Protein AF-A0A7U5XYT9-F1 (afdb_monomer_lite)

Foldseek 3Di:
DDDDDDDDDDDDDDDDPPPLPDFDFAFDWDQAFPQFLFHPVLLVVLCQQAVFAADFAAQWWKKKWKKAAAPFDPPHDQKFFAWKDDPVPPQQQQIKTWIWHADPVAIWIWMWHAARNRPWIDIWDTDHDDHRDIKIKMKTDHQVQQWIWIAINNDITPIDGTDHRGGRRPIDGAGAGGQPMKIAFIFIAGPDPPRTPDTHRTYDNLSNLQLVLLLVLLVVLLVLLVCPPPDDDCLLVCLQAHAQVSQQSSLVSLLSNCVRHVDVSSVVSNVSSLVSLLPHPPLQGNFLRSLLNSLLSLLCCCRSCVVVDDPVRNVVSLVSSLVSLQDADPPPDRLRHLQCLQWNPAHPDPPFGGTPDQARQPPQDCPDVVHGGHPLLPQQHDCSLSSLLSNLSNLLSNARPDPDGDPCSCSNSNSSSVSCVQRGNQVLCCQQLVQQAHLLDDAVLLCLLVVLSSQLSQLSGHPDLSGDDHNSQLRNCVQVLLQQAPVQAGAQGFADDGDGVLSCLSSLLSNKDADPVDPPSPDDQQNGIDGDPLSQLCCLPPHVVVDDSNNNVVSSSCSSRVYDDPNDHNDDDPDQWDASDQSQKIWHWLDSPNQAIKIKIFGAHQFDQADRRALAHRFMFIDGNFGFFFQAAHNFDPPWLCNQAFRRWNLSTQFKFFDQPDCLQCVDADDPVRDFYFSFSGFDQDHPFQPHDNSDGCCQTRNPPHSRGAQRWQFWDDPPQKIKTKTDCLSRFDASGNVRHGQADSQQAWMKIKIWGQDDDPDPDGFHIKIKIKIKHWGLGWMWGKTFGLDAWFWPFDWDDPAQQKTWGDQQTAWTWGDDDFKIKIKGWPPPHSRFKIKMKGFAADDPRNWFWEWTFADDPNDTDTDIDDTHRGGHRWGATPVRGTYRYHRFACVRPVPDPSHDPDPPCPSRNTGMMMIITGNDDADADPSSIGIGMIIIIMRMDTDPPDPHHGDDDPFDKHWFDFDDPQWTWIDRHQAEIEIEGSDSDQQDKGKTQPPHHDHKYKYASHDAQFFWDWDPPDSIIIIGTDPDDGPWTAHNRGITIGD

pLDDT: mean 86.11, std 13.59, range [22.94, 98.75]

Sequence (1047 aa):
MRFFSPRRLGLAAAIGLLFSHSAMALPPVTKAHPRVYATQADFDRVALEAGIRAGAFPSAGTVSFDLIPVVKGPKDVAGAPIFGQDPDNGSSANGFLIFYTSDDKGLYVAANLYGANGASFVWLSEQPLIEGQRNRISFTYDANARTAKLVVNGRESSARNWTDPWQPSAQQFSFRSHRGDVIENFKLAGPTATDVLWQSARIDPELHSSWRAILGAAKTAAAQINACGTTASDICNDIREKGRKEIMEPARHLAMAYRYTGDLALLAAIREHIRLLKGVSPLTTGGEWSMGARVGTLGLYYDWLYSYLDPIERDAIAAHIKATIRADKLDGNPNLDLIYSACGNQGLSATVLDCAQKPVFQDWNRYATPALPSTSDTYISGHAATGVSLMAAALLAIVEDGAQPKHTDVVPMLDTIYTHFKLGYLRARDLYSVDGGNPSLFSYASAAGETSERLVMWQRALSGNSGLQLASQQYYLYPYLYALRADGSFPARGDSYTFPVELAGALALGSRMLNPDNTDPNAPEDQKYIIDPVAYAFYTNKVQPVRAARNTATLWERLIYPQKQPRTPLTMPTELARHFRTAGNVIVRNTWDNATNTLLEFKSASFISENHHHLDQNSFSLYYKAPLLVDSGQYDDYNTTHWRNYYQRTIAHNAIVLDDTNKDYYKQDYYYDNKYTSRDGGQWYANKLVKRATYPTIEEALLPGGSNLLHGVTGFEDGGDYVYVAGNASKAYPSLDSSDKYIVDQNAGMQRSIVYLRRPDSRLDVTPPLVLVFDSVRSKVKATSLLHTVGQPAADAGATRLGAGRYQYGSGAGLFTVRNGGGMLTVQTLLPKSATRSVGLVGGQGNPNDVCKQYKRTKVGNEYVDAFVADAADCRFLVRHSDNQWVNYPPRTNKDDPTDPGAVSMPANAPDIGAWRLEISDSAALPADAAGYKTQYFLNALHVADTDGASGGVATLAQPAALLPVQSADTTAVKVNSDLVVVFNGGATTGTTLQWQPGSYSGKTLVVGLQKNGCYALDKSAPMWQLKPVAASCTHTASANGVVQLP

Secondary structure (DSSP, 8-state):
---------------------PPPPPPPBP-SSS-SS--HHHHHHHHHHTT---SPPPSEEEEEEEEE--PPPTTS-SSEEEEES-GGG-S---EEEEEEEEETTEEEEEEEEE-TTS--EEEEEEEE--TTS-EEEEEEEETTTTEEEEEETTEEPPPEE-SS---GGG--------TT-EEEEEEEE-SSTT-EEEEEEEE-HHHHHHHHHHHHHHHHHHHHHHTBTTB--HHHHHHHH--HHHHHHHHHHHHHHHHHH--HHHHHHHHHHHHHHHT-SSTTTTHHHHHHHHHHHHHHHHHHTTTTS-HHHHHHHHHHHHHHHT----SS-GGGSHHHHHHSSS-B-SSSSSBSS----SS--TT-SSPPP--GGGSSSSSHHHHHHHHHHHHHHH-B-SSS-BSGGGHHHHHHHHHIIIIIIHHHHHHH-TTS--TT-HHHHTHHHHHHHHHHHHHHHBSTT-S---GGGGGTTHHHHHH--TTS-----SS-----GGGGHHHHHH-EEE-TT---TTS-HHHHEEE-HHHHHHIIIIITTTS-TT-THHHHHHHHS------------S-SEEEETTTTEEEE-S-S-TTT-EEEEEE--SB---TTS-S-TTEEEEEESEEEE---S----TT-HHIIIIITSGGGSBSEEE----TTTS-----BTTB---B-S---S-BTTB---SS--HHHHTSTT-TTB--EEEEEEE-SSEEEEEEE-GGGSPBSSTT--BSB-TTTSEEEEEEEE----SSSS-PPPEEEEEEEEEESS-EEEEEEESSPPEESS-EEEEETTEEEEPTT--EEEEEETTEEEEEEEEES-TTTEEEEEEE-BS-TT--EEEEEEEEETTEEEEEEEEEESB-TTEEE-TTS-EEE-PPP-TTT-TT-TTS--S-TT-TTS-SEEEEEEE-S-PPB-TTS-EEEEEEEEEEEEE----SSSPPP-SS--EEPPBSSTTEEEEE-SSSEEEEEE-SSSS-PPEEE---S-SSEEEEESPPTT-EEEEE-SSSSEEEEE-SSS-SEE--TTS-EEE-

Structure (mmCIF, N/CA/C/O backbone):
data_AF-A0A7U5XYT9-F1
#
_entry.id   AF-A0A7U5XYT9-F1
#
loop_
_atom_site.group_PDB
_atom_site.id
_atom_site.type_symbol
_atom_site.label_atom_id
_atom_site.label_alt_id
_atom_site.label_comp_id
_atom_site.label_asym_id
_atom_site.label_entity_id
_atom_site.label_seq_id
_atom_site.pdbx_PDB_ins_code
_atom_site.Cartn_x
_atom_site.Cartn_y
_atom_site.Cartn_z
_atom_site.occupancy
_atom_site.B_iso_or_equiv
_atom_site.auth_seq_id
_atom_site.auth_comp_id
_atom_site.auth_asym_id
_atom_site.auth_atom_id
_atom_site.pdbx_PDB_model_num
ATOM 1 N N . MET A 1 1 ? 11.268 -19.182 41.055 1.00 33.12 1 MET A N 1
ATOM 2 C CA . MET A 1 1 ? 12.349 -19.044 42.058 1.00 33.12 1 MET A CA 1
ATOM 3 C C . MET A 1 1 ? 13.707 -19.301 41.411 1.00 33.12 1 MET A C 1
ATOM 5 O O . MET A 1 1 ? 14.050 -20.446 41.167 1.00 33.12 1 MET A O 1
ATOM 9 N N . ARG A 1 2 ? 14.454 -18.231 41.134 1.00 24.14 2 ARG A N 1
ATOM 10 C CA . ARG A 1 2 ? 15.905 -18.066 41.338 1.00 24.14 2 ARG A CA 1
ATOM 11 C C . ARG A 1 2 ? 16.129 -16.560 41.214 1.00 24.14 2 ARG A C 1
ATOM 13 O O . ARG A 1 2 ? 15.998 -15.989 40.140 1.00 24.14 2 ARG A O 1
ATOM 20 N N . PHE A 1 3 ? 16.253 -15.932 42.376 1.00 24.58 3 PHE A N 1
ATOM 21 C CA . PHE A 1 3 ? 16.351 -14.492 42.575 1.00 24.58 3 PHE A CA 1
ATOM 22 C C . PHE A 1 3 ? 17.730 -13.985 42.142 1.00 24.58 3 PHE A C 1
ATOM 24 O O . PHE A 1 3 ? 18.733 -14.593 42.506 1.00 24.58 3 PHE A O 1
ATOM 31 N N . PHE A 1 4 ? 17.783 -12.830 41.478 1.00 22.94 4 PHE A N 1
ATOM 32 C CA . PHE A 1 4 ? 18.951 -11.953 41.522 1.00 22.94 4 PHE A CA 1
ATOM 33 C C . PHE A 1 4 ? 18.526 -10.596 42.091 1.00 22.94 4 PHE A C 1
ATOM 35 O O . PHE A 1 4 ? 17.614 -9.945 41.590 1.00 22.94 4 PHE A O 1
ATOM 42 N N . SER A 1 5 ? 19.163 -10.243 43.205 1.00 23.55 5 SER A N 1
ATOM 43 C CA . SER A 1 5 ? 19.018 -8.999 43.966 1.00 23.55 5 SER A CA 1
ATOM 44 C C . SER A 1 5 ? 19.896 -7.890 43.356 1.00 23.55 5 SER A C 1
ATOM 46 O O . SER A 1 5 ? 20.949 -8.208 42.792 1.00 23.55 5 SER A O 1
ATOM 48 N N . PRO A 1 6 ? 19.505 -6.603 43.456 1.00 28.12 6 PRO A N 1
ATOM 49 C CA . PRO A 1 6 ? 20.189 -5.499 42.796 1.00 28.12 6 PRO A CA 1
ATOM 50 C C . PRO A 1 6 ? 21.426 -5.065 43.593 1.00 28.12 6 PRO A C 1
ATOM 52 O O . PRO A 1 6 ? 21.353 -4.802 44.795 1.00 28.12 6 PRO A O 1
ATOM 55 N N . ARG A 1 7 ? 22.573 -4.922 42.921 1.00 24.58 7 ARG A N 1
ATOM 56 C CA . ARG A 1 7 ? 23.717 -4.184 43.469 1.00 24.58 7 ARG A CA 1
ATOM 57 C C . ARG A 1 7 ? 23.831 -2.822 42.799 1.00 24.58 7 ARG A C 1
ATOM 59 O O . ARG A 1 7 ? 23.947 -2.712 41.585 1.00 24.58 7 ARG A O 1
ATOM 66 N N . ARG A 1 8 ? 23.798 -1.811 43.668 1.00 30.48 8 ARG A N 1
ATOM 67 C CA . ARG A 1 8 ? 24.160 -0.411 43.451 1.00 30.48 8 ARG A CA 1
ATOM 68 C C . ARG A 1 8 ? 25.410 -0.301 42.572 1.00 30.48 8 ARG A C 1
ATOM 70 O O . ARG A 1 8 ? 26.439 -0.874 42.921 1.00 30.48 8 ARG A O 1
ATOM 77 N N . LEU A 1 9 ? 25.340 0.507 41.520 1.00 27.91 9 LEU A N 1
ATOM 78 C CA . LEU A 1 9 ? 26.518 1.115 40.915 1.00 27.91 9 LEU A CA 1
ATOM 79 C C . LEU A 1 9 ? 26.345 2.627 40.945 1.00 27.91 9 LEU A C 1
ATOM 81 O O . LEU A 1 9 ? 25.334 3.171 40.506 1.00 27.91 9 LEU A O 1
ATOM 85 N N . GLY A 1 10 ? 27.318 3.256 41.596 1.00 26.00 10 GLY A N 1
ATOM 86 C CA . GLY A 1 10 ? 27.397 4.683 41.801 1.00 26.00 10 GLY A CA 1
ATOM 87 C C . GLY A 1 10 ? 27.729 5.433 40.520 1.00 26.00 10 GLY A C 1
ATOM 88 O O . GLY A 1 10 ? 28.322 4.909 39.580 1.00 26.00 10 GLY A O 1
ATOM 89 N N . LEU A 1 11 ? 27.327 6.693 40.571 1.00 32.44 11 LEU A N 1
ATOM 90 C CA . LEU A 1 11 ? 27.707 7.804 39.722 1.00 32.44 11 LEU A CA 1
ATOM 91 C C . LEU A 1 11 ? 29.213 7.766 39.386 1.00 32.44 11 LEU A C 1
ATOM 93 O O . LEU A 1 11 ? 30.049 7.901 40.279 1.00 32.44 11 LEU A O 1
ATOM 97 N N . ALA A 1 12 ? 29.554 7.628 38.106 1.00 27.62 12 ALA A N 1
ATOM 98 C CA . ALA A 1 12 ? 30.868 7.980 37.580 1.00 27.62 12 ALA A CA 1
ATOM 99 C C . ALA A 1 12 ? 30.691 8.667 36.221 1.00 27.62 12 ALA A C 1
ATOM 101 O O . ALA A 1 12 ? 30.004 8.168 35.333 1.00 27.62 12 ALA A O 1
ATOM 102 N N . ALA A 1 13 ? 31.265 9.864 36.156 1.00 29.12 13 ALA A N 1
ATOM 103 C CA . ALA A 1 13 ? 31.201 10.882 35.123 1.00 29.12 13 ALA A CA 1
ATOM 104 C C . ALA A 1 13 ? 31.206 10.384 33.668 1.00 29.12 13 ALA A C 1
ATOM 106 O O . ALA A 1 13 ? 32.015 9.552 33.260 1.00 29.12 13 ALA A O 1
ATOM 107 N N . ALA A 1 14 ? 30.329 11.009 32.884 1.00 31.61 14 ALA A N 1
ATOM 108 C CA . ALA A 1 14 ? 30.272 10.938 31.438 1.00 31.61 14 ALA A CA 1
ATOM 109 C C . ALA A 1 14 ? 31.583 11.424 30.799 1.00 31.61 14 ALA A C 1
ATOM 111 O O . ALA A 1 14 ? 31.928 12.602 30.878 1.00 31.61 14 ALA A O 1
ATOM 112 N N . ILE A 1 15 ? 32.267 10.519 30.103 1.00 29.80 15 ILE A N 1
ATOM 113 C CA . ILE A 1 15 ? 33.118 10.858 28.965 1.00 29.80 15 ILE A CA 1
ATOM 114 C C . ILE A 1 15 ? 32.349 10.365 27.743 1.00 29.80 15 ILE A C 1
ATOM 116 O O . ILE A 1 15 ? 32.207 9.162 27.527 1.00 29.80 15 ILE A O 1
ATOM 120 N N . GLY A 1 16 ? 31.779 11.309 26.992 1.00 33.47 16 GLY A N 1
ATOM 121 C CA . GLY A 1 16 ? 31.097 11.043 25.733 1.00 33.47 16 GLY A CA 1
ATOM 122 C C . GLY A 1 16 ? 32.093 10.564 24.684 1.00 33.47 16 GLY A C 1
ATOM 123 O O . GLY A 1 16 ? 32.723 11.370 24.007 1.00 33.47 16 GLY A O 1
ATOM 124 N N . LEU A 1 17 ? 32.227 9.248 24.544 1.00 32.19 17 LEU A N 1
ATOM 125 C CA . LEU A 1 17 ? 32.747 8.641 23.327 1.00 32.19 17 LEU A CA 1
ATOM 126 C C . LEU A 1 17 ? 31.621 8.667 22.290 1.00 32.19 17 LEU A C 1
ATOM 128 O O . LEU A 1 17 ? 30.709 7.844 22.311 1.00 32.19 17 LEU A O 1
ATOM 132 N N . LEU A 1 18 ? 31.684 9.668 21.412 1.00 37.19 18 LEU A N 1
ATOM 133 C CA . LEU A 1 18 ? 30.979 9.703 20.136 1.00 37.19 18 LEU A CA 1
ATOM 134 C C . LEU A 1 18 ? 31.398 8.469 19.324 1.00 37.19 18 LEU A C 1
ATOM 136 O O . LEU A 1 18 ? 32.419 8.492 18.640 1.00 37.19 18 LEU A O 1
ATOM 140 N N . PHE A 1 19 ? 30.625 7.387 19.378 1.00 39.69 19 PHE A N 1
ATOM 141 C CA . PHE A 1 19 ? 30.705 6.354 18.349 1.00 39.69 19 PHE A CA 1
ATOM 142 C C . PHE A 1 19 ? 29.988 6.881 17.101 1.00 39.69 19 PHE A C 1
ATOM 144 O O . PHE A 1 19 ? 28.845 6.528 16.822 1.00 39.69 19 PHE A O 1
ATOM 151 N N . SER A 1 20 ? 30.647 7.762 16.343 1.00 41.97 20 SER A N 1
ATOM 152 C CA . SER A 1 20 ? 30.277 7.969 14.945 1.00 41.97 20 SER A CA 1
ATOM 153 C C . SER A 1 20 ? 30.600 6.667 14.218 1.00 41.97 20 SER A C 1
ATOM 155 O O . SER A 1 20 ? 31.765 6.378 13.944 1.00 41.97 20 SER A O 1
ATOM 157 N N . HIS A 1 21 ? 29.589 5.840 13.975 1.00 54.34 21 HIS A N 1
ATOM 158 C CA . HIS A 1 21 ? 29.736 4.669 13.125 1.00 54.34 21 HIS A CA 1
ATOM 159 C C . HIS A 1 21 ? 30.134 5.153 11.724 1.00 54.34 21 HIS A C 1
ATOM 161 O O . HIS A 1 21 ? 29.325 5.749 11.014 1.00 54.34 21 HIS A O 1
ATOM 167 N N . SER A 1 22 ? 31.405 4.960 11.362 1.00 57.94 22 SER A N 1
ATOM 168 C CA . SER A 1 22 ? 31.931 5.305 10.041 1.00 57.94 22 SER A CA 1
ATOM 169 C C . SER A 1 22 ? 31.157 4.568 8.948 1.00 57.94 22 SER A C 1
ATOM 171 O O . SER A 1 22 ? 30.734 3.427 9.148 1.00 57.94 22 SER A O 1
ATOM 173 N N . ALA A 1 23 ? 30.995 5.213 7.787 1.00 65.25 23 ALA A N 1
ATOM 174 C CA . ALA A 1 23 ? 30.411 4.578 6.609 1.00 65.25 23 ALA A CA 1
ATOM 175 C C . ALA A 1 23 ? 31.119 3.248 6.316 1.00 65.25 23 ALA A C 1
ATOM 177 O O . ALA A 1 23 ? 32.341 3.134 6.458 1.00 65.25 23 ALA A O 1
ATOM 178 N N . MET A 1 24 ? 30.346 2.239 5.929 1.00 76.62 24 MET A N 1
ATOM 179 C CA . MET A 1 24 ? 30.926 0.968 5.532 1.00 76.62 24 MET A CA 1
ATOM 180 C C . MET A 1 24 ? 31.530 1.074 4.134 1.00 76.62 24 MET A C 1
ATOM 182 O O . MET A 1 24 ? 30.943 1.705 3.259 1.00 76.62 24 MET A O 1
ATOM 186 N N . ALA A 1 25 ? 32.644 0.377 3.913 1.00 83.94 25 ALA A N 1
ATOM 187 C CA . ALA A 1 25 ? 33.208 0.230 2.578 1.00 83.94 25 ALA A CA 1
ATOM 188 C C . ALA A 1 25 ? 32.216 -0.491 1.651 1.00 83.94 25 ALA A C 1
ATOM 190 O O . ALA A 1 25 ? 31.702 -1.565 1.995 1.00 83.94 25 ALA A O 1
ATOM 191 N N . LEU A 1 26 ? 31.961 0.099 0.484 1.00 89.12 26 LEU A N 1
ATOM 192 C CA . LEU A 1 26 ? 31.213 -0.524 -0.592 1.00 89.12 26 LEU A CA 1
ATOM 193 C C . LEU A 1 26 ? 31.953 -1.792 -1.044 1.00 89.12 26 LEU A C 1
ATOM 195 O O . LEU A 1 26 ? 33.167 -1.767 -1.268 1.00 89.12 26 LEU A O 1
ATOM 199 N N . PRO A 1 27 ? 31.238 -2.913 -1.203 1.00 89.00 27 PRO A N 1
ATOM 200 C CA . PRO A 1 27 ? 31.791 -4.089 -1.858 1.00 89.00 27 PRO A CA 1
ATOM 201 C C . PRO A 1 27 ? 32.236 -3.790 -3.304 1.00 89.00 27 PRO A C 1
ATOM 203 O O . PRO A 1 27 ? 31.712 -2.863 -3.919 1.00 89.00 27 PRO A O 1
ATOM 206 N N . PRO A 1 28 ? 33.153 -4.576 -3.896 1.00 88.75 28 PRO A N 1
ATOM 207 C CA . PRO A 1 28 ? 33.635 -4.294 -5.246 1.00 88.75 28 PRO A CA 1
ATOM 208 C C . PRO A 1 28 ? 32.499 -4.354 -6.271 1.00 88.75 28 PRO A C 1
ATOM 210 O O . PRO A 1 28 ? 31.654 -5.258 -6.213 1.00 88.75 28 PRO A O 1
ATOM 213 N N . VAL A 1 29 ? 32.495 -3.415 -7.217 1.00 90.50 29 VAL A N 1
ATOM 214 C CA . VAL A 1 29 ? 31.435 -3.299 -8.223 1.00 90.50 29 VAL A CA 1
ATOM 215 C C . VAL A 1 29 ? 31.714 -4.280 -9.365 1.00 90.50 29 VAL A C 1
ATOM 217 O O . VAL A 1 29 ? 32.851 -4.493 -9.785 1.00 90.50 29 VAL A O 1
ATOM 220 N N . THR A 1 30 ? 30.670 -4.926 -9.876 1.00 88.12 30 THR A N 1
ATOM 221 C CA . THR A 1 30 ? 30.771 -5.811 -11.041 1.00 88.12 30 THR A CA 1
ATOM 222 C C . THR A 1 30 ? 31.220 -5.017 -12.265 1.00 88.12 30 THR A C 1
ATOM 224 O O . THR A 1 30 ? 30.674 -3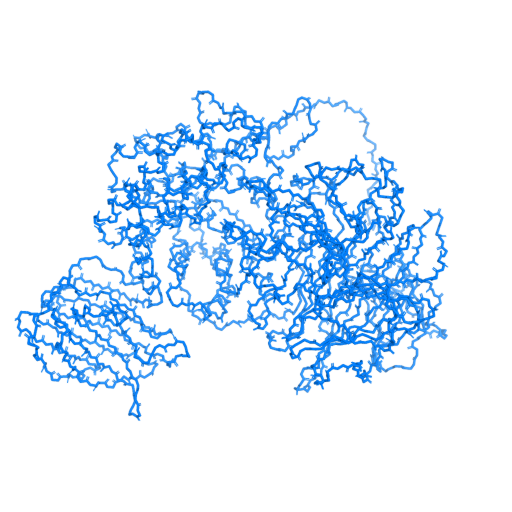.961 -12.533 1.00 88.12 30 THR A O 1
ATOM 227 N N . LYS A 1 31 ? 32.165 -5.539 -13.055 1.00 87.44 31 LYS A N 1
ATOM 228 C CA . LYS A 1 31 ? 32.743 -4.832 -14.220 1.00 87.44 31 LYS A CA 1
ATOM 229 C C . LYS A 1 31 ? 31.905 -4.913 -15.499 1.00 87.44 31 LYS A C 1
ATOM 231 O O . LYS A 1 31 ? 32.186 -4.220 -16.470 1.00 87.44 31 LYS A O 1
ATOM 236 N N . ALA A 1 32 ? 30.942 -5.829 -15.550 1.00 88.75 32 ALA A N 1
ATOM 237 C CA . ALA A 1 32 ? 30.124 -6.042 -16.736 1.00 88.75 32 ALA A CA 1
ATOM 238 C C . ALA A 1 32 ? 29.052 -4.951 -16.873 1.00 88.75 32 ALA A C 1
ATOM 240 O O . ALA A 1 32 ? 28.519 -4.470 -15.878 1.00 88.75 32 ALA A O 1
ATOM 241 N N . HIS A 1 33 ? 28.707 -4.620 -18.116 1.00 92.50 33 HIS A N 1
ATOM 242 C CA . HIS A 1 33 ? 27.535 -3.817 -18.450 1.00 92.50 33 HIS A CA 1
ATOM 243 C C . HIS A 1 33 ? 26.583 -4.617 -19.349 1.00 92.50 33 HIS A C 1
ATOM 245 O O . HIS A 1 33 ? 27.056 -5.327 -20.243 1.00 92.50 33 HIS A O 1
ATOM 251 N N . PRO A 1 34 ? 25.258 -4.482 -19.175 1.00 94.19 34 PRO A N 1
ATOM 252 C CA . PRO A 1 34 ? 24.592 -3.746 -18.099 1.00 94.19 34 PRO A CA 1
ATOM 253 C C . PRO A 1 34 ? 24.722 -4.463 -16.746 1.00 94.19 34 PRO A C 1
ATOM 255 O O . PRO A 1 34 ? 24.922 -5.679 -16.698 1.00 94.19 34 PRO A O 1
ATOM 258 N N . ARG A 1 35 ? 24.631 -3.695 -15.660 1.00 91.38 35 ARG A N 1
ATOM 259 C CA . ARG A 1 35 ? 24.669 -4.175 -14.263 1.00 91.38 35 ARG A CA 1
ATOM 260 C C . ARG A 1 35 ? 23.599 -3.538 -13.377 1.00 91.38 35 ARG A C 1
ATOM 262 O O . ARG A 1 35 ? 23.299 -4.061 -12.304 1.00 91.38 35 ARG A O 1
ATOM 269 N N . VAL A 1 36 ? 23.002 -2.428 -13.805 1.00 92.94 36 VAL A N 1
ATOM 270 C CA . VAL A 1 36 ? 21.968 -1.703 -13.065 1.00 92.94 36 VAL A CA 1
ATOM 271 C C . VAL A 1 36 ? 20.602 -2.244 -13.475 1.00 92.94 36 VAL A C 1
ATOM 273 O O . VAL A 1 36 ? 20.203 -2.187 -14.637 1.00 92.94 36 VAL A O 1
ATOM 276 N N . TYR A 1 37 ? 19.878 -2.791 -12.499 1.00 90.69 37 TYR A N 1
ATOM 277 C CA . TYR A 1 37 ? 18.614 -3.525 -12.643 1.00 90.69 37 TYR A CA 1
ATOM 278 C C . TYR A 1 37 ? 18.650 -4.795 -13.484 1.00 90.69 37 TYR A C 1
ATOM 280 O O . TYR A 1 37 ? 17.872 -5.670 -13.151 1.00 90.69 37 TYR A O 1
ATOM 288 N N . ALA A 1 38 ? 19.473 -4.929 -14.529 1.00 91.81 38 ALA A N 1
ATOM 289 C CA . ALA A 1 38 ? 19.526 -6.094 -15.418 1.00 91.81 38 ALA A CA 1
ATOM 290 C C . ALA A 1 38 ? 20.931 -6.351 -15.966 1.00 91.81 38 ALA A C 1
ATOM 292 O O . ALA A 1 38 ? 21.715 -5.419 -16.121 1.00 91.81 38 ALA A O 1
ATOM 293 N N . THR A 1 39 ? 21.228 -7.615 -16.269 1.00 91.81 39 THR A N 1
ATOM 294 C CA . THR A 1 39 ? 22.484 -8.058 -16.891 1.00 91.81 39 THR A CA 1
ATOM 295 C C . THR A 1 39 ? 22.298 -8.384 -18.373 1.00 91.81 39 THR A C 1
ATOM 297 O O . THR A 1 39 ? 21.172 -8.555 -18.841 1.00 91.81 39 THR A O 1
ATOM 300 N N . GLN A 1 40 ? 23.390 -8.518 -19.138 1.00 92.31 40 GLN A N 1
ATOM 301 C CA . GLN A 1 40 ? 23.301 -8.963 -20.539 1.00 92.31 40 GLN A CA 1
ATOM 302 C C . GLN A 1 40 ? 22.603 -10.329 -20.658 1.00 92.31 40 GLN A C 1
ATOM 304 O O . GLN A 1 40 ? 21.746 -10.502 -21.520 1.00 92.31 40 GLN A O 1
ATOM 309 N N . ALA A 1 41 ? 22.893 -11.256 -19.739 1.00 90.81 41 ALA A N 1
ATOM 310 C CA . ALA A 1 41 ? 22.258 -12.571 -19.701 1.00 90.81 41 ALA A CA 1
ATOM 311 C C . ALA A 1 41 ? 20.737 -12.489 -19.469 1.00 90.81 41 ALA A C 1
ATOM 313 O O . ALA A 1 41 ? 19.991 -13.306 -20.009 1.00 90.81 41 ALA A O 1
ATOM 314 N N . ASP A 1 42 ? 20.256 -11.493 -18.714 1.00 91.38 42 ASP A N 1
ATOM 315 C CA . ASP A 1 42 ? 18.818 -11.267 -18.535 1.00 91.38 42 ASP A CA 1
ATOM 316 C C . ASP A 1 42 ? 18.141 -10.829 -19.836 1.00 91.38 42 ASP A C 1
ATOM 318 O O . ASP A 1 42 ? 17.079 -11.353 -20.175 1.00 91.38 42 ASP A O 1
ATOM 322 N N . PHE A 1 43 ? 18.762 -9.909 -20.584 1.00 93.25 43 PHE A N 1
ATOM 323 C CA . PHE A 1 43 ? 18.262 -9.492 -21.898 1.00 93.25 43 PHE A CA 1
ATOM 324 C C . PHE A 1 43 ? 18.247 -10.659 -22.887 1.00 93.25 43 PHE A C 1
ATOM 326 O O . PHE A 1 43 ? 17.239 -10.878 -23.556 1.00 93.25 43 PHE A O 1
ATOM 333 N N . ASP A 1 44 ? 19.330 -11.433 -22.954 1.00 92.00 44 ASP A N 1
ATOM 334 C CA . ASP A 1 44 ? 19.439 -12.568 -23.875 1.00 92.00 44 ASP A CA 1
ATOM 335 C C . ASP A 1 44 ? 18.387 -13.642 -23.558 1.00 92.00 44 ASP A C 1
ATOM 337 O O . ASP A 1 44 ? 17.708 -14.146 -24.459 1.00 92.00 44 ASP A O 1
ATOM 341 N N . ARG A 1 45 ? 18.179 -13.944 -22.267 1.00 91.25 45 ARG A N 1
ATOM 342 C CA . ARG A 1 45 ? 17.118 -14.853 -21.812 1.00 91.25 45 ARG A CA 1
ATOM 343 C C . ARG A 1 45 ? 15.744 -14.343 -22.231 1.00 91.25 45 ARG A C 1
ATOM 345 O O . ARG A 1 45 ? 14.990 -15.082 -22.860 1.00 91.25 45 ARG A O 1
ATOM 352 N N . VAL A 1 46 ? 15.405 -13.101 -21.882 1.00 92.44 46 VAL A N 1
ATOM 353 C CA . VAL A 1 46 ? 14.080 -12.534 -22.169 1.00 92.44 46 VAL A CA 1
ATOM 354 C C . VAL A 1 46 ? 13.831 -12.456 -23.676 1.00 92.44 46 VAL A C 1
ATOM 356 O O . VAL A 1 46 ? 12.714 -12.739 -24.105 1.00 92.44 46 VAL A O 1
ATOM 359 N N . ALA A 1 47 ? 14.848 -12.167 -24.493 1.00 92.00 47 ALA A N 1
ATOM 360 C CA . ALA A 1 47 ? 14.724 -12.214 -25.948 1.00 92.00 47 ALA A CA 1
ATOM 361 C C . ALA A 1 47 ? 14.315 -13.606 -26.449 1.00 92.00 47 ALA A C 1
ATOM 363 O O . ALA A 1 47 ? 13.418 -13.721 -27.281 1.00 92.00 47 ALA A O 1
ATOM 364 N N . LEU A 1 48 ? 14.917 -14.674 -25.921 1.00 90.00 48 LEU A N 1
ATOM 365 C CA . LEU A 1 48 ? 14.562 -16.045 -26.297 1.00 90.00 48 LEU A CA 1
ATOM 366 C C . LEU A 1 48 ? 13.164 -16.442 -25.804 1.00 90.00 48 LEU A C 1
ATOM 368 O O . LEU A 1 48 ? 12.396 -17.030 -26.570 1.00 90.00 48 LEU A O 1
ATOM 372 N N . GLU A 1 49 ? 12.825 -16.103 -24.556 1.00 89.75 49 GLU A N 1
ATOM 373 C CA . GLU A 1 49 ? 11.531 -16.427 -23.940 1.00 89.75 49 GLU A CA 1
ATOM 374 C C . GLU A 1 49 ? 10.368 -15.681 -24.599 1.00 89.75 49 GLU A C 1
ATOM 376 O O . GLU A 1 49 ? 9.320 -16.271 -24.846 1.00 89.75 49 GLU A O 1
ATOM 381 N N . ALA A 1 50 ? 10.543 -14.398 -24.914 1.00 90.31 50 ALA A N 1
ATOM 382 C CA . ALA A 1 50 ? 9.531 -13.575 -25.568 1.00 90.31 50 ALA A CA 1
ATOM 383 C C . ALA A 1 50 ? 9.567 -13.692 -27.103 1.00 90.31 50 ALA A C 1
ATOM 385 O O . ALA A 1 50 ? 8.809 -13.008 -27.786 1.00 90.31 50 ALA A O 1
ATOM 386 N N . GLY A 1 51 ? 10.449 -14.521 -27.672 1.00 88.62 51 GLY A N 1
ATOM 387 C CA . GLY A 1 51 ? 10.587 -14.684 -29.119 1.00 88.62 51 GLY A CA 1
ATOM 388 C C . GLY A 1 51 ? 10.937 -13.380 -29.842 1.00 88.62 51 GLY A C 1
ATOM 389 O O . GLY A 1 51 ? 10.317 -13.037 -30.842 1.00 88.62 51 GLY A O 1
ATOM 390 N N . ILE A 1 52 ? 11.888 -12.617 -29.313 1.00 89.12 52 ILE A N 1
ATOM 391 C CA . ILE A 1 52 ? 12.367 -11.358 -29.882 1.00 89.12 52 ILE A CA 1
ATOM 392 C C . ILE A 1 52 ? 13.555 -11.654 -30.798 1.00 89.12 52 ILE A C 1
ATOM 394 O O . ILE A 1 52 ? 14.540 -12.266 -30.386 1.00 89.12 52 ILE A O 1
ATOM 398 N N . ARG A 1 53 ? 13.477 -11.198 -32.051 1.00 81.94 53 ARG A N 1
ATOM 399 C CA . ARG A 1 53 ? 14.538 -11.369 -33.048 1.00 81.94 53 ARG A CA 1
ATOM 400 C C . ARG A 1 53 ? 14.756 -10.080 -33.835 1.00 81.94 53 ARG A C 1
ATOM 402 O O . ARG A 1 53 ? 13.801 -9.512 -34.361 1.00 81.94 53 ARG A O 1
ATOM 409 N N . ALA A 1 54 ? 16.020 -9.687 -33.979 1.00 66.81 54 ALA A N 1
ATOM 410 C CA . ALA A 1 54 ? 16.454 -8.674 -34.936 1.00 66.81 54 ALA A CA 1
ATOM 411 C C . ALA A 1 54 ? 16.805 -9.313 -36.296 1.00 66.81 54 ALA A C 1
ATOM 413 O O . ALA A 1 54 ? 17.298 -10.441 -36.358 1.00 66.81 54 ALA A O 1
ATOM 414 N N . GLY A 1 55 ? 16.580 -8.579 -37.389 1.00 67.75 55 GLY A N 1
ATOM 415 C CA . GLY A 1 55 ? 17.003 -8.960 -38.742 1.00 67.75 55 GLY A CA 1
ATOM 416 C C . GLY A 1 55 ? 15.892 -9.493 -39.655 1.00 67.75 55 GLY A C 1
ATOM 417 O O . GLY A 1 55 ? 14.854 -9.977 -39.205 1.00 67.75 55 GLY A O 1
ATOM 418 N N . ALA A 1 56 ? 16.132 -9.401 -40.967 1.00 71.31 56 ALA A N 1
ATOM 419 C CA . ALA A 1 56 ? 15.168 -9.780 -41.998 1.00 71.31 56 ALA A CA 1
ATOM 420 C C . ALA A 1 56 ? 14.866 -11.290 -42.002 1.00 71.31 56 ALA A C 1
ATOM 422 O O . ALA A 1 56 ? 15.668 -12.123 -41.556 1.00 71.31 56 ALA A O 1
ATOM 423 N N . PHE A 1 57 ? 13.689 -11.638 -42.513 1.00 84.44 57 PHE A N 1
ATOM 424 C CA . PHE A 1 57 ? 13.333 -13.008 -42.868 1.00 84.44 57 PHE A CA 1
ATOM 425 C C . PHE A 1 57 ? 14.081 -13.412 -44.155 1.00 84.44 57 PHE A C 1
ATOM 427 O O . PHE A 1 57 ? 14.247 -12.562 -45.035 1.00 84.44 57 PHE A O 1
ATOM 434 N N . PRO A 1 58 ? 14.564 -14.664 -44.301 1.00 88.19 58 PRO A N 1
ATOM 435 C CA . PRO A 1 58 ? 15.202 -15.087 -45.546 1.00 88.19 58 PRO A CA 1
ATOM 436 C C . PRO A 1 58 ? 14.155 -15.156 -46.667 1.00 88.19 58 PRO A C 1
ATOM 438 O O . PRO A 1 58 ? 12.971 -15.360 -46.392 1.00 88.19 58 PRO A O 1
ATOM 441 N N . SER A 1 59 ? 14.582 -15.018 -47.925 1.00 88.62 59 SER A N 1
ATOM 442 C CA . SER A 1 59 ? 13.688 -15.074 -49.093 1.00 88.62 59 SER A CA 1
ATOM 443 C C . SER A 1 59 ? 13.049 -16.445 -49.308 1.00 88.62 59 SER A C 1
ATOM 445 O O . SER A 1 59 ? 11.962 -16.511 -49.865 1.00 88.62 59 SER A O 1
ATOM 447 N N . ALA A 1 60 ? 13.666 -17.524 -48.831 1.00 90.38 60 ALA A N 1
ATOM 448 C CA . ALA A 1 60 ? 13.066 -18.850 -48.762 1.00 90.38 60 ALA A CA 1
ATOM 449 C C . ALA A 1 60 ? 13.485 -19.537 -47.459 1.00 90.38 60 ALA A C 1
ATOM 451 O O . ALA A 1 60 ? 14.599 -19.323 -46.967 1.00 90.38 60 ALA A O 1
ATOM 452 N N . GLY A 1 61 ? 12.593 -20.340 -46.886 1.00 92.12 61 GLY A N 1
ATOM 453 C CA . GLY A 1 61 ? 12.851 -20.979 -45.604 1.00 92.12 61 GLY A CA 1
ATOM 454 C C . GLY A 1 61 ? 11.685 -21.786 -45.058 1.00 92.12 61 GLY A C 1
ATOM 455 O O . GLY A 1 61 ? 10.660 -21.980 -45.711 1.00 92.12 61 GLY A O 1
ATOM 456 N N . THR A 1 62 ? 11.859 -22.279 -43.834 1.00 92.44 62 THR A N 1
ATOM 457 C CA . THR A 1 62 ? 10.834 -23.027 -43.099 1.00 92.44 62 THR A CA 1
ATOM 458 C C . THR A 1 62 ? 10.728 -22.538 -41.661 1.00 92.44 62 THR A C 1
ATOM 460 O O . THR A 1 62 ? 11.724 -22.491 -40.942 1.00 92.44 62 THR A O 1
ATOM 463 N N . VAL A 1 63 ? 9.511 -22.224 -41.223 1.00 92.75 63 VAL A N 1
ATOM 464 C CA . VAL A 1 63 ? 9.160 -21.995 -39.817 1.00 92.75 63 VAL A CA 1
ATOM 465 C C . VAL A 1 63 ? 8.529 -23.262 -39.269 1.00 92.75 63 VAL A C 1
ATOM 467 O O . VAL A 1 63 ? 7.555 -23.742 -39.830 1.00 92.75 63 VAL A O 1
ATOM 470 N N . SER A 1 64 ? 9.043 -23.807 -38.174 1.00 93.81 64 SER A N 1
ATOM 471 C CA . SER A 1 64 ? 8.470 -24.997 -37.543 1.00 93.81 64 SER A CA 1
ATOM 472 C C . SER A 1 64 ? 8.446 -24.868 -36.030 1.00 93.81 64 SER A C 1
ATOM 474 O O . SER A 1 64 ? 9.364 -24.292 -35.461 1.00 93.81 64 SER A O 1
ATOM 476 N N . PHE A 1 65 ? 7.407 -25.377 -35.383 1.00 94.38 65 PHE A N 1
ATOM 477 C CA . PHE A 1 65 ? 7.229 -25.312 -33.934 1.00 94.38 65 PHE A CA 1
ATOM 478 C C . PHE A 1 65 ? 6.220 -26.361 -33.475 1.00 94.38 65 PHE A C 1
ATOM 480 O O . PHE A 1 65 ? 5.488 -26.941 -34.280 1.00 94.38 65 PHE A O 1
ATOM 487 N N . ASP A 1 66 ? 6.186 -26.588 -32.172 1.00 94.50 66 ASP A N 1
ATOM 488 C CA . ASP A 1 66 ? 5.179 -27.397 -31.510 1.00 94.50 66 ASP A CA 1
ATOM 489 C C . ASP A 1 66 ? 4.191 -26.470 -30.801 1.00 94.50 66 ASP A C 1
ATOM 491 O O . ASP A 1 66 ? 4.603 -25.573 -30.067 1.00 94.50 66 ASP A O 1
ATOM 495 N N . LEU A 1 67 ? 2.894 -26.681 -31.018 1.00 91.50 67 LEU A N 1
ATOM 496 C CA . LEU A 1 67 ? 1.825 -25.942 -30.351 1.00 91.50 67 LEU A CA 1
ATOM 497 C C . LEU A 1 67 ? 1.022 -26.887 -29.459 1.00 91.50 67 LEU A C 1
ATOM 499 O O . LEU A 1 67 ? 0.529 -27.916 -29.926 1.00 91.50 67 LEU A O 1
ATOM 503 N N . ILE A 1 68 ? 0.854 -26.505 -28.197 1.00 90.50 68 ILE A N 1
ATOM 504 C CA . ILE A 1 68 ? -0.112 -27.108 -27.277 1.00 90.50 68 ILE A CA 1
ATOM 505 C C . ILE A 1 68 ? -1.209 -26.064 -27.049 1.00 90.50 68 ILE A C 1
ATOM 507 O O . ILE A 1 68 ? -0.994 -25.144 -26.254 1.00 90.50 68 ILE A O 1
ATOM 511 N N . PRO A 1 69 ? -2.330 -26.145 -27.788 1.00 87.25 69 PRO A N 1
ATOM 512 C CA . PRO A 1 69 ? -3.406 -25.174 -27.678 1.00 87.25 69 PRO A CA 1
ATOM 513 C C . PRO A 1 69 ? -4.265 -25.448 -26.438 1.00 87.25 69 PRO A C 1
ATOM 515 O O . PRO A 1 69 ? -4.502 -26.612 -26.088 1.00 87.25 69 PRO A O 1
ATOM 518 N N . VAL A 1 70 ? -4.740 -24.383 -25.796 1.00 81.75 70 VAL A N 1
ATOM 519 C CA . VAL A 1 70 ? -5.702 -24.443 -24.684 1.00 81.75 70 VAL A CA 1
ATOM 520 C C . VAL A 1 70 ? -7.105 -24.007 -25.121 1.00 81.75 70 VAL A C 1
ATOM 522 O O . VAL A 1 70 ? -7.283 -23.423 -26.189 1.00 81.75 70 VAL A O 1
ATOM 525 N N . VAL A 1 71 ? -8.114 -24.271 -24.282 1.00 76.12 71 VAL A N 1
ATOM 526 C CA . VAL A 1 71 ? -9.474 -23.748 -24.484 1.00 76.12 71 VAL A CA 1
ATOM 527 C C . VAL A 1 71 ? -9.418 -22.221 -24.558 1.00 76.12 71 VAL A C 1
ATOM 529 O O . VAL A 1 71 ? -8.882 -21.576 -23.653 1.00 76.12 71 VAL A O 1
ATOM 532 N N . LYS A 1 72 ? -10.060 -21.643 -25.578 1.00 74.69 72 LYS A N 1
ATOM 533 C CA . LYS A 1 72 ? -10.260 -20.195 -25.692 1.00 74.69 72 LYS A CA 1
ATOM 534 C C . LYS A 1 72 ? -10.875 -19.627 -24.405 1.00 74.69 72 LYS A C 1
ATOM 536 O O . LYS A 1 72 ? -12.005 -19.959 -24.042 1.00 74.69 72 LYS A O 1
ATOM 541 N N . GLY A 1 73 ? -10.165 -18.715 -23.750 1.00 67.06 73 GLY A N 1
ATOM 542 C CA . GLY A 1 73 ? -10.644 -17.995 -22.579 1.00 67.06 73 GLY A CA 1
ATOM 543 C C . GLY A 1 73 ? -11.589 -16.827 -22.917 1.00 67.06 73 GLY A C 1
ATOM 544 O O . GLY A 1 73 ? -11.640 -16.354 -24.053 1.00 67.06 73 GLY A O 1
ATOM 545 N N . PRO A 1 74 ? -12.311 -16.269 -21.923 1.00 63.16 74 PRO A N 1
ATOM 546 C CA . PRO A 1 74 ? -13.283 -15.185 -22.139 1.00 63.16 74 PRO A CA 1
ATOM 547 C C . PRO A 1 74 ? -12.685 -13.875 -22.674 1.00 63.16 74 PRO A C 1
ATOM 549 O O . PRO A 1 74 ? -13.402 -13.058 -23.244 1.00 63.16 74 PRO A O 1
ATOM 552 N N . LYS A 1 75 ? -11.382 -13.655 -22.456 1.00 69.06 75 LYS A N 1
ATOM 553 C CA . LYS A 1 75 ? -10.638 -12.470 -22.916 1.00 69.06 75 LYS A CA 1
ATOM 554 C C . LYS A 1 75 ? -9.787 -12.743 -24.165 1.00 69.06 75 LYS A C 1
ATOM 556 O O . LYS A 1 75 ? -9.104 -11.833 -24.628 1.00 69.06 75 LYS A O 1
ATOM 561 N N . ASP A 1 76 ? -9.815 -13.967 -24.693 1.00 69.44 76 ASP A N 1
ATOM 562 C CA . ASP A 1 76 ? -9.074 -14.331 -25.896 1.00 69.44 76 ASP A CA 1
ATOM 563 C C . ASP A 1 76 ? -9.847 -13.938 -27.167 1.00 69.44 76 ASP A C 1
ATOM 565 O O . ASP A 1 76 ? -11.077 -14.021 -27.247 1.00 69.44 76 ASP A O 1
ATOM 569 N N . VAL A 1 77 ? -9.113 -13.519 -28.197 1.00 65.69 77 VAL A N 1
ATOM 570 C CA . VAL A 1 77 ? -9.666 -13.191 -29.521 1.00 65.69 77 VAL A CA 1
ATOM 571 C C . VAL A 1 77 ? -10.148 -14.451 -30.266 1.00 65.69 77 VAL A C 1
ATOM 573 O O . VAL A 1 77 ? -9.709 -15.566 -29.988 1.00 65.69 77 VAL A O 1
ATOM 576 N N . ALA A 1 78 ? -11.106 -14.300 -31.194 1.00 65.19 78 ALA A N 1
ATOM 577 C CA . ALA A 1 78 ? -11.765 -15.431 -31.870 1.00 65.19 78 ALA A CA 1
ATOM 578 C C . ALA A 1 78 ? -10.842 -16.261 -32.785 1.00 65.19 78 ALA A C 1
ATOM 580 O O . ALA A 1 78 ? -10.999 -17.476 -32.859 1.00 65.19 78 ALA A O 1
ATOM 581 N N . GLY A 1 79 ? -9.868 -15.627 -33.442 1.00 68.12 79 GLY A N 1
ATOM 582 C CA . GLY A 1 79 ? -8.718 -16.314 -34.035 1.00 68.12 79 GLY A CA 1
ATOM 583 C C . GLY A 1 79 ? -7.516 -16.177 -33.108 1.00 68.12 79 GLY A C 1
ATOM 584 O O . GLY A 1 79 ? -7.383 -15.139 -32.467 1.00 68.12 79 GLY A O 1
ATOM 585 N N . ALA A 1 80 ? -6.658 -17.192 -33.036 1.00 77.69 80 ALA A N 1
ATOM 586 C CA . ALA A 1 80 ? -5.441 -17.192 -32.230 1.00 77.69 80 ALA A CA 1
ATOM 587 C C . ALA A 1 80 ? -4.206 -17.037 -33.136 1.00 77.69 80 ALA A C 1
ATOM 589 O O . ALA A 1 80 ? -3.727 -18.041 -33.671 1.00 77.69 80 ALA A O 1
ATOM 590 N N . PRO A 1 81 ? -3.685 -15.813 -33.366 1.00 82.50 81 PRO A N 1
ATOM 591 C CA . PRO A 1 81 ? -2.439 -15.618 -34.099 1.00 82.50 81 PRO A CA 1
ATOM 592 C C . PRO A 1 81 ? -1.298 -16.335 -33.381 1.00 82.50 81 PRO A C 1
ATOM 594 O O . PRO A 1 81 ? -0.884 -15.922 -32.299 1.00 82.50 81 PRO A O 1
ATOM 597 N N . ILE A 1 82 ? -0.783 -17.402 -33.986 1.00 85.94 82 ILE A N 1
ATOM 598 C CA . ILE A 1 82 ? 0.323 -18.166 -33.415 1.00 85.94 82 ILE A CA 1
ATOM 599 C C . ILE A 1 82 ? 1.634 -17.481 -33.763 1.00 85.94 82 ILE A C 1
ATOM 601 O O . ILE A 1 82 ? 2.440 -17.193 -32.883 1.00 85.94 82 ILE A O 1
ATOM 605 N N . PHE A 1 83 ? 1.845 -17.237 -35.057 1.00 87.44 83 PHE A N 1
ATOM 606 C CA . PHE A 1 83 ? 3.089 -16.686 -35.564 1.00 87.44 83 PHE A CA 1
ATOM 607 C C . PHE A 1 83 ? 2.881 -15.866 -36.837 1.00 87.44 83 PHE A C 1
ATOM 609 O O . PHE A 1 83 ? 2.238 -16.334 -37.773 1.00 87.44 83 PHE A O 1
ATOM 616 N N . GLY A 1 84 ? 3.494 -14.687 -36.916 1.00 84.75 84 GLY A N 1
ATOM 617 C CA . GLY A 1 84 ? 3.599 -13.913 -38.154 1.00 84.75 84 GLY A CA 1
ATOM 618 C C . GLY A 1 84 ? 3.028 -12.502 -38.037 1.00 84.75 84 GLY A C 1
ATOM 619 O O . GLY A 1 84 ? 3.323 -11.797 -37.078 1.00 84.75 84 GLY A O 1
ATOM 620 N N . GLN A 1 85 ? 2.259 -12.054 -39.028 1.00 79.12 85 GLN A N 1
ATOM 621 C CA . GLN A 1 85 ? 1.704 -10.697 -39.075 1.00 79.12 85 GLN A CA 1
ATOM 622 C C . GLN A 1 85 ? 0.668 -10.452 -37.959 1.00 79.12 85 GLN A C 1
ATOM 624 O O . GLN A 1 85 ? -0.272 -11.228 -37.830 1.00 79.12 85 GLN A O 1
ATOM 629 N N . ASP A 1 86 ? 0.788 -9.364 -37.181 1.00 71.56 86 ASP A N 1
ATOM 630 C CA . ASP A 1 86 ? -0.233 -9.004 -36.175 1.00 71.56 86 ASP A CA 1
ATOM 631 C C . ASP A 1 86 ? -1.497 -8.439 -36.862 1.00 71.56 86 ASP A C 1
ATOM 633 O O . ASP A 1 86 ? -1.404 -7.397 -37.524 1.00 71.56 86 ASP A O 1
ATOM 637 N N . PRO A 1 87 ? -2.674 -9.082 -36.720 1.00 61.78 87 PRO A N 1
ATOM 638 C CA . PRO A 1 87 ? -3.909 -8.632 -37.363 1.00 61.78 87 PRO A CA 1
ATOM 639 C C . PRO A 1 87 ? -4.437 -7.287 -36.838 1.00 61.78 87 PRO A C 1
ATOM 641 O O . PRO A 1 87 ? -5.221 -6.644 -37.532 1.00 61.78 87 PRO A O 1
ATOM 644 N N . ASP A 1 88 ? -4.002 -6.819 -35.662 1.00 61.16 88 ASP A N 1
ATOM 645 C CA . ASP A 1 88 ? -4.467 -5.542 -35.093 1.00 61.16 88 ASP A CA 1
ATOM 646 C C . ASP A 1 88 ? -3.849 -4.301 -35.755 1.00 61.16 88 ASP A C 1
ATOM 648 O O . ASP A 1 88 ? -4.281 -3.182 -35.487 1.00 61.16 88 ASP A O 1
ATOM 652 N N . ASN A 1 89 ? -2.807 -4.458 -36.577 1.00 56.06 89 ASN A N 1
ATOM 653 C CA . ASN A 1 89 ? -1.933 -3.340 -36.938 1.00 56.06 89 ASN A CA 1
ATOM 654 C C . ASN A 1 89 ? -2.328 -2.570 -38.214 1.00 56.06 89 ASN A C 1
ATOM 656 O O . ASN A 1 89 ? -1.480 -1.862 -38.744 1.00 56.06 89 ASN A O 1
ATOM 660 N N . GLY A 1 90 ? -3.575 -2.696 -38.695 1.00 50.97 90 GLY A N 1
ATOM 661 C CA . GLY A 1 90 ? -4.166 -1.869 -39.765 1.00 50.97 90 GLY A CA 1
ATOM 662 C C . GLY A 1 90 ? -3.472 -1.917 -41.145 1.00 50.97 90 GLY A C 1
ATOM 663 O O . GLY A 1 90 ? -2.320 -1.525 -41.298 1.00 50.97 90 GLY A O 1
ATOM 664 N N . SER A 1 91 ? -4.204 -2.386 -42.165 1.00 46.34 91 SER A N 1
ATOM 665 C CA . SER A 1 91 ? -4.021 -2.201 -43.632 1.00 46.34 91 SER A CA 1
ATOM 666 C C . SER A 1 91 ? -2.648 -2.399 -44.317 1.00 46.34 91 SER A C 1
ATOM 668 O O . SER A 1 91 ? -2.584 -2.328 -45.540 1.00 46.34 91 SER A O 1
ATOM 670 N N . SER A 1 92 ? -1.568 -2.732 -43.613 1.00 53.75 92 SER A N 1
ATOM 671 C CA . SER A 1 92 ? -0.223 -2.958 -44.178 1.00 53.75 92 SER A CA 1
ATOM 672 C C . SER A 1 92 ? 0.206 -4.421 -44.044 1.00 53.75 92 SER A C 1
ATOM 674 O O . SER A 1 92 ? 1.287 -4.753 -43.556 1.00 53.75 92 SER A O 1
ATOM 676 N N . ALA A 1 93 ? -0.685 -5.333 -44.432 1.00 62.44 93 ALA A N 1
ATOM 677 C CA . ALA A 1 93 ? -0.408 -6.757 -44.378 1.00 62.44 93 ALA A CA 1
ATOM 678 C C . ALA A 1 93 ? 0.590 -7.119 -45.498 1.00 62.44 93 ALA A C 1
ATOM 680 O O . ALA A 1 93 ? 0.223 -7.240 -46.657 1.00 62.44 93 ALA A O 1
ATOM 681 N N . ASN A 1 94 ? 1.872 -7.220 -45.146 1.00 77.50 94 ASN A N 1
ATOM 682 C CA . ASN A 1 94 ? 2.978 -7.599 -46.028 1.00 77.50 94 ASN A CA 1
ATOM 683 C C . ASN A 1 94 ? 3.749 -8.713 -45.309 1.00 77.50 94 ASN A C 1
ATOM 685 O O . ASN A 1 94 ? 4.791 -8.477 -44.696 1.00 77.50 94 ASN A O 1
ATOM 689 N N . GLY A 1 95 ? 3.190 -9.924 -45.315 1.00 84.06 95 GLY A N 1
ATOM 690 C CA . GLY A 1 95 ? 3.648 -11.036 -44.480 1.00 84.06 95 GLY A CA 1
ATOM 691 C C . GLY A 1 95 ? 2.794 -12.280 -44.617 1.00 84.06 95 GLY A C 1
ATOM 692 O O . GLY A 1 95 ? 1.776 -12.270 -45.295 1.00 84.06 95 GLY A O 1
ATOM 693 N N . PHE A 1 96 ? 3.162 -13.338 -43.910 1.00 84.56 96 PHE A N 1
ATOM 694 C CA . PHE A 1 96 ? 2.248 -14.420 -43.576 1.00 84.56 96 PHE A CA 1
ATOM 695 C C . PHE A 1 96 ? 1.841 -14.368 -42.102 1.00 84.56 96 PHE A C 1
ATOM 697 O O . PHE A 1 96 ? 2.559 -13.826 -41.258 1.00 84.56 96 PHE A O 1
ATOM 704 N N . LEU A 1 97 ? 0.682 -14.945 -41.801 1.00 86.44 97 LEU A N 1
ATOM 705 C CA . LEU A 1 97 ? 0.140 -15.150 -40.464 1.00 86.44 97 LEU A CA 1
ATOM 706 C C . LEU A 1 97 ? -0.321 -16.601 -40.343 1.00 86.44 97 LEU A C 1
ATOM 708 O O . LEU A 1 97 ? -1.235 -17.015 -41.047 1.00 86.44 97 LEU A O 1
ATOM 712 N N . ILE A 1 98 ? 0.282 -17.345 -39.425 1.00 88.25 98 ILE A N 1
ATOM 713 C CA . ILE A 1 98 ? -0.166 -18.657 -38.970 1.00 88.25 98 ILE A CA 1
ATOM 714 C C . ILE A 1 98 ? -1.038 -18.441 -37.738 1.00 88.25 98 ILE A C 1
ATOM 716 O O . ILE A 1 98 ? -0.622 -17.793 -36.776 1.00 88.25 98 ILE A O 1
ATOM 720 N N . PHE A 1 99 ? -2.238 -18.995 -37.753 1.00 86.62 99 PHE A N 1
ATOM 721 C CA . PHE A 1 99 ? -3.194 -18.889 -36.660 1.00 86.62 99 PHE A CA 1
ATOM 722 C C . PHE A 1 99 ? -3.972 -20.190 -36.533 1.00 86.62 99 PHE A C 1
ATOM 724 O O . PHE A 1 99 ? -4.009 -21.000 -37.462 1.00 86.62 99 PHE A O 1
ATOM 731 N N . TYR A 1 100 ? -4.596 -20.388 -35.380 1.00 86.25 100 TYR A N 1
ATOM 732 C CA . TYR A 1 100 ? -5.608 -21.421 -35.236 1.00 86.25 100 TYR A CA 1
ATOM 733 C C . TYR A 1 100 ? -6.955 -20.817 -34.867 1.00 86.25 100 TYR A C 1
ATOM 735 O O . TYR A 1 100 ? -7.055 -19.698 -34.357 1.00 86.25 100 TYR A O 1
ATOM 743 N N . THR A 1 101 ? -8.007 -21.551 -35.185 1.00 79.81 101 THR A N 1
ATOM 744 C CA . THR A 1 101 ? -9.386 -21.181 -34.887 1.00 79.81 101 THR A CA 1
ATOM 745 C C . THR A 1 101 ? -10.198 -22.443 -34.628 1.00 79.81 101 THR A C 1
ATOM 747 O O . THR A 1 101 ? -9.739 -23.552 -34.918 1.00 79.81 101 THR A O 1
ATOM 750 N N . SER A 1 102 ? -11.378 -22.271 -34.047 1.00 76.44 102 SER A N 1
ATOM 751 C CA . SER A 1 102 ? -12.335 -23.342 -33.822 1.00 76.44 102 SER A CA 1
ATOM 752 C C . SER A 1 102 ? -13.651 -23.032 -34.526 1.00 76.44 102 SER A C 1
ATOM 754 O O . SER A 1 102 ? -14.116 -21.891 -34.523 1.00 76.44 102 SER A O 1
ATOM 756 N N . ASP A 1 103 ? -14.247 -24.059 -35.118 1.00 72.81 103 ASP A N 1
ATOM 757 C CA . ASP A 1 103 ? -15.600 -24.039 -35.668 1.00 72.81 103 ASP A CA 1
ATOM 758 C C . ASP A 1 103 ? -16.379 -25.281 -35.190 1.00 72.81 103 ASP A C 1
ATOM 760 O O . ASP A 1 103 ? -15.903 -26.040 -34.340 1.00 72.81 103 ASP A O 1
ATOM 764 N N . ASP A 1 104 ? -17.573 -25.508 -35.742 1.00 70.38 104 ASP A N 1
ATOM 765 C CA . ASP A 1 104 ? -18.425 -26.658 -35.403 1.00 70.38 104 ASP A CA 1
ATOM 766 C C . ASP A 1 104 ? -17.772 -28.027 -35.698 1.00 70.38 104 ASP A C 1
ATOM 768 O O . ASP A 1 104 ? -18.289 -29.064 -35.278 1.00 70.38 104 ASP A O 1
ATOM 772 N N . LYS A 1 105 ? -16.655 -28.063 -36.436 1.00 64.38 105 LYS A N 1
ATOM 773 C CA . LYS A 1 105 ? -15.960 -29.288 -36.847 1.00 64.38 105 LYS A CA 1
ATOM 774 C C . LYS A 1 105 ? -14.729 -29.589 -35.984 1.00 64.38 105 LYS A C 1
ATOM 776 O O . LYS A 1 105 ? -14.260 -30.729 -35.993 1.00 64.38 105 LYS A O 1
ATOM 781 N N . GLY A 1 106 ? -14.232 -28.620 -35.214 1.00 74.38 106 GLY A N 1
ATOM 782 C CA . GLY A 1 106 ? -13.101 -28.793 -34.300 1.00 74.38 106 GLY A CA 1
ATOM 783 C C . GLY A 1 106 ? -12.077 -27.660 -34.357 1.00 74.38 106 GLY A C 1
ATOM 784 O O . GLY A 1 106 ? -12.374 -26.542 -34.770 1.00 74.38 106 GLY A O 1
ATOM 785 N N . LEU A 1 107 ? -10.857 -27.950 -33.895 1.00 83.50 107 LEU A N 1
ATOM 786 C CA . LEU A 1 107 ? -9.739 -27.007 -33.847 1.00 83.50 107 LEU A CA 1
ATOM 787 C C . LEU A 1 107 ? -8.845 -27.185 -35.079 1.00 83.50 107 LEU A C 1
ATOM 789 O O . LEU A 1 107 ? -8.398 -28.301 -35.349 1.00 83.50 107 LEU A O 1
ATOM 793 N N . TYR A 1 108 ? -8.529 -26.102 -35.792 1.00 84.81 108 TYR A N 1
ATOM 794 C CA . TYR A 1 108 ? -7.721 -26.164 -37.015 1.00 84.81 108 TYR A CA 1
ATOM 795 C C . TYR A 1 108 ? -6.680 -25.052 -37.091 1.00 84.81 108 TYR A C 1
ATOM 797 O O . TYR A 1 108 ? -6.922 -23.930 -36.648 1.00 84.81 108 TYR A O 1
ATOM 805 N N . VAL A 1 109 ? -5.537 -25.352 -37.713 1.00 87.19 109 VAL A N 1
ATOM 806 C CA . VAL A 1 109 ? -4.534 -24.356 -38.120 1.00 87.19 109 VAL A CA 1
ATOM 807 C C . VAL A 1 109 ? -4.738 -23.953 -39.569 1.00 87.19 109 VAL A C 1
ATOM 809 O O . VAL A 1 109 ? -5.007 -24.798 -40.424 1.00 87.19 109 VAL A O 1
ATOM 812 N N . ALA A 1 110 ? -4.530 -22.665 -39.827 1.00 83.31 110 ALA A N 1
ATOM 813 C CA . ALA A 1 110 ? -4.470 -22.079 -41.152 1.00 83.31 110 ALA A CA 1
ATOM 814 C C . ALA A 1 110 ? -3.314 -21.073 -41.240 1.00 83.31 110 ALA A C 1
ATOM 816 O O . ALA A 1 110 ? -2.773 -20.604 -40.232 1.00 83.31 110 ALA A O 1
ATOM 817 N N . ALA A 1 111 ? -2.933 -20.740 -42.472 1.00 85.06 111 ALA A N 1
ATOM 818 C CA . ALA A 1 111 ? -1.993 -19.663 -42.740 1.00 85.06 111 ALA A CA 1
ATOM 819 C C . ALA A 1 111 ? -2.542 -18.721 -43.816 1.00 85.06 111 ALA A C 1
ATOM 821 O O . ALA A 1 111 ? -2.956 -19.171 -44.887 1.00 85.06 111 ALA A O 1
ATOM 822 N N . ASN A 1 112 ? -2.504 -17.422 -43.523 1.00 82.25 112 ASN A N 1
ATOM 823 C CA . ASN A 1 112 ? -2.799 -16.343 -44.458 1.00 82.25 112 ASN A CA 1
ATOM 824 C C . ASN A 1 112 ? -1.495 -15.774 -45.006 1.00 82.25 112 ASN A C 1
ATOM 826 O O . ASN A 1 112 ? -0.562 -15.539 -44.244 1.00 82.25 112 ASN A O 1
ATOM 830 N N . LEU A 1 113 ? -1.449 -15.506 -46.306 1.00 80.12 113 LEU A N 1
ATOM 831 C CA . LEU A 1 113 ? -0.373 -14.772 -46.976 1.00 80.12 113 LEU A CA 1
ATOM 832 C C . LEU A 1 113 ? -0.897 -13.417 -47.430 1.00 80.12 113 LEU A C 1
ATOM 834 O O . LEU A 1 113 ? -1.971 -13.374 -48.013 1.00 80.12 113 LEU A O 1
ATOM 838 N N . TYR A 1 114 ? -0.140 -12.350 -47.216 1.00 76.75 114 TYR A N 1
ATOM 839 C CA . TYR A 1 114 ? -0.500 -10.982 -47.559 1.00 76.75 114 TYR A CA 1
ATOM 840 C C . TYR A 1 114 ? 0.606 -10.332 -48.398 1.00 76.75 114 TYR A C 1
ATOM 842 O O . TYR A 1 114 ? 1.766 -10.271 -47.977 1.00 76.75 114 TYR A O 1
ATOM 850 N N . GLY A 1 115 ? 0.249 -9.854 -49.591 1.00 71.31 115 GLY A N 1
ATOM 851 C CA . GLY A 1 115 ? 1.172 -9.164 -50.498 1.00 71.31 115 GLY A CA 1
ATOM 852 C C . GLY A 1 115 ? 1.340 -7.670 -50.199 1.00 71.31 115 GLY A C 1
ATOM 853 O O . GLY A 1 115 ? 0.479 -7.044 -49.587 1.00 71.31 115 GLY A O 1
ATOM 854 N N . ALA A 1 116 ? 2.424 -7.066 -50.698 1.00 68.88 116 ALA A N 1
ATOM 855 C CA . ALA A 1 116 ? 2.832 -5.693 -50.376 1.00 68.88 116 ALA A CA 1
ATOM 856 C C . ALA A 1 116 ? 1.801 -4.591 -50.710 1.00 68.88 116 ALA A C 1
ATOM 858 O O . ALA A 1 116 ? 1.865 -3.514 -50.122 1.00 68.88 116 ALA A O 1
ATOM 859 N N . ASN A 1 117 ? 0.851 -4.856 -51.616 1.00 68.62 117 ASN A N 1
ATOM 860 C CA . ASN A 1 117 ? -0.163 -3.895 -52.071 1.00 68.62 117 ASN A CA 1
ATOM 861 C C . ASN A 1 117 ? -1.513 -4.010 -51.329 1.00 68.62 117 ASN A C 1
ATOM 863 O O . ASN A 1 117 ? -2.469 -3.328 -51.691 1.00 68.62 117 ASN A O 1
ATOM 867 N N . GLY A 1 118 ? -1.611 -4.858 -50.298 1.00 58.41 118 GLY A N 1
ATOM 868 C CA . GLY A 1 118 ? -2.721 -4.839 -49.339 1.00 58.41 118 GLY A CA 1
ATOM 869 C C . GLY A 1 118 ? -4.028 -5.534 -49.747 1.00 58.41 118 GLY A C 1
ATOM 870 O O . GLY A 1 118 ? -4.996 -5.411 -49.000 1.00 58.41 118 GLY A O 1
ATOM 871 N N . ALA A 1 119 ? -4.093 -6.274 -50.867 1.00 53.44 119 ALA A N 1
ATOM 872 C CA . ALA A 1 119 ? -5.356 -6.886 -51.327 1.00 53.44 119 ALA A CA 1
ATOM 873 C C . ALA A 1 119 ? -5.300 -8.341 -51.849 1.00 53.44 119 ALA A C 1
ATOM 875 O O . ALA A 1 119 ? -6.351 -8.895 -52.165 1.00 53.44 119 ALA A O 1
ATOM 876 N N . SER A 1 120 ? -4.142 -9.006 -51.895 1.00 60.28 120 SER A N 1
ATOM 877 C CA . SER A 1 120 ? -4.082 -10.450 -52.190 1.00 60.28 120 SER A CA 1
ATOM 878 C C . SER A 1 120 ? -3.945 -11.255 -50.904 1.00 60.28 120 SER A C 1
ATOM 880 O O . SER A 1 120 ? -2.899 -11.165 -50.258 1.00 60.28 120 SER A O 1
ATOM 882 N N . PHE A 1 121 ? -4.961 -12.056 -50.554 1.00 66.50 121 PHE A N 1
ATOM 883 C CA . PHE A 1 121 ? -4.831 -13.081 -49.517 1.00 66.50 121 PHE A CA 1
ATOM 884 C C . PHE A 1 121 ? -4.950 -14.490 -50.096 1.00 66.50 121 PHE A C 1
ATOM 886 O O . PHE A 1 121 ? -5.798 -14.764 -50.943 1.00 66.50 121 PHE A O 1
ATOM 893 N N . VAL A 1 122 ? -4.088 -15.391 -49.629 1.00 67.62 122 VAL A N 1
ATOM 894 C CA . VAL A 1 122 ? -4.139 -16.816 -49.973 1.00 67.62 122 VAL A CA 1
ATOM 895 C C . VAL A 1 122 ? -4.278 -17.618 -48.689 1.00 67.62 122 VAL A C 1
ATOM 897 O O . VAL A 1 122 ? -3.440 -17.501 -47.796 1.00 67.62 122 VAL A O 1
ATOM 900 N N . TRP A 1 123 ? -5.341 -18.420 -48.613 1.00 73.69 123 TRP A N 1
ATOM 901 C CA . TRP A 1 123 ? -5.641 -19.295 -47.482 1.00 73.69 123 TRP A CA 1
ATOM 902 C C . TRP A 1 123 ? -5.055 -20.693 -47.708 1.00 73.69 123 TRP A C 1
ATOM 904 O O . TRP A 1 123 ? -5.379 -21.375 -48.690 1.00 73.69 123 TRP A O 1
ATOM 914 N N . LEU A 1 124 ? -4.190 -21.134 -46.796 1.00 74.56 124 LEU A N 1
ATOM 915 C CA . LEU A 1 124 ? -3.656 -22.496 -46.756 1.00 74.56 124 LEU A CA 1
ATOM 916 C C . LEU A 1 124 ? -4.494 -23.364 -45.800 1.00 74.56 124 LEU A C 1
ATOM 918 O O . LEU A 1 124 ? -4.736 -22.968 -44.666 1.00 74.56 124 LEU A O 1
ATOM 922 N N . SER A 1 125 ? -4.933 -24.523 -46.318 1.00 68.12 125 SER A N 1
ATOM 923 C CA . SER A 1 125 ? -5.880 -25.520 -45.767 1.00 68.12 125 SER A CA 1
ATOM 924 C C . SER A 1 125 ? -6.006 -25.616 -44.241 1.00 68.12 125 SER A C 1
ATOM 926 O O . SER A 1 125 ? -5.001 -25.709 -43.547 1.00 68.12 125 SER A O 1
ATOM 928 N N . GLU A 1 126 ? -7.246 -25.811 -43.779 1.00 70.38 126 GLU A N 1
ATOM 929 C CA . GLU A 1 126 ? -7.626 -26.249 -42.427 1.00 70.38 126 GLU A CA 1
ATOM 930 C C . GLU A 1 126 ? -7.011 -27.627 -42.125 1.00 70.38 126 GLU A C 1
ATOM 932 O O . GLU A 1 126 ? -7.343 -28.616 -42.781 1.00 70.38 126 GLU A O 1
ATOM 937 N N . GLN A 1 127 ? -6.078 -27.706 -41.175 1.00 76.31 127 GLN A N 1
ATOM 938 C CA . GLN A 1 127 ? -5.529 -28.982 -40.697 1.00 76.31 127 GLN A CA 1
ATOM 939 C C . GLN A 1 127 ? -5.858 -29.171 -39.213 1.00 76.31 127 GLN A C 1
ATOM 941 O O . GLN A 1 127 ? -5.662 -28.225 -38.447 1.00 76.31 127 GLN A O 1
ATOM 946 N N . PRO A 1 128 ? -6.359 -30.349 -38.790 1.00 82.00 128 PRO A N 1
ATOM 947 C CA . PRO A 1 128 ? -6.857 -30.536 -37.433 1.00 82.00 128 PRO A CA 1
ATOM 948 C C . PRO A 1 128 ? -5.727 -30.477 -36.404 1.00 82.00 128 PRO A C 1
ATOM 950 O O . PRO A 1 128 ? -4.673 -31.097 -36.577 1.00 82.00 128 PRO A O 1
ATOM 953 N N . LEU A 1 129 ? -5.992 -29.766 -35.314 1.00 85.81 129 LEU A N 1
ATOM 954 C CA . LEU A 1 129 ? -5.215 -29.789 -34.085 1.00 85.81 129 LEU A CA 1
ATOM 955 C C . LEU A 1 129 ? -5.886 -30.703 -33.059 1.00 85.81 129 LEU A C 1
ATOM 957 O O . LEU A 1 129 ? -7.103 -30.881 -33.057 1.00 85.81 129 LEU A O 1
ATOM 961 N N . ILE A 1 130 ? -5.080 -31.240 -32.150 1.00 85.19 130 ILE A N 1
ATOM 962 C CA . ILE A 1 130 ? -5.564 -31.949 -30.970 1.00 85.19 130 ILE A CA 1
ATOM 963 C C . ILE A 1 130 ? -5.388 -31.028 -29.766 1.00 85.19 130 ILE A C 1
ATOM 965 O O . ILE A 1 130 ? -4.265 -30.653 -29.421 1.00 85.19 130 ILE A O 1
ATOM 969 N N . GLU A 1 131 ? -6.503 -30.647 -29.150 1.00 83.38 131 GLU A N 1
ATOM 970 C CA . GLU A 1 131 ? -6.523 -29.780 -27.974 1.00 83.38 131 GLU A CA 1
ATOM 971 C C . GLU A 1 131 ? -5.765 -30.400 -26.793 1.00 83.38 131 GLU A C 1
ATOM 973 O O . GLU A 1 131 ? -5.834 -31.610 -26.563 1.00 83.38 131 GLU A O 1
ATOM 978 N N . GLY A 1 132 ? -4.993 -29.585 -26.065 1.00 83.06 132 GLY A N 1
ATOM 979 C CA . GLY A 1 132 ? -4.208 -30.033 -24.911 1.00 83.06 132 GLY A CA 1
ATOM 980 C C . GLY A 1 132 ? -3.056 -30.993 -25.238 1.00 83.06 132 GLY A C 1
ATOM 981 O O . GLY A 1 132 ? -2.327 -31.399 -24.334 1.00 83.06 132 GLY A O 1
ATOM 982 N N . GLN A 1 133 ? -2.854 -31.348 -26.510 1.00 89.19 133 GLN A N 1
ATOM 983 C CA . GLN A 1 133 ? -1.752 -32.190 -26.965 1.00 89.19 133 GLN A CA 1
ATOM 984 C C . GLN A 1 133 ? -0.748 -31.398 -27.798 1.00 89.19 133 GLN A C 1
ATOM 986 O O . GLN A 1 133 ? -1.022 -30.313 -28.307 1.00 89.19 133 GLN A O 1
ATOM 991 N N . ARG A 1 134 ? 0.448 -31.967 -27.947 1.00 93.62 134 ARG A N 1
ATOM 992 C CA . ARG A 1 134 ? 1.509 -31.392 -28.769 1.00 93.62 134 ARG A CA 1
ATOM 993 C C . ARG A 1 134 ? 1.203 -31.593 -30.254 1.00 93.62 134 ARG A C 1
ATOM 995 O O . ARG A 1 134 ? 1.129 -32.727 -30.716 1.00 93.62 134 ARG A O 1
ATOM 1002 N N . ASN A 1 135 ? 1.099 -30.493 -30.998 1.00 93.19 135 ASN A N 1
ATOM 1003 C CA . ASN A 1 135 ? 0.884 -30.484 -32.444 1.00 93.19 135 ASN A CA 1
ATOM 1004 C C . ASN A 1 135 ? 2.120 -29.939 -33.165 1.00 93.19 135 ASN A C 1
ATOM 1006 O O . ASN A 1 135 ? 2.503 -28.792 -32.942 1.00 93.19 135 ASN A O 1
ATOM 1010 N N . ARG A 1 136 ? 2.734 -30.736 -34.048 1.00 94.75 136 ARG A N 1
ATOM 1011 C CA . ARG A 1 136 ? 3.905 -30.316 -34.835 1.00 94.75 136 ARG A CA 1
ATOM 1012 C C . ARG A 1 136 ? 3.451 -29.544 -36.067 1.00 94.75 136 ARG A C 1
ATOM 1014 O O . ARG A 1 136 ? 2.781 -30.117 -36.924 1.00 94.75 136 ARG A O 1
ATOM 1021 N N . ILE A 1 137 ? 3.858 -28.284 -36.187 1.00 93.00 137 ILE A N 1
ATOM 1022 C CA . ILE A 1 137 ? 3.511 -27.396 -37.302 1.00 93.00 137 ILE A CA 1
ATOM 1023 C C . ILE A 1 137 ? 4.786 -27.003 -38.054 1.00 93.00 137 ILE A C 1
ATOM 1025 O O . ILE A 1 137 ? 5.811 -26.702 -37.444 1.00 93.00 137 ILE A O 1
ATOM 1029 N N . SER A 1 138 ? 4.731 -27.008 -39.385 1.00 92.94 138 SER A N 1
ATOM 1030 C CA . SER A 1 138 ? 5.807 -26.549 -40.265 1.00 92.94 138 SER A CA 1
ATOM 1031 C C . SER A 1 138 ? 5.236 -25.777 -41.450 1.00 92.94 138 SER A C 1
ATOM 1033 O O . SER A 1 138 ? 4.334 -26.251 -42.130 1.00 92.94 138 SER A O 1
ATOM 1035 N N . PHE A 1 139 ? 5.774 -24.596 -41.717 1.00 91.88 139 PHE A N 1
ATOM 1036 C CA . PHE A 1 139 ? 5.385 -23.702 -42.796 1.00 91.88 139 PHE A CA 1
ATOM 1037 C C . PHE A 1 139 ? 6.613 -23.385 -43.650 1.00 91.88 139 PHE A C 1
ATOM 1039 O O . PHE A 1 139 ? 7.532 -22.703 -43.193 1.00 91.88 139 PHE A O 1
ATOM 1046 N N . THR A 1 140 ? 6.639 -23.900 -44.875 1.00 91.44 140 THR A N 1
ATOM 1047 C CA . THR A 1 140 ? 7.723 -23.694 -45.843 1.00 91.44 140 THR A CA 1
ATOM 1048 C C . THR A 1 140 ? 7.282 -22.677 -46.882 1.00 91.44 140 THR A C 1
ATOM 1050 O O . THR A 1 140 ? 6.154 -22.745 -47.369 1.00 91.44 140 THR A O 1
ATOM 1053 N N . TYR A 1 141 ? 8.163 -21.743 -47.231 1.00 89.06 141 TYR A N 1
ATOM 1054 C CA . TYR A 1 141 ? 7.863 -20.666 -48.167 1.00 89.06 141 TYR A CA 1
ATOM 1055 C C . TYR A 1 141 ? 9.068 -20.328 -49.055 1.00 89.06 141 TYR A C 1
ATOM 1057 O O . TYR A 1 141 ? 10.221 -20.487 -48.652 1.00 89.06 141 TYR A O 1
ATOM 1065 N N . ASP A 1 142 ? 8.780 -19.809 -50.246 1.00 89.75 142 ASP A N 1
ATOM 1066 C CA . ASP A 1 142 ? 9.742 -19.212 -51.170 1.00 89.75 142 ASP A CA 1
ATOM 1067 C C . ASP A 1 142 ? 9.134 -17.941 -51.771 1.00 89.75 142 ASP A C 1
ATOM 1069 O O . ASP A 1 142 ? 8.180 -17.994 -52.553 1.00 89.75 142 ASP A O 1
ATOM 1073 N N . ALA A 1 143 ? 9.682 -16.789 -51.383 1.00 86.25 143 ALA A N 1
ATOM 1074 C CA . ALA A 1 143 ? 9.206 -15.478 -51.789 1.00 86.25 143 ALA A CA 1
ATOM 1075 C C . ALA A 1 143 ? 9.463 -15.167 -53.269 1.00 86.25 143 ALA A C 1
ATOM 1077 O O . ALA A 1 143 ? 8.681 -14.442 -53.886 1.00 86.25 143 ALA A O 1
ATOM 1078 N N . ASN A 1 144 ? 10.523 -15.737 -53.846 1.00 86.75 144 ASN A N 1
ATOM 1079 C CA . ASN A 1 144 ? 10.884 -15.536 -55.246 1.00 86.75 144 ASN A CA 1
ATOM 1080 C C . ASN A 1 144 ? 10.025 -16.417 -56.156 1.00 86.75 144 ASN A C 1
ATOM 1082 O O . ASN A 1 144 ? 9.473 -15.931 -57.143 1.00 86.75 144 ASN A O 1
ATOM 1086 N N . ALA A 1 145 ? 9.871 -17.694 -55.796 1.00 88.38 145 ALA A N 1
ATOM 1087 C CA . ALA A 1 145 ? 9.000 -18.634 -56.500 1.00 88.38 145 ALA A CA 1
ATOM 1088 C C . ALA A 1 145 ? 7.507 -18.375 -56.232 1.00 88.38 145 ALA A C 1
ATOM 1090 O O . ALA A 1 145 ? 6.653 -18.889 -56.951 1.00 88.38 145 ALA A O 1
ATOM 1091 N N . ARG A 1 146 ? 7.195 -17.569 -55.209 1.00 87.25 146 ARG A N 1
ATOM 1092 C CA . ARG A 1 146 ? 5.843 -17.249 -54.736 1.00 87.25 146 ARG A CA 1
ATOM 1093 C C . ARG A 1 146 ? 5.046 -18.489 -54.356 1.00 87.25 146 ARG A C 1
ATOM 1095 O O . ARG A 1 146 ? 3.880 -18.605 -54.724 1.00 87.25 146 ARG A O 1
ATOM 1102 N N . THR A 1 147 ? 5.685 -19.411 -53.637 1.00 87.88 147 THR A N 1
ATOM 1103 C CA . THR A 1 147 ? 5.079 -20.682 -53.210 1.00 87.88 147 THR A CA 1
ATOM 1104 C C . THR A 1 147 ? 5.149 -20.860 -51.699 1.00 87.88 147 THR A C 1
ATOM 1106 O O . THR A 1 147 ? 6.134 -20.479 -51.065 1.00 87.88 147 THR A O 1
ATOM 1109 N N . ALA A 1 148 ? 4.097 -21.420 -51.100 1.00 88.81 148 ALA A N 1
ATOM 1110 C CA . ALA A 1 148 ? 4.079 -21.772 -49.683 1.00 88.81 148 ALA A CA 1
ATOM 1111 C C . ALA A 1 148 ? 3.304 -23.065 -49.421 1.00 88.81 148 ALA A C 1
ATOM 1113 O O . ALA A 1 148 ? 2.392 -23.436 -50.169 1.00 88.81 148 ALA A O 1
ATOM 1114 N N . LYS A 1 149 ? 3.671 -23.741 -48.331 1.00 89.88 149 LYS A N 1
ATOM 1115 C CA . LYS A 1 149 ? 3.115 -25.025 -47.905 1.00 89.88 149 LYS A CA 1
ATOM 1116 C C . LYS A 1 149 ? 3.068 -25.113 -46.384 1.00 89.88 149 LYS A C 1
ATOM 1118 O O . LYS A 1 149 ? 4.021 -24.735 -45.708 1.00 89.88 149 LYS A O 1
ATOM 1123 N N . LEU A 1 150 ? 1.977 -25.663 -45.862 1.00 90.44 150 LEU A N 1
ATOM 1124 C CA . LEU A 1 150 ? 1.763 -25.912 -44.442 1.00 90.44 150 LEU A CA 1
ATOM 1125 C C . LEU A 1 150 ? 1.723 -27.426 -44.184 1.00 90.44 150 LEU A C 1
ATOM 1127 O O . LEU A 1 150 ? 1.102 -28.170 -44.937 1.00 90.44 150 LEU A O 1
ATOM 1131 N N . VAL A 1 151 ? 2.365 -27.883 -43.115 1.00 91.25 151 VAL A N 1
ATOM 1132 C CA . VAL A 1 151 ? 2.355 -29.273 -42.649 1.00 91.25 151 VAL A CA 1
ATOM 1133 C C . VAL A 1 151 ? 1.982 -29.290 -41.171 1.00 91.25 151 VAL A C 1
ATOM 1135 O O . VAL A 1 151 ? 2.617 -28.600 -40.374 1.00 91.25 151 VAL A O 1
ATOM 1138 N N . VAL A 1 152 ? 0.978 -30.083 -40.799 1.00 90.88 152 VAL A N 1
ATOM 1139 C CA . VAL A 1 152 ? 0.517 -30.233 -39.409 1.00 90.88 152 VAL A CA 1
ATOM 1140 C C . VAL A 1 152 ? 0.425 -31.713 -39.070 1.00 90.88 152 VAL A C 1
ATOM 1142 O O . VAL A 1 152 ? -0.267 -32.464 -39.754 1.00 90.88 152 VAL A O 1
ATOM 1145 N N . ASN A 1 153 ? 1.140 -32.159 -38.036 1.00 90.75 153 ASN A N 1
ATOM 1146 C CA . ASN A 1 153 ? 1.176 -33.563 -37.601 1.00 90.75 153 ASN A CA 1
ATOM 1147 C C . ASN A 1 153 ? 1.465 -34.547 -38.759 1.00 90.75 153 ASN A C 1
ATOM 1149 O O . ASN A 1 153 ? 0.858 -35.611 -38.863 1.00 90.75 153 ASN A O 1
ATOM 1153 N N . GLY A 1 154 ? 2.366 -34.157 -39.672 1.00 87.62 154 GLY A N 1
ATOM 1154 C CA . GLY A 1 154 ? 2.738 -34.932 -40.864 1.00 87.62 154 GLY A CA 1
ATOM 1155 C C . GLY A 1 154 ? 1.749 -34.854 -42.034 1.00 87.62 154 GLY A C 1
ATOM 1156 O O . GLY A 1 154 ? 2.032 -35.403 -43.095 1.00 87.62 154 GLY A O 1
ATOM 1157 N N . ARG A 1 155 ? 0.612 -34.164 -41.881 1.00 87.44 155 ARG A N 1
ATOM 1158 C CA . ARG A 1 155 ? -0.363 -33.936 -42.955 1.00 87.44 155 ARG A CA 1
ATOM 1159 C C . ARG A 1 155 ? -0.017 -32.669 -43.715 1.00 87.44 155 ARG A C 1
ATOM 1161 O O . ARG A 1 155 ? 0.072 -31.593 -43.128 1.00 87.44 155 ARG A O 1
ATOM 1168 N N . GLU A 1 156 ? 0.185 -32.804 -45.016 1.00 88.25 156 GLU A N 1
ATOM 1169 C CA . GLU A 1 156 ? 0.614 -31.712 -45.881 1.00 88.25 156 GLU A CA 1
ATOM 1170 C C . GLU A 1 156 ? -0.571 -31.013 -46.558 1.00 88.25 156 GLU A C 1
ATOM 1172 O O . GLU A 1 156 ? -1.463 -31.662 -47.105 1.00 88.25 156 GLU A O 1
ATOM 1177 N N . SER A 1 157 ? -0.557 -29.679 -46.583 1.00 84.62 157 SER A N 1
ATOM 1178 C CA . SER A 1 157 ? -1.449 -28.893 -47.429 1.00 84.62 157 SER A CA 1
ATOM 1179 C C . SER A 1 157 ? -1.005 -28.970 -48.891 1.00 84.62 157 SER A C 1
ATOM 1181 O O . SER A 1 157 ? 0.182 -29.127 -49.196 1.00 84.62 157 SER A O 1
ATOM 1183 N N . SER A 1 158 ? -1.934 -28.744 -49.823 1.00 84.00 158 SER A N 1
ATOM 1184 C CA . SER A 1 158 ? -1.547 -28.398 -51.194 1.00 84.00 158 SER A CA 1
ATOM 1185 C C . SER A 1 158 ? -0.682 -27.136 -51.176 1.00 84.00 158 SER A C 1
ATOM 1187 O O . SER A 1 158 ? -0.997 -26.186 -50.453 1.00 84.00 158 SER A O 1
ATOM 1189 N N . ALA A 1 159 ? 0.386 -27.117 -51.975 1.00 81.56 159 ALA A N 1
ATOM 1190 C CA . ALA A 1 159 ? 1.154 -25.898 -52.196 1.00 81.56 159 ALA A CA 1
ATOM 1191 C C . ALA A 1 159 ? 0.247 -24.831 -52.829 1.00 81.56 159 ALA A C 1
ATOM 1193 O O . ALA A 1 159 ? -0.604 -25.140 -53.673 1.00 81.56 159 ALA A O 1
ATOM 1194 N N . ARG A 1 160 ? 0.400 -23.580 -52.399 1.00 81.94 160 ARG A N 1
ATOM 1195 C CA . ARG A 1 160 ? -0.338 -22.446 -52.959 1.00 81.94 160 ARG A CA 1
ATOM 1196 C C . ARG A 1 160 ? 0.628 -21.410 -53.499 1.00 81.94 160 ARG A C 1
ATOM 1198 O O . ARG A 1 160 ? 1.658 -21.141 -52.881 1.00 81.94 160 ARG A O 1
ATOM 1205 N N . ASN A 1 161 ? 0.234 -20.821 -54.623 1.00 81.31 161 ASN A N 1
ATOM 1206 C CA . ASN A 1 161 ? 0.942 -19.711 -55.232 1.00 81.31 161 ASN A CA 1
ATOM 1207 C C . ASN A 1 161 ? 0.238 -18.404 -54.882 1.00 81.31 161 ASN A C 1
ATOM 1209 O O . ASN A 1 161 ? -0.989 -18.383 -54.771 1.00 81.31 161 ASN A O 1
ATOM 1213 N N . TRP A 1 162 ? 0.995 -17.319 -54.756 1.00 80.00 162 TRP A N 1
ATOM 1214 C CA . TRP A 1 162 ? 0.428 -15.986 -54.570 1.00 80.00 162 TRP A CA 1
ATOM 1215 C C . TRP A 1 162 ? 0.906 -15.015 -55.654 1.00 80.00 162 TRP A C 1
ATOM 1217 O O . TRP A 1 162 ? 1.968 -15.179 -56.257 1.00 80.00 162 TRP A O 1
ATOM 1227 N N . THR A 1 163 ? 0.088 -14.006 -55.942 1.00 76.00 163 THR A N 1
ATOM 1228 C CA . THR A 1 163 ? 0.277 -13.102 -57.085 1.00 76.00 163 THR A CA 1
ATOM 1229 C C . THR A 1 163 ? 1.043 -11.837 -56.719 1.00 76.00 163 THR A C 1
ATOM 1231 O O . THR A 1 163 ? 1.945 -11.449 -57.462 1.00 76.00 163 THR A O 1
ATOM 1234 N N . ASP A 1 164 ? 0.742 -11.232 -55.569 1.00 77.19 164 ASP A N 1
ATOM 1235 C CA . ASP A 1 164 ? 1.377 -9.987 -55.127 1.00 77.19 164 ASP A CA 1
ATOM 1236 C C . ASP A 1 164 ? 2.714 -10.247 -54.427 1.00 77.19 164 ASP A C 1
ATOM 1238 O O . ASP A 1 164 ? 2.760 -11.017 -53.468 1.00 77.19 164 ASP A O 1
ATOM 1242 N N . PRO A 1 165 ? 3.816 -9.593 -54.831 1.00 77.00 165 PRO A N 1
ATOM 1243 C CA . PRO A 1 165 ? 5.095 -9.793 -54.171 1.00 77.00 165 PRO A CA 1
ATOM 1244 C C . PRO A 1 165 ? 4.996 -9.416 -52.691 1.00 77.00 165 PRO A C 1
ATOM 1246 O O . PRO A 1 165 ? 4.423 -8.392 -52.320 1.00 77.00 165 PRO A O 1
ATOM 1249 N N . TRP A 1 166 ? 5.583 -10.258 -51.855 1.00 80.31 166 TRP A N 1
ATOM 1250 C CA . TRP A 1 166 ? 5.761 -10.013 -50.437 1.00 80.31 166 TRP A CA 1
ATOM 1251 C C . TRP A 1 166 ? 7.238 -9.704 -50.179 1.00 80.31 166 TRP A C 1
ATOM 1253 O O . TRP A 1 166 ? 8.105 -10.320 -50.798 1.00 80.31 166 TRP A O 1
ATOM 1263 N N . GLN A 1 167 ? 7.531 -8.754 -49.289 1.00 81.00 167 GLN A N 1
ATOM 1264 C CA . GLN A 1 167 ? 8.903 -8.406 -48.915 1.00 81.00 167 GLN A CA 1
ATOM 1265 C C . GLN A 1 167 ? 9.309 -9.162 -47.644 1.00 81.00 167 GLN A C 1
ATOM 1267 O O . GLN A 1 167 ? 8.797 -8.833 -46.574 1.00 81.00 167 GLN A O 1
ATOM 1272 N N . PRO A 1 168 ? 10.266 -10.110 -47.695 1.00 83.94 168 PRO A N 1
ATOM 1273 C CA . PRO A 1 168 ? 10.723 -10.829 -46.503 1.00 83.94 168 PRO A CA 1
ATOM 1274 C C . PRO A 1 168 ? 11.222 -9.902 -45.385 1.00 83.94 168 PRO A C 1
ATOM 1276 O O . PRO A 1 168 ? 11.041 -10.186 -44.205 1.00 83.94 168 PRO A O 1
ATOM 1279 N N . SER A 1 169 ? 11.793 -8.746 -45.728 1.00 79.56 169 SER A N 1
ATOM 1280 C CA . SER A 1 169 ? 12.193 -7.719 -44.756 1.00 79.56 169 SER A CA 1
ATOM 1281 C C . SER A 1 169 ? 11.020 -7.086 -43.993 1.00 79.56 169 SER A C 1
ATOM 1283 O O . SER A 1 169 ? 11.241 -6.519 -42.927 1.00 79.56 169 SER A O 1
ATOM 1285 N N . ALA A 1 170 ? 9.791 -7.196 -44.503 1.00 79.06 170 ALA A N 1
ATOM 1286 C CA . ALA A 1 170 ? 8.573 -6.719 -43.856 1.00 79.06 170 ALA A CA 1
ATOM 1287 C C . ALA A 1 170 ? 7.887 -7.783 -42.975 1.00 79.06 170 ALA A C 1
ATOM 1289 O O . ALA A 1 170 ? 6.940 -7.438 -42.265 1.00 79.06 170 ALA A O 1
ATOM 1290 N N . GLN A 1 171 ? 8.356 -9.046 -42.973 1.00 84.50 171 GLN A N 1
ATOM 1291 C CA . GLN A 1 171 ? 7.789 -10.092 -42.112 1.00 84.50 171 GLN A CA 1
ATOM 1292 C C . GLN A 1 171 ? 7.863 -9.684 -40.648 1.00 84.50 171 GLN A C 1
ATOM 1294 O O . GLN A 1 171 ? 8.949 -9.466 -40.106 1.00 84.50 171 GLN A O 1
ATOM 1299 N N . GLN A 1 172 ? 6.727 -9.696 -39.965 1.00 80.38 172 GLN A N 1
ATOM 1300 C CA . GLN A 1 172 ? 6.739 -9.567 -38.518 1.00 80.38 172 GLN A CA 1
ATOM 1301 C C . GLN A 1 172 ? 7.064 -10.904 -37.852 1.00 80.38 172 GLN A C 1
ATOM 1303 O O . GLN A 1 172 ? 6.547 -11.958 -38.226 1.00 80.38 172 GLN A O 1
ATOM 1308 N N . PHE A 1 173 ? 7.898 -10.832 -36.820 1.00 81.75 173 PHE A N 1
ATOM 1309 C CA . PHE A 1 173 ? 8.164 -11.926 -35.897 1.00 81.75 173 PHE A CA 1
ATOM 1310 C C . PHE A 1 173 ? 7.234 -11.761 -34.684 1.00 81.75 173 PHE A C 1
ATOM 1312 O O . PHE A 1 173 ? 7.663 -11.241 -33.659 1.00 81.75 173 PHE A O 1
ATOM 1319 N N . SER A 1 174 ? 5.939 -12.070 -34.843 1.00 84.25 174 SER A N 1
ATOM 1320 C CA . SER A 1 174 ? 4.913 -11.825 -33.812 1.00 84.25 174 SER A CA 1
ATOM 1321 C C . SER A 1 174 ? 4.290 -13.100 -33.265 1.00 84.25 174 SER A C 1
ATOM 1323 O O . SER A 1 174 ? 3.950 -13.972 -34.058 1.00 84.25 174 SER A O 1
ATOM 1325 N N . PHE A 1 175 ? 4.055 -13.153 -31.951 1.00 86.12 175 PHE A N 1
ATOM 1326 C CA . PHE A 1 175 ? 3.323 -14.222 -31.253 1.00 86.12 175 PHE A CA 1
ATOM 1327 C C . PHE A 1 175 ? 2.226 -13.620 -30.373 1.00 86.12 175 PHE A C 1
ATOM 1329 O O . PHE A 1 175 ? 2.493 -12.683 -29.620 1.00 86.12 175 PHE A O 1
ATOM 1336 N N . ARG A 1 176 ? 0.993 -14.130 -30.461 1.00 77.62 176 ARG A N 1
ATOM 1337 C CA . ARG A 1 176 ? -0.160 -13.563 -29.738 1.00 77.62 176 ARG A CA 1
ATOM 1338 C C . ARG A 1 176 ? -1.217 -14.615 -29.370 1.00 77.62 176 ARG A C 1
ATOM 1340 O O . ARG A 1 176 ? -2.374 -14.258 -29.196 1.00 77.62 176 ARG A O 1
ATOM 1347 N N . SER A 1 177 ? -0.848 -15.893 -29.317 1.00 78.56 177 SER A N 1
ATOM 1348 C CA . SER A 1 177 ? -1.762 -17.026 -29.114 1.00 78.56 177 SER A CA 1
ATOM 1349 C C . SER A 1 177 ? -2.650 -16.886 -27.860 1.00 78.56 177 SER A C 1
ATOM 1351 O O . SER A 1 177 ? -2.487 -15.948 -27.077 1.00 78.56 177 SER A O 1
ATOM 1353 N N . HIS A 1 178 ? -3.599 -17.803 -27.644 1.00 78.81 178 HIS A N 1
ATOM 1354 C CA . HIS A 1 178 ? -4.476 -17.752 -26.464 1.00 78.81 178 HIS A CA 1
ATOM 1355 C C . HIS A 1 178 ? -3.674 -17.832 -25.162 1.00 78.81 178 HIS A C 1
ATOM 1357 O O . HIS A 1 178 ? -2.601 -18.445 -25.093 1.00 78.81 178 HIS A O 1
ATOM 1363 N N . ARG A 1 179 ? -4.182 -17.193 -24.102 1.00 75.38 179 ARG A N 1
ATOM 1364 C CA . ARG A 1 179 ? -3.502 -17.205 -22.803 1.00 75.38 179 ARG A CA 1
ATOM 1365 C C . ARG A 1 179 ? -3.432 -18.635 -22.260 1.00 75.38 179 ARG A C 1
ATOM 1367 O O . ARG A 1 179 ? -4.445 -19.216 -21.892 1.00 75.38 179 ARG A O 1
ATOM 1374 N N . GLY A 1 180 ? -2.214 -19.149 -22.103 1.00 73.25 180 GLY A N 1
ATOM 1375 C CA . GLY A 1 180 ? -1.955 -20.515 -21.636 1.00 73.25 180 GLY A CA 1
ATOM 1376 C C . GLY A 1 180 ? -1.449 -21.452 -22.730 1.00 73.25 180 GLY A C 1
ATOM 1377 O O . GLY A 1 180 ? -0.938 -22.520 -22.394 1.00 73.25 180 GLY A O 1
ATOM 1378 N N . ASP A 1 181 ? -1.504 -21.032 -23.998 1.00 81.06 181 ASP A N 1
ATOM 1379 C CA . ASP A 1 181 ? -0.869 -21.758 -25.092 1.00 81.06 181 ASP A CA 1
ATOM 1380 C C . ASP A 1 181 ? 0.625 -21.934 -24.843 1.00 81.06 181 ASP A C 1
ATOM 1382 O O . ASP A 1 181 ? 1.328 -21.037 -24.361 1.00 81.06 181 ASP A O 1
ATOM 1386 N N . VAL A 1 182 ? 1.128 -23.102 -25.230 1.00 84.62 182 VAL A N 1
ATOM 1387 C CA . VAL A 1 182 ? 2.553 -23.406 -25.154 1.00 84.62 182 VAL A CA 1
ATOM 1388 C C . VAL A 1 182 ? 3.099 -23.559 -26.566 1.00 84.62 182 VAL A C 1
ATOM 1390 O O . VAL A 1 182 ? 2.694 -24.461 -27.298 1.00 84.62 182 VAL A O 1
ATOM 1393 N N . ILE A 1 183 ? 4.035 -22.682 -26.936 1.00 89.56 183 ILE A N 1
ATOM 1394 C CA . ILE A 1 183 ? 4.823 -22.796 -28.166 1.00 89.56 183 ILE A CA 1
ATOM 1395 C C . ILE A 1 183 ? 6.211 -23.313 -27.791 1.00 89.56 183 ILE A C 1
ATOM 1397 O O . ILE A 1 183 ? 6.944 -22.640 -27.066 1.00 89.56 183 ILE A O 1
ATOM 1401 N N . GLU A 1 184 ? 6.585 -24.487 -28.289 1.00 92.44 184 GLU A N 1
ATOM 1402 C CA . GLU A 1 184 ? 7.878 -25.131 -28.023 1.00 92.44 184 GLU A CA 1
ATOM 1403 C C . GLU A 1 184 ? 8.631 -25.427 -29.319 1.00 92.44 184 GLU A C 1
ATOM 1405 O O . GLU A 1 184 ? 8.047 -25.471 -30.402 1.00 92.44 184 GLU A O 1
ATOM 1410 N N . ASN A 1 185 ? 9.942 -25.646 -29.210 1.00 93.19 185 ASN A N 1
ATOM 1411 C CA . ASN A 1 185 ? 10.790 -26.112 -30.312 1.00 93.19 185 ASN A CA 1
ATOM 1412 C C . ASN A 1 185 ? 10.631 -25.276 -31.594 1.00 93.19 185 ASN A C 1
ATOM 1414 O O . ASN A 1 185 ? 10.580 -25.823 -32.704 1.00 93.19 185 ASN A O 1
ATOM 1418 N N . PHE A 1 186 ? 10.517 -23.953 -31.434 1.00 92.81 186 PHE A N 1
ATOM 1419 C CA . PHE A 1 186 ? 10.394 -23.036 -32.555 1.00 92.81 186 PHE A CA 1
ATOM 1420 C C . PHE A 1 186 ? 11.726 -22.963 -33.294 1.00 92.81 186 PHE A C 1
ATOM 1422 O O . PHE A 1 186 ? 12.774 -22.748 -32.688 1.00 92.81 186 PHE A O 1
ATOM 1429 N N . LYS A 1 187 ? 11.679 -23.090 -34.617 1.00 92.38 187 LYS A N 1
ATOM 1430 C CA . LYS A 1 187 ? 12.833 -23.072 -35.508 1.00 92.38 187 LYS A CA 1
ATOM 1431 C C . LYS A 1 187 ? 12.491 -22.335 -36.799 1.00 92.38 187 LYS A C 1
ATOM 1433 O O . LYS A 1 187 ? 11.540 -22.702 -37.485 1.00 92.38 187 LYS A O 1
ATOM 1438 N N . LEU A 1 188 ? 13.317 -21.355 -37.152 1.00 91.50 188 LEU A N 1
ATOM 1439 C CA . LEU A 1 188 ? 13.401 -20.747 -38.477 1.00 91.50 188 LEU A CA 1
ATOM 1440 C C . LEU A 1 188 ? 14.642 -21.307 -39.184 1.00 91.50 188 LEU A C 1
ATOM 1442 O O . LEU A 1 188 ? 15.768 -21.091 -38.734 1.00 91.50 188 LEU A O 1
ATOM 1446 N N . ALA A 1 189 ? 14.433 -22.021 -40.283 1.00 92.19 189 ALA A N 1
ATOM 1447 C CA . ALA A 1 189 ? 15.484 -22.547 -41.146 1.00 92.19 189 ALA A CA 1
ATOM 1448 C C . ALA A 1 189 ? 15.519 -21.805 -42.489 1.00 92.19 189 ALA A C 1
ATOM 1450 O O . ALA A 1 189 ? 14.480 -21.341 -42.965 1.00 92.19 189 ALA A O 1
ATOM 1451 N N . GLY A 1 190 ? 16.702 -21.716 -43.093 1.00 89.25 190 GLY A N 1
ATOM 1452 C CA . GLY A 1 190 ? 16.896 -21.260 -44.466 1.00 89.25 190 GLY A CA 1
ATOM 1453 C C . GLY A 1 190 ? 16.401 -22.280 -45.503 1.00 89.25 190 GLY A C 1
ATOM 1454 O O . GLY A 1 190 ? 15.641 -23.194 -45.169 1.00 89.25 190 GLY A O 1
ATOM 1455 N N . PRO A 1 191 ? 16.820 -22.144 -46.774 1.00 83.50 191 PRO A N 1
ATOM 1456 C CA . PRO A 1 191 ? 16.381 -23.024 -47.859 1.00 83.50 191 PRO A CA 1
ATOM 1457 C C . PRO A 1 191 ? 16.740 -24.498 -47.635 1.00 83.50 191 PRO A C 1
ATOM 1459 O O . PRO A 1 191 ? 16.029 -25.381 -48.112 1.00 83.50 191 PRO A O 1
ATOM 1462 N N . THR A 1 192 ? 17.821 -24.779 -46.896 1.00 76.12 192 THR A N 1
ATOM 1463 C CA . THR A 1 192 ? 18.178 -26.138 -46.478 1.00 76.12 192 THR A CA 1
ATOM 1464 C C . THR A 1 192 ? 17.846 -26.358 -44.999 1.00 76.12 192 THR A C 1
ATOM 1466 O O . THR A 1 192 ? 17.991 -25.467 -44.162 1.00 76.12 192 THR A O 1
ATOM 1469 N N . ALA A 1 193 ? 17.402 -27.568 -44.640 1.00 61.34 193 ALA A N 1
ATOM 1470 C CA . ALA A 1 193 ? 16.984 -27.892 -43.269 1.00 61.34 193 ALA A CA 1
ATOM 1471 C C . ALA A 1 193 ? 18.125 -27.808 -42.224 1.00 61.34 193 ALA A C 1
ATOM 1473 O O . ALA A 1 193 ? 17.854 -27.713 -41.015 1.00 61.34 193 ALA A O 1
ATOM 1474 N N . THR A 1 194 ? 19.379 -27.840 -42.690 1.00 74.50 194 THR A N 1
ATOM 1475 C CA . THR A 1 194 ? 20.613 -27.675 -41.906 1.00 74.50 194 THR A CA 1
ATOM 1476 C C . THR A 1 194 ? 20.930 -26.216 -41.578 1.00 74.50 194 THR A C 1
ATOM 1478 O O . THR A 1 194 ? 21.614 -25.964 -40.589 1.00 74.50 194 THR A O 1
ATOM 1481 N N . ASP A 1 195 ? 20.375 -25.257 -42.324 1.00 84.81 195 ASP A N 1
ATOM 1482 C CA . ASP A 1 195 ? 20.624 -23.825 -42.130 1.00 84.81 195 ASP A CA 1
ATOM 1483 C C . ASP A 1 195 ? 19.700 -23.255 -41.050 1.00 84.81 195 ASP A C 1
ATOM 1485 O O . ASP A 1 195 ? 18.724 -22.562 -41.335 1.00 84.81 195 ASP A O 1
ATOM 1489 N N . VAL A 1 196 ? 19.955 -23.576 -39.782 1.00 88.62 196 VAL A N 1
ATOM 1490 C CA . VAL A 1 196 ? 19.159 -23.035 -38.670 1.00 88.62 196 VAL A CA 1
ATOM 1491 C C . VAL A 1 196 ? 19.504 -21.563 -38.458 1.00 88.62 196 VAL A C 1
ATOM 1493 O O . VAL A 1 196 ? 20.565 -21.238 -37.937 1.00 88.62 196 VAL A O 1
ATOM 1496 N N . LEU A 1 197 ? 18.596 -20.668 -38.845 1.00 88.88 197 LEU A N 1
ATOM 1497 C CA . LEU A 1 197 ? 18.801 -19.221 -38.749 1.00 88.88 197 LEU A CA 1
ATOM 1498 C C . LEU A 1 197 ? 18.402 -18.663 -37.384 1.00 88.88 197 LEU A C 1
ATOM 1500 O O . LEU A 1 197 ? 18.935 -17.643 -36.953 1.00 88.88 197 LEU A O 1
ATOM 1504 N N . TRP A 1 198 ? 17.419 -19.284 -36.731 1.00 89.62 198 TRP A N 1
ATOM 1505 C CA . TRP A 1 198 ? 17.000 -18.935 -35.377 1.00 89.62 198 TRP A CA 1
ATOM 1506 C C . TRP A 1 198 ? 16.202 -20.074 -34.751 1.00 89.62 198 TRP A C 1
ATOM 1508 O O . TRP A 1 198 ? 15.472 -20.781 -35.448 1.00 89.62 198 TRP A O 1
ATOM 1518 N N . GLN A 1 199 ? 16.302 -20.237 -33.436 1.00 91.12 199 GLN A N 1
ATOM 1519 C CA . GLN A 1 199 ? 15.491 -21.195 -32.697 1.00 91.12 199 GLN A CA 1
ATOM 1520 C C . GLN A 1 199 ? 15.266 -20.735 -31.258 1.00 91.12 199 GLN A C 1
ATOM 1522 O O . GLN A 1 199 ? 16.119 -20.066 -30.676 1.00 91.12 199 GLN A O 1
ATOM 1527 N N . SER A 1 200 ? 14.139 -21.138 -30.679 1.00 89.31 200 SER A N 1
ATOM 1528 C CA . SER A 1 200 ? 13.863 -21.001 -29.252 1.00 89.31 200 SER A CA 1
ATOM 1529 C C . SER A 1 200 ? 13.206 -22.277 -28.743 1.00 89.31 200 SER A C 1
ATOM 1531 O O . SER A 1 200 ? 12.297 -22.822 -29.373 1.00 89.31 200 SER A O 1
ATOM 1533 N N . ALA A 1 201 ? 13.669 -22.759 -27.589 1.00 90.06 201 ALA A N 1
ATOM 1534 C CA . ALA A 1 201 ? 13.105 -23.946 -26.955 1.00 90.06 201 ALA A CA 1
ATOM 1535 C C . ALA A 1 201 ? 11.641 -23.724 -26.558 1.00 90.06 201 ALA A C 1
ATOM 1537 O O . ALA A 1 201 ? 10.835 -24.649 -26.638 1.00 90.06 201 ALA A O 1
ATOM 1538 N N . ARG A 1 202 ? 11.289 -22.498 -26.147 1.00 88.38 202 ARG A N 1
ATOM 1539 C CA . ARG A 1 202 ? 9.926 -22.134 -25.767 1.00 88.38 202 ARG A CA 1
ATOM 1540 C C . ARG A 1 202 ? 9.696 -20.636 -25.881 1.00 88.38 202 ARG A C 1
ATOM 1542 O O . ARG A 1 202 ? 10.514 -19.854 -25.409 1.00 88.38 202 ARG A O 1
ATOM 1549 N N . ILE A 1 203 ? 8.541 -20.274 -26.426 1.00 88.31 203 ILE A N 1
ATOM 1550 C CA . ILE A 1 203 ? 8.090 -18.893 -26.578 1.00 88.31 203 ILE A CA 1
ATOM 1551 C C . ILE A 1 203 ? 6.857 -18.678 -25.702 1.00 88.31 203 ILE A C 1
ATOM 1553 O O . ILE A 1 203 ? 5.966 -19.526 -25.648 1.00 88.31 203 ILE A O 1
ATOM 1557 N N . ASP A 1 204 ? 6.837 -17.556 -24.994 1.00 87.75 204 ASP A N 1
ATOM 1558 C CA . ASP A 1 204 ? 5.741 -17.081 -24.158 1.00 87.75 204 ASP A CA 1
ATOM 1559 C C . ASP A 1 204 ? 5.002 -15.945 -24.899 1.00 87.75 204 ASP A C 1
ATOM 1561 O O . ASP A 1 204 ? 5.525 -14.827 -25.006 1.00 87.75 204 ASP A O 1
ATOM 1565 N N . PRO A 1 205 ? 3.804 -16.209 -25.457 1.00 84.44 205 PRO A N 1
ATOM 1566 C CA . PRO A 1 205 ? 3.055 -15.216 -26.229 1.00 84.44 205 PRO A CA 1
ATOM 1567 C C . PRO A 1 205 ? 2.612 -13.993 -25.413 1.00 84.44 205 PRO A C 1
ATOM 1569 O O . PRO A 1 205 ? 2.423 -12.911 -25.977 1.00 84.44 205 PRO A O 1
ATOM 1572 N N . GLU A 1 206 ? 2.457 -14.132 -24.093 1.00 84.00 206 GLU A N 1
ATOM 1573 C CA . GLU A 1 206 ? 2.103 -13.015 -23.215 1.00 84.00 206 GLU A CA 1
ATOM 1574 C C . GLU A 1 206 ? 3.310 -12.090 -23.017 1.00 84.00 206 GLU A C 1
ATOM 1576 O O . GLU A 1 206 ? 3.184 -10.871 -23.166 1.00 84.00 206 GLU A O 1
ATOM 1581 N N . LEU A 1 207 ? 4.509 -12.655 -22.818 1.00 88.94 207 LEU A N 1
ATOM 1582 C CA . LEU A 1 207 ? 5.746 -11.866 -22.836 1.00 88.94 207 LEU A CA 1
ATOM 1583 C C . LEU A 1 207 ? 5.965 -11.185 -24.191 1.00 88.94 207 LEU A C 1
ATOM 1585 O O . LEU A 1 207 ? 6.328 -10.007 -24.226 1.00 88.94 207 LEU A O 1
ATOM 1589 N N . HIS A 1 208 ? 5.693 -11.873 -25.304 1.00 89.69 208 HIS A N 1
ATOM 1590 C CA . HIS A 1 208 ? 5.792 -11.260 -26.629 1.00 89.69 208 HIS A CA 1
ATOM 1591 C C . HIS A 1 208 ? 4.809 -10.090 -26.802 1.00 89.69 208 HIS A C 1
ATOM 1593 O O . HIS A 1 208 ? 5.173 -9.024 -27.304 1.00 89.69 208 HIS A O 1
ATOM 1599 N N . SER A 1 209 ? 3.565 -10.253 -26.349 1.00 87.19 209 SER A N 1
ATOM 1600 C CA . SER A 1 209 ? 2.545 -9.199 -26.398 1.00 87.19 209 SER A CA 1
ATOM 1601 C C . SER A 1 209 ? 2.949 -7.976 -25.568 1.00 87.19 209 SER A C 1
ATOM 1603 O O . SER A 1 209 ? 2.809 -6.840 -26.030 1.00 87.19 209 SER A O 1
ATOM 1605 N N . SER A 1 210 ? 3.520 -8.197 -24.380 1.00 90.56 210 SER A N 1
ATOM 1606 C CA . SER A 1 210 ? 4.109 -7.139 -23.552 1.00 90.56 210 SER A CA 1
ATOM 1607 C C . SER A 1 210 ? 5.295 -6.457 -24.244 1.00 90.56 210 SER A C 1
ATOM 1609 O O . SER A 1 210 ? 5.415 -5.234 -24.179 1.00 90.56 210 SER A O 1
ATOM 1611 N N . TRP A 1 211 ? 6.157 -7.208 -24.935 1.00 92.81 211 TRP A N 1
ATOM 1612 C CA . TRP A 1 211 ? 7.253 -6.651 -25.734 1.00 92.81 211 TRP A CA 1
ATOM 1613 C C . TRP A 1 211 ? 6.747 -5.747 -26.861 1.00 92.81 211 TRP A C 1
ATOM 1615 O O . TRP A 1 211 ? 7.238 -4.630 -27.026 1.00 92.81 211 TRP A O 1
ATOM 1625 N N . ARG A 1 212 ? 5.725 -6.174 -27.610 1.00 89.94 212 ARG A N 1
ATOM 1626 C CA . ARG A 1 212 ? 5.127 -5.354 -28.675 1.00 89.94 212 ARG A CA 1
ATOM 1627 C C . ARG A 1 212 ? 4.558 -4.042 -28.137 1.00 89.94 212 ARG A C 1
ATOM 1629 O O . ARG A 1 212 ? 4.702 -3.013 -28.798 1.00 89.94 212 ARG A O 1
ATOM 1636 N N . ALA A 1 213 ? 3.967 -4.063 -26.942 1.00 91.69 213 ALA A N 1
ATOM 1637 C CA . ALA A 1 213 ? 3.499 -2.856 -26.267 1.00 91.69 213 ALA A CA 1
ATOM 1638 C C . ALA A 1 213 ? 4.658 -1.914 -25.903 1.00 91.69 213 ALA A C 1
ATOM 1640 O O . ALA A 1 213 ? 4.584 -0.723 -26.202 1.00 91.69 213 ALA A O 1
ATOM 1641 N N . ILE A 1 214 ? 5.756 -2.447 -25.353 1.00 94.88 214 ILE A N 1
ATOM 1642 C CA . ILE A 1 214 ? 6.975 -1.675 -25.057 1.00 94.88 214 ILE A CA 1
ATOM 1643 C C . ILE A 1 214 ? 7.561 -1.059 -26.329 1.00 94.88 214 ILE A C 1
ATOM 1645 O O . ILE A 1 214 ? 7.886 0.125 -26.339 1.00 94.88 214 ILE A O 1
ATOM 1649 N N . LEU A 1 215 ? 7.654 -1.820 -27.422 1.00 93.56 215 LEU A N 1
ATOM 1650 C CA . LEU A 1 215 ? 8.153 -1.313 -28.701 1.00 93.56 215 LEU A CA 1
ATOM 1651 C C . LEU A 1 215 ? 7.265 -0.184 -29.255 1.00 93.56 215 LEU A C 1
ATOM 1653 O O . LEU A 1 215 ? 7.780 0.815 -29.755 1.00 93.56 215 LEU A O 1
ATOM 1657 N N . GLY A 1 216 ? 5.939 -0.319 -29.156 1.00 92.94 216 GLY A N 1
ATOM 1658 C CA . GLY A 1 216 ? 4.992 0.729 -29.551 1.00 92.94 216 GLY A CA 1
ATOM 1659 C C . GLY A 1 216 ? 5.121 1.995 -28.698 1.00 92.94 216 GLY A C 1
ATOM 1660 O O . GLY A 1 216 ? 5.184 3.103 -29.238 1.00 92.94 216 GLY A O 1
ATOM 1661 N N . ALA A 1 217 ? 5.233 1.836 -27.378 1.00 94.44 217 ALA A N 1
ATOM 1662 C CA . ALA A 1 217 ? 5.459 2.938 -26.447 1.00 94.44 217 ALA A CA 1
ATOM 1663 C C . ALA A 1 217 ? 6.800 3.643 -26.714 1.00 94.44 217 ALA A C 1
ATOM 1665 O O . ALA A 1 217 ? 6.844 4.868 -26.776 1.00 94.44 217 ALA A O 1
ATOM 1666 N N . ALA A 1 218 ? 7.872 2.885 -26.968 1.00 96.88 218 ALA A N 1
ATOM 1667 C CA . ALA A 1 218 ? 9.184 3.423 -27.319 1.00 96.88 218 ALA A CA 1
ATOM 1668 C C . ALA A 1 218 ? 9.146 4.241 -28.618 1.00 96.88 218 ALA A C 1
ATOM 1670 O O . ALA A 1 218 ? 9.687 5.341 -28.665 1.00 96.88 218 ALA A O 1
ATOM 1671 N N . LYS A 1 219 ? 8.468 3.747 -29.663 1.00 95.44 219 LYS A N 1
ATOM 1672 C CA . LYS A 1 219 ? 8.295 4.489 -30.924 1.00 95.44 219 LYS A CA 1
ATOM 1673 C C . LYS A 1 219 ? 7.475 5.767 -30.740 1.00 95.44 219 LYS A C 1
ATOM 1675 O O . LYS A 1 219 ? 7.807 6.788 -31.334 1.00 95.44 219 LYS A O 1
ATOM 1680 N N . THR A 1 220 ? 6.443 5.722 -29.898 1.00 94.50 220 THR A N 1
ATOM 1681 C CA . THR A 1 220 ? 5.632 6.901 -29.557 1.00 94.50 220 THR A CA 1
ATOM 1682 C C . THR A 1 220 ? 6.472 7.945 -28.824 1.00 94.50 220 THR A C 1
ATOM 1684 O O . THR A 1 220 ? 6.508 9.100 -29.240 1.00 94.50 220 THR A O 1
ATOM 1687 N N . ALA A 1 221 ? 7.219 7.527 -27.799 1.00 94.31 221 ALA A N 1
ATOM 1688 C CA . ALA A 1 221 ? 8.134 8.400 -27.072 1.00 94.31 221 ALA A CA 1
ATOM 1689 C C . ALA A 1 221 ? 9.207 8.990 -28.000 1.00 94.31 221 ALA A C 1
ATOM 1691 O O . ALA A 1 221 ? 9.468 10.187 -27.950 1.00 94.31 221 ALA A O 1
ATOM 1692 N N . ALA A 1 222 ? 9.784 8.185 -28.899 1.00 96.00 222 ALA A N 1
ATOM 1693 C CA . ALA A 1 222 ? 10.765 8.655 -29.875 1.00 96.00 222 ALA A CA 1
ATOM 1694 C C . ALA A 1 222 ? 10.192 9.743 -30.797 1.00 96.00 222 ALA A C 1
ATOM 1696 O O . ALA A 1 222 ? 10.845 10.759 -31.027 1.00 96.00 222 ALA A O 1
ATOM 1697 N N . ALA A 1 223 ? 8.962 9.564 -31.289 1.00 93.12 223 ALA A N 1
ATOM 1698 C CA . ALA A 1 223 ? 8.284 10.571 -32.103 1.00 93.12 223 ALA A CA 1
ATOM 1699 C C . ALA A 1 223 ? 8.042 11.875 -31.324 1.00 93.12 223 ALA A C 1
ATOM 1701 O O . ALA A 1 223 ? 8.290 12.956 -31.852 1.00 93.12 223 ALA A O 1
ATOM 1702 N N . GLN A 1 224 ? 7.613 11.775 -30.063 1.00 92.94 224 GLN A N 1
ATOM 1703 C CA . GLN A 1 224 ? 7.399 12.930 -29.186 1.00 92.94 224 GLN A CA 1
ATOM 1704 C C . GLN A 1 224 ? 8.704 13.683 -28.882 1.00 92.94 224 GLN A C 1
ATOM 1706 O O . GLN A 1 224 ? 8.742 14.905 -28.991 1.00 92.94 224 GLN A O 1
ATOM 1711 N N . ILE A 1 225 ? 9.786 12.959 -28.579 1.00 93.31 225 ILE A N 1
ATOM 1712 C CA . ILE A 1 225 ? 11.118 13.533 -28.332 1.00 93.31 225 ILE A CA 1
ATOM 1713 C C . ILE A 1 225 ? 11.636 14.265 -29.572 1.00 93.31 225 ILE A C 1
ATOM 1715 O O . ILE A 1 225 ? 12.098 15.398 -29.475 1.00 93.31 225 ILE A O 1
ATOM 1719 N N . ASN A 1 226 ? 11.512 13.656 -30.751 1.00 89.88 226 ASN A N 1
ATOM 1720 C CA . ASN A 1 226 ? 11.955 14.279 -32.000 1.00 89.88 226 ASN A CA 1
ATOM 1721 C C . ASN A 1 226 ? 11.127 15.520 -32.375 1.00 89.88 226 ASN A C 1
ATOM 1723 O O . ASN A 1 226 ? 11.604 16.371 -33.121 1.00 89.88 226 ASN A O 1
ATOM 1727 N N . ALA A 1 227 ? 9.897 15.637 -31.866 1.00 88.31 227 ALA A N 1
ATOM 1728 C CA . ALA A 1 227 ? 9.050 16.809 -32.060 1.00 88.31 227 ALA A CA 1
ATOM 1729 C C . ALA A 1 227 ? 9.360 17.955 -31.074 1.00 88.31 227 ALA A C 1
ATOM 1731 O O . ALA A 1 227 ? 8.846 19.070 -31.255 1.00 88.31 227 ALA A O 1
ATOM 1732 N N . CYS A 1 228 ? 10.203 17.725 -30.055 1.00 85.50 228 CYS A N 1
ATOM 1733 C CA . CYS A 1 228 ? 10.582 18.754 -29.090 1.00 85.50 228 CYS A CA 1
ATOM 1734 C C . CYS A 1 228 ? 11.176 19.980 -29.804 1.00 85.50 228 CYS A C 1
ATOM 1736 O O . CYS A 1 228 ? 12.139 19.883 -30.559 1.00 85.50 228 CYS A O 1
ATOM 1738 N N . GLY A 1 229 ? 10.588 21.155 -29.559 1.00 69.75 229 GLY A N 1
ATOM 1739 C CA . GLY A 1 229 ? 10.993 22.422 -30.183 1.00 69.75 229 GLY A CA 1
ATOM 1740 C C . GLY A 1 229 ? 10.185 22.830 -31.420 1.00 69.75 229 GLY A C 1
ATOM 1741 O O . GLY A 1 229 ? 10.339 23.957 -31.881 1.00 69.75 229 GLY A O 1
ATOM 1742 N N . THR A 1 230 ? 9.293 21.969 -31.923 1.00 70.06 230 THR A N 1
ATOM 1743 C CA . THR A 1 230 ? 8.369 22.298 -33.032 1.00 70.06 230 THR A CA 1
ATOM 1744 C C . THR A 1 230 ? 6.900 22.275 -32.609 1.00 70.06 230 THR A C 1
ATOM 1746 O O . THR A 1 230 ? 6.113 23.102 -33.063 1.00 70.06 230 THR A O 1
ATOM 1749 N N . THR A 1 231 ? 6.538 21.392 -31.678 1.00 62.66 231 THR A N 1
ATOM 1750 C CA . THR A 1 231 ? 5.213 21.323 -31.046 1.00 62.66 231 THR A CA 1
ATOM 1751 C C . THR A 1 231 ? 5.361 21.135 -29.540 1.00 62.66 231 THR A C 1
ATOM 1753 O O . THR A 1 231 ? 6.337 20.536 -29.086 1.00 62.66 231 THR A O 1
ATOM 1756 N N . ALA A 1 232 ? 4.390 21.608 -28.755 1.00 62.12 232 ALA A N 1
ATOM 1757 C CA . ALA A 1 232 ? 4.332 21.285 -27.333 1.00 62.12 232 ALA A CA 1
ATOM 1758 C C . ALA A 1 232 ? 4.023 19.786 -27.168 1.00 62.12 232 ALA A C 1
ATOM 1760 O O . ALA A 1 232 ? 2.961 19.326 -27.579 1.00 62.12 232 ALA A O 1
ATOM 1761 N N . SER A 1 233 ? 4.962 19.029 -26.602 1.00 69.06 233 SER A N 1
ATOM 1762 C CA . SER A 1 233 ? 4.763 17.637 -26.193 1.00 69.06 233 SER A CA 1
ATOM 1763 C C . SER A 1 233 ? 5.118 17.495 -24.717 1.00 69.06 233 SER A C 1
ATOM 1765 O O . SER A 1 233 ? 6.114 18.068 -24.268 1.00 69.06 233 SER A O 1
ATOM 1767 N N . ASP A 1 234 ? 4.309 16.733 -23.980 1.00 79.44 234 ASP A N 1
ATOM 1768 C CA . ASP A 1 234 ? 4.437 16.575 -22.527 1.00 79.44 234 ASP A CA 1
ATOM 1769 C C . ASP A 1 234 ? 5.825 16.055 -22.132 1.00 79.44 234 ASP A C 1
ATOM 1771 O O . ASP A 1 234 ? 6.479 16.665 -21.290 1.00 79.44 234 ASP A O 1
ATOM 1775 N N . ILE A 1 235 ? 6.373 15.070 -22.860 1.00 84.81 235 ILE A N 1
ATOM 1776 C CA . ILE A 1 235 ? 7.704 14.500 -22.577 1.00 84.81 235 ILE A CA 1
ATOM 1777 C C . ILE A 1 235 ? 8.835 15.544 -22.613 1.00 84.81 235 ILE A C 1
ATOM 1779 O O . ILE A 1 235 ? 9.836 15.393 -21.920 1.00 84.81 235 ILE A O 1
ATOM 1783 N N . CYS A 1 236 ? 8.691 16.624 -23.390 1.00 84.12 236 CYS A N 1
ATOM 1784 C CA . CYS A 1 236 ? 9.697 17.686 -23.483 1.00 84.12 236 CYS A CA 1
ATOM 1785 C C . CYS A 1 236 ? 9.686 18.605 -22.253 1.00 84.12 236 CYS A C 1
ATOM 1787 O O . CYS A 1 236 ? 10.720 19.164 -21.883 1.00 84.12 236 CYS A O 1
ATOM 1789 N N . ASN A 1 237 ? 8.512 18.793 -21.646 1.00 82.75 237 ASN A N 1
ATOM 1790 C CA . ASN A 1 237 ? 8.325 19.639 -20.470 1.00 82.75 237 ASN A CA 1
ATOM 1791 C C . ASN A 1 237 ? 8.502 18.833 -19.178 1.00 82.75 237 ASN A C 1
ATOM 1793 O O . ASN A 1 237 ? 9.063 19.338 -18.204 1.00 82.75 237 ASN A O 1
ATOM 1797 N N . ASP A 1 238 ? 8.093 17.566 -19.190 1.00 87.38 238 ASP A N 1
ATOM 1798 C CA . ASP A 1 238 ? 8.074 16.689 -18.026 1.00 87.38 238 ASP A CA 1
ATOM 1799 C C . ASP A 1 238 ? 9.470 16.446 -17.444 1.00 87.38 238 ASP A C 1
ATOM 1801 O O . ASP A 1 238 ? 9.625 16.389 -16.226 1.00 87.38 238 ASP A O 1
ATOM 1805 N N . ILE A 1 239 ? 10.519 16.423 -18.277 1.00 89.88 239 ILE A N 1
ATOM 1806 C CA . ILE A 1 239 ? 11.916 16.278 -17.821 1.00 89.88 239 ILE A CA 1
ATOM 1807 C C . ILE A 1 239 ? 12.365 17.348 -16.814 1.00 89.88 239 ILE A C 1
ATOM 1809 O O . ILE A 1 239 ? 13.365 17.158 -16.113 1.00 89.88 239 ILE A O 1
ATOM 1813 N N . ARG A 1 240 ? 11.676 18.494 -16.756 1.00 89.31 240 ARG A N 1
ATOM 1814 C CA . ARG A 1 240 ? 12.021 19.596 -15.853 1.00 89.31 240 ARG A CA 1
ATOM 1815 C C . ARG A 1 240 ? 11.450 19.391 -14.453 1.00 89.31 240 ARG A C 1
ATOM 1817 O O . ARG A 1 240 ? 12.195 19.577 -13.495 1.00 89.31 240 ARG A O 1
ATOM 1824 N N . GLU A 1 241 ? 10.184 18.994 -14.353 1.00 86.62 241 GLU A N 1
ATOM 1825 C CA . GLU A 1 241 ? 9.384 19.106 -13.119 1.00 86.62 241 GLU A CA 1
ATOM 1826 C C . GLU A 1 241 ? 8.710 17.791 -12.674 1.00 86.62 241 GLU A C 1
ATOM 1828 O O . GLU A 1 241 ? 8.030 17.773 -11.647 1.00 86.62 241 GLU A O 1
ATOM 1833 N N . LYS A 1 242 ? 8.829 16.695 -13.439 1.00 89.06 242 LYS A N 1
ATOM 1834 C CA . LYS A 1 242 ? 8.157 15.417 -13.141 1.00 89.06 242 LYS A CA 1
ATOM 1835 C C . LYS A 1 242 ? 9.096 14.351 -12.578 1.00 89.06 242 LYS A C 1
ATOM 1837 O O . LYS A 1 242 ? 10.312 14.502 -12.524 1.00 89.06 242 LYS A O 1
ATOM 1842 N N . GLY A 1 243 ? 8.501 13.251 -12.117 1.00 86.56 243 GLY A N 1
ATOM 1843 C CA . GLY A 1 243 ? 9.198 12.178 -11.416 1.00 86.56 243 GLY A CA 1
ATOM 1844 C C . GLY A 1 243 ? 9.623 11.011 -12.311 1.00 86.56 243 GLY A C 1
ATOM 1845 O O . GLY A 1 243 ? 9.718 11.095 -13.534 1.00 86.56 243 GLY A O 1
ATOM 1846 N N . ARG A 1 244 ? 9.883 9.865 -11.669 1.00 87.12 244 ARG A N 1
ATOM 1847 C CA . ARG A 1 244 ? 10.349 8.636 -12.338 1.00 87.12 244 ARG A CA 1
ATOM 1848 C C . ARG A 1 244 ? 9.409 8.145 -13.436 1.00 87.12 244 ARG A C 1
ATOM 1850 O O . ARG A 1 244 ? 9.896 7.647 -14.444 1.00 87.12 244 ARG A O 1
ATOM 1857 N N . LYS A 1 245 ? 8.096 8.233 -13.218 1.00 85.69 245 LYS A N 1
ATOM 1858 C CA . LYS A 1 245 ? 7.096 7.709 -14.151 1.00 85.69 245 LYS A CA 1
ATOM 1859 C C . LYS A 1 245 ? 7.191 8.429 -15.496 1.00 85.69 245 LYS A C 1
ATOM 1861 O O . LYS A 1 245 ? 7.307 7.784 -16.526 1.00 85.69 245 LYS A O 1
ATOM 1866 N N . GLU A 1 246 ? 7.245 9.753 -15.486 1.00 90.12 246 GLU A N 1
ATOM 1867 C CA . GLU A 1 246 ? 7.258 10.554 -16.710 1.00 90.12 246 GLU A CA 1
ATOM 1868 C C . GLU A 1 246 ? 8.653 10.634 -17.353 1.00 90.12 246 GLU A C 1
ATOM 1870 O O . GLU A 1 246 ? 8.758 10.716 -18.573 1.00 90.12 246 GLU A O 1
ATOM 1875 N N . ILE A 1 247 ? 9.737 10.569 -16.567 1.00 92.25 247 ILE A N 1
ATOM 1876 C CA . ILE A 1 247 ? 11.109 10.730 -17.087 1.00 92.25 247 ILE A CA 1
ATOM 1877 C C . ILE A 1 247 ? 11.790 9.382 -17.374 1.00 92.25 247 ILE A C 1
ATOM 1879 O O . ILE A 1 247 ? 12.352 9.169 -18.451 1.00 92.25 247 ILE A O 1
ATOM 1883 N N . MET A 1 248 ? 11.762 8.455 -16.414 1.00 91.88 248 MET A N 1
ATOM 1884 C CA . MET A 1 248 ? 12.547 7.216 -16.469 1.00 91.88 248 MET A CA 1
ATOM 1885 C C . MET A 1 248 ? 11.827 6.095 -17.225 1.00 91.88 248 MET A C 1
ATOM 1887 O O . MET A 1 248 ? 12.485 5.294 -17.887 1.00 91.88 248 MET A O 1
ATOM 1891 N N . GLU A 1 249 ? 10.495 6.008 -17.152 1.00 90.50 249 GLU A N 1
ATOM 1892 C CA . GLU A 1 249 ? 9.738 4.954 -17.845 1.00 90.50 249 GLU A CA 1
ATOM 1893 C C . GLU A 1 249 ? 9.889 5.022 -19.377 1.00 90.50 249 GLU A C 1
ATOM 1895 O O . GLU A 1 249 ? 10.243 3.997 -19.973 1.00 90.50 249 GLU A O 1
ATOM 1900 N N . PRO A 1 250 ? 9.762 6.195 -20.041 1.00 93.00 250 PRO A N 1
ATOM 1901 C CA . PRO A 1 250 ? 10.035 6.292 -21.475 1.00 93.00 250 PRO A CA 1
ATOM 1902 C C . PRO A 1 250 ? 11.464 5.871 -21.824 1.00 93.00 250 PRO A C 1
ATOM 1904 O O . PRO A 1 250 ? 11.683 5.197 -22.830 1.00 93.00 250 PRO A O 1
ATOM 1907 N N . ALA A 1 251 ? 12.438 6.204 -20.973 1.00 94.50 251 ALA A N 1
ATOM 1908 C CA . ALA A 1 251 ? 13.829 5.819 -21.174 1.00 94.50 251 ALA A CA 1
ATOM 1909 C C . ALA A 1 251 ? 14.058 4.305 -21.062 1.00 94.50 251 ALA A C 1
ATOM 1911 O O . ALA A 1 251 ? 14.787 3.741 -21.881 1.00 94.50 251 ALA A O 1
ATOM 1912 N N . ARG A 1 252 ? 13.395 3.627 -20.112 1.00 94.00 252 ARG A N 1
ATOM 1913 C CA . ARG A 1 252 ? 13.401 2.155 -20.010 1.00 94.00 252 ARG A CA 1
ATOM 1914 C C . ARG A 1 252 ? 12.872 1.522 -21.294 1.00 94.00 252 ARG A C 1
ATOM 1916 O O . ARG A 1 252 ? 13.515 0.621 -21.832 1.00 94.00 252 ARG A O 1
ATOM 1923 N N . HIS A 1 253 ? 11.746 2.019 -21.809 1.00 96.12 253 HIS A N 1
ATOM 1924 C CA . HIS A 1 253 ? 11.166 1.525 -23.058 1.00 96.12 253 HIS A CA 1
ATOM 1925 C C . HIS A 1 253 ? 12.089 1.769 -24.257 1.00 96.12 253 HIS A C 1
ATOM 1927 O O . HIS A 1 253 ? 12.354 0.834 -25.008 1.00 96.12 253 HIS A O 1
ATOM 1933 N N . LEU A 1 254 ? 12.624 2.983 -24.415 1.00 97.62 254 LEU A N 1
ATOM 1934 C CA . LEU A 1 254 ? 13.541 3.339 -25.502 1.00 97.62 254 LEU A CA 1
ATOM 1935 C C . LEU A 1 254 ? 14.811 2.481 -25.489 1.00 97.62 254 LEU A C 1
ATOM 1937 O O . LEU A 1 254 ? 15.153 1.877 -26.506 1.00 97.62 254 LEU A O 1
ATOM 1941 N N . ALA A 1 255 ? 15.490 2.390 -24.341 1.00 96.75 255 ALA A N 1
ATOM 1942 C CA . ALA A 1 255 ? 16.736 1.641 -24.210 1.00 96.75 255 ALA A CA 1
ATOM 1943 C C . ALA A 1 255 ? 16.529 0.140 -24.457 1.00 96.75 255 ALA A C 1
ATOM 1945 O O . ALA A 1 255 ? 17.299 -0.476 -25.195 1.00 96.75 255 ALA A O 1
ATOM 1946 N N . MET A 1 256 ? 15.466 -0.442 -23.889 1.00 95.50 256 MET A N 1
ATOM 1947 C CA . MET A 1 256 ? 15.104 -1.840 -24.128 1.00 95.50 256 MET A CA 1
ATOM 1948 C C . MET A 1 256 ? 14.768 -2.086 -25.600 1.00 95.50 256 MET A C 1
ATOM 1950 O O . MET A 1 256 ? 15.251 -3.048 -26.196 1.00 95.50 256 MET A O 1
ATOM 1954 N N . ALA A 1 257 ? 13.967 -1.201 -26.198 1.00 95.69 257 ALA A N 1
ATOM 1955 C CA . ALA A 1 257 ? 13.549 -1.339 -27.580 1.00 95.69 257 ALA A CA 1
ATOM 1956 C C . ALA A 1 257 ? 14.734 -1.265 -28.544 1.00 95.69 257 ALA A C 1
ATOM 1958 O O . ALA A 1 257 ? 14.857 -2.118 -29.424 1.00 95.69 257 ALA A O 1
ATOM 1959 N N . TYR A 1 258 ? 15.640 -0.306 -28.350 1.00 96.31 258 TYR A N 1
ATOM 1960 C CA . TYR A 1 258 ? 16.854 -0.207 -29.150 1.00 96.31 258 TYR A CA 1
ATOM 1961 C C . TYR A 1 258 ? 17.752 -1.439 -28.978 1.00 96.31 258 TYR A C 1
ATOM 1963 O O . TYR A 1 258 ? 18.164 -2.017 -29.980 1.00 96.31 258 TYR A O 1
ATOM 1971 N N . ARG A 1 259 ? 17.988 -1.910 -27.744 1.00 93.50 259 ARG A N 1
ATOM 1972 C CA . ARG A 1 259 ? 18.804 -3.114 -27.490 1.00 93.50 259 ARG A CA 1
ATOM 1973 C C . ARG A 1 259 ? 18.330 -4.341 -28.259 1.00 93.50 259 ARG A C 1
ATOM 1975 O O . ARG A 1 259 ? 19.149 -5.099 -28.763 1.00 93.50 259 ARG A O 1
ATOM 1982 N N . TYR A 1 260 ? 17.020 -4.536 -28.337 1.00 92.12 260 TYR A N 1
ATOM 1983 C CA . TYR A 1 260 ? 16.447 -5.699 -29.005 1.00 92.12 260 TYR A CA 1
ATOM 1984 C C . TYR A 1 260 ? 16.305 -5.552 -30.522 1.00 92.12 260 TYR A C 1
ATOM 1986 O O . TYR A 1 260 ? 16.210 -6.561 -31.217 1.00 92.12 260 TYR A O 1
ATOM 1994 N N . THR A 1 261 ? 16.254 -4.326 -31.048 1.00 91.00 261 THR A N 1
ATOM 1995 C CA . THR A 1 261 ? 15.957 -4.083 -32.472 1.00 91.00 261 THR A CA 1
ATOM 1996 C C . THR A 1 261 ? 17.145 -3.571 -33.275 1.00 91.00 261 THR A C 1
ATOM 1998 O O . THR A 1 261 ? 17.198 -3.809 -34.479 1.00 91.00 261 THR A O 1
ATOM 2001 N N . GLY A 1 262 ? 18.073 -2.851 -32.643 1.00 91.75 262 GLY A N 1
ATOM 2002 C CA . GLY A 1 262 ? 19.113 -2.082 -33.324 1.00 91.75 262 GLY A CA 1
ATOM 2003 C C . GLY A 1 262 ? 18.578 -0.899 -34.143 1.00 91.75 262 GLY A C 1
ATOM 2004 O O . GLY A 1 262 ? 19.301 -0.380 -34.990 1.00 91.75 262 GLY A O 1
ATOM 2005 N N . ASP A 1 263 ? 17.324 -0.477 -33.936 1.00 91.81 263 ASP A N 1
ATOM 2006 C CA . ASP A 1 263 ? 16.691 0.589 -34.722 1.00 91.81 263 ASP A CA 1
ATOM 2007 C C . ASP A 1 263 ? 17.386 1.942 -34.487 1.00 91.81 263 ASP A C 1
ATOM 2009 O O . ASP A 1 263 ? 17.290 2.547 -33.415 1.00 91.81 263 ASP A O 1
ATOM 2013 N N . LEU A 1 264 ? 18.080 2.443 -35.512 1.00 93.81 264 LEU A N 1
ATOM 2014 C CA . LEU A 1 264 ? 18.843 3.688 -35.432 1.00 93.81 264 LEU A CA 1
ATOM 2015 C C . LEU A 1 264 ? 17.960 4.922 -35.188 1.00 93.81 264 LEU A C 1
ATOM 2017 O O . LEU A 1 264 ? 18.457 5.907 -34.642 1.00 93.81 264 LEU A O 1
ATOM 2021 N N . ALA A 1 265 ? 16.666 4.881 -35.528 1.00 95.19 265 ALA A N 1
ATOM 2022 C CA . ALA A 1 265 ? 15.745 5.968 -35.200 1.00 95.19 265 ALA A CA 1
ATOM 2023 C C . ALA A 1 265 ? 15.493 6.052 -33.686 1.00 95.19 265 ALA A C 1
ATOM 2025 O O . ALA A 1 265 ? 15.420 7.150 -33.131 1.00 95.19 265 ALA A O 1
ATOM 2026 N N . LEU A 1 266 ? 15.428 4.903 -33.001 1.00 96.88 266 LEU A N 1
ATOM 2027 C CA . LEU A 1 266 ? 15.350 4.860 -31.539 1.00 96.88 266 LEU A CA 1
ATOM 2028 C C . LEU A 1 266 ? 16.651 5.363 -30.909 1.00 96.88 266 LEU A C 1
ATOM 2030 O O . LEU A 1 266 ? 16.596 6.142 -29.961 1.00 96.88 266 LEU A O 1
ATOM 2034 N N . LEU A 1 267 ? 17.814 4.985 -31.455 1.00 96.38 267 LEU A N 1
ATOM 2035 C CA . LEU A 1 267 ? 19.103 5.499 -30.977 1.00 96.38 267 LEU A CA 1
ATOM 2036 C C . LEU A 1 267 ? 19.212 7.022 -31.124 1.00 96.38 267 LEU A C 1
ATOM 2038 O O . LEU A 1 267 ? 19.691 7.695 -30.212 1.00 96.38 267 LEU A O 1
ATOM 2042 N N . ALA A 1 268 ? 18.757 7.571 -32.253 1.00 96.06 268 ALA A N 1
ATOM 2043 C CA . ALA A 1 268 ? 18.726 9.013 -32.477 1.00 96.06 268 ALA A CA 1
ATOM 2044 C C . ALA A 1 268 ? 17.833 9.725 -31.447 1.00 96.06 268 ALA A C 1
ATOM 2046 O O . ALA A 1 268 ? 18.269 10.695 -30.829 1.00 96.06 268 ALA A O 1
ATOM 2047 N N . ALA A 1 269 ? 16.635 9.194 -31.186 1.00 96.88 269 ALA A N 1
ATOM 2048 C CA . ALA A 1 269 ? 15.741 9.737 -30.167 1.00 96.88 269 ALA A CA 1
ATOM 2049 C C . ALA A 1 269 ? 16.323 9.628 -28.747 1.00 96.88 269 ALA A C 1
ATOM 2051 O O . ALA A 1 269 ? 16.174 10.548 -27.949 1.00 96.88 269 ALA A O 1
ATOM 2052 N N . ILE A 1 270 ? 17.030 8.541 -28.419 1.00 97.75 270 ILE A N 1
ATOM 2053 C CA . ILE A 1 270 ? 17.731 8.396 -27.133 1.00 97.75 270 ILE A CA 1
ATOM 2054 C C . ILE A 1 270 ? 18.798 9.482 -26.971 1.00 97.75 270 ILE A C 1
ATOM 2056 O O . ILE A 1 270 ? 18.863 10.125 -25.923 1.00 97.75 270 ILE A O 1
ATOM 2060 N N . ARG A 1 271 ? 19.617 9.719 -28.002 1.00 97.00 271 ARG A N 1
ATOM 2061 C CA . ARG A 1 271 ? 20.635 10.781 -27.992 1.00 97.00 271 ARG A CA 1
ATOM 2062 C C . ARG A 1 271 ? 20.012 12.163 -27.821 1.00 97.00 271 ARG A C 1
ATOM 2064 O O . ARG A 1 271 ? 20.526 12.968 -27.046 1.00 97.00 271 ARG A O 1
ATOM 2071 N N . GLU A 1 272 ? 18.882 12.413 -28.476 1.00 95.69 272 GLU A N 1
ATOM 2072 C CA . GLU A 1 272 ? 18.138 13.660 -28.308 1.00 95.69 272 GLU A CA 1
ATOM 2073 C C . GLU A 1 272 ? 17.548 13.791 -26.899 1.00 95.69 272 GLU A C 1
ATOM 2075 O O . GLU A 1 272 ? 17.669 14.840 -26.269 1.00 95.69 272 GLU A O 1
ATOM 2080 N N . HIS A 1 273 ? 17.013 12.712 -26.328 1.00 96.06 273 HIS A N 1
ATOM 2081 C CA . HIS A 1 273 ? 16.542 12.713 -24.946 1.00 96.06 273 HIS A CA 1
ATOM 2082 C C . HIS A 1 273 ? 17.690 12.994 -23.962 1.00 96.06 273 HIS A C 1
ATOM 2084 O O . HIS A 1 273 ? 17.544 13.823 -23.066 1.00 96.06 273 HIS A O 1
ATOM 2090 N N . ILE A 1 274 ? 18.867 12.387 -24.158 1.00 97.31 274 ILE A N 1
ATOM 2091 C CA . ILE A 1 274 ? 20.081 12.690 -23.381 1.00 97.31 274 ILE A CA 1
ATOM 2092 C C . ILE A 1 274 ? 20.441 14.177 -23.505 1.00 97.31 274 ILE A C 1
ATOM 2094 O O . ILE A 1 274 ? 20.766 14.813 -22.500 1.00 97.31 274 ILE A O 1
ATOM 2098 N N . ARG A 1 275 ? 20.364 14.756 -24.710 1.00 95.62 275 ARG A N 1
ATOM 2099 C CA . ARG A 1 275 ? 20.605 16.189 -24.937 1.00 95.62 275 ARG A CA 1
ATOM 2100 C C . ARG A 1 275 ? 19.610 17.058 -24.166 1.00 95.62 275 ARG A C 1
ATOM 2102 O O . ARG A 1 275 ? 20.033 18.012 -23.518 1.00 95.62 275 ARG A O 1
ATOM 2109 N N . LEU A 1 276 ? 18.321 16.724 -24.210 1.00 94.56 276 LEU A N 1
ATOM 2110 C CA . LEU A 1 276 ? 17.254 17.444 -23.510 1.00 94.56 276 LEU A CA 1
ATOM 2111 C C . LEU A 1 276 ? 17.429 17.386 -21.988 1.00 94.56 276 LEU A C 1
ATOM 2113 O O . LEU A 1 276 ? 17.405 18.428 -21.337 1.00 94.56 276 LEU A O 1
ATOM 2117 N N . LEU A 1 277 ? 17.691 16.197 -21.433 1.00 95.75 277 LEU A N 1
ATOM 2118 C CA . LEU A 1 277 ? 17.965 15.997 -20.005 1.00 95.75 277 LEU A CA 1
ATOM 2119 C C . LEU A 1 277 ? 19.155 16.844 -19.548 1.00 95.75 277 LEU A C 1
ATOM 2121 O O . LEU A 1 277 ? 19.065 17.549 -18.546 1.00 95.75 277 LEU A O 1
ATOM 2125 N N . LYS A 1 278 ? 20.243 16.829 -20.328 1.00 95.38 278 LYS A N 1
ATOM 2126 C CA . LYS A 1 278 ? 21.444 17.628 -20.056 1.00 95.38 278 LYS A CA 1
ATOM 2127 C C . LYS A 1 278 ? 21.237 19.134 -20.239 1.00 95.38 278 LYS A C 1
ATOM 2129 O O . LYS A 1 278 ? 22.041 19.922 -19.748 1.00 95.38 278 LYS A O 1
ATOM 2134 N N . GLY A 1 279 ? 20.201 19.527 -20.977 1.00 93.75 279 GLY A N 1
ATOM 2135 C CA . GLY A 1 279 ? 19.841 20.915 -21.256 1.00 93.75 279 GLY A CA 1
ATOM 2136 C C . GLY A 1 279 ? 18.954 21.560 -20.190 1.00 93.75 279 GLY A C 1
ATOM 2137 O O . GLY A 1 279 ? 18.642 22.747 -20.308 1.00 93.75 279 GLY A O 1
ATOM 2138 N N . VAL A 1 280 ? 18.529 20.817 -19.162 1.00 93.69 280 VAL A N 1
ATOM 2139 C CA . VAL A 1 280 ? 17.750 21.390 -18.061 1.00 93.69 280 VAL A CA 1
ATOM 2140 C C . VAL A 1 280 ? 18.629 22.342 -17.252 1.00 93.69 280 VAL A C 1
ATOM 2142 O O . VAL A 1 280 ? 19.697 21.983 -16.766 1.00 93.69 280 VAL A O 1
ATOM 2145 N N . SER A 1 281 ? 18.159 23.580 -17.123 1.00 91.38 281 SER A N 1
ATOM 2146 C CA . SER A 1 281 ? 18.799 24.635 -16.347 1.00 91.38 281 SER A CA 1
ATOM 2147 C C . SER A 1 281 ? 17.722 25.454 -15.621 1.00 91.38 281 SER A C 1
ATOM 2149 O O . SER A 1 281 ? 16.715 25.783 -16.271 1.00 91.38 281 SER A O 1
ATOM 2151 N N . PRO A 1 282 ? 17.920 25.791 -14.328 1.00 93.19 282 PRO A N 1
ATOM 2152 C CA . PRO A 1 282 ? 19.010 25.317 -13.458 1.00 93.19 282 PRO A CA 1
ATOM 2153 C C . PRO A 1 282 ? 18.983 23.791 -13.232 1.00 93.19 282 PRO A C 1
ATOM 2155 O O . PRO A 1 282 ? 17.959 23.140 -13.411 1.00 93.19 282 PRO A O 1
ATOM 2158 N N . LEU A 1 283 ? 20.111 23.187 -12.836 1.00 94.06 283 LEU A N 1
ATOM 2159 C CA . LEU A 1 283 ? 20.183 21.728 -12.615 1.00 94.06 283 LEU A CA 1
ATOM 2160 C C . LEU A 1 283 ? 19.232 21.242 -11.503 1.00 94.06 283 LEU A C 1
ATOM 2162 O O . LEU A 1 283 ? 18.823 20.081 -11.508 1.00 94.06 283 LEU A O 1
ATOM 2166 N N . THR A 1 284 ? 18.852 22.145 -10.597 1.00 92.19 284 THR A N 1
ATOM 2167 C CA . THR A 1 284 ? 17.963 21.923 -9.447 1.00 92.19 284 THR A CA 1
ATOM 2168 C C . THR A 1 284 ? 16.468 22.059 -9.766 1.00 92.19 284 THR A C 1
ATOM 2170 O O . THR A 1 284 ? 15.631 21.893 -8.877 1.00 92.19 284 THR A O 1
ATOM 2173 N N . THR A 1 285 ? 16.099 22.351 -11.022 1.00 90.81 285 THR A N 1
ATOM 2174 C CA . THR A 1 285 ? 14.694 22.460 -11.457 1.00 90.81 285 THR A CA 1
ATOM 2175 C C . THR A 1 285 ? 13.898 21.200 -11.093 1.00 90.81 285 THR A C 1
ATOM 2177 O O . THR A 1 285 ? 14.385 20.086 -11.295 1.00 90.81 285 THR A O 1
ATOM 2180 N N . GLY A 1 286 ? 12.695 21.368 -10.537 1.00 86.19 286 GLY A N 1
ATOM 2181 C CA . GLY A 1 286 ? 11.833 20.263 -10.106 1.00 86.19 286 GLY A CA 1
ATOM 2182 C C . GLY A 1 286 ? 12.246 19.517 -8.835 1.00 86.19 286 GLY A C 1
ATOM 2183 O O . GLY A 1 286 ? 11.630 18.496 -8.522 1.00 86.19 286 GLY A O 1
ATOM 2184 N N . GLY A 1 287 ? 13.259 19.999 -8.102 1.00 89.38 287 GLY A N 1
ATOM 2185 C CA . GLY A 1 287 ? 13.680 19.431 -6.814 1.00 89.38 287 GLY A CA 1
ATOM 2186 C C . GLY A 1 287 ? 14.241 18.007 -6.893 1.00 89.38 287 GLY A C 1
ATOM 2187 O O . GLY A 1 287 ? 14.524 17.487 -7.972 1.00 89.38 287 GLY A O 1
ATOM 2188 N N . GLU A 1 288 ? 14.380 17.360 -5.738 1.00 89.12 288 GLU A N 1
ATOM 2189 C CA . GLU A 1 288 ? 14.986 16.041 -5.544 1.00 89.12 288 GLU A CA 1
ATOM 2190 C C . GLU A 1 288 ? 14.333 14.958 -6.400 1.00 89.12 288 GLU A C 1
ATOM 2192 O O . GLU A 1 288 ? 15.023 14.082 -6.928 1.00 89.12 288 GLU A O 1
ATOM 2197 N N . TRP A 1 289 ? 13.011 15.036 -6.581 1.00 85.94 289 TRP A N 1
ATOM 2198 C CA . TRP A 1 289 ? 12.254 14.098 -7.409 1.00 85.94 289 TRP A CA 1
ATOM 2199 C C . TRP A 1 289 ? 12.693 14.140 -8.868 1.00 85.94 289 TRP A C 1
ATOM 2201 O O . TRP A 1 289 ? 13.023 13.098 -9.445 1.00 85.94 289 TRP A O 1
ATOM 2211 N N . SER A 1 290 ? 12.727 15.340 -9.447 1.00 91.62 290 SER A N 1
ATOM 2212 C CA . SER A 1 290 ? 13.068 15.533 -10.857 1.00 91.62 290 SER A CA 1
ATOM 2213 C C . SER A 1 290 ? 14.569 15.380 -11.082 1.00 91.62 290 SER A C 1
ATOM 2215 O O . SER A 1 290 ? 14.991 14.700 -12.017 1.00 91.62 290 SER A O 1
ATOM 2217 N N . MET A 1 291 ? 15.395 15.933 -10.186 1.00 94.38 291 MET A N 1
ATOM 2218 C CA . MET A 1 291 ? 16.851 15.762 -10.198 1.00 94.38 291 MET A CA 1
ATOM 2219 C C . MET A 1 291 ? 17.226 14.280 -10.159 1.00 94.38 291 MET A C 1
ATOM 2221 O O . MET A 1 291 ? 17.967 13.806 -11.022 1.00 94.38 291 MET A O 1
ATOM 2225 N N . GLY A 1 292 ? 16.675 13.529 -9.200 1.00 94.50 292 GLY A N 1
ATOM 2226 C CA . GLY A 1 292 ? 16.903 12.096 -9.070 1.00 94.50 292 GLY A CA 1
ATOM 2227 C C . GLY A 1 292 ? 16.450 11.335 -10.310 1.00 94.50 292 GLY A C 1
ATOM 2228 O O . GLY A 1 292 ? 17.193 10.500 -10.819 1.00 94.50 292 GLY A O 1
ATOM 2229 N N . ALA A 1 293 ? 15.265 11.637 -10.847 1.00 95.25 293 ALA A N 1
ATOM 2230 C CA . ALA A 1 293 ? 14.749 10.971 -12.041 1.00 95.25 293 ALA A CA 1
ATOM 2231 C C . ALA A 1 293 ? 15.627 11.222 -13.280 1.00 95.25 293 ALA A C 1
ATOM 2233 O O . ALA A 1 293 ? 15.928 10.271 -14.006 1.00 95.25 293 ALA A O 1
ATOM 2234 N N . ARG A 1 294 ? 16.116 12.453 -13.489 1.00 96.75 294 ARG A N 1
ATOM 2235 C CA . ARG A 1 294 ? 17.077 12.775 -14.559 1.00 96.75 294 ARG A CA 1
ATOM 2236 C C . ARG A 1 294 ? 18.400 12.029 -14.379 1.00 96.75 294 ARG A C 1
ATOM 2238 O O . ARG A 1 294 ? 18.879 11.400 -15.321 1.00 96.75 294 ARG A O 1
ATOM 2245 N N . VAL A 1 295 ? 18.959 12.051 -13.168 1.00 97.38 295 VAL A N 1
ATOM 2246 C CA . VAL A 1 295 ? 20.212 11.357 -12.822 1.00 97.38 295 VAL A CA 1
ATOM 2247 C C . VAL A 1 295 ? 20.088 9.852 -13.058 1.00 97.38 295 VAL A C 1
ATOM 2249 O O . VAL A 1 295 ? 20.896 9.279 -13.787 1.00 97.38 295 VAL A O 1
ATOM 2252 N N . GLY A 1 296 ? 19.047 9.218 -12.515 1.00 96.88 296 GLY A N 1
ATOM 2253 C CA . GLY A 1 296 ? 18.796 7.787 -12.687 1.00 96.88 296 GLY A CA 1
ATOM 2254 C C . GLY A 1 296 ? 18.546 7.395 -14.146 1.00 96.88 296 GLY A C 1
ATOM 2255 O O . GLY A 1 296 ? 18.995 6.337 -14.577 1.00 96.88 296 GLY A O 1
ATOM 2256 N N . THR A 1 297 ? 17.894 8.259 -14.930 1.00 97.62 297 THR A N 1
ATOM 2257 C CA . THR A 1 297 ? 17.658 8.042 -16.369 1.00 97.62 297 THR A CA 1
ATOM 2258 C C . THR A 1 297 ? 18.952 8.087 -17.177 1.00 97.62 297 THR A C 1
ATOM 2260 O O . THR A 1 297 ? 19.203 7.207 -17.999 1.00 97.62 297 THR A O 1
ATOM 2263 N N . LEU A 1 298 ? 19.808 9.077 -16.919 1.00 98.44 298 LEU A N 1
ATOM 2264 C CA . LEU A 1 298 ? 21.128 9.165 -17.541 1.00 98.44 298 LEU A CA 1
ATOM 2265 C C . LEU A 1 298 ? 22.011 7.969 -17.159 1.00 98.44 298 LEU A C 1
ATOM 2267 O O . LEU A 1 298 ? 22.686 7.412 -18.022 1.00 98.44 298 LEU A O 1
ATOM 2271 N N . GLY A 1 299 ? 21.953 7.539 -15.896 1.00 97.75 299 GLY A N 1
ATOM 2272 C CA . GLY A 1 299 ? 22.602 6.321 -15.416 1.00 97.75 299 GLY A CA 1
ATOM 2273 C C . GLY A 1 299 ? 22.128 5.062 -16.140 1.00 97.75 299 GLY A C 1
ATOM 2274 O O . GLY A 1 299 ? 22.943 4.264 -16.593 1.00 97.75 299 GLY A O 1
ATOM 2275 N N . LEU A 1 300 ? 20.811 4.917 -16.312 1.00 97.12 300 LEU A N 1
ATOM 2276 C CA . LEU A 1 300 ? 20.213 3.808 -17.053 1.00 97.12 300 LEU A CA 1
ATOM 2277 C C . LEU A 1 300 ? 20.705 3.775 -18.504 1.00 97.12 300 LEU A C 1
ATOM 2279 O O . LEU A 1 300 ? 21.115 2.718 -18.972 1.00 97.12 300 LEU A O 1
ATOM 2283 N N . TYR A 1 301 ? 20.698 4.908 -19.216 1.00 98.12 301 TYR A N 1
ATOM 2284 C CA . TYR A 1 301 ? 21.226 4.956 -20.581 1.00 98.12 301 TYR A CA 1
ATOM 2285 C C . TYR A 1 301 ? 22.719 4.649 -20.634 1.00 98.12 301 TYR A C 1
ATOM 2287 O O . TYR A 1 301 ? 23.135 3.904 -21.516 1.00 98.12 301 TYR A O 1
ATOM 2295 N N . TYR A 1 302 ? 23.512 5.178 -19.701 1.00 97.81 302 TYR A N 1
ATOM 2296 C CA . TYR A 1 302 ? 24.940 4.881 -19.627 1.00 97.81 302 TYR A CA 1
ATOM 2297 C C . TYR A 1 302 ? 25.182 3.375 -19.489 1.00 97.81 302 TYR A C 1
ATOM 2299 O O . TYR A 1 302 ? 25.943 2.804 -20.264 1.00 97.81 302 TYR A O 1
ATOM 2307 N N . ASP A 1 303 ? 24.512 2.730 -18.532 1.00 97.38 303 ASP A N 1
ATOM 2308 C CA . ASP A 1 303 ? 24.705 1.313 -18.219 1.00 97.38 303 ASP A CA 1
ATOM 2309 C C . ASP A 1 303 ? 24.146 0.401 -19.314 1.00 97.38 303 ASP A C 1
ATOM 2311 O O . ASP A 1 303 ? 24.840 -0.456 -19.863 1.00 97.38 303 ASP A O 1
ATOM 2315 N N . TRP A 1 304 ? 22.879 0.603 -19.678 1.00 97.00 304 TRP A N 1
ATOM 2316 C CA . TRP A 1 304 ? 22.213 -0.242 -20.657 1.00 97.00 304 TRP A CA 1
ATOM 2317 C C . TRP A 1 304 ? 22.788 -0.024 -22.045 1.00 97.00 304 TRP A C 1
ATOM 2319 O O . TRP A 1 304 ? 22.918 -0.982 -22.797 1.00 97.00 304 TRP A O 1
ATOM 2329 N N . LEU A 1 305 ? 23.188 1.187 -22.411 1.00 97.00 305 LEU A N 1
ATOM 2330 C CA . LEU A 1 305 ? 23.694 1.465 -23.753 1.00 97.00 305 LEU A CA 1
ATOM 2331 C C . LEU A 1 305 ? 25.213 1.598 -23.805 1.00 97.00 305 LEU A C 1
ATOM 2333 O O . LEU A 1 305 ? 25.735 2.096 -24.799 1.00 97.00 305 LEU A O 1
ATOM 2337 N N . TYR A 1 306 ? 25.923 1.106 -22.787 1.00 95.50 306 TYR A N 1
ATOM 2338 C CA . TYR A 1 306 ? 27.365 1.282 -22.635 1.00 95.50 306 TYR A CA 1
ATOM 2339 C C . TYR A 1 306 ? 28.157 0.993 -23.914 1.00 95.50 306 TYR A C 1
ATOM 2341 O O . TYR A 1 306 ? 28.947 1.825 -24.349 1.00 95.50 306 TYR A O 1
ATOM 2349 N N . SER A 1 307 ? 27.909 -0.156 -24.552 1.00 93.75 307 SER A N 1
ATOM 2350 C CA . SER A 1 307 ? 28.592 -0.593 -25.779 1.00 93.75 307 SER A CA 1
ATOM 2351 C C . SER A 1 307 ? 28.160 0.144 -27.053 1.00 93.75 307 SER A C 1
ATOM 2353 O O . SER A 1 307 ? 28.782 -0.040 -28.094 1.00 93.75 307 SER A O 1
ATOM 2355 N N . TYR A 1 308 ? 27.085 0.933 -26.995 1.00 94.00 308 TYR A N 1
ATOM 2356 C CA . TYR A 1 308 ? 26.488 1.632 -28.140 1.00 94.00 308 TYR A CA 1
ATOM 2357 C C . TYR A 1 308 ? 26.725 3.146 -28.119 1.00 94.00 308 TYR A C 1
ATOM 2359 O O . TYR A 1 308 ? 26.558 3.804 -29.144 1.00 94.00 308 TYR A O 1
ATOM 2367 N N . LEU A 1 309 ? 27.095 3.690 -26.961 1.00 94.38 309 LEU A N 1
ATOM 2368 C CA . LEU A 1 309 ? 27.564 5.061 -26.804 1.00 94.38 309 LEU A CA 1
ATOM 2369 C C . LEU A 1 309 ? 29.073 5.101 -27.046 1.00 94.38 309 LEU A C 1
ATOM 2371 O O . LEU A 1 309 ? 29.787 4.154 -26.712 1.00 94.38 309 LEU A O 1
ATOM 2375 N N . ASP A 1 310 ? 29.591 6.181 -27.616 1.00 93.75 310 ASP A N 1
ATOM 2376 C CA . ASP A 1 310 ? 31.039 6.358 -27.701 1.00 93.75 310 ASP A CA 1
ATOM 2377 C C . ASP A 1 310 ? 31.633 6.826 -26.345 1.00 93.75 310 ASP A C 1
ATOM 2379 O O . ASP A 1 310 ? 30.899 7.230 -25.434 1.00 93.75 310 ASP A O 1
ATOM 2383 N N . PRO A 1 311 ? 32.964 6.738 -26.142 1.00 93.38 311 PRO A N 1
ATOM 2384 C CA . PRO A 1 311 ? 33.584 7.167 -24.889 1.00 93.38 311 PRO A CA 1
ATOM 2385 C C . PRO A 1 311 ? 33.335 8.639 -24.518 1.00 93.38 311 PRO A C 1
ATOM 2387 O O . PRO A 1 311 ? 33.253 8.942 -23.331 1.00 93.38 311 PRO A O 1
ATOM 2390 N N . ILE A 1 312 ? 33.198 9.540 -25.496 1.00 94.94 312 ILE A N 1
ATOM 2391 C CA . ILE A 1 312 ? 32.973 10.975 -25.269 1.00 94.94 312 ILE A CA 1
ATOM 2392 C C . ILE A 1 312 ? 31.538 11.198 -24.786 1.00 94.94 312 ILE A C 1
ATOM 2394 O O . ILE A 1 312 ? 31.314 11.941 -23.829 1.00 94.94 312 ILE A O 1
ATOM 2398 N N . GLU A 1 313 ? 30.568 10.523 -25.408 1.00 95.56 313 GLU A N 1
ATOM 2399 C CA . GLU A 1 313 ? 29.173 10.511 -24.969 1.00 95.56 313 GLU A CA 1
ATOM 2400 C C . GLU A 1 313 ? 29.072 10.027 -23.518 1.00 95.56 313 GLU A C 1
ATOM 2402 O O . GLU A 1 313 ? 28.448 10.694 -22.686 1.00 95.56 313 GLU A O 1
ATOM 2407 N N . ARG A 1 314 ? 29.743 8.912 -23.196 1.00 96.06 314 ARG A N 1
ATOM 2408 C CA . ARG A 1 314 ? 29.800 8.359 -21.835 1.00 96.06 314 ARG A CA 1
ATOM 2409 C C . ARG A 1 314 ? 30.408 9.347 -20.840 1.00 96.06 314 ARG A C 1
ATOM 2411 O O . ARG A 1 314 ? 29.770 9.653 -19.831 1.00 96.06 314 ARG A O 1
ATOM 2418 N N . ASP A 1 315 ? 31.586 9.896 -21.126 1.00 95.94 315 ASP A N 1
ATOM 2419 C CA . ASP A 1 315 ? 32.262 10.836 -20.224 1.00 95.94 315 ASP A CA 1
ATOM 2420 C C . ASP A 1 315 ? 31.410 12.112 -20.008 1.00 95.94 315 ASP A C 1
ATOM 2422 O O . ASP A 1 315 ? 31.319 12.626 -18.889 1.00 95.94 315 ASP A O 1
ATOM 2426 N N . ALA A 1 316 ? 30.700 12.588 -21.040 1.00 97.38 316 ALA A N 1
ATOM 2427 C CA . ALA A 1 316 ? 29.796 13.735 -20.939 1.00 97.38 316 ALA A CA 1
ATOM 2428 C C . ALA A 1 316 ? 28.529 13.446 -20.111 1.00 97.38 316 ALA A C 1
ATOM 2430 O O . ALA A 1 316 ? 28.036 14.335 -19.411 1.00 97.38 316 ALA A O 1
ATOM 2431 N N . ILE A 1 317 ? 27.985 12.228 -20.189 1.00 98.31 317 ILE A N 1
ATOM 2432 C CA . ILE A 1 317 ? 26.869 11.784 -19.342 1.00 98.31 317 ILE A CA 1
ATOM 2433 C C . ILE A 1 317 ? 27.324 11.702 -17.881 1.00 98.31 317 ILE A C 1
ATOM 2435 O O . ILE A 1 317 ? 26.680 12.289 -17.010 1.00 98.31 317 ILE A O 1
ATOM 2439 N N . ALA A 1 318 ? 28.460 11.051 -17.616 1.00 98.06 318 ALA A N 1
ATOM 2440 C CA . ALA A 1 318 ? 29.019 10.924 -16.272 1.00 98.06 318 ALA A CA 1
ATOM 2441 C C . ALA A 1 318 ? 29.316 12.297 -15.645 1.00 98.06 318 ALA A C 1
ATOM 2443 O O . ALA A 1 318 ? 28.976 12.540 -14.486 1.00 98.06 318 ALA A O 1
ATOM 2444 N N . ALA A 1 319 ? 29.886 13.232 -16.412 1.00 97.50 319 ALA A N 1
ATOM 2445 C CA . ALA A 1 319 ? 30.115 14.600 -15.953 1.00 97.50 319 ALA A CA 1
ATOM 2446 C C . ALA A 1 319 ? 28.809 15.309 -15.557 1.00 97.50 319 ALA A C 1
ATOM 2448 O O . ALA A 1 319 ? 28.756 15.951 -14.508 1.00 97.50 319 ALA A O 1
ATOM 2449 N N . HIS A 1 320 ? 27.743 15.161 -16.350 1.00 98.25 320 HIS A N 1
ATOM 2450 C CA . HIS A 1 320 ? 26.457 15.798 -16.065 1.00 98.25 320 HIS A CA 1
ATOM 2451 C C . HIS A 1 320 ? 25.727 15.173 -14.865 1.00 98.25 320 HIS A C 1
ATOM 2453 O O . HIS A 1 320 ? 25.144 15.900 -14.059 1.00 98.25 320 HIS A O 1
ATOM 2459 N N . ILE A 1 321 ? 25.808 13.847 -14.697 1.00 98.44 321 ILE A N 1
ATOM 2460 C CA . ILE A 1 321 ? 25.324 13.150 -13.494 1.00 98.44 321 ILE A CA 1
ATOM 2461 C C . ILE A 1 321 ? 25.984 13.752 -12.249 1.00 98.44 321 ILE A C 1
ATOM 2463 O O . ILE A 1 321 ? 25.292 14.194 -11.332 1.00 98.44 321 ILE A O 1
ATOM 2467 N N . LYS A 1 322 ? 27.320 13.846 -12.243 1.00 97.44 322 LYS A N 1
ATOM 2468 C CA . LYS A 1 322 ? 28.073 14.412 -11.114 1.00 97.44 322 LYS A CA 1
ATOM 2469 C C . LYS A 1 322 ? 27.744 15.886 -10.878 1.00 97.44 322 LYS A C 1
ATOM 2471 O O . LYS A 1 322 ? 27.605 16.290 -9.729 1.00 97.44 322 LYS A O 1
ATOM 2476 N N . ALA A 1 323 ? 27.584 16.677 -11.940 1.00 96.81 323 ALA A N 1
ATOM 2477 C CA . ALA A 1 323 ? 27.197 18.082 -11.832 1.00 96.81 323 ALA A CA 1
ATOM 2478 C C . ALA A 1 323 ? 25.799 18.255 -11.219 1.00 96.81 323 ALA A C 1
ATOM 2480 O O . ALA A 1 323 ? 25.618 19.122 -10.373 1.00 96.81 323 ALA A O 1
ATOM 2481 N N . THR A 1 324 ? 24.837 17.407 -11.596 1.00 96.62 324 THR A N 1
ATOM 2482 C CA . THR A 1 324 ? 23.469 17.459 -11.057 1.00 96.62 324 THR A CA 1
ATOM 2483 C C . THR A 1 324 ? 23.431 17.061 -9.583 1.00 96.62 324 THR A C 1
ATOM 2485 O O . THR A 1 324 ? 22.768 17.728 -8.803 1.00 96.62 324 THR A O 1
ATOM 2488 N N . ILE A 1 325 ? 24.184 16.030 -9.177 1.00 96.06 325 ILE A N 1
ATOM 2489 C CA . ILE A 1 325 ? 24.301 15.630 -7.760 1.00 96.06 325 ILE A CA 1
ATOM 2490 C C . ILE A 1 325 ? 24.989 16.721 -6.923 1.00 96.06 325 ILE A C 1
ATOM 2492 O O . ILE A 1 325 ? 24.671 16.886 -5.751 1.00 96.06 325 ILE A O 1
ATOM 2496 N N . ARG A 1 326 ? 25.932 17.472 -7.509 1.00 94.62 326 ARG A N 1
ATOM 2497 C CA . ARG A 1 326 ? 26.603 18.604 -6.846 1.00 94.62 326 ARG A CA 1
ATOM 2498 C C . ARG A 1 326 ? 25.777 19.889 -6.808 1.00 94.62 326 ARG A C 1
ATOM 2500 O O . ARG A 1 326 ? 26.203 20.831 -6.145 1.00 94.62 326 ARG A O 1
ATOM 2507 N N . ALA A 1 327 ? 24.682 19.971 -7.558 1.00 92.81 327 ALA A N 1
ATOM 2508 C CA . ALA A 1 327 ? 23.902 21.191 -7.658 1.00 92.81 327 ALA A CA 1
ATOM 2509 C C . ALA A 1 327 ? 23.052 21.369 -6.398 1.00 92.81 327 ALA A C 1
ATOM 2511 O O . ALA A 1 327 ? 22.191 20.543 -6.127 1.00 92.81 327 ALA A O 1
ATOM 2512 N N . ASP A 1 328 ? 23.307 22.454 -5.670 1.00 87.25 328 ASP A N 1
ATOM 2513 C CA . ASP A 1 328 ? 22.638 22.779 -4.410 1.00 87.25 328 ASP A CA 1
ATOM 2514 C C . ASP A 1 328 ? 21.429 23.694 -4.651 1.00 87.25 328 ASP A C 1
ATOM 2516 O O . ASP A 1 328 ? 21.517 24.726 -5.335 1.00 87.25 328 ASP A O 1
ATOM 2520 N N . LYS A 1 329 ? 20.277 23.303 -4.116 1.00 81.88 329 LYS A N 1
ATOM 2521 C CA . LYS A 1 329 ? 19.014 24.024 -4.200 1.00 81.88 329 LYS A CA 1
ATOM 2522 C C . LYS A 1 329 ? 18.885 24.980 -3.011 1.00 81.88 329 LYS A C 1
ATOM 2524 O O . LYS A 1 329 ? 18.399 24.640 -1.939 1.00 81.88 329 LYS A O 1
ATOM 2529 N N . LEU A 1 330 ? 19.256 26.238 -3.247 1.00 75.69 330 LEU A N 1
ATOM 2530 C CA . LEU A 1 330 ? 19.317 27.292 -2.223 1.00 75.69 330 LEU A CA 1
ATOM 2531 C C . LEU A 1 330 ? 17.981 28.020 -1.951 1.00 75.69 330 LEU A C 1
ATOM 2533 O O . LEU A 1 330 ? 17.985 29.105 -1.373 1.00 75.69 330 LEU A O 1
ATOM 2537 N N . ASP A 1 331 ? 16.833 27.477 -2.368 1.00 68.06 331 ASP A N 1
ATOM 2538 C CA . ASP A 1 331 ? 15.528 28.164 -2.291 1.00 68.06 331 ASP A CA 1
ATOM 2539 C C . ASP A 1 331 ? 14.825 28.064 -0.920 1.00 68.06 331 ASP A C 1
ATOM 2541 O O . ASP A 1 331 ? 13.670 28.460 -0.772 1.00 68.06 331 ASP A O 1
ATOM 2545 N N . GLY A 1 332 ? 15.537 27.583 0.104 1.00 61.47 332 GLY A N 1
ATOM 2546 C CA . GLY A 1 332 ? 15.090 27.587 1.498 1.00 61.47 332 GLY A CA 1
ATOM 2547 C C . GLY A 1 332 ? 14.389 26.310 1.969 1.00 61.47 332 GLY A C 1
ATOM 2548 O O . GLY A 1 332 ? 14.112 26.206 3.164 1.00 61.47 332 GLY A O 1
ATOM 2549 N N . ASN A 1 333 ? 14.149 25.321 1.096 1.00 70.38 333 ASN A N 1
ATOM 2550 C CA . ASN A 1 333 ? 13.688 23.988 1.504 1.00 70.38 333 ASN A CA 1
ATOM 2551 C C . ASN A 1 333 ? 14.717 22.903 1.129 1.00 70.38 333 ASN A C 1
ATOM 2553 O O . ASN A 1 333 ? 14.585 22.275 0.074 1.00 70.38 333 ASN A O 1
ATOM 2557 N N . PRO A 1 334 ? 15.716 22.635 1.994 1.00 67.25 334 PRO A N 1
ATOM 2558 C CA . PRO A 1 334 ? 16.788 21.688 1.688 1.00 67.25 334 PRO A CA 1
ATOM 2559 C C . PRO A 1 334 ? 16.276 20.258 1.463 1.00 67.25 334 PRO A C 1
ATOM 2561 O O . PRO A 1 334 ? 16.931 19.483 0.778 1.00 67.25 334 PRO A O 1
ATOM 2564 N N . ASN A 1 335 ? 15.081 19.904 1.958 1.00 72.12 335 ASN A N 1
ATOM 2565 C CA . ASN A 1 335 ? 14.499 18.570 1.771 1.00 72.12 335 ASN A CA 1
ATOM 2566 C C . ASN A 1 335 ? 14.200 18.241 0.301 1.00 72.12 335 ASN A C 1
ATOM 2568 O O . ASN A 1 335 ? 14.007 17.074 -0.033 1.00 72.12 335 ASN A O 1
ATOM 2572 N N . LEU A 1 336 ? 14.160 19.261 -0.562 1.00 81.31 336 LEU A N 1
ATOM 2573 C CA . LEU A 1 336 ? 13.926 19.120 -1.994 1.00 81.31 336 LEU A CA 1
ATOM 2574 C C . LEU A 1 336 ? 15.228 19.028 -2.803 1.00 81.31 336 LEU A C 1
ATOM 2576 O O . LEU A 1 336 ? 15.256 19.435 -3.966 1.00 81.31 336 LEU A O 1
ATOM 2580 N N . ASP A 1 337 ? 16.294 18.502 -2.195 1.00 88.62 337 ASP A N 1
ATOM 2581 C CA . ASP A 1 337 ? 17.607 18.306 -2.812 1.00 88.62 337 ASP A CA 1
ATOM 2582 C C . ASP A 1 337 ? 18.112 16.847 -2.696 1.00 88.62 337 ASP A C 1
ATOM 2584 O O . ASP A 1 337 ? 17.866 16.122 -1.721 1.00 88.62 337 ASP A O 1
ATOM 2588 N N . LEU A 1 338 ? 18.872 16.407 -3.702 1.00 93.38 338 LEU A N 1
ATOM 2589 C CA . LEU A 1 338 ? 19.655 15.174 -3.662 1.00 93.38 338 LEU A CA 1
ATOM 2590 C C . LEU A 1 338 ? 20.773 15.226 -2.612 1.00 93.38 338 LEU A C 1
ATOM 2592 O O . LEU A 1 338 ? 21.043 14.197 -1.987 1.00 93.38 338 LEU A O 1
ATOM 2596 N N . ILE A 1 339 ? 21.383 16.394 -2.377 1.00 94.06 339 ILE A N 1
ATOM 2597 C CA . ILE A 1 339 ? 22.402 16.567 -1.332 1.00 94.06 339 ILE A CA 1
ATOM 2598 C C . ILE A 1 339 ? 21.795 16.236 0.028 1.00 94.06 339 ILE A C 1
ATOM 2600 O O . ILE A 1 339 ? 22.328 15.384 0.733 1.00 94.06 339 ILE A O 1
ATOM 2604 N N . TYR A 1 340 ? 20.639 16.811 0.368 1.00 92.50 340 TYR A N 1
ATOM 2605 C CA . TYR A 1 340 ? 19.950 16.481 1.616 1.00 92.50 340 TYR A CA 1
ATOM 2606 C C . TYR A 1 340 ? 19.606 14.993 1.700 1.00 92.50 340 TYR A C 1
ATOM 2608 O O . TYR A 1 340 ? 19.842 14.371 2.733 1.00 92.50 340 TYR A O 1
ATOM 2616 N N . SER A 1 341 ? 19.127 14.394 0.605 1.00 92.69 341 SER A N 1
ATOM 2617 C CA . SER A 1 341 ? 18.745 12.975 0.574 1.00 92.69 341 SER A CA 1
ATOM 2618 C C . SER A 1 341 ? 19.883 12.024 0.983 1.00 92.69 341 SER A C 1
ATOM 2620 O O . SER A 1 341 ? 19.612 10.987 1.590 1.00 92.69 341 SER A O 1
ATOM 2622 N N . ALA A 1 342 ? 21.140 12.357 0.662 1.00 94.62 342 ALA A N 1
ATOM 2623 C CA . ALA A 1 342 ? 22.317 11.556 1.018 1.00 94.62 342 ALA A CA 1
ATOM 2624 C C . ALA A 1 342 ? 23.116 12.101 2.211 1.00 94.62 342 ALA A C 1
ATOM 2626 O O . ALA A 1 342 ? 23.815 11.338 2.863 1.00 94.62 342 ALA A O 1
ATOM 2627 N N . CYS A 1 343 ? 23.064 13.400 2.491 1.00 94.56 343 CYS A N 1
ATOM 2628 C CA . CYS A 1 343 ? 23.975 14.045 3.434 1.00 94.56 343 CYS A CA 1
ATOM 2629 C C . CYS A 1 343 ? 23.276 14.696 4.629 1.00 94.56 343 CYS A C 1
ATOM 2631 O O . CYS A 1 343 ? 23.939 14.988 5.623 1.00 94.56 343 CYS A O 1
ATOM 2633 N N . GLY A 1 344 ? 21.960 14.891 4.590 1.00 91.75 344 GLY A N 1
ATOM 2634 C CA . GLY A 1 344 ? 21.245 15.697 5.575 1.00 91.75 344 GLY A CA 1
ATOM 2635 C C . GLY A 1 344 ? 21.553 17.186 5.412 1.00 91.75 344 GLY A C 1
ATOM 2636 O O . GLY A 1 344 ? 21.948 17.636 4.340 1.00 91.75 344 GLY A O 1
ATOM 2637 N N . ASN A 1 345 ? 21.370 17.969 6.476 1.00 88.81 345 ASN A N 1
ATOM 2638 C CA . ASN A 1 345 ? 21.495 19.430 6.434 1.00 88.81 345 ASN A CA 1
ATOM 2639 C C . ASN A 1 345 ? 22.965 19.914 6.432 1.00 88.81 345 ASN A C 1
ATOM 2641 O O . ASN A 1 345 ? 23.444 20.500 7.403 1.00 88.81 345 ASN A O 1
ATOM 2645 N N . GLN A 1 346 ? 23.698 19.604 5.362 1.00 91.31 346 GLN A N 1
ATOM 2646 C CA . GLN A 1 346 ? 25.084 20.005 5.102 1.00 91.31 346 GLN A CA 1
ATOM 2647 C C . GLN A 1 346 ? 25.370 20.003 3.591 1.00 91.31 346 GLN A C 1
ATOM 2649 O O . GLN A 1 346 ? 24.644 19.385 2.818 1.00 91.31 346 GLN A O 1
ATOM 2654 N N . GLY A 1 347 ? 26.473 20.632 3.183 1.00 91.44 347 GLY A N 1
ATOM 2655 C CA . GLY A 1 347 ? 26.964 20.562 1.806 1.00 91.44 347 GLY A CA 1
ATOM 2656 C C . GLY A 1 347 ? 27.798 19.310 1.506 1.00 91.44 347 GLY A C 1
ATOM 2657 O O . GLY A 1 347 ? 28.075 18.471 2.370 1.00 91.44 347 GLY A O 1
ATOM 2658 N N . LEU A 1 348 ? 28.257 19.218 0.259 1.00 93.94 348 LEU A N 1
ATOM 2659 C CA . LEU A 1 348 ? 29.224 18.212 -0.177 1.00 93.94 348 LEU A CA 1
ATOM 2660 C C . LEU A 1 348 ? 30.670 18.651 0.088 1.00 93.94 348 LEU A C 1
ATOM 2662 O O . LEU A 1 348 ? 30.977 19.834 0.230 1.00 93.94 348 LEU A O 1
ATOM 2666 N N . SER A 1 349 ? 31.581 17.681 0.085 1.00 91.44 349 SER A N 1
ATOM 2667 C CA . SER A 1 349 ? 33.017 17.930 0.051 1.00 91.44 349 SER A CA 1
ATOM 2668 C C . SER A 1 349 ? 33.427 18.692 -1.217 1.00 91.44 349 SER A C 1
ATOM 2670 O O . SER A 1 349 ? 32.957 18.424 -2.333 1.00 91.44 349 SER A O 1
ATOM 2672 N N . ALA A 1 350 ? 34.364 19.626 -1.043 1.00 85.62 350 ALA A N 1
ATOM 2673 C CA . ALA A 1 350 ? 34.946 20.398 -2.136 1.00 85.62 350 ALA A CA 1
ATOM 2674 C C . ALA A 1 350 ? 35.904 19.570 -3.013 1.00 85.62 350 ALA A C 1
ATOM 2676 O O . ALA A 1 350 ? 36.161 19.946 -4.154 1.00 85.62 350 ALA A O 1
ATOM 2677 N N . THR A 1 351 ? 36.443 18.457 -2.499 1.00 80.56 351 THR A N 1
ATOM 2678 C CA . THR A 1 351 ? 37.532 17.699 -3.147 1.00 80.56 351 THR A CA 1
ATOM 2679 C C . THR A 1 351 ? 37.121 16.319 -3.655 1.00 80.56 351 THR A C 1
ATOM 2681 O O . THR A 1 351 ? 37.729 15.818 -4.596 1.00 80.56 351 THR A O 1
ATOM 2684 N N . VAL A 1 352 ? 36.082 15.708 -3.081 1.00 87.25 352 VAL A N 1
ATOM 2685 C CA . VAL A 1 352 ? 35.538 14.400 -3.496 1.00 87.25 352 VAL A CA 1
ATOM 2686 C C . VAL A 1 352 ? 34.026 14.491 -3.669 1.00 87.25 352 VAL A C 1
ATOM 2688 O O . VAL A 1 352 ? 33.405 15.427 -3.161 1.00 87.25 352 VAL A O 1
ATOM 2691 N N . LEU A 1 353 ? 33.410 13.591 -4.443 1.00 94.25 353 LEU A N 1
ATOM 2692 C CA . LEU A 1 353 ? 31.949 13.522 -4.500 1.00 94.25 353 LEU A CA 1
ATOM 2693 C C . LEU A 1 353 ? 31.472 12.713 -3.294 1.00 94.25 353 LEU A C 1
ATOM 2695 O O . LEU A 1 353 ? 31.406 11.492 -3.353 1.00 94.25 353 LEU A O 1
ATOM 2699 N N . ASP A 1 354 ? 31.214 13.409 -2.191 1.00 95.56 354 ASP A N 1
ATOM 2700 C CA . ASP A 1 354 ? 30.702 12.857 -0.936 1.00 95.56 354 ASP A CA 1
ATOM 2701 C C . ASP A 1 354 ? 30.178 13.986 -0.046 1.00 95.56 354 ASP A C 1
ATOM 2703 O O . ASP A 1 354 ? 30.420 15.163 -0.327 1.00 95.56 354 ASP A O 1
ATOM 2707 N N . CYS A 1 355 ? 29.520 13.638 1.052 1.00 95.75 355 CYS A N 1
ATOM 2708 C CA . CYS A 1 355 ? 29.138 14.584 2.093 1.00 95.75 355 CYS A CA 1
ATOM 2709 C C . CYS A 1 355 ? 30.366 15.268 2.716 1.00 95.75 355 CYS A C 1
ATOM 2711 O O . CYS A 1 355 ? 31.426 14.652 2.847 1.00 95.75 355 CYS A O 1
ATOM 2713 N N . ALA A 1 356 ? 30.235 16.536 3.128 1.00 94.25 356 ALA A N 1
ATOM 2714 C CA . ALA A 1 356 ? 31.317 17.252 3.814 1.00 94.25 356 ALA A CA 1
ATOM 2715 C C . ALA A 1 356 ? 31.753 16.534 5.105 1.00 94.25 356 ALA A C 1
ATOM 2717 O O . ALA A 1 356 ? 32.942 16.453 5.413 1.00 94.25 356 ALA A O 1
ATOM 2718 N N . GLN A 1 357 ? 30.786 15.972 5.831 1.00 93.12 357 GLN A N 1
ATOM 2719 C CA . GLN A 1 357 ? 30.971 15.033 6.931 1.00 93.12 357 GLN A CA 1
ATOM 2720 C C . GLN A 1 357 ? 30.080 13.811 6.695 1.00 93.12 357 GLN A C 1
ATOM 2722 O O . GLN A 1 357 ? 28.955 13.944 6.215 1.00 93.12 357 GLN A O 1
ATOM 2727 N N . LYS A 1 358 ? 30.541 12.601 7.034 1.00 92.94 358 LYS A N 1
ATOM 2728 C CA . LYS A 1 358 ? 29.677 11.415 6.922 1.00 92.94 358 LYS A CA 1
ATOM 2729 C C . LYS A 1 358 ? 28.443 11.585 7.828 1.00 92.94 358 LYS A C 1
ATOM 2731 O O . LYS A 1 358 ? 28.618 11.952 8.993 1.00 92.94 358 LYS A O 1
ATOM 2736 N N . PRO A 1 359 ? 27.222 11.322 7.327 1.00 95.06 359 PRO A N 1
ATOM 2737 C CA . PRO A 1 359 ? 26.017 11.394 8.144 1.00 95.06 359 PRO A CA 1
ATOM 2738 C C . PRO A 1 359 ? 26.064 10.420 9.318 1.00 95.06 359 PRO A C 1
ATOM 2740 O O . PRO A 1 359 ? 26.652 9.342 9.233 1.00 95.06 359 PRO A O 1
ATOM 2743 N N . VAL A 1 360 ? 25.375 10.757 10.403 1.00 94.88 360 VAL A N 1
ATOM 2744 C CA . VAL A 1 360 ? 25.107 9.794 11.474 1.00 94.88 360 VAL A CA 1
ATOM 2745 C C . VAL A 1 360 ? 23.995 8.855 11.011 1.00 94.88 360 VAL A C 1
ATOM 2747 O O . VAL A 1 360 ? 22.861 9.287 10.807 1.00 94.88 360 VAL A O 1
ATOM 2750 N N . PHE A 1 361 ? 24.307 7.572 10.824 1.00 94.38 361 PHE A N 1
ATOM 2751 C CA . PHE A 1 361 ? 23.360 6.596 10.270 1.00 94.38 361 PHE A CA 1
ATOM 2752 C C . PHE A 1 361 ? 22.477 5.911 11.317 1.00 94.38 361 PHE A C 1
ATOM 2754 O O . PHE A 1 361 ? 21.437 5.377 10.956 1.00 94.38 361 PHE A O 1
ATOM 2761 N N . GLN A 1 362 ? 22.895 5.868 12.580 1.00 92.62 362 GLN A N 1
ATOM 2762 C CA . GLN A 1 362 ? 22.200 5.188 13.678 1.00 92.62 362 GLN A CA 1
ATOM 2763 C C . GLN A 1 362 ? 22.410 5.982 14.962 1.00 92.62 362 GLN A C 1
ATOM 2765 O O . GLN A 1 362 ? 23.400 6.709 15.066 1.00 92.62 362 GLN A O 1
ATOM 2770 N N . ASP A 1 363 ? 21.484 5.852 15.912 1.00 90.88 363 ASP A N 1
ATOM 2771 C CA . ASP A 1 363 ? 21.552 6.532 17.214 1.00 90.88 363 ASP A CA 1
ATOM 2772 C C . ASP A 1 363 ? 21.732 8.060 17.097 1.00 90.88 363 ASP A C 1
ATOM 2774 O O . ASP A 1 363 ? 22.350 8.714 17.942 1.00 90.88 363 ASP A O 1
ATOM 2778 N N . TRP A 1 364 ? 21.207 8.651 16.018 1.00 93.19 364 TRP A N 1
ATOM 2779 C CA . TRP A 1 364 ? 21.302 10.086 15.792 1.00 93.19 364 TRP A CA 1
ATOM 2780 C C . TRP A 1 364 ? 20.464 10.846 16.819 1.00 93.19 364 TRP A C 1
ATOM 2782 O O . TRP A 1 364 ? 19.260 10.635 16.956 1.00 93.19 364 TRP A O 1
ATOM 2792 N N . ASN A 1 365 ? 21.108 11.777 17.520 1.00 89.19 365 ASN A N 1
ATOM 2793 C CA . ASN A 1 365 ? 20.436 12.658 18.459 1.00 89.19 365 ASN A CA 1
ATOM 2794 C C . ASN A 1 365 ? 20.049 13.971 17.768 1.00 89.19 365 ASN A C 1
ATOM 2796 O O . ASN A 1 365 ? 20.873 14.881 17.647 1.00 89.19 365 ASN A O 1
ATOM 2800 N N . ARG A 1 366 ? 18.770 14.094 17.396 1.00 88.69 366 ARG A N 1
ATOM 2801 C CA . ARG A 1 366 ? 18.191 15.311 16.797 1.00 88.69 366 ARG A CA 1
ATOM 2802 C C . ARG A 1 366 ? 18.278 16.568 17.679 1.00 88.69 366 ARG A C 1
ATOM 2804 O O . ARG A 1 366 ? 18.040 17.666 17.192 1.00 88.69 366 ARG A O 1
ATOM 2811 N N . TYR A 1 367 ? 18.610 16.421 18.964 1.00 86.44 367 TYR A N 1
ATOM 2812 C CA . TYR A 1 367 ? 18.759 17.514 19.933 1.00 86.44 367 TYR A CA 1
ATOM 2813 C C . TYR A 1 367 ? 20.223 17.809 20.300 1.00 86.44 367 TYR A C 1
ATOM 2815 O O . TYR A 1 367 ? 20.478 18.538 21.259 1.00 86.44 367 TYR A O 1
ATOM 2823 N N . ALA A 1 368 ? 21.191 17.211 19.600 1.00 87.75 368 ALA A N 1
ATOM 2824 C CA . ALA A 1 368 ? 22.605 17.474 19.844 1.00 87.75 368 ALA A CA 1
ATOM 2825 C C . ALA A 1 368 ? 22.971 18.936 19.529 1.00 87.75 368 ALA A C 1
ATOM 2827 O O . ALA A 1 368 ? 22.492 19.511 18.552 1.00 87.75 368 ALA A O 1
ATOM 2828 N N . THR A 1 369 ? 23.871 19.506 20.335 1.00 88.00 369 THR A N 1
ATOM 2829 C CA . THR A 1 369 ? 24.442 20.842 20.117 1.00 88.00 369 THR A CA 1
ATOM 2830 C C . THR A 1 369 ? 25.972 20.739 20.112 1.00 88.00 369 THR A C 1
ATOM 2832 O O . THR A 1 369 ? 26.543 20.428 21.160 1.00 88.00 369 THR A O 1
ATOM 2835 N N . PRO A 1 370 ? 26.652 21.007 18.978 1.00 86.31 370 PRO A N 1
ATOM 2836 C CA . PRO A 1 370 ? 26.075 21.342 17.672 1.00 86.31 370 PRO A CA 1
ATOM 2837 C C . PRO A 1 370 ? 25.316 20.158 17.048 1.00 86.31 370 PRO A C 1
ATOM 2839 O O . PRO A 1 370 ? 25.596 18.999 17.360 1.00 86.31 370 PRO A O 1
ATOM 2842 N N . ALA A 1 371 ? 24.360 20.454 16.165 1.00 85.69 371 ALA A N 1
ATOM 2843 C CA . ALA A 1 371 ? 23.628 19.424 15.438 1.00 85.69 371 ALA A CA 1
ATOM 2844 C C . ALA A 1 371 ? 24.580 18.666 14.501 1.00 85.69 371 ALA A C 1
ATOM 2846 O O . ALA A 1 371 ? 25.348 19.280 13.759 1.00 85.69 371 ALA A O 1
ATOM 2847 N N . LEU A 1 372 ? 24.520 17.335 14.534 1.00 90.50 372 LEU A N 1
ATOM 2848 C CA . LEU A 1 372 ? 25.246 16.482 13.594 1.00 90.50 372 LEU A CA 1
ATOM 2849 C C . LEU A 1 372 ? 24.368 16.206 12.368 1.00 90.50 372 LEU A C 1
ATOM 2851 O O . LEU A 1 372 ? 23.168 15.977 12.540 1.00 90.50 372 LEU A O 1
ATOM 2855 N N . PRO A 1 373 ? 24.926 16.185 11.148 1.00 92.44 373 PRO A N 1
ATOM 2856 C CA . PRO A 1 373 ? 24.145 15.902 9.955 1.00 92.44 373 PRO A CA 1
ATOM 2857 C C . PRO A 1 373 ? 23.688 14.437 9.920 1.00 92.44 373 PRO A C 1
ATOM 2859 O O . PRO A 1 373 ? 24.436 13.514 10.250 1.00 92.44 373 PRO A O 1
ATOM 2862 N N . SER A 1 374 ? 22.438 14.217 9.522 1.00 93.50 374 SER A N 1
ATOM 2863 C CA . SER A 1 374 ? 21.824 12.895 9.388 1.00 93.50 374 SER A CA 1
ATOM 2864 C C . SER A 1 374 ? 20.612 12.970 8.460 1.00 93.50 374 SER A C 1
ATOM 2866 O O . SER A 1 374 ? 20.073 14.049 8.226 1.00 93.50 374 SER A O 1
ATOM 2868 N N . THR A 1 375 ? 20.189 11.808 7.969 1.00 92.88 375 THR A N 1
ATOM 2869 C CA . THR A 1 375 ? 18.910 11.579 7.275 1.00 92.88 375 THR A CA 1
ATOM 2870 C C . THR A 1 375 ? 18.109 10.459 7.947 1.00 92.88 375 THR A C 1
ATOM 2872 O O . THR A 1 375 ? 17.208 9.870 7.350 1.00 92.88 375 THR A O 1
ATOM 2875 N N . SER A 1 376 ? 18.467 10.099 9.184 1.00 93.06 376 SER A N 1
ATOM 2876 C CA . SER A 1 376 ? 17.897 8.943 9.890 1.00 93.06 376 SER A CA 1
ATOM 2877 C C . SER A 1 376 ? 16.404 9.064 10.203 1.00 93.06 376 SER A C 1
ATOM 2879 O O . SER A 1 376 ? 15.727 8.050 10.369 1.00 93.06 376 SER A O 1
ATOM 2881 N N . ASP A 1 377 ? 15.878 10.283 10.211 1.00 91.00 377 ASP A N 1
ATOM 2882 C CA . ASP A 1 377 ? 14.456 10.612 10.286 1.00 91.00 377 ASP A CA 1
ATOM 2883 C C . ASP A 1 377 ? 13.675 10.252 9.008 1.00 91.00 377 ASP A C 1
ATOM 2885 O O . ASP A 1 377 ? 12.452 10.143 9.039 1.00 91.00 377 ASP A O 1
ATOM 2889 N N . THR A 1 378 ? 14.360 9.982 7.895 1.00 91.62 378 THR A N 1
ATOM 2890 C CA . THR A 1 378 ? 13.732 9.617 6.613 1.00 91.62 378 THR A CA 1
ATOM 2891 C C . THR A 1 378 ? 13.665 8.107 6.348 1.00 91.62 378 THR A C 1
ATOM 2893 O O . THR A 1 378 ? 13.106 7.670 5.340 1.00 91.62 378 THR A O 1
ATOM 2896 N N . TYR A 1 379 ? 14.229 7.269 7.229 1.00 93.31 379 TYR A N 1
ATOM 2897 C CA . TYR A 1 379 ? 14.339 5.824 6.976 1.00 93.31 379 TYR A CA 1
ATOM 2898 C C . TYR A 1 379 ? 13.018 5.060 7.047 1.00 93.31 379 TYR A C 1
ATOM 2900 O O . TYR A 1 379 ? 12.887 4.007 6.418 1.00 93.31 379 TYR A O 1
ATOM 2908 N N . ILE A 1 380 ? 12.051 5.567 7.812 1.00 91.31 380 ILE A N 1
ATOM 2909 C CA . ILE A 1 380 ? 10.718 4.966 7.940 1.00 91.31 380 ILE A CA 1
ATOM 2910 C C . ILE A 1 380 ? 9.783 5.512 6.855 1.00 91.31 380 ILE A C 1
ATOM 2912 O O . ILE A 1 380 ? 9.045 4.745 6.235 1.00 91.31 380 ILE A O 1
ATOM 2916 N N . SER A 1 381 ? 9.844 6.820 6.603 1.00 85.25 381 SER A N 1
ATOM 2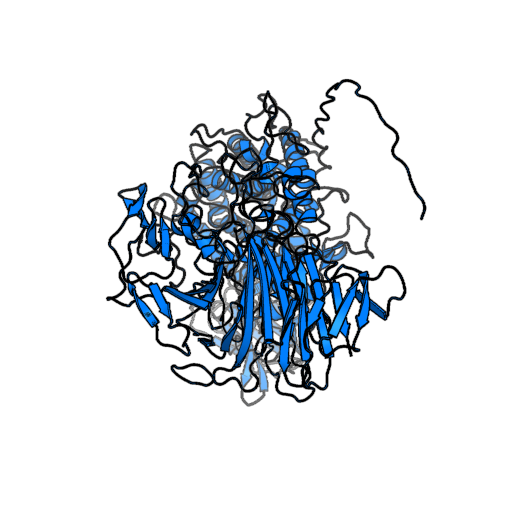917 C CA . SER A 1 381 ? 8.975 7.545 5.673 1.00 85.25 381 SER A CA 1
ATOM 2918 C C . SER A 1 381 ? 9.696 8.745 5.060 1.00 85.25 381 SER A C 1
ATOM 2920 O O . SER A 1 381 ? 10.540 9.357 5.707 1.00 85.25 381 SER A O 1
ATOM 2922 N N . GLY A 1 382 ? 9.312 9.131 3.843 1.00 80.75 382 GLY A N 1
ATOM 2923 C CA . GLY A 1 382 ? 9.858 10.298 3.143 1.00 80.75 382 GLY A CA 1
ATOM 2924 C C . GLY A 1 382 ? 10.475 9.962 1.784 1.00 80.75 382 GLY A C 1
ATOM 2925 O O . GLY A 1 382 ? 10.536 8.806 1.362 1.00 80.75 382 GLY A O 1
ATOM 2926 N N . HIS A 1 383 ? 10.924 10.999 1.073 1.00 81.06 383 HIS A N 1
ATOM 2927 C CA . HIS A 1 383 ? 11.400 10.878 -0.311 1.00 81.06 383 HIS A CA 1
ATOM 2928 C C . HIS A 1 383 ? 12.888 10.536 -0.436 1.00 81.06 383 HIS A C 1
ATOM 2930 O O . HIS A 1 383 ? 13.312 10.075 -1.495 1.00 81.06 383 HIS A O 1
ATOM 2936 N N . ALA A 1 384 ? 13.686 10.691 0.624 1.00 89.06 384 ALA A N 1
ATOM 2937 C CA . ALA A 1 384 ? 15.136 10.501 0.551 1.00 89.06 384 ALA A CA 1
ATOM 2938 C C . ALA A 1 384 ? 15.524 9.112 0.011 1.00 89.06 384 ALA A C 1
ATOM 2940 O O . ALA A 1 384 ? 16.417 9.008 -0.830 1.00 89.06 384 ALA A O 1
ATOM 2941 N N . ALA A 1 385 ? 14.775 8.059 0.377 1.00 89.31 385 ALA A N 1
ATOM 2942 C CA . ALA A 1 385 ? 14.979 6.697 -0.125 1.00 89.31 385 ALA A CA 1
ATOM 2943 C C . ALA A 1 385 ? 14.952 6.633 -1.659 1.00 89.31 385 ALA A C 1
ATOM 2945 O O . ALA A 1 385 ? 15.735 5.914 -2.277 1.00 89.31 385 ALA A O 1
ATOM 2946 N N . THR A 1 386 ? 14.035 7.376 -2.278 1.00 88.25 386 THR A N 1
ATOM 2947 C CA . THR A 1 386 ? 13.924 7.516 -3.731 1.00 88.25 386 THR A CA 1
ATOM 2948 C C . THR A 1 386 ? 15.153 8.216 -4.304 1.00 88.25 386 THR A C 1
ATOM 2950 O O . THR A 1 386 ? 15.770 7.679 -5.226 1.00 88.25 386 THR A O 1
ATOM 2953 N N . GLY A 1 387 ? 15.511 9.382 -3.757 1.00 90.62 387 GLY A N 1
ATOM 2954 C CA . GLY A 1 387 ? 16.634 10.188 -4.239 1.00 90.62 387 GLY A CA 1
ATOM 2955 C C . GLY A 1 387 ? 17.936 9.393 -4.217 1.00 90.62 387 GLY A C 1
ATOM 2956 O O . GLY A 1 387 ? 18.609 9.267 -5.242 1.00 90.62 387 GLY A O 1
ATOM 2957 N N . VAL A 1 388 ? 18.238 8.741 -3.089 1.00 93.81 388 VAL A N 1
ATOM 2958 C CA . VAL A 1 388 ? 19.450 7.919 -2.966 1.00 93.81 388 VAL A CA 1
ATOM 2959 C C . VAL A 1 388 ? 19.416 6.663 -3.834 1.00 93.81 388 VAL A C 1
ATOM 2961 O O . VAL A 1 388 ? 20.466 6.241 -4.303 1.00 93.81 388 VAL A O 1
ATOM 2964 N N . SER A 1 389 ? 18.242 6.080 -4.109 1.00 94.12 389 SER A N 1
ATOM 2965 C CA . SER A 1 389 ? 18.131 4.933 -5.027 1.00 94.12 389 SER A CA 1
ATOM 2966 C C . SER A 1 389 ? 18.512 5.318 -6.454 1.00 94.12 389 SER A C 1
ATOM 2968 O O . SER A 1 389 ? 19.200 4.566 -7.138 1.00 94.12 389 SER A O 1
ATOM 2970 N N . LEU A 1 390 ? 18.066 6.490 -6.909 1.00 95.06 390 LEU A N 1
ATOM 2971 C CA . LEU A 1 390 ? 18.329 6.968 -8.265 1.00 95.06 390 LEU A CA 1
ATOM 2972 C C . LEU A 1 390 ? 19.767 7.469 -8.423 1.00 95.06 390 LEU A C 1
ATOM 2974 O O . LEU A 1 390 ? 20.386 7.220 -9.457 1.00 95.06 390 LEU A O 1
ATOM 2978 N N . MET A 1 391 ? 20.329 8.089 -7.379 1.00 96.81 391 MET A N 1
ATOM 2979 C CA . MET A 1 391 ? 21.767 8.356 -7.315 1.00 96.81 391 MET A CA 1
ATOM 2980 C C . MET A 1 391 ? 22.572 7.056 -7.348 1.00 96.81 391 MET A C 1
ATOM 2982 O O . MET A 1 391 ? 23.502 6.958 -8.138 1.00 96.81 391 MET A O 1
ATOM 2986 N N . ALA A 1 392 ? 22.195 6.039 -6.563 1.00 97.00 392 ALA A N 1
ATOM 2987 C CA . ALA A 1 392 ? 22.861 4.738 -6.575 1.00 97.00 392 ALA A CA 1
ATOM 2988 C C . ALA A 1 392 ? 22.876 4.133 -7.982 1.00 97.00 392 ALA A C 1
ATOM 2990 O O . ALA A 1 392 ? 23.940 3.772 -8.471 1.00 97.00 392 ALA A O 1
ATOM 2991 N N . ALA A 1 393 ? 21.719 4.088 -8.652 1.00 96.56 393 ALA A N 1
ATOM 2992 C CA . ALA A 1 393 ? 21.602 3.575 -10.014 1.00 96.56 393 ALA A CA 1
ATOM 2993 C C . ALA A 1 393 ? 22.574 4.278 -10.977 1.00 96.56 393 ALA A C 1
ATOM 2995 O O . ALA A 1 393 ? 23.254 3.621 -11.759 1.00 96.56 393 ALA A O 1
ATOM 2996 N N . ALA A 1 394 ? 22.685 5.605 -10.892 1.00 98.06 394 ALA A N 1
ATOM 2997 C CA . ALA A 1 394 ? 23.561 6.377 -11.765 1.00 98.06 394 ALA A CA 1
ATOM 2998 C C . ALA A 1 394 ? 25.047 6.263 -11.413 1.00 98.06 394 ALA A C 1
ATOM 3000 O O . ALA A 1 394 ? 25.883 6.166 -12.306 1.00 98.06 394 ALA A O 1
ATOM 3001 N N . LEU A 1 395 ? 25.393 6.257 -10.127 1.00 97.94 395 LEU A N 1
ATOM 3002 C CA . LEU A 1 395 ? 26.782 6.161 -9.686 1.00 97.94 395 LEU A CA 1
ATOM 3003 C C . LEU A 1 395 ? 27.346 4.745 -9.889 1.00 97.94 395 LEU A C 1
ATOM 3005 O O . LEU A 1 395 ? 28.485 4.611 -10.331 1.00 97.94 395 LEU A O 1
ATOM 3009 N N . LEU A 1 396 ? 26.539 3.702 -9.657 1.00 96.69 396 LEU A N 1
ATOM 3010 C CA . LEU A 1 396 ? 26.887 2.311 -9.979 1.00 96.69 396 LEU A CA 1
ATOM 3011 C C . LEU A 1 396 ? 27.059 2.097 -11.489 1.00 96.69 396 LEU A C 1
ATOM 3013 O O . LEU A 1 396 ? 27.868 1.266 -11.890 1.00 96.69 396 LEU A O 1
ATOM 3017 N N . ALA A 1 397 ? 26.320 2.845 -12.317 1.00 96.81 397 ALA A N 1
ATOM 3018 C CA . ALA A 1 397 ? 26.455 2.794 -13.770 1.00 96.81 397 ALA A CA 1
ATOM 3019 C C . ALA A 1 397 ? 27.786 3.373 -14.269 1.00 96.81 397 ALA A C 1
ATOM 3021 O O . ALA A 1 397 ? 28.331 2.858 -15.235 1.00 96.81 397 ALA A O 1
ATOM 3022 N N . ILE A 1 398 ? 28.299 4.449 -13.663 1.00 96.44 398 ILE A N 1
ATOM 3023 C CA . ILE A 1 398 ? 29.470 5.168 -14.203 1.00 96.44 398 ILE A CA 1
ATOM 3024 C C . ILE A 1 398 ? 30.803 4.757 -13.576 1.00 96.44 398 ILE A C 1
ATOM 3026 O O . ILE A 1 398 ? 31.849 5.100 -14.121 1.00 96.44 398 ILE A O 1
ATOM 3030 N N . VAL A 1 399 ? 30.796 4.085 -12.421 1.00 94.56 399 VAL A N 1
ATOM 3031 C CA . VAL A 1 399 ? 32.033 3.696 -11.733 1.00 94.56 399 VAL A CA 1
ATOM 3032 C C . VAL A 1 399 ? 32.718 2.518 -12.434 1.00 94.56 399 VAL A C 1
ATOM 3034 O O . VAL A 1 399 ? 32.130 1.453 -12.634 1.00 94.56 399 VAL A O 1
ATOM 3037 N N . GLU A 1 400 ? 33.997 2.700 -12.757 1.00 89.00 400 GLU A N 1
ATOM 3038 C CA . GLU A 1 400 ? 34.851 1.679 -13.362 1.00 89.00 400 GLU A CA 1
ATOM 3039 C C . GLU A 1 400 ? 36.084 1.486 -12.478 1.00 89.00 400 GLU A C 1
ATOM 3041 O O . GLU A 1 400 ? 36.991 2.315 -12.479 1.00 89.00 400 GLU A O 1
ATOM 3046 N N . ASP A 1 401 ? 36.136 0.399 -11.709 1.00 74.62 401 ASP A N 1
ATOM 3047 C CA . ASP A 1 401 ? 37.227 0.066 -10.775 1.00 74.62 401 ASP A CA 1
ATOM 3048 C C . ASP A 1 401 ? 38.194 -1.003 -11.339 1.00 74.62 401 ASP A C 1
ATOM 3050 O O . ASP A 1 401 ? 38.955 -1.651 -10.617 1.00 74.62 401 ASP A O 1
ATOM 3054 N N . GLY A 1 402 ? 38.158 -1.201 -12.663 1.00 70.38 402 GLY A N 1
ATOM 3055 C CA . GLY A 1 402 ? 38.959 -2.179 -13.396 1.00 70.38 402 GLY A CA 1
ATOM 3056 C C . GLY A 1 402 ? 40.403 -1.749 -13.690 1.00 70.38 402 GLY A C 1
ATOM 3057 O O . GLY A 1 402 ? 40.954 -0.836 -13.089 1.00 70.38 402 GLY A O 1
ATOM 3058 N N . ALA A 1 403 ? 41.036 -2.409 -14.669 1.00 64.81 403 ALA A N 1
ATOM 3059 C CA . ALA A 1 403 ? 42.431 -2.147 -15.057 1.00 64.81 403 ALA A CA 1
ATOM 3060 C C . ALA A 1 403 ? 42.679 -0.729 -15.613 1.00 64.81 403 ALA A C 1
ATOM 3062 O O . ALA A 1 403 ? 43.826 -0.300 -15.713 1.00 64.81 403 ALA A O 1
ATOM 3063 N N . GLN A 1 404 ? 41.613 -0.018 -15.987 1.00 75.62 404 GLN A N 1
ATOM 3064 C CA . GLN A 1 404 ? 41.625 1.392 -16.372 1.00 75.62 404 GLN A CA 1
ATOM 3065 C C . GLN A 1 404 ? 40.566 2.120 -15.537 1.00 75.62 404 GLN A C 1
ATOM 3067 O O . GLN A 1 404 ? 39.436 2.276 -16.005 1.00 75.62 404 GLN A O 1
ATOM 3072 N N . PRO A 1 405 ? 40.889 2.501 -14.288 1.00 83.31 405 PRO A N 1
ATOM 3073 C CA . PRO A 1 405 ? 39.908 3.105 -13.407 1.00 83.31 405 PRO A CA 1
ATOM 3074 C C . PRO A 1 405 ? 39.359 4.415 -13.980 1.00 83.31 405 PRO A C 1
ATOM 3076 O O . PRO A 1 405 ? 40.126 5.304 -14.357 1.00 83.31 405 PRO A O 1
ATOM 3079 N N . LYS A 1 406 ? 38.034 4.555 -14.013 1.00 90.06 406 LYS A N 1
ATOM 3080 C CA . LYS A 1 406 ? 37.335 5.786 -14.397 1.00 90.06 406 LYS A CA 1
ATOM 3081 C C . LYS A 1 406 ? 36.240 6.104 -13.394 1.00 90.06 406 LYS A C 1
ATOM 3083 O O . LYS A 1 406 ? 35.595 5.220 -12.840 1.00 90.06 406 LYS A O 1
ATOM 3088 N N . HIS A 1 407 ? 36.046 7.403 -13.176 1.00 92.75 407 HIS A N 1
ATOM 3089 C CA . HIS A 1 407 ? 35.017 7.946 -12.288 1.00 92.75 407 HIS A CA 1
ATOM 3090 C C . HIS A 1 407 ? 35.034 7.362 -10.862 1.00 92.75 407 HIS A C 1
ATOM 3092 O O . HIS A 1 407 ? 34.017 7.358 -10.178 1.00 92.75 407 HIS A O 1
ATOM 3098 N N . THR A 1 408 ? 36.190 6.895 -10.376 1.00 92.00 408 THR A N 1
ATOM 3099 C CA . THR A 1 408 ? 36.343 6.370 -9.008 1.00 92.00 408 THR A CA 1
ATOM 3100 C C . THR A 1 408 ? 36.142 7.444 -7.934 1.00 92.00 408 THR A C 1
ATOM 3102 O O . THR A 1 408 ? 35.948 7.118 -6.766 1.00 92.00 408 THR A O 1
ATOM 3105 N N . ASP A 1 409 ? 36.091 8.721 -8.330 1.00 91.88 409 ASP A N 1
ATOM 3106 C CA . ASP A 1 409 ? 35.762 9.860 -7.472 1.00 91.88 409 ASP A CA 1
ATOM 3107 C C . ASP A 1 409 ? 34.351 9.798 -6.860 1.00 91.88 409 ASP A C 1
ATOM 3109 O O . ASP A 1 409 ? 34.068 10.549 -5.927 1.00 91.88 409 ASP A O 1
ATOM 3113 N N . VAL A 1 410 ? 33.483 8.905 -7.355 1.00 94.69 410 VAL A N 1
ATOM 3114 C CA . VAL A 1 410 ? 32.108 8.716 -6.858 1.00 94.69 410 VAL A CA 1
ATOM 3115 C C . VAL A 1 410 ? 31.958 7.605 -5.816 1.00 94.69 410 VAL A C 1
ATOM 3117 O O . VAL A 1 410 ? 30.911 7.524 -5.173 1.00 94.69 410 VAL A O 1
ATOM 3120 N N . VAL A 1 411 ? 32.980 6.758 -5.634 1.00 94.50 411 VAL A N 1
ATOM 3121 C CA . VAL A 1 411 ? 32.948 5.635 -4.676 1.00 94.50 411 VAL A CA 1
ATOM 3122 C C . VAL A 1 411 ? 32.615 6.098 -3.250 1.00 94.50 411 VAL A C 1
ATOM 3124 O O . VAL A 1 411 ? 31.745 5.484 -2.637 1.00 94.50 411 VAL A O 1
ATOM 3127 N N . PRO A 1 412 ? 33.174 7.209 -2.728 1.00 95.62 412 PRO A N 1
ATOM 3128 C CA . PRO A 1 412 ? 32.825 7.673 -1.385 1.00 95.62 412 PRO A CA 1
ATOM 3129 C C . PRO A 1 412 ? 31.330 7.985 -1.187 1.00 95.62 412 PRO A C 1
ATOM 3131 O O . PRO A 1 412 ? 30.777 7.666 -0.133 1.00 95.62 412 PRO A O 1
ATOM 3134 N N . MET A 1 413 ? 30.649 8.555 -2.191 1.00 96.62 413 MET A N 1
ATOM 3135 C CA . MET A 1 413 ? 29.192 8.747 -2.144 1.00 96.62 413 MET A CA 1
ATOM 3136 C C . MET A 1 413 ? 28.445 7.409 -2.222 1.00 96.62 413 MET A C 1
ATOM 3138 O O . MET A 1 413 ? 27.452 7.222 -1.519 1.00 96.62 413 MET A O 1
ATOM 3142 N N . LEU A 1 414 ? 28.916 6.454 -3.032 1.00 96.12 414 LEU A N 1
ATOM 3143 C CA . LEU A 1 414 ? 28.344 5.104 -3.058 1.00 96.12 414 LEU A CA 1
ATOM 3144 C C . LEU A 1 414 ? 28.458 4.405 -1.694 1.00 96.12 414 LEU A C 1
ATOM 3146 O O . LEU A 1 414 ? 27.482 3.784 -1.279 1.00 96.12 414 LEU A O 1
ATOM 3150 N N . ASP A 1 415 ? 29.573 4.559 -0.969 1.00 95.38 415 ASP A N 1
ATOM 3151 C CA . ASP A 1 415 ? 29.733 4.058 0.408 1.00 95.38 415 ASP A CA 1
ATOM 3152 C C . ASP A 1 415 ? 28.666 4.651 1.346 1.00 95.38 415 ASP A C 1
ATOM 3154 O O . ASP A 1 415 ? 28.029 3.934 2.127 1.00 95.38 415 ASP A O 1
ATOM 3158 N N . THR A 1 416 ? 28.441 5.969 1.258 1.00 96.56 416 THR A N 1
ATOM 3159 C CA . THR A 1 416 ? 27.418 6.686 2.042 1.00 96.56 416 THR A CA 1
ATOM 3160 C C . THR A 1 416 ? 26.025 6.129 1.751 1.00 96.56 416 THR A C 1
ATOM 3162 O O . THR A 1 416 ? 25.305 5.719 2.663 1.00 96.56 416 THR A O 1
ATOM 3165 N N . ILE A 1 417 ? 25.660 6.044 0.471 1.00 96.50 417 ILE A N 1
ATOM 3166 C CA . ILE A 1 417 ? 24.367 5.529 0.014 1.00 96.50 417 ILE A CA 1
ATOM 3167 C C . ILE A 1 417 ? 24.179 4.064 0.439 1.00 96.50 417 ILE A C 1
ATOM 3169 O O . ILE A 1 417 ? 23.135 3.713 0.991 1.00 96.50 417 ILE A O 1
ATOM 3173 N N . TYR A 1 418 ? 25.174 3.204 0.219 1.00 95.62 418 TYR A N 1
ATOM 3174 C CA . TYR A 1 418 ? 25.131 1.793 0.611 1.00 95.62 418 TYR A CA 1
ATOM 3175 C C . TYR A 1 418 ? 24.907 1.638 2.122 1.00 95.62 418 TYR A C 1
ATOM 3177 O O . TYR A 1 418 ? 24.084 0.826 2.559 1.00 95.62 418 TYR A O 1
ATOM 3185 N N . THR A 1 419 ? 25.562 2.484 2.922 1.00 95.62 419 THR A N 1
ATOM 3186 C CA . THR A 1 419 ? 25.385 2.521 4.377 1.00 95.62 419 THR A CA 1
ATOM 3187 C C . THR A 1 419 ? 23.965 2.951 4.768 1.00 95.62 419 THR A C 1
ATOM 3189 O O . THR A 1 419 ? 23.368 2.299 5.627 1.00 95.62 419 THR A O 1
ATOM 3192 N N . HIS A 1 420 ? 23.369 3.955 4.106 1.00 95.94 420 HIS A N 1
ATOM 3193 C CA . HIS A 1 420 ? 21.961 4.324 4.330 1.00 95.94 420 HIS A CA 1
ATOM 3194 C C . HIS A 1 420 ? 21.003 3.161 4.083 1.00 95.94 420 HIS A C 1
ATOM 3196 O O . HIS A 1 420 ? 20.085 2.942 4.874 1.00 95.94 420 HIS A O 1
ATOM 3202 N N . PHE A 1 421 ? 21.195 2.394 3.006 1.00 94.50 421 PHE A N 1
ATOM 3203 C CA . PHE A 1 421 ? 20.349 1.229 2.766 1.00 94.50 421 PHE A CA 1
ATOM 3204 C C . PHE A 1 421 ? 20.533 0.169 3.846 1.00 94.50 421 PHE A C 1
ATOM 3206 O O . PHE A 1 421 ? 19.545 -0.273 4.429 1.00 94.50 421 PHE A O 1
ATOM 3213 N N . LYS A 1 422 ? 21.776 -0.228 4.134 1.00 93.19 422 LYS A N 1
ATOM 3214 C CA . LYS A 1 422 ? 22.045 -1.334 5.057 1.00 93.19 422 LYS A CA 1
ATOM 3215 C C . LYS A 1 422 ? 21.649 -1.015 6.500 1.00 93.19 422 LYS A C 1
ATOM 3217 O O . LYS A 1 422 ? 21.024 -1.844 7.153 1.00 93.19 422 LYS A O 1
ATOM 3222 N N . LEU A 1 423 ? 22.032 0.157 7.005 1.00 94.12 423 LEU A N 1
ATOM 3223 C CA . LEU A 1 423 ? 21.850 0.530 8.413 1.00 94.12 423 LEU A CA 1
ATOM 3224 C C . LEU A 1 423 ? 20.563 1.320 8.679 1.00 94.12 423 LEU A C 1
ATOM 3226 O O . LEU A 1 423 ? 20.138 1.384 9.834 1.00 94.12 423 LEU A O 1
ATOM 3230 N N . GLY A 1 424 ? 19.959 1.884 7.629 1.00 94.88 424 GLY A N 1
ATOM 3231 C CA . GLY A 1 424 ? 18.742 2.688 7.672 1.00 94.88 424 GLY A CA 1
ATOM 3232 C C . GLY A 1 424 ? 17.552 1.996 7.014 1.00 94.88 424 GLY A C 1
ATOM 3233 O O . GLY A 1 424 ? 16.827 1.261 7.677 1.00 94.88 424 GLY A O 1
ATOM 3234 N N . TYR A 1 425 ? 17.341 2.213 5.712 1.00 93.69 425 TYR A N 1
ATOM 3235 C CA . TYR A 1 425 ? 16.105 1.827 5.008 1.00 93.69 425 TYR A CA 1
ATOM 3236 C C . TYR A 1 425 ? 15.746 0.336 5.128 1.00 93.69 425 TYR A C 1
ATOM 3238 O O . TYR A 1 425 ? 14.587 0.004 5.382 1.00 93.69 425 TYR A O 1
ATOM 3246 N N . LEU A 1 426 ? 16.716 -0.571 4.957 1.00 93.31 426 LEU A N 1
ATOM 3247 C CA . LEU A 1 426 ? 16.468 -2.014 5.058 1.00 93.31 426 LEU A CA 1
ATOM 3248 C C . LEU A 1 426 ? 16.298 -2.452 6.515 1.00 93.31 426 LEU A C 1
ATOM 3250 O O . LEU A 1 426 ? 15.400 -3.234 6.809 1.00 93.31 426 LEU A O 1
ATOM 3254 N N . ARG A 1 427 ? 17.076 -1.879 7.444 1.00 94.00 427 ARG A N 1
ATOM 3255 C CA . ARG A 1 427 ? 16.916 -2.118 8.888 1.00 94.00 427 ARG A CA 1
ATOM 3256 C C . ARG A 1 427 ? 15.533 -1.692 9.380 1.00 94.00 427 ARG A C 1
ATOM 3258 O O . ARG A 1 427 ? 14.888 -2.452 10.093 1.00 94.00 427 ARG A O 1
ATOM 3265 N N . ALA A 1 428 ? 15.070 -0.499 9.003 1.00 94.25 428 ALA A N 1
ATOM 3266 C CA . ALA A 1 428 ? 13.743 -0.004 9.363 1.00 94.25 428 ALA A CA 1
ATOM 3267 C C . ALA A 1 428 ? 12.660 -0.977 8.883 1.00 94.25 428 ALA A C 1
ATOM 3269 O O . ALA A 1 428 ? 11.805 -1.394 9.664 1.00 94.25 428 ALA A O 1
ATOM 3270 N N . ARG A 1 429 ? 12.749 -1.401 7.617 1.00 92.38 429 ARG A N 1
ATOM 3271 C CA . ARG A 1 429 ? 11.829 -2.363 7.007 1.00 92.38 429 ARG A CA 1
ATOM 3272 C C . ARG A 1 429 ? 11.825 -3.709 7.729 1.00 92.38 429 ARG A C 1
ATOM 3274 O O . ARG A 1 429 ? 10.751 -4.197 8.056 1.00 92.38 429 ARG A O 1
ATOM 3281 N N . ASP A 1 430 ? 12.989 -4.275 8.038 1.00 93.12 430 ASP A N 1
ATOM 3282 C CA . ASP A 1 430 ? 13.079 -5.542 8.774 1.00 93.12 430 ASP A CA 1
ATOM 3283 C C . ASP A 1 430 ? 12.531 -5.455 10.202 1.00 93.12 430 ASP A C 1
ATOM 3285 O O . ASP A 1 430 ? 12.213 -6.487 10.775 1.00 93.12 430 ASP A O 1
ATOM 3289 N N . LEU A 1 431 ? 12.367 -4.258 10.773 1.00 94.69 431 LEU A N 1
ATOM 3290 C CA . LEU A 1 431 ? 11.745 -4.067 12.086 1.00 94.69 431 LEU A CA 1
ATOM 3291 C C . LEU A 1 431 ? 10.218 -3.913 12.005 1.00 94.69 431 LEU A C 1
ATOM 3293 O O . LEU A 1 431 ? 9.501 -4.491 12.827 1.00 94.69 431 LEU A O 1
ATOM 3297 N N . TYR A 1 432 ? 9.696 -3.156 11.029 1.00 93.31 432 TYR A N 1
ATOM 3298 C CA . TYR A 1 432 ? 8.247 -2.929 10.921 1.00 93.31 432 TYR A CA 1
ATOM 3299 C C . TYR A 1 432 ? 7.500 -3.920 10.014 1.00 93.31 432 TYR A C 1
ATOM 3301 O O . TYR A 1 432 ? 6.298 -4.110 10.198 1.00 93.31 432 TYR A O 1
ATOM 3309 N N . SER A 1 433 ? 8.194 -4.572 9.077 1.00 92.75 433 SER A N 1
ATOM 3310 C CA . SER A 1 433 ? 7.652 -5.554 8.123 1.00 92.75 433 SER A CA 1
ATOM 3311 C C . SER A 1 433 ? 8.074 -6.992 8.427 1.00 92.75 433 SER A C 1
ATOM 3313 O O . SER A 1 433 ? 8.035 -7.828 7.531 1.00 92.75 433 SER A O 1
ATOM 3315 N N . VAL A 1 434 ? 8.443 -7.316 9.672 1.00 93.31 434 VAL A N 1
ATOM 3316 C CA . VAL A 1 434 ? 8.877 -8.669 10.102 1.00 93.31 434 VAL A CA 1
ATOM 3317 C C . VAL A 1 434 ? 7.979 -9.817 9.618 1.00 93.31 434 VAL A C 1
ATOM 3319 O O . VAL A 1 434 ? 8.460 -10.924 9.413 1.00 93.31 434 VAL A O 1
ATOM 3322 N N . ASP A 1 435 ? 6.685 -9.559 9.439 1.00 93.25 435 ASP A N 1
ATOM 3323 C CA . ASP A 1 435 ? 5.659 -10.489 8.959 1.00 93.25 435 ASP A CA 1
ATOM 3324 C C . ASP A 1 435 ? 4.894 -9.951 7.732 1.00 93.25 435 ASP A C 1
ATOM 3326 O O . ASP A 1 435 ? 3.816 -10.436 7.396 1.00 93.25 435 ASP A O 1
ATOM 3330 N N . GLY A 1 436 ? 5.470 -8.965 7.035 1.00 92.56 436 GLY A N 1
ATOM 3331 C CA . GLY A 1 436 ? 4.959 -8.384 5.791 1.00 92.56 436 GLY A CA 1
ATOM 3332 C C . GLY A 1 436 ? 4.189 -7.073 5.955 1.00 92.56 436 GLY A C 1
ATOM 3333 O O . GLY A 1 436 ? 3.959 -6.383 4.965 1.00 92.56 436 GLY A O 1
ATOM 3334 N N . GLY A 1 437 ? 3.811 -6.698 7.181 1.00 92.88 437 GLY A N 1
ATOM 3335 C CA . GLY A 1 437 ? 3.043 -5.478 7.451 1.00 92.88 437 GLY A CA 1
ATOM 3336 C C . GLY A 1 437 ? 3.761 -4.183 7.065 1.00 92.88 437 GLY A C 1
ATOM 3337 O O . GLY A 1 437 ? 4.986 -4.108 7.064 1.00 92.88 437 GLY A O 1
ATOM 3338 N N . ASN A 1 438 ? 3.005 -3.125 6.779 1.00 92.56 438 ASN A N 1
ATOM 3339 C CA . ASN A 1 438 ? 3.545 -1.788 6.533 1.00 92.56 438 ASN A CA 1
ATOM 3340 C C . ASN A 1 438 ? 2.638 -0.735 7.203 1.00 92.56 438 ASN A C 1
ATOM 3342 O O . ASN A 1 438 ? 1.421 -0.883 7.109 1.00 92.56 438 ASN A O 1
ATOM 3346 N N . PRO A 1 439 ? 3.183 0.297 7.876 1.00 90.00 439 PRO A N 1
ATOM 3347 C CA . PRO A 1 439 ? 2.388 1.326 8.557 1.00 90.00 439 PRO A CA 1
ATOM 3348 C C . PRO A 1 439 ? 1.467 2.156 7.645 1.00 90.00 439 PRO A C 1
ATOM 3350 O O . PRO A 1 439 ? 0.443 2.645 8.124 1.00 90.00 439 PRO A O 1
ATOM 3353 N N . SER A 1 440 ? 1.807 2.332 6.362 1.00 88.94 440 SER A N 1
ATOM 3354 C CA . SER A 1 440 ? 1.009 3.152 5.436 1.00 88.94 440 SER A CA 1
ATOM 3355 C C . SER A 1 440 ? -0.119 2.391 4.750 1.00 88.94 440 SER A C 1
ATOM 3357 O O . SER A 1 440 ? -1.050 3.026 4.278 1.00 88.94 440 SER A O 1
ATOM 3359 N N . LEU A 1 441 ? -0.051 1.055 4.722 1.00 83.88 441 LEU A N 1
ATOM 3360 C CA . LEU A 1 441 ? -1.013 0.167 4.061 1.00 83.88 441 LEU A CA 1
ATOM 3361 C C . LEU A 1 441 ? -1.453 0.622 2.654 1.00 83.88 441 LEU A C 1
ATOM 3363 O O . LEU A 1 441 ? -0.840 1.472 2.018 1.00 83.88 441 LEU A O 1
ATOM 3367 N N . PHE A 1 442 ? -2.344 -0.158 2.051 1.00 89.19 442 PHE A N 1
ATOM 3368 C CA . PHE A 1 442 ? -2.024 -0.916 0.838 1.00 89.19 442 PHE A CA 1
ATOM 3369 C C . PHE A 1 442 ? -1.444 -0.089 -0.317 1.00 89.19 442 PHE A C 1
ATOM 3371 O O . PHE A 1 442 ? -0.418 -0.458 -0.884 1.00 89.19 442 PHE A O 1
ATOM 3378 N N . SER A 1 443 ? -2.034 1.061 -0.616 1.00 88.25 443 SER A N 1
ATOM 3379 C CA . SER A 1 443 ? -1.617 1.912 -1.730 1.00 88.25 443 SER A CA 1
ATOM 3380 C C . SER A 1 443 ? -0.142 2.333 -1.656 1.00 88.25 443 SER A C 1
ATOM 3382 O O . SER A 1 443 ? 0.627 2.056 -2.579 1.00 88.25 443 SER A O 1
ATOM 3384 N N . TYR A 1 444 ? 0.314 2.926 -0.549 1.00 87.38 444 TYR A N 1
ATOM 3385 C CA . TYR A 1 444 ? 1.726 3.319 -0.394 1.00 87.38 444 TYR A CA 1
ATOM 3386 C C . TYR A 1 444 ? 2.619 2.186 0.117 1.00 87.38 444 TYR A C 1
ATOM 3388 O O . TYR A 1 444 ? 3.832 2.206 -0.106 1.00 87.38 444 TYR A O 1
ATOM 3396 N N . ALA A 1 445 ? 2.041 1.149 0.728 1.00 85.44 445 ALA A N 1
ATOM 3397 C CA . ALA A 1 445 ? 2.776 -0.070 1.060 1.00 85.44 445 ALA A CA 1
ATOM 3398 C C . ALA A 1 445 ? 3.261 -0.830 -0.192 1.00 85.44 445 ALA A C 1
ATOM 3400 O O . ALA A 1 445 ? 4.202 -1.626 -0.103 1.00 85.44 445 ALA A O 1
ATOM 3401 N N . SER A 1 446 ? 2.675 -0.567 -1.367 1.00 76.44 446 SER A N 1
ATOM 3402 C CA . SER A 1 446 ? 3.104 -1.143 -2.648 1.00 76.44 446 SER A CA 1
ATOM 3403 C C . SER A 1 446 ? 4.551 -0.802 -3.021 1.00 76.44 446 SER A C 1
ATOM 3405 O O . SER A 1 446 ? 5.194 -1.562 -3.747 1.00 76.44 446 SER A O 1
ATOM 3407 N N . ALA A 1 447 ? 5.133 0.243 -2.416 1.00 67.56 447 ALA A N 1
ATOM 3408 C CA . ALA A 1 447 ? 6.561 0.550 -2.501 1.00 67.56 447 ALA A CA 1
ATOM 3409 C C . ALA A 1 447 ? 7.470 -0.600 -2.007 1.00 67.56 447 ALA A C 1
ATOM 3411 O O . ALA A 1 447 ? 8.678 -0.602 -2.261 1.00 67.56 447 ALA A O 1
ATOM 3412 N N . ALA A 1 448 ? 6.935 -1.622 -1.326 1.00 65.12 448 ALA A N 1
ATOM 3413 C CA . ALA A 1 448 ? 7.652 -2.876 -1.096 1.00 65.12 448 ALA A CA 1
ATOM 3414 C C . ALA A 1 448 ? 8.026 -3.623 -2.390 1.00 65.12 448 ALA A C 1
ATOM 3416 O O . ALA A 1 448 ? 9.110 -4.212 -2.449 1.00 65.12 448 ALA A O 1
ATOM 3417 N N . GLY A 1 449 ? 7.235 -3.486 -3.457 1.00 72.62 449 GLY A N 1
ATOM 3418 C CA . GLY A 1 449 ? 7.615 -3.900 -4.808 1.00 72.62 449 GLY A CA 1
ATOM 3419 C C . GLY A 1 449 ? 8.844 -3.130 -5.303 1.00 72.62 449 GLY A C 1
ATOM 3420 O O . GLY A 1 449 ? 9.847 -3.744 -5.655 1.00 72.62 449 GLY A O 1
ATOM 3421 N N . GLU A 1 450 ? 8.841 -1.794 -5.202 1.00 80.50 450 GLU A N 1
ATOM 3422 C CA . GLU A 1 450 ? 10.010 -0.970 -5.569 1.00 80.50 450 GLU A CA 1
ATOM 3423 C C . GLU A 1 450 ? 11.259 -1.318 -4.745 1.00 80.50 450 GLU A C 1
ATOM 3425 O O . GLU A 1 450 ? 12.387 -1.251 -5.224 1.00 80.50 450 GLU A O 1
ATOM 3430 N N . THR A 1 451 ? 11.075 -1.688 -3.479 1.00 86.94 451 THR A N 1
ATOM 3431 C CA . THR A 1 451 ? 12.183 -2.083 -2.594 1.00 86.94 451 THR A CA 1
ATOM 3432 C C . THR A 1 451 ? 12.826 -3.372 -3.069 1.00 86.94 451 THR A C 1
ATOM 3434 O O . THR A 1 451 ? 14.047 -3.493 -3.038 1.00 86.94 451 THR A O 1
ATOM 3437 N N . SER A 1 452 ? 12.011 -4.302 -3.564 1.00 87.44 452 SER A N 1
ATOM 3438 C CA . SER A 1 452 ? 12.493 -5.536 -4.176 1.00 87.44 452 SER A CA 1
ATOM 3439 C C . SER A 1 452 ? 13.319 -5.234 -5.432 1.00 87.44 452 SER A C 1
ATOM 3441 O O . SER A 1 452 ? 14.425 -5.753 -5.552 1.00 87.44 452 SER A O 1
ATOM 3443 N N . GLU A 1 453 ? 12.882 -4.303 -6.290 1.00 87.56 453 GLU A N 1
ATOM 3444 C CA . GLU A 1 453 ? 13.671 -3.863 -7.457 1.00 87.56 453 GLU A CA 1
ATOM 3445 C C . GLU A 1 453 ? 15.011 -3.217 -7.057 1.00 87.56 453 GLU A C 1
ATOM 3447 O O . GLU A 1 453 ? 16.050 -3.491 -7.661 1.00 87.56 453 GLU A O 1
ATOM 3452 N N . ARG A 1 454 ? 15.016 -2.377 -6.012 1.00 89.31 454 ARG A N 1
ATOM 3453 C CA . ARG A 1 454 ? 16.242 -1.746 -5.483 1.00 89.31 454 ARG A CA 1
ATOM 3454 C C . ARG A 1 454 ? 17.223 -2.789 -4.946 1.00 89.31 454 ARG A C 1
ATOM 3456 O O . ARG A 1 454 ? 18.426 -2.644 -5.143 1.00 89.31 454 ARG A O 1
ATOM 3463 N N . LEU A 1 455 ? 16.732 -3.843 -4.292 1.00 90.38 455 LEU A N 1
ATOM 3464 C CA . LEU A 1 455 ? 17.571 -4.953 -3.834 1.00 90.38 455 LEU A CA 1
ATOM 3465 C C . LEU A 1 455 ? 18.205 -5.693 -5.015 1.00 90.38 455 LEU A C 1
ATOM 3467 O O . LEU A 1 455 ? 19.407 -5.941 -4.982 1.00 90.38 455 LEU A O 1
ATOM 3471 N N . VAL A 1 456 ? 17.437 -5.976 -6.073 1.00 89.62 456 VAL A N 1
ATOM 3472 C CA . VAL A 1 456 ? 17.966 -6.602 -7.299 1.00 89.62 456 VAL A CA 1
ATOM 3473 C C . VAL A 1 456 ? 19.075 -5.751 -7.921 1.00 89.62 456 VAL A C 1
ATOM 3475 O O . VAL A 1 456 ? 20.129 -6.277 -8.270 1.00 89.62 456 VAL A O 1
ATOM 3478 N N . MET A 1 457 ? 18.897 -4.427 -7.989 1.00 92.19 457 MET A N 1
ATOM 3479 C CA . MET A 1 457 ? 19.940 -3.514 -8.469 1.00 92.19 457 MET A CA 1
ATOM 3480 C C . MET A 1 457 ? 21.249 -3.668 -7.681 1.00 92.19 457 MET A C 1
ATOM 3482 O O . MET A 1 457 ? 22.299 -3.866 -8.285 1.00 92.19 457 MET A O 1
ATOM 3486 N N . TRP A 1 458 ? 21.198 -3.620 -6.346 1.00 92.75 458 TRP A N 1
ATOM 3487 C CA . TRP A 1 458 ? 22.392 -3.795 -5.509 1.00 92.75 458 TRP A CA 1
ATOM 3488 C C . TRP A 1 458 ? 23.017 -5.186 -5.649 1.00 92.75 458 TRP A C 1
ATOM 3490 O O . TRP A 1 458 ? 24.235 -5.320 -5.617 1.00 92.75 458 TRP A O 1
ATOM 3500 N N . GLN A 1 459 ? 22.198 -6.224 -5.806 1.00 88.12 459 GLN A N 1
ATOM 3501 C CA . GLN A 1 459 ? 22.666 -7.601 -5.960 1.00 88.12 459 GLN A CA 1
ATOM 3502 C C . GLN A 1 459 ? 23.363 -7.852 -7.298 1.00 88.12 459 GLN A C 1
ATOM 3504 O O . GLN A 1 459 ? 24.300 -8.642 -7.333 1.00 88.12 459 GLN A O 1
ATOM 3509 N N . ARG A 1 460 ? 22.931 -7.184 -8.374 1.00 87.94 460 ARG A N 1
ATOM 3510 C CA . ARG A 1 460 ? 23.544 -7.285 -9.710 1.00 87.94 460 ARG A CA 1
ATOM 3511 C C . ARG A 1 460 ? 24.790 -6.404 -9.838 1.00 87.94 460 ARG A C 1
ATOM 3513 O O . ARG A 1 460 ? 25.782 -6.810 -10.443 1.00 87.94 460 ARG A O 1
ATOM 3520 N N . ALA A 1 461 ? 24.756 -5.213 -9.242 1.00 91.19 461 ALA A N 1
ATOM 3521 C CA . ALA A 1 461 ? 25.843 -4.249 -9.351 1.00 91.19 461 ALA A CA 1
ATOM 3522 C C . ALA A 1 461 ? 27.070 -4.594 -8.492 1.00 91.19 461 ALA A C 1
ATOM 3524 O O . ALA A 1 461 ? 28.162 -4.131 -8.807 1.00 91.19 461 ALA A O 1
ATOM 3525 N N . LEU A 1 462 ? 26.921 -5.391 -7.429 1.00 89.62 462 LEU A N 1
ATOM 3526 C CA . LEU A 1 462 ? 28.014 -5.754 -6.521 1.00 89.62 462 LEU A CA 1
ATOM 3527 C C . LEU A 1 462 ? 28.494 -7.191 -6.740 1.00 89.62 462 LEU A C 1
ATOM 3529 O O . LEU A 1 462 ? 27.708 -8.099 -7.002 1.00 89.62 462 LEU A O 1
ATOM 3533 N N . SER A 1 463 ? 29.795 -7.406 -6.566 1.00 81.50 463 SER A N 1
ATOM 3534 C CA . SER A 1 463 ? 30.425 -8.722 -6.685 1.00 81.50 463 SER A CA 1
ATOM 3535 C C . SER A 1 463 ? 30.357 -9.537 -5.379 1.00 81.50 463 SER A C 1
ATOM 3537 O O . SER A 1 463 ? 30.187 -8.990 -4.288 1.00 81.50 463 SER A O 1
ATOM 3539 N N . GLY A 1 464 ? 30.477 -10.869 -5.494 1.00 67.75 464 GLY A N 1
ATOM 3540 C CA . GLY A 1 464 ? 30.700 -11.817 -4.390 1.00 67.75 464 GLY A CA 1
ATOM 3541 C C . GLY A 1 464 ? 29.737 -11.701 -3.204 1.00 67.75 464 GLY A C 1
ATOM 3542 O O . GLY A 1 464 ? 30.103 -11.110 -2.200 1.00 67.75 464 GLY A O 1
ATOM 3543 N N . ASN A 1 465 ? 28.520 -12.253 -3.307 1.00 66.75 465 ASN A N 1
ATOM 3544 C CA . ASN A 1 465 ? 27.408 -12.243 -2.320 1.00 66.75 465 ASN A CA 1
ATOM 3545 C C . ASN A 1 465 ? 27.166 -10.970 -1.489 1.00 66.75 465 ASN A C 1
ATOM 3547 O O . ASN A 1 465 ? 26.430 -11.007 -0.506 1.00 66.75 465 ASN A O 1
ATOM 3551 N N . SER A 1 466 ? 27.769 -9.851 -1.859 1.00 70.44 466 SER A N 1
ATOM 3552 C CA . SER A 1 466 ? 27.792 -8.655 -1.025 1.00 70.44 466 SER A CA 1
ATOM 3553 C C . SER A 1 466 ? 26.634 -7.713 -1.344 1.00 70.44 466 SER A C 1
ATOM 3555 O O . SER A 1 466 ? 26.546 -6.615 -0.801 1.00 70.44 466 SER A O 1
ATOM 3557 N N . GLY A 1 467 ? 25.733 -8.155 -2.225 1.00 79.62 467 GLY A N 1
ATOM 3558 C CA . GLY A 1 467 ? 24.466 -7.504 -2.494 1.00 79.62 467 GLY A CA 1
ATOM 3559 C C . GLY A 1 467 ? 23.608 -7.394 -1.237 1.00 79.62 467 GLY A C 1
ATOM 3560 O O . GLY A 1 467 ? 23.606 -8.276 -0.377 1.00 79.62 467 GLY A O 1
ATOM 3561 N N . LEU A 1 468 ? 22.844 -6.309 -1.151 1.00 89.81 468 LEU A N 1
ATOM 3562 C CA . LEU A 1 468 ? 21.939 -6.088 -0.033 1.00 89.81 468 LEU A CA 1
ATOM 3563 C C . LEU A 1 468 ? 20.814 -7.129 -0.006 1.00 89.81 468 LEU A C 1
ATOM 3565 O O . LEU A 1 468 ? 20.341 -7.605 -1.042 1.00 89.81 468 LEU A O 1
ATOM 3569 N N . GLN A 1 469 ? 20.380 -7.469 1.203 1.00 86.69 469 GLN A N 1
ATOM 3570 C CA . GLN A 1 469 ? 19.333 -8.449 1.469 1.00 86.69 469 GLN A CA 1
ATOM 3571 C C . GLN A 1 469 ? 18.373 -7.913 2.525 1.00 86.69 469 GLN A C 1
ATOM 3573 O O . GLN A 1 469 ? 18.692 -6.960 3.238 1.00 86.69 469 GLN A O 1
ATOM 3578 N N . LEU A 1 470 ? 17.203 -8.539 2.612 1.00 89.12 470 LEU A N 1
ATOM 3579 C CA . LEU A 1 470 ? 16.148 -8.157 3.533 1.00 89.12 470 LEU A CA 1
ATOM 3580 C C . LEU A 1 470 ? 15.401 -9.410 4.004 1.00 89.12 470 LEU A C 1
ATOM 3582 O O . LEU A 1 470 ? 14.862 -10.150 3.181 1.00 89.12 470 LEU A O 1
ATOM 3586 N N . ALA A 1 471 ? 15.357 -9.649 5.315 1.00 88.62 471 ALA A N 1
ATOM 3587 C CA . ALA A 1 471 ? 14.766 -10.867 5.877 1.00 88.62 471 ALA A CA 1
ATOM 3588 C C . ALA A 1 471 ? 13.235 -10.908 5.724 1.00 88.62 471 ALA A C 1
ATOM 3590 O O . ALA A 1 471 ? 12.642 -11.970 5.513 1.00 88.62 471 ALA A O 1
ATOM 3591 N N . SER A 1 472 ? 12.601 -9.737 5.796 1.00 90.56 472 SER A N 1
ATOM 3592 C CA . SER A 1 472 ? 11.154 -9.549 5.651 1.00 90.56 472 SER A CA 1
ATOM 3593 C C . SER A 1 472 ? 10.628 -9.708 4.220 1.00 90.56 472 SER A C 1
ATOM 3595 O O . SER A 1 472 ? 9.414 -9.804 4.030 1.00 90.56 472 SER A O 1
ATOM 3597 N N . GLN A 1 473 ? 11.510 -9.771 3.213 1.00 90.44 473 GLN A N 1
ATOM 3598 C CA . GLN A 1 473 ? 11.132 -9.749 1.796 1.00 90.44 473 GLN A CA 1
ATOM 3599 C C . GLN A 1 473 ? 10.120 -10.849 1.426 1.00 90.44 473 GLN A C 1
ATOM 3601 O O . GLN A 1 473 ? 9.158 -10.579 0.713 1.00 90.44 473 GLN A O 1
ATOM 3606 N N . GLN A 1 474 ? 10.280 -12.062 1.959 1.00 90.56 474 GLN A N 1
ATOM 3607 C CA . GLN A 1 474 ? 9.396 -13.206 1.692 1.00 90.56 474 GLN A CA 1
ATOM 3608 C C . GLN A 1 474 ? 7.935 -13.006 2.145 1.00 90.56 474 GLN A C 1
ATOM 3610 O O . GLN A 1 474 ? 7.048 -13.720 1.685 1.00 90.56 474 GLN A O 1
ATOM 3615 N N . TYR A 1 475 ? 7.660 -12.040 3.029 1.00 92.06 475 TYR A N 1
ATOM 3616 C CA . TYR A 1 475 ? 6.332 -11.846 3.617 1.00 92.06 475 TYR A CA 1
ATOM 3617 C C . TYR A 1 475 ? 5.514 -10.718 2.969 1.00 92.06 475 TYR A C 1
ATOM 3619 O O . TYR A 1 475 ? 4.355 -10.516 3.331 1.00 92.06 475 TYR A O 1
ATOM 3627 N N . TYR A 1 476 ? 6.081 -9.983 2.010 1.00 90.50 476 TYR A N 1
ATOM 3628 C CA . TYR A 1 476 ? 5.493 -8.758 1.451 1.00 90.50 476 TYR A CA 1
ATOM 3629 C C . TYR A 1 476 ? 4.095 -8.912 0.860 1.00 90.50 476 TYR A C 1
ATOM 3631 O O . TYR A 1 476 ? 3.291 -7.981 0.937 1.00 90.50 476 TYR A O 1
ATOM 3639 N N . LEU A 1 477 ? 3.784 -10.069 0.279 1.00 93.56 477 LEU A N 1
ATOM 3640 C CA . LEU A 1 477 ? 2.467 -10.291 -0.300 1.00 93.56 477 LEU A CA 1
ATOM 3641 C C . LEU A 1 477 ? 1.371 -10.515 0.751 1.00 93.56 477 LEU A C 1
ATOM 3643 O O . LEU A 1 477 ? 0.204 -10.223 0.492 1.00 93.56 477 LEU A O 1
ATOM 3647 N N . TYR A 1 478 ? 1.701 -11.047 1.926 1.00 95.12 478 TYR A N 1
ATOM 3648 C CA . TYR A 1 478 ? 0.695 -11.598 2.832 1.00 95.12 478 TYR A CA 1
ATOM 3649 C C . TYR A 1 478 ? -0.375 -10.591 3.295 1.00 95.12 478 TYR A C 1
ATOM 3651 O O . TYR A 1 478 ? -1.538 -10.993 3.344 1.00 95.12 478 TYR A O 1
ATOM 3659 N N . PRO A 1 479 ? -0.093 -9.295 3.548 1.00 95.25 479 PRO A N 1
ATOM 3660 C CA . PRO A 1 479 ? -1.161 -8.322 3.794 1.00 95.25 479 PRO A CA 1
ATOM 3661 C C . PRO A 1 479 ? -2.200 -8.274 2.667 1.00 95.25 479 PRO A C 1
ATOM 3663 O O . PRO A 1 479 ? -3.398 -8.273 2.936 1.00 95.25 479 PRO A O 1
ATOM 3666 N N . TYR A 1 480 ? -1.760 -8.305 1.408 1.00 95.31 480 TYR A N 1
ATOM 3667 C CA . TYR A 1 480 ? -2.630 -8.262 0.230 1.00 95.31 480 TYR A CA 1
ATOM 3668 C C . TYR A 1 480 ? -3.364 -9.587 0.021 1.00 95.31 480 TYR A C 1
ATOM 3670 O O . TYR A 1 480 ? -4.553 -9.582 -0.284 1.00 95.31 480 TYR A O 1
ATOM 3678 N N . LEU A 1 481 ? -2.698 -10.725 0.245 1.00 95.75 481 LEU A N 1
ATOM 3679 C CA . LEU A 1 481 ? -3.339 -12.043 0.198 1.00 95.75 481 LEU A CA 1
ATOM 3680 C C . LEU A 1 481 ? -4.537 -12.107 1.157 1.00 95.75 481 LEU A C 1
ATOM 3682 O O . LEU A 1 481 ? -5.628 -12.513 0.761 1.00 95.75 481 LEU A O 1
ATOM 3686 N N . TYR A 1 482 ? -4.338 -11.674 2.405 1.00 96.94 482 TYR A N 1
ATOM 3687 C CA . TYR A 1 482 ? -5.373 -11.708 3.437 1.00 96.94 482 TYR A CA 1
ATOM 3688 C C . TYR A 1 482 ? -6.450 -10.644 3.237 1.00 96.94 482 TYR A C 1
ATOM 3690 O O . TYR A 1 482 ? -7.601 -10.890 3.588 1.00 96.94 482 TYR A O 1
ATOM 3698 N N . ALA A 1 483 ? -6.113 -9.481 2.680 1.00 96.00 483 ALA A N 1
ATOM 3699 C CA . ALA A 1 483 ? -7.042 -8.363 2.536 1.00 96.00 483 ALA A CA 1
ATOM 3700 C C . ALA A 1 483 ? -7.795 -8.327 1.193 1.00 96.00 483 ALA A C 1
ATOM 3702 O O . ALA A 1 483 ? -8.673 -7.483 1.021 1.00 96.00 483 ALA A O 1
ATOM 3703 N N . LEU A 1 484 ? -7.485 -9.224 0.248 1.00 95.75 484 LEU A N 1
ATOM 3704 C CA . LEU A 1 484 ? -8.124 -9.245 -1.069 1.00 95.75 484 LEU A CA 1
ATOM 3705 C C . LEU A 1 484 ? -9.646 -9.441 -0.954 1.00 95.75 484 LEU A C 1
ATOM 3707 O O . LEU A 1 484 ? -10.116 -10.431 -0.374 1.00 95.75 484 LEU A O 1
ATOM 3711 N N . ARG A 1 485 ? -10.399 -8.508 -1.545 1.00 94.44 485 ARG A N 1
ATOM 3712 C CA . ARG A 1 485 ? -11.867 -8.516 -1.653 1.00 94.44 485 ARG A CA 1
ATOM 3713 C C . ARG A 1 485 ? -12.343 -9.208 -2.942 1.00 94.44 485 ARG A C 1
ATOM 3715 O O . ARG A 1 485 ? -11.551 -9.560 -3.817 1.00 94.44 485 ARG A O 1
ATOM 3722 N N . ALA A 1 486 ? -13.654 -9.437 -3.053 1.00 92.44 486 ALA A N 1
ATOM 3723 C CA . ALA A 1 486 ? -14.280 -10.090 -4.216 1.00 92.44 486 ALA A CA 1
ATOM 3724 C C . ALA A 1 486 ? -14.148 -9.288 -5.512 1.00 92.44 486 ALA A C 1
ATOM 3726 O O . ALA A 1 486 ? -13.994 -9.866 -6.583 1.00 92.44 486 ALA A O 1
ATOM 3727 N N . ASP A 1 487 ? -14.180 -7.965 -5.393 1.00 89.81 487 ASP A N 1
ATOM 3728 C CA . ASP A 1 487 ? -14.062 -7.007 -6.492 1.00 89.81 487 ASP A CA 1
ATOM 3729 C C . ASP A 1 487 ? -12.609 -6.778 -6.951 1.00 89.81 487 ASP A C 1
ATOM 3731 O O . ASP A 1 487 ? -12.362 -5.982 -7.853 1.00 89.81 487 ASP A O 1
ATOM 3735 N N . GLY A 1 488 ? -11.637 -7.472 -6.347 1.00 91.25 488 GLY A N 1
ATOM 3736 C CA . GLY A 1 488 ? -10.217 -7.299 -6.648 1.00 91.25 488 GLY A CA 1
ATOM 3737 C C . GLY A 1 488 ? -9.583 -6.061 -6.008 1.00 91.25 488 GLY A C 1
ATOM 3738 O O . GLY A 1 488 ? -8.450 -5.734 -6.362 1.00 91.25 488 GLY A O 1
ATOM 3739 N N . SER A 1 489 ? -10.281 -5.385 -5.088 1.00 91.69 489 SER A N 1
ATOM 3740 C CA . SER A 1 489 ? -9.760 -4.264 -4.299 1.00 91.69 489 SER A CA 1
ATOM 3741 C C . SER A 1 489 ? -9.213 -4.707 -2.930 1.00 91.69 489 SER A C 1
ATOM 3743 O O . SER A 1 489 ? -9.278 -5.883 -2.549 1.00 91.69 489 SER A O 1
ATOM 3745 N N . PHE A 1 490 ? -8.688 -3.738 -2.178 1.00 92.81 490 PHE A N 1
ATOM 3746 C CA . PHE A 1 490 ? -8.231 -3.876 -0.793 1.00 92.81 490 PHE A CA 1
ATOM 3747 C C . PHE A 1 490 ? -8.897 -2.796 0.080 1.00 92.81 490 PHE A C 1
ATOM 3749 O O . PHE A 1 490 ? -9.405 -1.817 -0.467 1.00 92.81 490 PHE A O 1
ATOM 3756 N N . PRO A 1 491 ? -8.911 -2.941 1.418 1.00 91.62 491 PRO A N 1
ATOM 3757 C CA . PRO A 1 491 ? -9.380 -1.892 2.321 1.00 91.62 491 PRO A CA 1
ATOM 3758 C C . PRO A 1 491 ? -8.675 -0.548 2.095 1.00 91.62 491 PRO A C 1
ATOM 3760 O O . PRO A 1 491 ? -7.450 -0.504 1.981 1.00 91.62 491 PRO A O 1
ATOM 3763 N N . ALA A 1 492 ? -9.442 0.543 2.070 1.00 88.62 492 ALA A N 1
ATOM 3764 C CA . ALA A 1 492 ? -8.937 1.903 1.878 1.00 88.62 492 ALA A CA 1
ATOM 3765 C C . ALA A 1 492 ? -8.298 2.468 3.164 1.00 88.62 492 ALA A C 1
ATOM 3767 O O . ALA A 1 492 ? -8.856 3.348 3.807 1.00 88.62 492 ALA A O 1
ATOM 3768 N N . ARG A 1 493 ? -7.144 1.920 3.561 1.00 89.31 493 ARG A N 1
ATOM 3769 C CA . ARG A 1 493 ? -6.404 2.296 4.780 1.00 89.31 493 ARG A CA 1
ATOM 3770 C C . ARG A 1 493 ? -5.160 3.118 4.481 1.00 89.31 493 ARG A C 1
ATOM 3772 O O . ARG A 1 493 ? -4.475 2.839 3.495 1.00 89.31 493 ARG A O 1
ATOM 3779 N N . GLY A 1 494 ? -4.834 4.041 5.389 1.00 90.75 494 GLY A N 1
ATOM 3780 C CA . GLY A 1 494 ? -3.782 5.029 5.163 1.00 90.75 494 GLY A CA 1
ATOM 3781 C C . GLY A 1 494 ? -4.135 5.924 3.978 1.00 90.75 494 GLY A C 1
ATOM 3782 O O . GLY A 1 494 ? -5.300 6.025 3.596 1.00 90.75 494 GLY A O 1
ATOM 3783 N N . ASP A 1 495 ? -3.139 6.556 3.360 1.00 91.25 495 ASP A N 1
ATOM 3784 C CA . ASP A 1 495 ? -3.397 7.307 2.132 1.00 91.25 495 ASP A CA 1
ATOM 3785 C C . ASP A 1 495 ? -3.689 6.352 0.969 1.00 91.25 495 ASP A C 1
ATOM 3787 O O . ASP A 1 495 ? -2.796 5.723 0.407 1.00 91.25 495 ASP A O 1
ATOM 3791 N N . SER A 1 496 ? -4.965 6.214 0.612 1.00 87.38 496 SER A N 1
ATOM 3792 C CA . SER A 1 496 ? -5.407 5.213 -0.352 1.00 87.38 496 SER A CA 1
ATOM 3793 C C . SER A 1 496 ? -5.821 5.825 -1.684 1.00 87.38 496 SER A C 1
ATOM 3795 O O . SER A 1 496 ? -6.768 6.606 -1.769 1.00 87.38 496 SER A O 1
ATOM 3797 N N . TYR A 1 497 ? -5.158 5.391 -2.754 1.00 81.75 497 TYR A N 1
ATOM 3798 C CA . TYR A 1 497 ? -5.595 5.583 -4.134 1.00 81.75 497 TYR A CA 1
ATOM 3799 C C . TYR A 1 497 ? -6.145 4.262 -4.699 1.00 81.75 497 TYR A C 1
ATOM 3801 O O . TYR A 1 497 ? -6.180 3.235 -4.021 1.00 81.75 497 TYR A O 1
ATOM 3809 N N . THR A 1 498 ? -6.618 4.272 -5.946 1.00 80.00 498 THR A N 1
ATOM 3810 C CA . THR A 1 498 ? -7.106 3.049 -6.599 1.00 80.00 498 THR A CA 1
ATOM 3811 C C . THR A 1 498 ? -5.959 2.056 -6.800 1.00 80.00 498 THR A C 1
ATOM 3813 O O . THR A 1 498 ? -5.124 2.240 -7.684 1.00 80.00 498 THR A O 1
ATOM 3816 N N . PHE A 1 499 ? -5.936 0.995 -5.993 1.00 86.00 499 PHE A N 1
ATOM 3817 C CA . PHE A 1 499 ? -4.936 -0.071 -6.057 1.00 86.00 499 PHE A CA 1
ATOM 3818 C C . PHE A 1 499 ? -5.611 -1.435 -6.297 1.00 86.00 499 PHE A C 1
ATOM 3820 O O . PHE A 1 499 ? -5.915 -2.154 -5.346 1.00 86.00 499 PHE A O 1
ATOM 3827 N N . PRO A 1 500 ? -5.915 -1.800 -7.553 1.00 89.50 500 PRO A N 1
ATOM 3828 C CA . PRO A 1 500 ? -6.494 -3.101 -7.873 1.00 89.50 500 PRO A CA 1
ATOM 3829 C C . PRO A 1 500 ? -5.448 -4.221 -7.792 1.00 89.50 500 PRO A C 1
ATOM 3831 O O . PRO A 1 500 ? -4.245 -3.992 -7.922 1.00 89.50 500 PRO A O 1
ATOM 3834 N N . VAL A 1 501 ? -5.913 -5.466 -7.647 1.00 92.88 501 VAL A N 1
ATOM 3835 C CA . VAL A 1 501 ? -5.067 -6.669 -7.524 1.00 92.88 501 VAL A CA 1
ATOM 3836 C C . VAL A 1 501 ? -4.027 -6.821 -8.641 1.00 92.88 501 VAL A C 1
ATOM 3838 O O . VAL A 1 501 ? -2.950 -7.366 -8.412 1.00 92.88 501 VAL A O 1
ATOM 3841 N N . GLU A 1 502 ? -4.287 -6.292 -9.838 1.00 90.50 502 GLU A N 1
ATOM 3842 C CA . GLU A 1 502 ? -3.332 -6.302 -10.952 1.00 90.50 502 GLU A CA 1
ATOM 3843 C C . GLU A 1 502 ? -2.027 -5.535 -10.676 1.00 90.50 502 GLU A C 1
ATOM 3845 O O . GLU A 1 502 ? -0.995 -5.850 -11.278 1.00 90.50 502 GLU A O 1
ATOM 3850 N N . LEU A 1 503 ? -2.039 -4.574 -9.746 1.00 89.12 503 LEU A N 1
ATOM 3851 C CA . LEU A 1 503 ? -0.854 -3.813 -9.340 1.00 89.12 503 LEU A CA 1
ATOM 3852 C C . LEU A 1 503 ? -0.002 -4.545 -8.289 1.00 89.12 503 LEU A C 1
ATOM 3854 O O . LEU A 1 503 ? 1.124 -4.136 -8.018 1.00 89.12 503 LEU A O 1
ATOM 3858 N N . ALA A 1 504 ? -0.475 -5.669 -7.740 1.00 92.12 504 ALA A N 1
ATOM 3859 C CA . ALA A 1 504 ? 0.250 -6.435 -6.724 1.00 92.12 504 ALA A CA 1
ATOM 3860 C C . ALA A 1 504 ? 1.328 -7.389 -7.289 1.00 92.12 504 ALA A C 1
ATOM 3862 O O . ALA A 1 504 ? 1.946 -8.137 -6.530 1.00 92.12 504 ALA A O 1
ATOM 3863 N N . GLY A 1 505 ? 1.582 -7.391 -8.604 1.00 91.31 505 GLY A N 1
ATOM 3864 C CA . GLY A 1 505 ? 2.511 -8.343 -9.232 1.00 91.31 505 GLY A CA 1
ATOM 3865 C C . GLY A 1 505 ? 3.961 -8.204 -8.770 1.00 91.31 505 GLY A C 1
ATOM 3866 O O . GLY A 1 505 ? 4.560 -9.198 -8.366 1.00 91.31 505 GLY A O 1
ATOM 3867 N N . ALA A 1 506 ? 4.492 -6.980 -8.712 1.00 88.50 506 ALA A N 1
ATOM 3868 C CA . ALA A 1 506 ? 5.846 -6.733 -8.212 1.00 88.50 506 ALA A CA 1
ATOM 3869 C C . ALA A 1 506 ? 6.020 -7.131 -6.733 1.00 88.50 506 ALA A C 1
ATOM 3871 O O . ALA A 1 506 ? 7.093 -7.581 -6.341 1.00 88.50 506 ALA A O 1
ATOM 3872 N N . LEU A 1 507 ? 4.970 -7.011 -5.911 1.00 90.38 507 LEU A N 1
ATOM 3873 C CA . LEU A 1 507 ? 4.977 -7.481 -4.519 1.00 90.38 507 LEU A CA 1
ATOM 3874 C C . LEU A 1 507 ? 5.029 -9.010 -4.446 1.00 90.38 507 LEU A C 1
ATOM 3876 O O . LEU A 1 507 ? 5.789 -9.569 -3.656 1.00 90.38 507 LEU A O 1
ATOM 3880 N N . ALA A 1 508 ? 4.230 -9.679 -5.279 1.00 92.81 508 ALA A N 1
ATOM 3881 C CA . ALA A 1 508 ? 4.175 -11.132 -5.336 1.00 92.81 508 ALA A CA 1
ATOM 3882 C C . ALA A 1 508 ? 5.506 -11.728 -5.824 1.00 92.81 508 ALA A C 1
ATOM 3884 O O . ALA A 1 508 ? 6.077 -12.584 -5.157 1.00 92.81 508 ALA A O 1
ATOM 3885 N N . LEU A 1 509 ? 6.050 -11.223 -6.934 1.00 91.00 509 LEU A N 1
ATOM 3886 C CA . LEU A 1 509 ? 7.336 -11.674 -7.479 1.00 91.00 509 LEU A CA 1
ATOM 3887 C C . LEU A 1 509 ? 8.527 -11.252 -6.609 1.00 91.00 509 LEU A C 1
ATOM 3889 O O . LEU A 1 509 ? 9.523 -11.968 -6.523 1.00 91.00 509 LEU A O 1
ATOM 3893 N N . GLY A 1 510 ? 8.407 -10.116 -5.921 1.00 90.06 510 GLY A N 1
ATOM 3894 C CA . GLY A 1 510 ? 9.375 -9.657 -4.935 1.00 90.06 510 GLY A CA 1
ATOM 3895 C C . GLY A 1 510 ? 9.370 -10.468 -3.637 1.00 90.06 510 GLY A C 1
ATOM 3896 O O . GLY A 1 510 ? 10.333 -10.355 -2.885 1.00 90.06 510 GLY A O 1
ATOM 3897 N N . SER A 1 511 ? 8.349 -11.294 -3.373 1.00 91.69 511 SER A N 1
ATOM 3898 C CA . SER A 1 511 ? 8.271 -12.161 -2.187 1.00 91.69 511 SER A CA 1
ATOM 3899 C C . SER A 1 511 ? 9.136 -13.407 -2.372 1.00 91.69 511 SER A C 1
ATOM 3901 O O . SER A 1 511 ? 8.653 -14.476 -2.735 1.00 91.69 511 SER A O 1
ATOM 3903 N N . ARG A 1 512 ? 10.443 -13.261 -2.150 1.00 88.81 512 ARG A N 1
ATOM 3904 C CA . ARG A 1 512 ? 11.445 -14.318 -2.345 1.00 88.81 512 ARG A CA 1
ATOM 3905 C C . ARG A 1 512 ? 12.273 -14.576 -1.094 1.00 88.81 512 ARG A C 1
ATOM 3907 O O . ARG A 1 512 ? 12.465 -13.685 -0.269 1.00 88.81 512 ARG A O 1
ATOM 3914 N N . MET A 1 513 ? 12.824 -15.777 -1.014 1.00 87.00 513 MET A N 1
ATOM 3915 C CA . MET A 1 513 ? 13.779 -16.207 0.006 1.00 87.00 513 MET A CA 1
ATOM 3916 C C . MET A 1 513 ? 15.054 -16.731 -0.661 1.00 87.00 513 MET A C 1
ATOM 3918 O O . MET A 1 513 ? 15.045 -17.091 -1.839 1.00 87.00 513 MET A O 1
ATOM 3922 N N . LEU A 1 514 ? 16.166 -16.737 0.075 1.00 85.56 514 LEU A N 1
ATOM 3923 C CA . LEU A 1 514 ? 17.395 -17.385 -0.386 1.00 85.56 514 LEU A CA 1
ATOM 3924 C C . LEU A 1 514 ? 17.145 -18.882 -0.577 1.00 85.56 514 LEU A C 1
ATOM 3926 O O . LEU A 1 514 ? 16.480 -19.501 0.252 1.00 85.56 514 LEU A O 1
ATOM 3930 N N . ASN A 1 515 ? 17.692 -19.452 -1.648 1.00 86.88 515 ASN A N 1
ATOM 3931 C CA . ASN A 1 515 ? 17.622 -20.883 -1.885 1.00 86.88 515 ASN A CA 1
ATOM 3932 C C . ASN A 1 515 ? 18.553 -21.618 -0.898 1.00 86.88 515 ASN A C 1
ATOM 3934 O O . ASN A 1 515 ? 19.770 -21.440 -0.986 1.00 86.88 515 ASN A O 1
ATOM 3938 N N . PRO A 1 516 ? 18.032 -22.438 0.035 1.00 85.50 516 PRO A N 1
ATOM 3939 C CA . PRO A 1 516 ? 18.882 -23.167 0.976 1.00 85.50 516 PRO A CA 1
ATOM 3940 C C . PRO A 1 516 ? 19.755 -24.225 0.283 1.00 85.50 516 PRO A C 1
ATOM 3942 O O . PRO A 1 516 ? 20.822 -24.555 0.797 1.00 85.50 516 PRO A O 1
ATOM 3945 N N . ASP A 1 517 ? 19.333 -24.711 -0.889 1.00 88.62 517 ASP A N 1
ATOM 3946 C CA . ASP A 1 517 ? 20.021 -25.762 -1.645 1.00 88.62 517 ASP A CA 1
ATOM 3947 C C . ASP A 1 517 ? 21.110 -25.209 -2.577 1.00 88.62 517 ASP A C 1
ATOM 3949 O O . ASP A 1 517 ? 21.912 -25.971 -3.117 1.00 88.62 517 ASP A O 1
ATOM 3953 N N . ASN A 1 518 ? 21.163 -23.886 -2.770 1.00 82.31 518 ASN A N 1
ATOM 3954 C CA . ASN A 1 518 ? 22.188 -23.237 -3.576 1.00 82.31 518 ASN A CA 1
ATOM 3955 C C . ASN A 1 518 ? 22.821 -22.062 -2.828 1.00 82.31 518 ASN A C 1
ATOM 3957 O O . ASN A 1 518 ? 22.300 -20.948 -2.797 1.00 82.31 518 ASN A O 1
ATOM 3961 N N . THR A 1 519 ? 23.992 -22.328 -2.255 1.00 74.31 519 THR A N 1
ATOM 3962 C CA . THR A 1 519 ? 24.803 -21.336 -1.546 1.00 74.31 519 THR A CA 1
ATOM 3963 C C . THR A 1 519 ? 25.862 -20.681 -2.434 1.00 74.31 519 THR A C 1
ATOM 3965 O O . THR A 1 519 ? 26.622 -19.853 -1.927 1.00 74.31 519 THR A O 1
ATOM 3968 N N . ASP A 1 520 ? 25.924 -21.013 -3.736 1.00 79.19 520 ASP A N 1
ATOM 3969 C CA . ASP A 1 520 ? 26.885 -20.403 -4.657 1.00 79.19 520 ASP A CA 1
ATOM 3970 C C . ASP A 1 520 ? 26.568 -18.907 -4.812 1.00 79.19 520 ASP A C 1
ATOM 3972 O O . ASP A 1 520 ? 25.516 -18.524 -5.338 1.00 79.19 520 ASP A O 1
ATOM 3976 N N . PRO A 1 521 ? 27.477 -18.025 -4.370 1.00 66.12 521 PRO A N 1
ATOM 3977 C CA . PRO A 1 521 ? 27.254 -16.591 -4.420 1.00 66.12 521 PRO A CA 1
ATOM 3978 C C . PRO A 1 521 ? 27.203 -16.021 -5.843 1.00 66.12 521 PRO A C 1
ATOM 3980 O O . PRO A 1 521 ? 26.732 -14.891 -6.002 1.00 66.12 521 PRO A O 1
ATOM 3983 N N . ASN A 1 522 ? 27.684 -16.776 -6.837 1.00 73.81 522 ASN A N 1
ATOM 3984 C CA . ASN A 1 522 ? 27.722 -16.414 -8.253 1.00 73.81 522 ASN A CA 1
ATOM 3985 C C . ASN A 1 522 ? 26.633 -17.114 -9.078 1.00 73.81 522 ASN A C 1
ATOM 3987 O O . ASN A 1 522 ? 26.593 -16.937 -10.298 1.00 73.81 522 ASN A O 1
ATOM 3991 N N . ALA A 1 523 ? 25.764 -17.903 -8.438 1.00 77.56 523 ALA A N 1
ATOM 3992 C CA . ALA A 1 523 ? 24.660 -18.543 -9.128 1.00 77.56 523 ALA A CA 1
ATOM 3993 C C . ALA A 1 523 ? 23.744 -17.493 -9.786 1.00 77.56 523 ALA A C 1
ATOM 3995 O O . ALA A 1 523 ? 23.491 -16.433 -9.194 1.00 77.56 523 ALA A O 1
ATOM 3996 N N . PRO A 1 524 ? 23.206 -17.789 -10.982 1.00 77.19 524 PRO A N 1
ATOM 3997 C CA . PRO A 1 524 ? 22.129 -17.014 -11.575 1.00 77.19 524 PRO A CA 1
ATOM 3998 C C . PRO A 1 524 ? 20.976 -16.785 -10.587 1.00 77.19 524 PRO A C 1
ATOM 4000 O O . PRO A 1 524 ? 20.692 -17.607 -9.713 1.00 77.19 524 PRO A O 1
ATOM 4003 N N . GLU A 1 525 ? 20.312 -15.637 -10.702 1.00 78.69 525 GLU A N 1
ATOM 4004 C CA . GLU A 1 525 ? 19.330 -15.187 -9.710 1.00 78.69 525 GLU A CA 1
ATOM 4005 C C . GLU A 1 525 ? 18.125 -16.134 -9.563 1.00 78.69 525 GLU A C 1
ATOM 4007 O O . GLU A 1 525 ? 17.570 -16.247 -8.470 1.00 78.69 525 GLU A O 1
ATOM 4012 N N . ASP A 1 526 ? 17.793 -16.882 -10.618 1.00 78.94 526 ASP A N 1
ATOM 4013 C CA . ASP A 1 526 ? 16.759 -17.920 -10.639 1.00 78.94 526 ASP A CA 1
ATOM 4014 C C . ASP A 1 526 ? 17.113 -19.148 -9.792 1.00 78.94 526 ASP A C 1
ATOM 4016 O O . ASP A 1 526 ? 16.216 -19.838 -9.310 1.00 78.94 526 ASP A O 1
ATOM 4020 N N . GLN A 1 527 ? 18.407 -19.395 -9.585 1.00 84.44 527 GLN A N 1
ATOM 4021 C CA . GLN A 1 527 ? 18.932 -20.472 -8.750 1.00 84.44 527 GLN A CA 1
ATOM 4022 C C . GLN A 1 527 ? 19.261 -19.999 -7.331 1.00 84.44 527 GLN A C 1
ATOM 4024 O O . GLN A 1 527 ? 19.197 -20.794 -6.394 1.00 84.44 527 GLN A O 1
ATOM 4029 N N . LYS A 1 528 ? 19.619 -18.719 -7.172 1.00 83.25 528 LYS A N 1
ATOM 4030 C CA . LYS A 1 528 ? 20.004 -18.109 -5.891 1.00 83.25 528 LYS A CA 1
ATOM 4031 C C . LYS A 1 528 ? 18.814 -17.831 -4.974 1.00 83.25 528 LYS A C 1
ATOM 4033 O O . LYS A 1 528 ? 18.936 -17.918 -3.752 1.00 83.25 528 LYS A O 1
ATOM 4038 N N . TYR A 1 529 ? 17.673 -17.468 -5.549 1.00 86.62 529 TYR A N 1
ATOM 4039 C CA . TYR A 1 529 ? 16.453 -17.175 -4.805 1.00 86.62 529 TYR A CA 1
ATOM 4040 C C . TYR A 1 529 ? 15.336 -18.112 -5.233 1.00 86.62 529 TYR A C 1
ATOM 4042 O O . TYR A 1 529 ? 15.314 -18.579 -6.363 1.00 86.62 529 TYR A O 1
ATOM 4050 N N . ILE A 1 530 ? 14.378 -18.349 -4.344 1.00 87.25 530 ILE A N 1
ATOM 4051 C CA . ILE A 1 530 ? 13.102 -18.988 -4.665 1.00 87.25 530 ILE A CA 1
ATOM 4052 C C . ILE A 1 530 ? 11.975 -18.015 -4.325 1.00 87.25 530 ILE A C 1
ATOM 4054 O O . ILE A 1 530 ? 11.985 -17.396 -3.257 1.00 87.25 530 ILE A O 1
ATOM 4058 N N . ILE A 1 531 ? 11.026 -17.834 -5.244 1.00 88.12 531 ILE A N 1
ATOM 4059 C CA . ILE A 1 531 ? 9.798 -17.089 -4.947 1.00 88.12 531 ILE A CA 1
ATOM 4060 C C . ILE A 1 531 ? 8.951 -17.938 -3.993 1.00 88.12 531 ILE A C 1
ATOM 4062 O O . ILE A 1 531 ? 8.852 -19.155 -4.164 1.00 88.12 531 ILE A O 1
ATOM 4066 N N . ASP A 1 532 ? 8.345 -17.295 -2.994 1.00 89.00 532 ASP A N 1
ATOM 4067 C CA . ASP A 1 532 ? 7.371 -17.925 -2.108 1.00 89.00 532 ASP A CA 1
ATOM 4068 C C . ASP A 1 532 ? 6.264 -18.598 -2.955 1.00 89.00 532 ASP A C 1
ATOM 4070 O O . ASP A 1 532 ? 5.640 -17.933 -3.791 1.00 89.00 532 ASP A O 1
ATOM 4074 N N . PRO A 1 533 ? 6.014 -19.913 -2.797 1.00 89.12 533 PRO A N 1
ATOM 4075 C CA . PRO A 1 533 ? 5.076 -20.629 -3.661 1.00 89.12 533 PRO A CA 1
ATOM 4076 C C . PRO A 1 533 ? 3.648 -20.076 -3.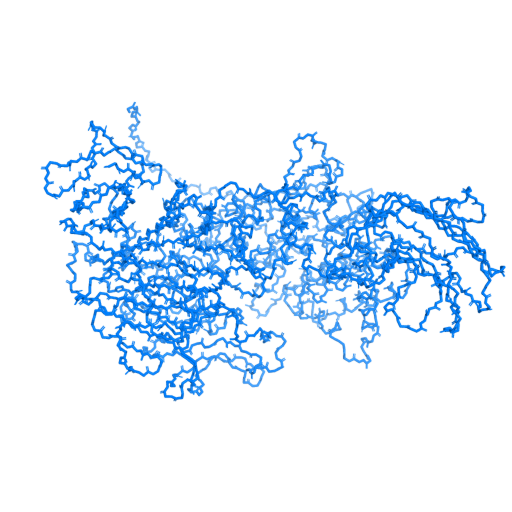611 1.00 89.12 533 PRO A C 1
ATOM 4078 O O . PRO A 1 533 ? 2.952 -20.083 -4.629 1.00 89.12 533 PRO A O 1
ATOM 4081 N N . VAL A 1 534 ? 3.210 -19.565 -2.452 1.00 92.00 534 VAL A N 1
ATOM 4082 C CA . VAL A 1 534 ? 1.896 -18.922 -2.307 1.00 92.00 534 VAL A CA 1
ATOM 4083 C C . VAL A 1 534 ? 1.883 -17.612 -3.089 1.00 92.00 534 VAL A C 1
ATOM 4085 O O . VAL A 1 534 ? 0.916 -17.328 -3.797 1.00 92.00 534 VAL A O 1
ATOM 4088 N N . ALA A 1 535 ? 2.969 -16.842 -3.039 1.00 92.81 535 ALA A N 1
ATOM 4089 C CA . ALA A 1 535 ? 3.097 -15.600 -3.776 1.00 92.81 535 ALA A CA 1
ATOM 4090 C C . ALA A 1 535 ? 3.157 -15.791 -5.289 1.00 92.81 535 ALA A C 1
ATOM 4092 O O . ALA A 1 535 ? 2.456 -15.090 -6.025 1.00 92.81 535 ALA A O 1
ATOM 4093 N N . TYR A 1 536 ? 3.898 -16.787 -5.765 1.00 91.31 536 TYR A N 1
ATOM 4094 C CA . TYR A 1 536 ? 3.909 -17.124 -7.184 1.00 91.31 536 TYR A CA 1
ATOM 4095 C C . TYR A 1 536 ? 2.537 -17.618 -7.670 1.00 91.31 536 TYR A C 1
ATOM 4097 O O . TYR A 1 536 ? 2.043 -17.205 -8.727 1.00 91.31 536 TYR A O 1
ATOM 4105 N N . ALA A 1 537 ? 1.866 -18.461 -6.881 1.00 92.38 537 ALA A N 1
ATOM 4106 C CA . ALA A 1 537 ? 0.521 -18.916 -7.204 1.00 92.38 537 ALA A CA 1
ATOM 4107 C C . ALA A 1 537 ? -0.498 -17.761 -7.162 1.00 92.38 537 ALA A C 1
ATOM 4109 O O . ALA A 1 537 ? -1.408 -17.712 -7.989 1.00 92.38 537 ALA A O 1
ATOM 4110 N N . PHE A 1 538 ? -0.340 -16.784 -6.265 1.00 94.56 538 PHE A N 1
ATOM 4111 C CA . PHE A 1 538 ? -1.159 -15.573 -6.255 1.00 94.56 538 PHE A CA 1
ATOM 4112 C C . PHE A 1 538 ? -0.934 -14.742 -7.518 1.00 94.56 538 PHE A C 1
ATOM 4114 O O . PHE A 1 538 ? -1.898 -14.350 -8.176 1.00 94.56 538 PHE A O 1
ATOM 4121 N N . TYR A 1 539 ? 0.323 -14.521 -7.907 1.00 92.75 539 TYR A N 1
ATOM 4122 C CA . TYR A 1 539 ? 0.665 -13.815 -9.138 1.00 92.75 539 TYR A CA 1
ATOM 4123 C C . TYR A 1 539 ? -0.008 -14.461 -10.360 1.00 92.75 539 TYR A C 1
ATOM 4125 O O . TYR A 1 539 ? -0.756 -13.808 -11.089 1.00 92.75 539 TYR A O 1
ATOM 4133 N N . THR A 1 540 ? 0.160 -15.769 -10.538 1.00 89.12 540 THR A N 1
ATOM 4134 C CA . THR A 1 540 ? -0.369 -16.482 -11.713 1.00 89.12 540 THR A CA 1
ATOM 4135 C C . THR A 1 540 ? -1.888 -16.678 -11.709 1.00 89.12 540 THR A C 1
ATOM 4137 O O . THR A 1 540 ? -2.497 -16.745 -12.778 1.00 89.12 540 THR A O 1
ATOM 4140 N N . ASN A 1 541 ? -2.540 -16.746 -10.540 1.00 90.25 541 ASN A N 1
ATOM 4141 C CA . ASN A 1 541 ? -3.983 -17.019 -10.448 1.00 90.25 541 ASN A CA 1
ATOM 4142 C C . ASN A 1 541 ? -4.856 -15.806 -10.109 1.00 90.25 541 ASN A C 1
ATOM 4144 O O . ASN A 1 541 ? -6.065 -15.871 -10.332 1.00 90.25 541 ASN A O 1
ATOM 4148 N N . LYS A 1 542 ? -4.291 -14.723 -9.567 1.00 92.38 542 LYS A N 1
ATOM 4149 C CA . LYS A 1 542 ? -5.037 -13.516 -9.170 1.00 92.38 542 LYS A CA 1
ATOM 4150 C C . LYS A 1 542 ? -4.595 -12.270 -9.926 1.00 92.38 542 LYS A C 1
ATOM 4152 O O . LYS A 1 542 ? -5.452 -11.465 -10.266 1.00 92.38 542 LYS A O 1
ATOM 4157 N N . VAL A 1 543 ? -3.304 -12.129 -10.231 1.00 92.38 543 VAL A N 1
ATOM 4158 C CA . VAL A 1 543 ? -2.757 -10.936 -10.902 1.00 92.38 543 VAL A CA 1
ATOM 4159 C C . VAL A 1 543 ? -2.802 -11.085 -12.426 1.00 92.38 543 VAL A C 1
ATOM 4161 O O . VAL A 1 543 ? -3.462 -10.303 -13.109 1.00 92.38 543 VAL A O 1
ATOM 4164 N N . GLN A 1 544 ? -2.145 -12.107 -12.980 1.00 87.44 544 GLN A N 1
ATOM 4165 C CA . GLN A 1 544 ? -2.060 -12.307 -14.433 1.00 87.44 544 GLN A CA 1
ATOM 4166 C C . GLN A 1 544 ? -3.431 -12.395 -15.135 1.00 87.44 544 GLN A C 1
ATOM 4168 O O . GLN A 1 544 ? -3.601 -11.748 -16.169 1.00 87.44 544 GLN A O 1
ATOM 4173 N N . PRO A 1 545 ? -4.456 -13.102 -14.605 1.00 86.44 545 PRO A N 1
ATOM 4174 C CA . PRO A 1 545 ? -5.735 -13.248 -15.307 1.00 86.44 545 PRO A CA 1
ATOM 4175 C C . PRO A 1 545 ? -6.493 -11.930 -15.527 1.00 86.44 545 PRO A C 1
ATOM 4177 O O . PRO A 1 545 ? -7.220 -11.781 -16.517 1.00 86.44 545 PRO A O 1
ATOM 4180 N N . VAL A 1 546 ? -6.333 -10.959 -14.623 1.00 87.94 546 VAL A N 1
ATOM 4181 C CA . VAL A 1 546 ? -7.020 -9.666 -14.730 1.00 87.94 546 VAL A CA 1
ATOM 4182 C C . VAL A 1 546 ? -6.260 -8.672 -15.608 1.00 87.94 546 VAL A C 1
ATOM 4184 O O . VAL A 1 546 ? -6.920 -7.928 -16.333 1.00 87.94 546 VAL A O 1
ATOM 4187 N N . ARG A 1 547 ? -4.921 -8.758 -15.658 1.00 87.50 547 ARG A N 1
ATOM 4188 C CA . ARG A 1 547 ? -4.067 -7.923 -16.516 1.00 87.50 547 ARG A CA 1
ATOM 4189 C C . ARG A 1 547 ? -4.367 -8.127 -18.001 1.00 87.50 547 ARG A C 1
ATOM 4191 O O . ARG A 1 547 ? -4.633 -9.242 -18.460 1.00 87.50 547 ARG A O 1
ATOM 4198 N N . ALA A 1 548 ? -4.264 -7.045 -18.768 1.00 85.00 548 ALA A N 1
ATOM 4199 C CA . ALA A 1 548 ? -4.259 -7.105 -20.226 1.00 85.00 548 ALA A CA 1
ATOM 4200 C C . ALA A 1 548 ? -2.977 -7.787 -20.737 1.00 85.00 548 ALA A C 1
ATOM 4202 O O . ALA A 1 548 ? -1.895 -7.518 -20.222 1.00 85.00 548 ALA A O 1
ATOM 4203 N N . ALA A 1 549 ? -3.070 -8.597 -21.796 1.00 78.88 549 ALA A N 1
ATOM 4204 C CA . ALA A 1 549 ? -1.911 -9.293 -22.376 1.00 78.88 549 ALA A CA 1
ATOM 4205 C C . ALA A 1 549 ? -0.796 -8.341 -22.865 1.00 78.88 549 ALA A C 1
ATOM 4207 O O . ALA A 1 549 ? 0.374 -8.702 -22.899 1.00 78.88 549 ALA A O 1
ATOM 4208 N N . ARG A 1 550 ? -1.150 -7.102 -23.234 1.00 86.12 550 ARG A N 1
ATOM 4209 C CA . ARG A 1 550 ? -0.212 -6.040 -23.642 1.00 86.12 550 ARG A CA 1
ATOM 4210 C C . ARG A 1 550 ? 0.303 -5.187 -22.469 1.00 86.12 550 ARG A C 1
ATOM 4212 O O . ARG A 1 550 ? 0.887 -4.135 -22.703 1.00 86.12 550 ARG A O 1
ATOM 4219 N N . ASN A 1 551 ? 0.074 -5.584 -21.216 1.00 89.50 551 ASN A N 1
ATOM 4220 C CA . ASN A 1 551 ? 0.574 -4.839 -20.060 1.00 89.50 551 ASN A CA 1
ATOM 4221 C C . ASN A 1 551 ? 2.115 -4.894 -20.010 1.00 89.50 551 ASN A C 1
ATOM 4223 O O . ASN A 1 551 ? 2.683 -5.980 -19.893 1.00 89.50 551 ASN A O 1
ATOM 4227 N N . THR A 1 552 ? 2.767 -3.727 -20.073 1.00 91.12 552 THR A N 1
ATOM 4228 C CA . THR A 1 552 ? 4.231 -3.560 -20.165 1.00 91.12 552 THR A CA 1
ATOM 4229 C C . THR A 1 552 ? 4.990 -4.048 -18.930 1.00 91.12 552 THR A C 1
ATOM 4231 O O . THR A 1 552 ? 6.155 -4.434 -19.049 1.00 91.12 552 THR A O 1
ATOM 4234 N N . ALA A 1 553 ? 4.342 -4.094 -17.758 1.00 89.31 553 ALA A N 1
ATOM 4235 C CA . ALA A 1 553 ? 4.968 -4.566 -16.526 1.00 89.31 553 ALA A CA 1
ATOM 4236 C C . ALA A 1 553 ? 5.377 -6.040 -16.622 1.00 89.31 553 ALA A C 1
ATOM 4238 O O . ALA A 1 553 ? 6.360 -6.429 -16.009 1.00 89.31 553 ALA A O 1
ATOM 4239 N N . THR A 1 554 ? 4.686 -6.848 -17.431 1.00 90.00 554 THR A N 1
ATOM 4240 C CA . THR A 1 554 ? 4.939 -8.293 -17.542 1.00 90.00 554 THR A CA 1
ATOM 4241 C C . THR A 1 554 ? 6.356 -8.601 -18.042 1.00 90.00 554 THR A C 1
ATOM 4243 O O . THR A 1 554 ? 7.052 -9.431 -17.455 1.00 90.00 554 THR A O 1
ATOM 4246 N N . LEU A 1 555 ? 6.823 -7.917 -19.096 1.00 91.50 555 LEU A N 1
ATOM 4247 C CA . LEU A 1 555 ? 8.190 -8.100 -19.601 1.00 91.50 555 LEU A CA 1
ATOM 4248 C C . LEU A 1 555 ? 9.235 -7.526 -18.632 1.00 91.50 555 LEU A C 1
ATOM 4250 O O . LEU A 1 555 ? 10.289 -8.129 -18.441 1.00 91.50 555 LEU A O 1
ATOM 4254 N N . TRP A 1 556 ? 8.939 -6.382 -18.006 1.00 90.38 556 TRP A N 1
ATOM 4255 C CA . TRP A 1 556 ? 9.820 -5.753 -17.017 1.00 90.38 556 TRP A CA 1
ATOM 4256 C C . TRP A 1 556 ? 10.024 -6.642 -15.785 1.00 90.38 556 TRP A C 1
ATOM 4258 O O . TRP A 1 556 ? 11.155 -6.936 -15.401 1.00 90.38 556 TRP A O 1
ATOM 4268 N N . GLU A 1 557 ? 8.929 -7.139 -15.215 1.00 91.06 557 GLU A N 1
ATOM 4269 C CA . GLU A 1 557 ? 8.931 -8.076 -14.098 1.00 91.06 557 GLU A CA 1
ATOM 4270 C C . GLU A 1 557 ? 9.708 -9.350 -14.459 1.00 91.06 557 GLU A C 1
ATOM 4272 O O . GLU A 1 557 ? 10.490 -9.824 -13.643 1.00 91.06 557 GLU A O 1
ATOM 4277 N N . ARG A 1 558 ? 9.586 -9.871 -15.691 1.00 90.12 558 ARG A N 1
ATOM 4278 C CA . ARG A 1 558 ? 10.357 -11.047 -16.134 1.00 90.12 558 ARG A CA 1
ATOM 4279 C C . ARG A 1 558 ? 11.852 -10.774 -16.353 1.00 90.12 558 ARG A C 1
ATOM 4281 O O . ARG A 1 558 ? 12.678 -11.678 -16.194 1.00 90.12 558 ARG A O 1
ATOM 4288 N N . LEU A 1 559 ? 12.220 -9.546 -16.712 1.00 91.12 559 LEU A N 1
ATOM 4289 C CA . LEU A 1 559 ? 13.620 -9.125 -16.811 1.00 91.12 559 LEU A CA 1
ATOM 4290 C C . LEU A 1 559 ? 14.280 -9.046 -15.424 1.00 91.12 559 LEU A C 1
ATOM 4292 O O . LEU A 1 559 ? 15.438 -9.438 -15.259 1.00 91.12 559 LEU A O 1
ATOM 4296 N N . ILE A 1 560 ? 13.542 -8.566 -14.420 1.00 89.38 560 ILE A N 1
ATOM 4297 C CA . ILE A 1 560 ? 14.037 -8.411 -13.044 1.00 89.38 560 ILE A CA 1
ATOM 4298 C C . ILE A 1 560 ? 13.957 -9.711 -12.248 1.00 89.38 560 ILE A C 1
ATOM 4300 O O . ILE A 1 560 ? 14.897 -10.021 -11.528 1.00 89.38 560 ILE A O 1
ATOM 4304 N N . TYR A 1 561 ? 12.886 -10.485 -12.388 1.00 88.12 561 TYR A N 1
ATOM 4305 C CA . TYR A 1 561 ? 12.655 -11.713 -11.632 1.00 88.12 561 TYR A CA 1
ATOM 4306 C C . TYR A 1 561 ? 12.755 -12.918 -12.570 1.00 88.12 561 TYR A C 1
ATOM 4308 O O . TYR A 1 561 ? 11.747 -13.353 -13.142 1.00 88.12 561 TYR A O 1
ATOM 4316 N N . PRO A 1 562 ? 13.968 -13.461 -12.769 1.00 82.94 562 PRO A N 1
ATOM 4317 C CA . PRO A 1 562 ? 14.168 -14.600 -13.640 1.00 82.94 562 PRO A CA 1
ATOM 4318 C C . PRO A 1 562 ? 13.609 -15.840 -12.959 1.00 82.94 562 PRO A C 1
ATOM 4320 O O . PRO A 1 562 ? 14.329 -16.511 -12.256 1.00 82.94 562 PRO A O 1
ATOM 4323 N N . GLN A 1 563 ? 12.324 -16.152 -13.079 1.00 76.69 563 GLN A N 1
ATOM 4324 C CA . GLN A 1 563 ? 11.815 -17.453 -12.646 1.00 76.69 563 GLN A CA 1
ATOM 4325 C C . GLN A 1 563 ? 10.648 -17.883 -13.510 1.00 76.69 563 GLN A C 1
ATOM 4327 O O . GLN A 1 563 ? 9.638 -17.192 -13.648 1.00 76.69 563 GLN A O 1
ATOM 4332 N N . LYS A 1 564 ? 10.785 -19.086 -14.058 1.00 66.75 564 LYS A N 1
ATOM 4333 C CA . LYS A 1 564 ? 9.717 -19.779 -14.756 1.00 66.75 564 LYS A CA 1
ATOM 4334 C C . LYS A 1 564 ? 9.290 -20.965 -13.911 1.00 66.75 564 LYS A C 1
ATOM 4336 O O . LYS A 1 564 ? 9.872 -22.039 -14.011 1.00 66.75 564 LYS A O 1
ATOM 4341 N N . GLN A 1 565 ? 8.272 -20.767 -13.087 1.00 68.81 565 GLN A N 1
ATOM 4342 C CA . GLN A 1 565 ? 7.628 -21.872 -12.393 1.00 68.81 565 GLN A CA 1
ATOM 4343 C C . GLN A 1 565 ? 6.370 -22.297 -13.169 1.00 68.81 565 GLN A C 1
ATOM 4345 O O . GLN A 1 565 ? 5.746 -21.477 -13.849 1.00 68.81 565 GLN A O 1
ATOM 4350 N N . PRO A 1 566 ? 6.001 -23.587 -13.153 1.00 70.75 566 PRO A N 1
ATOM 4351 C CA . PRO A 1 566 ? 4.724 -24.004 -13.709 1.00 70.75 566 PRO A CA 1
ATOM 4352 C C . PRO A 1 566 ? 3.597 -23.297 -12.951 1.00 70.75 566 PRO A C 1
ATOM 4354 O O . PRO A 1 566 ? 3.688 -23.082 -11.743 1.00 70.75 566 PRO A O 1
ATOM 4357 N N . ARG A 1 567 ? 2.518 -22.942 -13.654 1.00 76.44 567 ARG A N 1
ATOM 4358 C CA . ARG A 1 567 ? 1.324 -22.417 -12.992 1.00 76.44 567 ARG A CA 1
ATOM 4359 C C . ARG A 1 567 ? 0.767 -23.498 -12.068 1.00 76.44 567 ARG A C 1
ATOM 4361 O O . ARG A 1 567 ? 0.310 -24.537 -12.539 1.00 76.44 567 ARG A O 1
ATOM 4368 N N . THR A 1 568 ? 0.801 -23.244 -10.769 1.00 82.25 568 THR A N 1
ATOM 4369 C CA . THR A 1 568 ? 0.238 -24.121 -9.741 1.00 82.25 568 THR A CA 1
ATOM 4370 C C . THR A 1 568 ? -1.093 -23.559 -9.246 1.00 82.25 568 THR A C 1
ATOM 4372 O O . THR A 1 568 ? -1.293 -22.341 -9.278 1.00 82.25 568 THR A O 1
ATOM 4375 N N . PRO A 1 569 ? -2.036 -24.406 -8.799 1.00 86.81 569 PRO A N 1
ATOM 4376 C CA . PRO A 1 569 ? -3.204 -23.931 -8.072 1.00 86.81 569 PRO A CA 1
ATOM 4377 C C . PRO A 1 569 ? -2.778 -23.131 -6.838 1.00 86.81 569 PRO A C 1
ATOM 4379 O O . PRO A 1 569 ? -1.835 -23.501 -6.140 1.00 86.81 569 PRO A O 1
ATOM 4382 N N . LEU A 1 570 ? -3.487 -22.039 -6.561 1.00 88.69 570 LEU A N 1
ATOM 4383 C CA . LEU A 1 570 ? -3.275 -21.275 -5.339 1.00 88.69 570 LEU A CA 1
ATOM 4384 C C . LEU A 1 570 ? -3.843 -22.048 -4.145 1.00 88.69 570 LEU A C 1
ATOM 4386 O O . LEU A 1 570 ? -5.052 -22.045 -3.914 1.00 88.69 570 LEU A O 1
ATOM 4390 N N . THR A 1 571 ? -2.958 -22.689 -3.385 1.00 90.75 571 THR A N 1
ATOM 4391 C CA . THR A 1 571 ? -3.285 -23.262 -2.078 1.00 90.75 571 THR A CA 1
ATOM 4392 C C . THR A 1 571 ? -3.278 -22.149 -1.043 1.00 90.75 571 THR A C 1
ATOM 4394 O O . THR A 1 571 ? -2.241 -21.542 -0.776 1.00 90.75 571 THR A O 1
ATOM 4397 N N . MET A 1 572 ? -4.445 -21.864 -0.475 1.00 90.00 572 MET A N 1
ATOM 4398 C CA . MET A 1 572 ? -4.574 -20.834 0.548 1.00 90.00 572 MET A CA 1
ATOM 4399 C C . MET A 1 572 ? -4.036 -21.342 1.893 1.00 90.00 572 MET A C 1
ATOM 4401 O O . MET A 1 572 ? -4.186 -22.533 2.184 1.00 90.00 572 MET A O 1
ATOM 4405 N N . PRO A 1 573 ? -3.444 -20.467 2.726 1.00 90.00 573 PRO A N 1
ATOM 4406 C CA . PRO A 1 573 ? -3.062 -20.834 4.085 1.00 90.00 573 PRO A CA 1
ATOM 4407 C C . PRO A 1 573 ? -4.254 -21.384 4.878 1.00 90.00 573 PRO A C 1
ATOM 4409 O O . PRO A 1 573 ? -5.395 -20.990 4.647 1.00 90.00 573 PRO A O 1
ATOM 4412 N N . THR A 1 574 ? -4.027 -22.289 5.826 1.00 89.75 574 THR A N 1
ATOM 4413 C CA . THR A 1 574 ? -5.126 -22.848 6.637 1.00 89.75 574 THR A CA 1
ATOM 4414 C C . THR A 1 574 ? -5.732 -21.819 7.588 1.00 89.75 574 THR A C 1
ATOM 4416 O O . THR A 1 574 ? -6.907 -21.896 7.937 1.00 89.75 574 THR A O 1
ATOM 4419 N N . GLU A 1 575 ? -4.929 -20.848 8.010 1.00 93.44 575 GLU A N 1
ATOM 4420 C CA . GLU A 1 575 ? -5.311 -19.799 8.934 1.00 93.44 575 GLU A CA 1
ATOM 4421 C C . GLU A 1 575 ? -6.067 -18.674 8.218 1.00 93.44 575 GLU A C 1
ATOM 4423 O O . GLU A 1 575 ? -5.584 -18.069 7.258 1.00 93.44 575 GLU A O 1
ATOM 4428 N N . LEU A 1 576 ? -7.268 -18.383 8.716 1.00 94.69 576 LEU A N 1
ATOM 4429 C CA . LEU A 1 576 ? -8.187 -17.386 8.162 1.00 94.69 576 LEU A CA 1
ATOM 4430 C C . LEU A 1 576 ? -8.010 -15.999 8.793 1.00 94.69 576 LEU A C 1
ATOM 4432 O O . LEU A 1 576 ? -8.687 -15.049 8.406 1.00 94.69 576 LEU A O 1
ATOM 4436 N N . ALA A 1 577 ? -7.126 -15.862 9.775 1.00 97.00 577 ALA A N 1
ATOM 4437 C CA . ALA A 1 577 ? -6.766 -14.581 10.351 1.00 97.00 577 ALA A CA 1
ATOM 4438 C C . ALA A 1 577 ? -5.254 -14.450 10.490 1.00 97.00 577 ALA A C 1
ATOM 4440 O O . ALA A 1 577 ? -4.550 -15.429 10.741 1.00 97.00 577 ALA A O 1
ATOM 4441 N N . ARG A 1 578 ? -4.749 -13.225 10.346 1.00 97.44 578 ARG A N 1
ATOM 4442 C CA . ARG A 1 578 ? -3.324 -12.936 10.495 1.00 97.44 578 ARG A CA 1
ATOM 4443 C C . ARG A 1 578 ? -3.100 -11.573 11.129 1.00 97.44 578 ARG A C 1
ATOM 4445 O O . ARG A 1 578 ? -3.769 -10.603 10.785 1.00 97.44 578 ARG A O 1
ATOM 4452 N N . HIS A 1 579 ? -2.126 -11.525 12.033 1.00 97.38 579 HIS A N 1
ATOM 4453 C CA . HIS A 1 579 ? -1.645 -10.320 12.694 1.00 97.38 579 HIS A CA 1
ATOM 4454 C C . HIS A 1 579 ? -0.260 -9.942 12.160 1.00 97.38 579 HIS A C 1
ATOM 4456 O O . HIS A 1 579 ? 0.669 -10.744 12.219 1.00 97.38 579 HIS A O 1
ATOM 4462 N N . PHE A 1 580 ? -0.144 -8.712 11.669 1.00 97.19 580 PHE A N 1
ATOM 4463 C CA . PHE A 1 580 ? 1.085 -8.085 11.201 1.00 97.19 580 PHE A CA 1
ATOM 4464 C C . PHE A 1 580 ? 1.656 -7.198 12.308 1.00 97.19 580 PHE A C 1
ATOM 4466 O O . PHE A 1 580 ? 1.226 -6.056 12.478 1.00 97.19 580 PHE A O 1
ATOM 4473 N N . ARG A 1 581 ? 2.575 -7.743 13.108 1.00 94.31 581 ARG A N 1
ATOM 4474 C CA . ARG A 1 581 ? 2.746 -7.371 14.519 1.00 94.31 581 ARG A CA 1
ATOM 4475 C C . ARG A 1 581 ? 3.183 -5.938 14.783 1.00 94.31 581 ARG A C 1
ATOM 4477 O O . ARG A 1 581 ? 2.616 -5.289 15.651 1.00 94.31 581 ARG A O 1
ATOM 4484 N N . THR A 1 582 ? 4.171 -5.439 14.046 1.00 95.19 582 THR A N 1
ATOM 4485 C CA . THR A 1 582 ? 4.719 -4.096 14.293 1.00 95.19 582 THR A CA 1
ATOM 4486 C C . THR A 1 582 ? 3.878 -3.026 13.600 1.00 95.19 582 THR A C 1
ATOM 4488 O O . THR A 1 582 ? 3.604 -1.973 14.175 1.00 95.19 582 THR A O 1
ATOM 4491 N N . ALA A 1 583 ? 3.422 -3.316 12.376 1.00 93.88 583 ALA A N 1
ATOM 4492 C CA . ALA A 1 583 ? 2.492 -2.461 11.641 1.00 93.88 583 ALA A CA 1
ATOM 4493 C C . ALA A 1 583 ? 1.096 -2.405 12.297 1.00 93.88 583 ALA A C 1
ATOM 4495 O O . ALA A 1 583 ? 0.348 -1.463 12.061 1.00 93.88 583 ALA A O 1
ATOM 4496 N N . GLY A 1 584 ? 0.763 -3.396 13.133 1.00 94.94 584 GLY A N 1
ATOM 4497 C CA . GLY A 1 584 ? -0.435 -3.453 13.969 1.00 94.94 584 GLY A CA 1
ATOM 4498 C C . GLY A 1 584 ? -1.724 -3.805 13.251 1.00 94.94 584 GLY A C 1
ATOM 4499 O O . GLY A 1 584 ? -2.798 -3.532 13.780 1.00 94.94 584 GLY A O 1
ATOM 4500 N N . ASN A 1 585 ? -1.636 -4.379 12.056 1.00 94.88 585 ASN A N 1
ATOM 4501 C CA . ASN A 1 585 ? -2.807 -4.717 11.256 1.00 94.88 585 ASN A CA 1
ATOM 4502 C C . ASN A 1 585 ? -3.220 -6.158 11.535 1.00 94.88 585 ASN A C 1
ATOM 4504 O O . ASN A 1 585 ? -2.382 -7.059 11.525 1.00 94.88 585 ASN A O 1
ATOM 4508 N N . VAL A 1 586 ? -4.505 -6.393 11.756 1.00 98.06 586 VAL A N 1
ATOM 4509 C CA . VAL A 1 586 ? -5.088 -7.725 11.899 1.00 98.06 586 VAL A CA 1
ATOM 4510 C C . VAL A 1 586 ? -6.174 -7.876 10.853 1.00 98.06 586 VAL A C 1
ATOM 4512 O O . VAL A 1 586 ? -7.136 -7.113 10.834 1.00 98.06 586 VAL A O 1
ATOM 4515 N N . ILE A 1 587 ? -6.017 -8.871 9.987 1.00 98.12 587 ILE A N 1
ATOM 4516 C CA . ILE A 1 587 ? -6.994 -9.200 8.954 1.00 98.12 587 ILE A CA 1
ATOM 4517 C C . ILE A 1 587 ? -7.677 -10.500 9.344 1.00 98.12 587 ILE A C 1
ATOM 4519 O O . ILE A 1 587 ? -6.998 -11.493 9.601 1.00 98.12 587 ILE A O 1
ATOM 4523 N N . VAL A 1 588 ? -9.007 -10.496 9.389 1.00 98.06 588 VAL A N 1
ATOM 4524 C CA . VAL A 1 588 ? -9.829 -11.629 9.818 1.00 98.06 588 VAL A CA 1
ATOM 4525 C C . VAL A 1 588 ? -10.842 -11.982 8.737 1.00 98.06 588 VAL A C 1
ATOM 4527 O O . VAL A 1 588 ? -11.575 -11.124 8.244 1.00 98.06 588 VAL A O 1
ATOM 4530 N N . ARG A 1 589 ? -10.886 -13.269 8.394 1.00 95.06 589 ARG A N 1
ATOM 4531 C CA . ARG A 1 589 ? -11.774 -13.876 7.400 1.00 95.06 589 ARG A CA 1
ATOM 4532 C C . ARG A 1 589 ? -12.588 -15.007 8.034 1.00 95.06 589 ARG A C 1
ATOM 4534 O O . ARG A 1 589 ? -12.156 -15.642 9.005 1.00 95.06 589 ARG A O 1
ATOM 4541 N N . ASN A 1 590 ? -13.744 -15.306 7.447 1.00 92.19 590 ASN A N 1
ATOM 4542 C CA . ASN A 1 590 ? -14.489 -16.548 7.697 1.00 92.19 590 ASN A CA 1
ATOM 4543 C C . ASN A 1 590 ? -14.249 -17.593 6.598 1.00 92.19 590 ASN A C 1
ATOM 4545 O O . ASN A 1 590 ? -14.470 -18.773 6.846 1.00 92.19 590 ASN A O 1
ATOM 4549 N N . THR A 1 591 ? -13.798 -17.182 5.408 1.00 91.94 591 THR A N 1
ATOM 4550 C CA . THR A 1 591 ? -13.484 -18.089 4.296 1.00 91.94 591 THR A CA 1
ATOM 4551 C C . THR A 1 591 ? -12.473 -17.469 3.321 1.00 91.94 591 THR A C 1
ATOM 4553 O O . THR A 1 591 ? -12.267 -16.251 3.263 1.00 91.94 591 THR A O 1
ATOM 4556 N N . TRP A 1 592 ? -11.828 -18.320 2.526 1.00 92.44 592 TRP A N 1
ATOM 4557 C CA . TRP A 1 592 ? -11.009 -17.897 1.390 1.00 92.44 592 TRP A CA 1
ATOM 4558 C C . TRP A 1 592 ? -11.804 -17.683 0.101 1.00 92.44 592 TRP A C 1
ATOM 4560 O O . TRP A 1 592 ? -11.269 -17.111 -0.849 1.00 92.44 592 TRP A O 1
ATOM 4570 N N . ASP A 1 593 ? -13.076 -18.085 0.066 1.00 91.88 593 ASP A N 1
ATOM 4571 C CA . ASP A 1 593 ? -13.974 -17.698 -1.019 1.00 91.88 593 ASP A CA 1
ATOM 4572 C C . ASP A 1 593 ? -14.298 -16.203 -0.916 1.00 91.88 593 ASP A C 1
ATOM 4574 O O . ASP A 1 593 ? -15.099 -15.773 -0.088 1.00 91.88 593 ASP A O 1
ATOM 4578 N N . ASN A 1 594 ? -13.672 -15.392 -1.771 1.00 91.25 594 ASN A N 1
ATOM 4579 C CA . ASN A 1 594 ? -13.867 -13.947 -1.750 1.00 91.25 594 ASN A CA 1
ATOM 4580 C C . ASN A 1 594 ? -15.340 -13.541 -1.942 1.00 91.25 594 ASN A C 1
ATOM 4582 O O . ASN A 1 594 ? -15.725 -12.499 -1.416 1.00 91.25 594 ASN A O 1
ATOM 4586 N N . ALA A 1 595 ? -16.159 -14.330 -2.651 1.00 91.00 595 ALA A N 1
ATOM 4587 C CA . ALA A 1 595 ? -17.559 -13.992 -2.927 1.00 91.00 595 ALA A CA 1
ATOM 4588 C C . ALA A 1 595 ? -18.461 -14.072 -1.682 1.00 91.00 595 ALA A C 1
ATOM 4590 O O . ALA A 1 595 ? -19.462 -13.359 -1.598 1.00 91.00 595 ALA A O 1
ATOM 4591 N N . THR A 1 596 ? -18.098 -14.911 -0.710 1.00 91.06 596 THR A N 1
ATOM 4592 C CA . THR A 1 596 ? -18.856 -15.141 0.532 1.00 91.06 596 THR A CA 1
ATOM 4593 C C . THR A 1 596 ? -18.064 -14.769 1.791 1.00 91.06 596 THR A C 1
ATOM 4595 O O . THR A 1 596 ? -18.515 -14.996 2.916 1.00 91.06 596 THR A O 1
ATOM 4598 N N . ASN A 1 597 ? -16.888 -14.157 1.628 1.00 93.69 597 ASN A N 1
ATOM 4599 C CA . ASN A 1 597 ? -16.052 -13.739 2.742 1.00 93.69 597 ASN A CA 1
ATOM 4600 C C . ASN A 1 597 ? -16.552 -12.445 3.397 1.00 93.69 597 ASN A C 1
ATOM 4602 O O . ASN A 1 597 ? -16.731 -11.412 2.745 1.00 93.69 597 ASN A O 1
ATOM 4606 N N . THR A 1 598 ? -16.670 -12.481 4.720 1.00 95.75 598 THR A N 1
ATOM 4607 C CA . THR A 1 598 ? -16.707 -11.308 5.585 1.00 95.75 598 THR A CA 1
ATOM 4608 C C . THR A 1 598 ? -15.290 -10.981 6.033 1.00 95.75 598 THR A C 1
ATOM 4610 O O . THR A 1 598 ? -14.686 -11.707 6.827 1.00 95.75 598 THR A O 1
ATOM 4613 N N . LEU A 1 599 ? -14.776 -9.855 5.552 1.00 97.06 599 LEU A N 1
ATOM 4614 C CA . LEU A 1 599 ? -13.454 -9.349 5.880 1.00 97.06 599 LEU A CA 1
ATOM 4615 C C . LEU A 1 599 ? -13.577 -8.278 6.965 1.00 97.06 599 LEU A C 1
ATOM 4617 O O . LEU A 1 599 ? -14.133 -7.209 6.713 1.00 97.06 599 LEU A O 1
ATOM 4621 N N . LEU A 1 600 ? -13.048 -8.565 8.153 1.00 98.25 600 LEU A N 1
ATOM 4622 C CA . LEU A 1 600 ? -12.794 -7.560 9.181 1.00 98.25 600 LEU A CA 1
ATOM 4623 C C . LEU A 1 600 ? -11.311 -7.200 9.126 1.00 98.25 600 LEU A C 1
ATOM 4625 O O . LEU A 1 600 ? -10.449 -8.078 9.173 1.00 98.25 600 LEU A O 1
ATOM 4629 N N . GLU A 1 601 ? -11.017 -5.913 9.072 1.00 97.44 601 GLU A N 1
ATOM 4630 C CA . GLU A 1 601 ? -9.665 -5.404 9.254 1.00 97.44 601 GLU A CA 1
ATOM 4631 C C . GLU A 1 601 ? -9.639 -4.520 10.507 1.00 97.44 601 GLU A C 1
ATOM 4633 O O . GLU A 1 601 ? -10.552 -3.737 10.748 1.00 97.44 601 GLU A O 1
ATOM 4638 N N . PHE A 1 602 ? -8.633 -4.715 11.357 1.00 98.44 602 PHE A N 1
ATOM 4639 C CA . PHE A 1 602 ? -8.421 -3.981 12.603 1.00 98.44 602 PHE A CA 1
ATOM 4640 C C . PHE A 1 602 ? -6.995 -3.447 12.633 1.00 98.44 602 PHE A C 1
ATOM 4642 O O . PHE A 1 602 ? -6.066 -4.176 12.286 1.00 98.44 602 PHE A O 1
ATOM 4649 N N . LYS A 1 603 ? -6.811 -2.213 13.103 1.00 97.75 603 LYS A N 1
ATOM 4650 C CA . LYS A 1 603 ? -5.497 -1.578 13.173 1.00 97.75 603 LYS A CA 1
ATOM 4651 C C . LYS A 1 603 ? -5.207 -1.001 14.550 1.00 97.75 603 LYS A C 1
ATOM 4653 O O . LYS A 1 603 ? -5.987 -0.227 15.097 1.00 97.75 603 LYS A O 1
ATOM 4658 N N . SER A 1 604 ? -4.051 -1.359 15.096 1.00 97.50 604 SER A N 1
ATOM 4659 C CA . SER A 1 604 ? -3.436 -0.754 16.277 1.00 97.50 604 SER A CA 1
ATOM 4660 C C . SER A 1 604 ? -1.919 -0.977 16.204 1.00 97.50 604 SER A C 1
ATOM 4662 O O . SER A 1 604 ? -1.403 -2.002 16.648 1.00 97.50 604 SER A O 1
ATOM 4664 N N . ALA A 1 605 ? -1.204 -0.047 15.573 1.00 96.25 605 ALA A N 1
ATOM 4665 C CA . ALA A 1 605 ? 0.240 -0.070 15.348 1.00 96.25 605 ALA A CA 1
ATOM 4666 C C . ALA A 1 605 ? 1.040 0.057 16.648 1.00 96.25 605 ALA A C 1
ATOM 4668 O O . ALA A 1 605 ? 0.639 0.734 17.598 1.00 96.25 605 ALA A O 1
ATOM 4669 N N . SER A 1 606 ? 2.222 -0.565 16.683 1.00 95.75 606 SER A N 1
ATOM 4670 C CA . SER A 1 606 ? 3.153 -0.444 17.813 1.00 95.75 606 SER A CA 1
ATOM 4671 C C . SER A 1 606 ? 3.902 0.893 17.838 1.00 95.75 606 SER A C 1
ATOM 4673 O O . SER A 1 606 ? 4.641 1.153 18.783 1.00 95.75 606 SER A O 1
ATOM 4675 N N . PHE A 1 607 ? 3.724 1.746 16.827 1.00 94.88 607 PHE A N 1
ATOM 4676 C CA . PHE A 1 607 ? 4.370 3.053 16.707 1.00 94.88 607 PHE A CA 1
ATOM 4677 C C . PHE A 1 607 ? 3.572 3.991 15.798 1.00 94.88 607 PHE A C 1
ATOM 4679 O O . PHE A 1 607 ? 2.621 3.560 15.151 1.00 94.88 607 PHE A O 1
ATOM 4686 N N . ILE A 1 608 ? 3.983 5.258 15.717 1.00 91.25 608 ILE A N 1
ATOM 4687 C CA . ILE A 1 608 ? 3.421 6.248 14.789 1.00 91.25 608 ILE A CA 1
ATOM 4688 C C . ILE A 1 608 ? 4.533 7.066 14.117 1.00 91.25 608 ILE A C 1
ATOM 4690 O O . ILE A 1 608 ? 5.521 7.401 14.770 1.00 91.25 608 ILE A O 1
ATOM 4694 N N . SER A 1 609 ? 4.394 7.379 12.825 1.00 88.44 609 SER A N 1
ATOM 4695 C CA . SER A 1 609 ? 5.462 8.006 12.018 1.00 88.44 609 SER A CA 1
ATOM 4696 C C . SER A 1 609 ? 4.988 9.066 11.013 1.00 88.44 609 SER A C 1
ATOM 4698 O O . SER A 1 609 ? 5.699 9.327 10.051 1.00 88.44 609 SER A O 1
ATOM 4700 N N . GLU A 1 610 ? 3.790 9.630 11.210 1.00 84.06 610 GLU A N 1
ATOM 4701 C CA . GLU A 1 610 ? 3.163 10.619 10.308 1.00 84.06 610 GLU A CA 1
ATOM 4702 C C . GLU A 1 610 ? 3.234 10.220 8.823 1.00 84.06 610 GLU A C 1
ATOM 4704 O O . GLU A 1 610 ? 3.235 9.030 8.488 1.00 84.06 610 GLU A O 1
ATOM 4709 N N . ASN A 1 611 ? 3.235 11.203 7.917 1.00 87.44 611 ASN A N 1
ATOM 4710 C CA . ASN A 1 611 ? 3.153 10.987 6.479 1.00 87.44 611 ASN A CA 1
ATOM 4711 C C . ASN A 1 611 ? 1.897 10.140 6.150 1.00 87.44 611 ASN A C 1
ATOM 4713 O O . ASN A 1 611 ? 0.826 10.428 6.669 1.00 87.44 611 ASN A O 1
ATOM 4717 N N . HIS A 1 612 ? 1.997 9.092 5.338 1.00 90.88 612 HIS A N 1
ATOM 4718 C CA . HIS A 1 612 ? 0.865 8.238 4.962 1.00 90.88 612 HIS A CA 1
ATOM 4719 C C . HIS A 1 612 ? 0.355 7.312 6.095 1.00 90.88 612 HIS A C 1
ATOM 4721 O O . HIS A 1 612 ? -0.532 6.491 5.860 1.00 90.88 612 HIS A O 1
ATOM 4727 N N . HIS A 1 613 ? 0.916 7.378 7.311 1.00 91.75 613 HIS A N 1
ATOM 4728 C CA . HIS A 1 613 ? 0.499 6.566 8.460 1.00 91.75 613 HIS A CA 1
ATOM 4729 C C . HIS A 1 613 ? -0.518 7.323 9.320 1.00 91.75 613 HIS A C 1
ATOM 4731 O O . HIS A 1 613 ? -0.103 8.110 10.159 1.00 91.75 613 HIS A O 1
ATOM 4737 N N . HIS A 1 614 ? -1.819 7.055 9.163 1.00 93.69 614 HIS A N 1
ATOM 4738 C CA . HIS A 1 614 ? -2.935 7.768 9.822 1.00 93.69 614 HIS A CA 1
ATOM 4739 C C . HIS A 1 614 ? -3.030 7.639 11.360 1.00 93.69 614 HIS A C 1
ATOM 4741 O O . HIS A 1 614 ? -2.449 6.748 11.982 1.00 93.69 614 HIS A O 1
ATOM 4747 N N . LEU A 1 615 ? -3.810 8.542 11.972 1.00 93.75 615 LEU A N 1
ATOM 4748 C CA . LEU A 1 615 ? -4.161 8.598 13.402 1.00 93.75 615 LEU A CA 1
ATOM 4749 C C . LEU A 1 615 ? -5.380 7.720 13.720 1.00 93.75 615 LEU A C 1
ATOM 4751 O O . LEU A 1 615 ? -6.424 8.191 14.182 1.00 93.75 615 LEU A O 1
ATOM 4755 N N . ASP A 1 616 ? -5.238 6.430 13.450 1.00 96.00 616 ASP A N 1
ATOM 4756 C CA . ASP A 1 616 ? -6.328 5.461 13.333 1.00 96.00 616 ASP A CA 1
ATOM 4757 C C . ASP A 1 616 ? -6.164 4.255 14.269 1.00 96.00 616 ASP A C 1
ATOM 4759 O O . ASP A 1 616 ? -6.652 3.153 14.006 1.00 96.00 616 ASP A O 1
ATOM 4763 N N . GLN A 1 617 ? -5.483 4.450 15.396 1.00 97.12 617 GLN A N 1
ATOM 4764 C CA . GLN A 1 617 ? -5.192 3.369 16.330 1.00 97.12 617 GLN A CA 1
ATOM 4765 C C . GLN A 1 617 ? -6.481 2.845 16.978 1.00 97.12 617 GLN A C 1
ATOM 4767 O O . GLN A 1 617 ? -7.375 3.615 17.330 1.00 97.12 617 GLN A O 1
ATOM 4772 N N . ASN A 1 618 ? -6.566 1.526 17.146 1.00 97.88 618 ASN A N 1
ATOM 4773 C CA . ASN A 1 618 ? -7.773 0.779 17.506 1.00 97.88 618 ASN A CA 1
ATOM 4774 C C . ASN A 1 618 ? -8.957 0.924 16.528 1.00 97.88 618 ASN A C 1
ATOM 4776 O O . ASN A 1 618 ? -10.066 0.549 16.895 1.00 97.88 618 ASN A O 1
ATOM 4780 N N . SER A 1 619 ? -8.790 1.418 15.303 1.00 98.19 619 SER A N 1
ATOM 4781 C CA . SER A 1 619 ? -9.888 1.457 14.325 1.00 98.19 619 SER A CA 1
ATOM 4782 C C . SER A 1 619 ? -10.131 0.098 13.653 1.00 98.19 619 SER A C 1
ATOM 4784 O O . SER A 1 619 ? -9.272 -0.784 13.675 1.00 98.19 619 SER A O 1
ATOM 4786 N N . PHE A 1 620 ? -11.293 -0.077 13.022 1.00 98.44 620 PHE A N 1
ATOM 4787 C CA . PHE A 1 620 ? -11.599 -1.262 12.213 1.00 98.44 620 PHE A CA 1
ATOM 4788 C C . PHE A 1 620 ? -12.443 -0.919 10.983 1.00 98.44 620 PHE A C 1
ATOM 4790 O O . PHE A 1 620 ? -13.088 0.122 10.946 1.00 98.44 620 PHE A O 1
ATOM 4797 N N . SER A 1 621 ? -12.482 -1.805 9.996 1.00 97.50 621 SER A N 1
ATOM 4798 C CA . SER A 1 621 ? -13.373 -1.740 8.834 1.00 97.50 621 SER A CA 1
ATOM 4799 C C . SER A 1 621 ? -14.008 -3.111 8.581 1.00 97.50 621 SER A C 1
ATOM 4801 O O . SER A 1 621 ? -13.465 -4.140 8.993 1.00 97.50 621 SER A O 1
ATOM 4803 N N . LEU A 1 622 ? -15.185 -3.143 7.946 1.00 97.88 622 LEU A N 1
ATOM 4804 C CA . LEU A 1 622 ? -15.929 -4.380 7.694 1.00 97.88 622 LEU A CA 1
ATOM 4805 C C . LEU A 1 622 ? -16.500 -4.407 6.274 1.00 97.88 622 LEU A C 1
ATOM 4807 O O . LEU A 1 622 ? -17.291 -3.545 5.881 1.00 97.88 622 LEU A O 1
ATOM 4811 N N . TYR A 1 623 ? -16.142 -5.455 5.538 1.00 97.19 623 TYR A N 1
ATOM 4812 C CA . TYR A 1 623 ? -16.624 -5.747 4.193 1.00 97.19 623 TYR A CA 1
ATOM 4813 C C . TYR A 1 623 ? -17.343 -7.097 4.175 1.00 97.19 623 TYR A C 1
ATOM 4815 O O . TYR A 1 623 ? -16.834 -8.086 4.703 1.00 97.19 623 TYR A O 1
ATOM 4823 N N . TYR A 1 624 ? -18.492 -7.162 3.510 1.00 96.44 624 TYR A N 1
ATOM 4824 C CA . TYR A 1 624 ? -19.149 -8.418 3.153 1.00 96.44 624 TYR A CA 1
ATOM 4825 C C . TYR A 1 624 ? -19.961 -8.199 1.883 1.00 96.44 624 TYR A C 1
ATOM 4827 O O . TYR A 1 624 ? -20.919 -7.431 1.903 1.00 96.44 624 TYR A O 1
ATOM 4835 N N . LYS A 1 625 ? -19.548 -8.821 0.771 1.00 95.12 625 LYS A N 1
ATOM 4836 C CA . LYS A 1 625 ? -20.071 -8.612 -0.601 1.00 95.12 625 LYS A CA 1
ATOM 4837 C C . LYS A 1 625 ? -19.957 -7.175 -1.159 1.00 95.12 625 LYS A C 1
ATOM 4839 O O . LYS A 1 625 ? -19.919 -7.019 -2.373 1.00 95.12 625 LYS A O 1
ATOM 4844 N N . ALA A 1 626 ? -19.860 -6.161 -0.305 1.00 95.06 626 ALA A N 1
ATOM 4845 C CA . ALA A 1 626 ? -19.502 -4.770 -0.567 1.00 95.06 626 ALA A CA 1
ATOM 4846 C C . ALA A 1 626 ? -19.004 -4.122 0.754 1.00 95.06 626 ALA A C 1
ATOM 4848 O O . ALA A 1 626 ? -19.172 -4.726 1.824 1.00 95.06 626 ALA A O 1
ATOM 4849 N N . PRO A 1 627 ? -18.402 -2.915 0.737 1.00 95.44 627 PRO A N 1
ATOM 4850 C CA . PRO A 1 627 ? -18.068 -2.196 1.969 1.00 95.44 627 PRO A CA 1
ATOM 4851 C C . PRO A 1 627 ? -19.321 -1.859 2.786 1.00 95.44 627 PRO A C 1
ATOM 4853 O O . PRO A 1 627 ? -20.319 -1.411 2.222 1.00 95.44 627 PRO A O 1
ATOM 4856 N N . LEU A 1 628 ? -19.280 -2.071 4.106 1.00 97.00 628 LEU A N 1
ATOM 4857 C CA . LEU A 1 628 ? -20.403 -1.799 5.015 1.00 97.00 628 LEU A CA 1
ATOM 4858 C C . LEU A 1 628 ? -20.003 -0.778 6.082 1.00 97.00 628 LEU A C 1
ATOM 4860 O O . LEU A 1 628 ? -20.600 0.299 6.149 1.00 97.00 628 LEU A O 1
ATOM 4864 N N . LEU A 1 629 ? -18.964 -1.100 6.863 1.00 98.00 629 LEU A N 1
ATOM 4865 C CA . LEU A 1 629 ? -18.276 -0.146 7.734 1.00 98.00 629 LEU A CA 1
ATOM 4866 C C . LEU A 1 629 ? -16.955 0.240 7.090 1.00 98.00 629 LEU A C 1
ATOM 4868 O O . LEU A 1 629 ? -16.130 -0.631 6.806 1.00 98.00 629 LEU A O 1
ATOM 4872 N N . VAL A 1 630 ? -16.768 1.532 6.864 1.00 96.19 630 VAL A N 1
ATOM 4873 C CA . VAL A 1 630 ? -15.680 2.046 6.028 1.00 96.19 630 VAL A CA 1
ATOM 4874 C C . VAL A 1 630 ? -14.681 2.854 6.837 1.00 96.19 630 VAL A C 1
ATOM 4876 O O . VAL A 1 630 ? -14.985 3.293 7.947 1.00 96.19 630 VAL A O 1
ATOM 4879 N N . ASP A 1 631 ? -13.494 3.026 6.270 1.00 94.44 631 ASP A N 1
ATOM 4880 C CA . ASP A 1 631 ? -12.552 4.056 6.681 1.00 94.44 631 ASP A CA 1
ATOM 4881 C C . ASP A 1 631 ? -12.788 5.280 5.791 1.00 94.44 631 ASP A C 1
ATOM 4883 O O . ASP A 1 631 ? -12.630 5.197 4.575 1.00 94.44 631 ASP A O 1
ATOM 4887 N N . SER A 1 632 ? -13.338 6.346 6.367 1.00 94.94 632 SER A N 1
ATOM 4888 C CA . SER A 1 632 ? -14.025 7.384 5.595 1.00 94.94 632 SER A CA 1
ATOM 4889 C C . SER A 1 632 ? -13.083 8.448 5.032 1.00 94.94 632 SER A C 1
ATOM 4891 O O . SER A 1 632 ? -12.005 8.717 5.553 1.00 94.94 632 SER A O 1
ATOM 4893 N N . GLY A 1 633 ? -13.543 9.142 3.993 1.00 92.12 633 GLY A N 1
ATOM 4894 C CA . GLY A 1 633 ? -12.733 10.114 3.267 1.00 92.12 633 GLY A CA 1
ATOM 4895 C C . GLY A 1 633 ? -11.957 9.477 2.120 1.00 92.12 633 GLY A C 1
ATOM 4896 O O . GLY A 1 633 ? -12.121 8.304 1.796 1.00 92.12 633 GLY A O 1
ATOM 4897 N N . GLN A 1 634 ? -11.171 10.296 1.432 1.00 88.50 634 GLN A N 1
ATOM 4898 C CA . GLN A 1 634 ? -10.446 9.879 0.238 1.00 88.50 634 GLN A CA 1
ATOM 4899 C C . GLN A 1 634 ? -9.156 10.679 0.129 1.00 88.50 634 GLN A C 1
ATOM 4901 O O . GLN A 1 634 ? -9.168 11.900 0.276 1.00 88.50 634 GLN A O 1
ATOM 4906 N N . TYR A 1 635 ? -8.059 10.004 -0.207 1.00 88.19 635 TYR A N 1
ATOM 4907 C CA . TYR A 1 635 ? -6.812 10.689 -0.511 1.00 88.19 635 TYR A CA 1
ATOM 4908 C C . TYR A 1 635 ? -6.997 11.602 -1.731 1.00 88.19 635 TYR A C 1
ATOM 4910 O O . TYR A 1 635 ? -7.332 11.114 -2.815 1.00 88.19 635 TYR A O 1
ATOM 4918 N N . ASP A 1 636 ? -6.817 12.912 -1.538 1.00 82.56 636 ASP A N 1
ATOM 4919 C CA . ASP A 1 636 ? -7.015 13.947 -2.559 1.00 82.56 636 ASP A CA 1
ATOM 4920 C C . ASP A 1 636 ? -5.717 14.655 -2.964 1.00 82.56 636 ASP A C 1
ATOM 4922 O O . ASP A 1 636 ? -5.520 14.964 -4.135 1.00 82.56 636 ASP A O 1
ATOM 4926 N N . ASP A 1 637 ? -4.830 14.911 -2.012 1.00 81.31 637 ASP A N 1
ATOM 4927 C CA . ASP A 1 637 ? -3.402 15.145 -2.210 1.00 81.31 637 ASP A CA 1
ATOM 4928 C C . ASP A 1 637 ? -2.733 15.161 -0.831 1.00 81.31 637 ASP A C 1
ATOM 4930 O O . ASP A 1 637 ? -3.385 15.350 0.205 1.00 81.31 637 ASP A O 1
ATOM 4934 N N . TYR A 1 638 ? -1.411 15.038 -0.796 1.00 82.88 638 TYR A N 1
ATOM 4935 C CA . TYR A 1 638 ? -0.681 15.285 0.434 1.00 82.88 638 TYR A CA 1
ATOM 4936 C C . TYR A 1 638 ? -0.920 16.731 0.879 1.00 82.88 638 TYR A C 1
ATOM 4938 O O . TYR A 1 638 ? -0.903 17.678 0.086 1.00 82.88 638 TYR A O 1
ATOM 4946 N N . ASN A 1 639 ? -1.080 16.938 2.185 1.00 82.12 639 ASN A N 1
ATOM 4947 C CA . ASN A 1 639 ? -1.071 18.274 2.771 1.00 82.12 639 ASN A CA 1
ATOM 4948 C C . ASN A 1 639 ? -2.276 19.183 2.430 1.00 82.12 639 ASN A C 1
ATOM 4950 O O . ASN A 1 639 ? -2.202 20.392 2.696 1.00 82.12 639 ASN A O 1
ATOM 4954 N N . THR A 1 640 ? -3.358 18.661 1.841 1.00 84.69 640 THR A N 1
ATOM 4955 C CA . THR A 1 640 ? -4.616 19.400 1.594 1.00 84.69 640 THR A CA 1
ATOM 4956 C C . THR A 1 640 ? -5.381 19.675 2.888 1.00 84.69 640 THR A C 1
ATOM 4958 O O . THR A 1 640 ? -5.066 19.152 3.960 1.00 84.69 640 THR A O 1
ATOM 4961 N N . THR A 1 641 ? -6.428 20.498 2.803 1.00 89.12 641 THR A N 1
ATOM 4962 C CA . THR A 1 641 ? -7.340 20.710 3.930 1.00 89.12 641 THR A CA 1
ATOM 4963 C C . THR A 1 641 ? -8.059 19.424 4.331 1.00 89.12 641 THR A C 1
ATOM 4965 O O . THR A 1 641 ? -8.160 19.178 5.529 1.00 89.12 641 THR A O 1
ATOM 4968 N N . HIS A 1 642 ? -8.514 18.602 3.379 1.00 92.00 642 HIS A N 1
ATOM 4969 C CA . HIS A 1 642 ? -9.172 17.322 3.661 1.00 92.00 642 HIS A CA 1
ATOM 4970 C C . HIS A 1 642 ? -8.215 16.348 4.347 1.00 92.00 642 HIS A C 1
ATOM 4972 O O . HIS A 1 642 ? -8.518 15.865 5.442 1.00 92.00 642 HIS A O 1
ATOM 4978 N N . TRP A 1 643 ? -7.027 16.153 3.764 1.00 90.19 643 TRP A N 1
ATOM 4979 C CA . TRP A 1 643 ? -5.987 15.281 4.299 1.00 90.19 643 TRP A CA 1
ATOM 4980 C C . TRP A 1 643 ? -5.639 15.632 5.750 1.00 90.19 643 TRP A C 1
ATOM 4982 O O . TRP A 1 643 ? -5.711 14.781 6.632 1.00 90.19 643 TRP A O 1
ATOM 4992 N N . ARG A 1 644 ? -5.371 16.917 6.037 1.00 87.81 644 ARG A N 1
ATOM 4993 C CA . ARG A 1 644 ? -4.971 17.382 7.379 1.00 87.81 644 ARG A CA 1
ATOM 4994 C C . ARG A 1 644 ? -6.085 17.362 8.428 1.00 87.81 644 ARG A C 1
ATOM 4996 O O . ARG A 1 644 ? -5.804 17.181 9.616 1.00 87.81 644 ARG A O 1
ATOM 5003 N N . ASN A 1 645 ? -7.325 17.645 8.027 1.00 90.50 645 ASN A N 1
ATOM 5004 C CA . ASN A 1 645 ? -8.407 17.974 8.964 1.00 90.50 645 ASN A CA 1
ATOM 5005 C C . ASN A 1 645 ? -9.484 16.900 9.090 1.00 90.50 645 ASN A C 1
ATOM 5007 O O . ASN A 1 645 ? -10.287 16.971 10.022 1.00 90.50 645 ASN A O 1
ATOM 5011 N N . TYR A 1 646 ? -9.503 15.922 8.193 1.00 94.06 646 TYR A N 1
ATOM 5012 C CA . TYR A 1 646 ? -10.460 14.828 8.233 1.00 94.06 646 TYR A CA 1
ATOM 5013 C C . TYR A 1 646 ? -9.772 13.492 7.991 1.00 94.06 646 TYR A C 1
ATOM 5015 O O . TYR A 1 646 ? -9.703 12.685 8.907 1.00 94.06 646 TYR A O 1
ATOM 5023 N N . TYR A 1 647 ? -9.215 13.293 6.796 1.00 94.19 647 TYR A N 1
ATOM 5024 C CA . TYR A 1 647 ? -8.880 11.965 6.283 1.00 94.19 647 TYR A CA 1
ATOM 5025 C C . TYR A 1 647 ? -7.883 11.202 7.156 1.00 94.19 647 TYR A C 1
ATOM 5027 O O . TYR A 1 647 ? -8.187 10.110 7.605 1.00 94.19 647 TYR A O 1
ATOM 5035 N N . GLN A 1 648 ? -6.742 11.805 7.505 1.00 92.88 648 GLN A N 1
ATOM 5036 C CA . GLN A 1 648 ? -5.755 11.126 8.354 1.00 92.88 648 GLN A CA 1
ATOM 5037 C C . GLN A 1 648 ? -6.101 11.147 9.856 1.00 92.88 648 GLN A C 1
ATOM 5039 O O . GLN A 1 648 ? -5.304 10.698 10.681 1.00 92.88 648 GLN A O 1
ATOM 5044 N N . ARG A 1 649 ? -7.229 11.759 10.245 1.00 93.62 649 ARG A N 1
ATOM 5045 C CA . ARG A 1 649 ? -7.590 12.092 11.634 1.00 93.62 649 ARG A CA 1
ATOM 5046 C C . ARG A 1 649 ? -8.554 11.062 12.203 1.00 93.62 649 ARG A C 1
ATOM 5048 O O . ARG A 1 649 ? -9.386 10.526 11.484 1.00 93.62 649 ARG A O 1
ATOM 5055 N N . THR A 1 650 ? -8.512 10.821 13.511 1.00 95.94 650 THR A N 1
ATOM 5056 C CA . THR A 1 650 ? -9.286 9.746 14.159 1.00 95.94 650 THR A CA 1
ATOM 5057 C C . THR A 1 650 ? -10.789 9.825 13.876 1.00 95.94 650 THR A C 1
ATOM 5059 O O . THR A 1 650 ? -11.422 8.783 13.733 1.00 95.94 650 THR A O 1
ATOM 5062 N N . ILE A 1 651 ? -11.355 11.029 13.719 1.00 96.69 651 ILE A N 1
ATOM 5063 C CA . ILE A 1 651 ? -12.776 11.223 13.369 1.00 96.69 651 ILE A CA 1
ATOM 5064 C C . ILE A 1 651 ? -13.202 10.561 12.051 1.00 96.69 651 ILE A C 1
ATOM 5066 O O . ILE A 1 651 ? -14.383 10.259 11.908 1.00 96.69 651 ILE A O 1
ATOM 5070 N N . ALA A 1 652 ? -12.286 10.310 11.109 1.00 97.31 652 ALA A N 1
ATOM 5071 C CA . ALA A 1 652 ? -12.574 9.611 9.854 1.00 97.31 652 ALA A CA 1
ATOM 5072 C C . ALA A 1 652 ? -12.673 8.079 10.006 1.00 97.31 652 ALA A C 1
ATOM 5074 O O . ALA A 1 652 ? -13.107 7.389 9.087 1.00 97.31 652 ALA A O 1
ATOM 5075 N N . HIS A 1 653 ? -12.352 7.544 11.184 1.00 98.06 653 HIS A N 1
ATOM 5076 C CA . HIS A 1 653 ? -12.182 6.113 11.401 1.00 98.06 653 HIS A CA 1
ATOM 5077 C C . HIS A 1 653 ? -13.232 5.566 12.378 1.00 98.06 653 HIS A C 1
ATOM 5079 O O . HIS A 1 653 ? -13.753 6.290 13.232 1.00 98.06 653 HIS A O 1
ATOM 5085 N N . ASN A 1 654 ? -13.513 4.258 12.318 1.00 98.44 654 ASN A N 1
ATOM 5086 C CA . ASN A 1 654 ? -14.355 3.563 13.305 1.00 98.44 654 ASN A CA 1
ATOM 5087 C C . ASN A 1 654 ? -13.606 3.400 14.635 1.00 98.44 654 ASN A C 1
ATOM 5089 O O . ASN A 1 654 ? -13.144 2.311 14.980 1.00 98.44 654 ASN A O 1
ATOM 5093 N N . ALA A 1 655 ? -13.417 4.498 15.356 1.00 98.00 655 ALA A N 1
ATOM 5094 C CA . ALA A 1 655 ? -12.570 4.617 16.537 1.00 98.00 655 ALA A CA 1
ATOM 5095 C C . ALA A 1 655 ? -13.317 5.308 17.694 1.00 98.00 655 ALA A C 1
ATOM 5097 O O . ALA A 1 655 ? -14.538 5.475 17.656 1.00 98.00 655 ALA A O 1
ATOM 5098 N N . ILE A 1 656 ? -12.585 5.666 18.750 1.00 97.94 656 ILE A N 1
ATOM 5099 C CA . ILE A 1 656 ? -13.096 6.474 19.860 1.00 97.94 656 ILE A CA 1
ATOM 5100 C C . ILE A 1 656 ? -12.586 7.907 19.710 1.00 97.94 656 ILE A C 1
ATOM 5102 O O . ILE A 1 656 ? -11.396 8.130 19.491 1.00 97.94 656 ILE A O 1
ATOM 5106 N N . VAL A 1 657 ? -13.468 8.883 19.892 1.00 95.06 657 VAL A N 1
ATOM 5107 C CA . VAL A 1 657 ? -13.092 10.291 20.064 1.00 95.06 657 VAL A CA 1
ATOM 5108 C C . VAL A 1 657 ? -13.552 10.786 21.426 1.00 95.06 657 VAL A C 1
ATOM 5110 O O . VAL A 1 657 ? -14.510 10.280 22.012 1.00 95.06 657 VAL A O 1
ATOM 5113 N N . LEU A 1 658 ? -12.827 11.753 21.960 1.00 91.62 658 LEU A N 1
ATOM 5114 C CA . LEU A 1 658 ? -13.107 12.401 23.229 1.00 91.62 658 LEU A CA 1
ATOM 5115 C C . LEU A 1 658 ? -13.839 13.718 22.996 1.00 91.62 658 LEU A C 1
ATOM 5117 O O . LEU A 1 658 ? -13.751 14.307 21.922 1.00 91.62 658 LEU A O 1
ATOM 5121 N N . ASP A 1 659 ? -14.543 14.194 24.020 1.00 86.88 659 ASP A N 1
ATOM 5122 C CA . ASP A 1 659 ? -15.190 15.504 23.993 1.00 86.88 659 ASP A CA 1
ATOM 5123 C C . ASP A 1 659 ? -14.189 16.593 23.574 1.00 86.88 659 ASP A C 1
ATOM 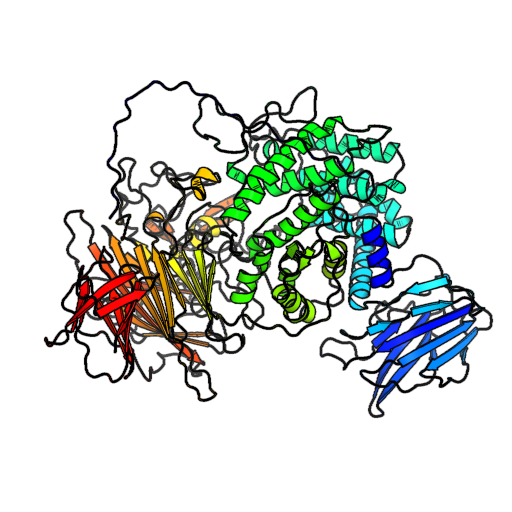5125 O O . ASP A 1 659 ? -13.148 16.785 24.208 1.00 86.88 659 ASP A O 1
ATOM 5129 N N . ASP A 1 660 ? -14.518 17.278 22.483 1.00 73.81 660 ASP A N 1
ATOM 5130 C CA . ASP A 1 660 ? -13.711 18.260 21.764 1.00 73.81 660 ASP A CA 1
ATOM 5131 C C . ASP A 1 660 ? -14.057 19.715 22.141 1.00 73.81 660 ASP A C 1
ATOM 5133 O O . ASP A 1 660 ? -13.480 20.670 21.607 1.00 73.81 660 ASP A O 1
ATOM 5137 N N . THR A 1 661 ? -15.012 19.904 23.062 1.00 72.12 661 THR A N 1
ATOM 5138 C CA . THR A 1 661 ? -15.509 21.225 23.481 1.00 72.12 661 THR A CA 1
ATOM 5139 C C . THR A 1 661 ? -14.559 21.951 24.430 1.00 72.12 661 THR A C 1
ATOM 5141 O O . THR A 1 661 ? -14.556 23.185 24.477 1.00 72.12 661 THR A O 1
ATOM 5144 N N . ASN A 1 662 ? -13.751 21.213 25.193 1.00 66.81 662 ASN A N 1
ATOM 5145 C CA . ASN A 1 662 ? -12.926 21.790 26.244 1.00 66.81 662 ASN A CA 1
ATOM 5146 C C . ASN A 1 662 ? -11.578 22.289 25.697 1.00 66.81 662 ASN A C 1
ATOM 5148 O O . ASN A 1 662 ? -10.648 21.519 25.458 1.00 66.81 662 ASN A O 1
ATOM 5152 N N . LYS A 1 663 ? -11.458 23.612 25.559 1.00 64.06 663 LYS A N 1
ATOM 5153 C CA . LYS A 1 663 ? -10.250 24.291 25.063 1.00 64.06 663 LYS A CA 1
ATOM 5154 C C . LYS A 1 663 ? -9.010 24.083 25.938 1.00 64.06 663 LYS A C 1
ATOM 5156 O O . LYS A 1 663 ? -7.904 24.210 25.419 1.00 64.06 663 LYS A O 1
ATOM 5161 N N . ASP A 1 664 ? -9.169 23.739 27.217 1.00 59.88 664 ASP A N 1
ATOM 5162 C CA . ASP A 1 664 ? -8.036 23.481 28.111 1.00 59.88 664 ASP A CA 1
ATOM 5163 C C . ASP A 1 664 ? -7.285 22.201 27.737 1.00 59.88 664 ASP A C 1
ATOM 5165 O O . ASP A 1 664 ? -6.099 22.083 28.045 1.00 59.88 664 ASP A O 1
ATOM 5169 N N . TYR A 1 665 ? -7.955 21.267 27.050 1.00 59.56 665 TYR A N 1
ATOM 5170 C CA . TYR A 1 665 ? -7.369 19.993 26.635 1.00 59.56 665 TYR A CA 1
ATOM 5171 C C . TYR A 1 665 ? -6.816 19.992 25.213 1.00 59.56 665 TYR A C 1
ATOM 5173 O O . TYR A 1 665 ? -5.908 19.225 24.907 1.00 59.56 665 TYR A O 1
ATOM 5181 N N . TYR A 1 666 ? -7.313 20.890 24.367 1.00 60.16 666 TYR A N 1
ATOM 5182 C CA . TYR A 1 666 ? -6.843 21.071 22.994 1.00 60.16 666 TYR A CA 1
ATOM 5183 C C . TYR A 1 666 ? -6.151 22.423 22.848 1.00 60.16 666 TYR A C 1
ATOM 5185 O O . TYR A 1 666 ? -6.421 23.142 21.883 1.00 60.16 666 TYR A O 1
ATOM 5193 N N . LYS A 1 667 ? -5.303 22.794 23.827 1.00 53.03 667 LYS A N 1
ATOM 5194 C CA . LYS A 1 667 ? -4.497 24.020 23.761 1.00 53.03 667 LYS A CA 1
ATOM 5195 C C . LYS A 1 667 ? -3.732 24.007 22.447 1.00 53.03 667 LYS A C 1
ATOM 5197 O O . LYS A 1 667 ? -2.853 23.186 22.203 1.00 53.03 667 LYS A O 1
ATOM 5202 N N . GLN A 1 668 ? -4.204 24.878 21.575 1.00 51.00 668 GLN A N 1
ATOM 5203 C CA . GLN A 1 668 ? -3.989 24.840 20.149 1.00 51.00 668 GLN A CA 1
ATOM 5204 C C . GLN A 1 668 ? -2.620 25.418 19.835 1.00 51.00 668 GLN A C 1
ATOM 5206 O O . GLN A 1 668 ? -2.501 26.566 19.423 1.00 51.00 668 GLN A O 1
ATOM 5211 N N . ASP A 1 669 ? -1.579 24.625 20.043 1.00 44.28 669 ASP A N 1
ATOM 5212 C CA . ASP A 1 669 ? -0.289 24.919 19.451 1.00 44.28 669 ASP A CA 1
ATOM 5213 C C . ASP A 1 669 ? -0.219 24.244 18.084 1.00 44.28 669 ASP A C 1
ATOM 5215 O O . ASP A 1 669 ? 0.008 23.045 17.959 1.00 44.28 669 ASP A O 1
ATOM 5219 N N . TYR A 1 670 ? -0.526 25.080 17.090 1.00 51.03 670 TYR A N 1
ATOM 5220 C CA . TYR A 1 670 ? 0.049 25.177 15.749 1.00 51.03 670 TYR A CA 1
ATOM 5221 C C . TYR A 1 670 ? 1.224 24.241 15.405 1.00 51.03 670 TYR A C 1
ATOM 5223 O O . TYR A 1 670 ? 2.013 23.867 16.265 1.00 51.03 670 TYR A O 1
ATOM 5231 N N . TYR A 1 671 ? 1.396 24.055 14.089 1.00 50.38 671 TYR A N 1
ATOM 5232 C CA . TYR A 1 671 ? 2.607 23.647 13.350 1.00 50.38 671 TYR A CA 1
ATOM 5233 C C . TYR A 1 671 ? 2.491 22.334 12.571 1.00 50.38 671 TYR A C 1
ATOM 5235 O O . TYR A 1 671 ? 3.329 21.450 12.677 1.00 50.38 671 TYR A O 1
ATOM 5243 N N . TYR A 1 672 ? 1.531 22.291 11.646 1.00 43.69 672 TYR A N 1
ATOM 5244 C CA . TYR A 1 672 ? 1.898 21.856 10.300 1.00 43.69 672 TYR A CA 1
ATOM 5245 C C . TYR A 1 672 ? 1.939 23.111 9.420 1.00 43.69 672 TYR A C 1
ATOM 5247 O O . TYR A 1 672 ? 0.892 23.613 9.006 1.00 43.69 672 TYR A O 1
ATOM 5255 N N . ASP A 1 673 ? 3.131 23.672 9.197 1.00 51.66 673 ASP A N 1
ATOM 5256 C CA . ASP A 1 673 ? 3.343 24.766 8.232 1.00 51.66 673 ASP A CA 1
ATOM 5257 C C . ASP A 1 673 ? 2.429 26.000 8.452 1.00 51.66 673 ASP A C 1
ATOM 5259 O O . ASP A 1 673 ? 1.774 26.481 7.536 1.00 51.66 673 ASP A O 1
ATOM 5263 N N . ASN A 1 674 ? 2.286 26.468 9.701 1.00 52.38 674 ASN A N 1
ATOM 5264 C CA . ASN A 1 674 ? 1.433 27.615 10.077 1.00 52.38 674 ASN A CA 1
ATOM 5265 C C . ASN A 1 674 ? -0.074 27.510 9.739 1.00 52.38 674 ASN A C 1
ATOM 5267 O O . ASN A 1 674 ? -0.778 28.519 9.785 1.00 52.38 674 ASN A O 1
ATOM 5271 N N . LYS A 1 675 ? -0.610 26.317 9.450 1.00 60.69 675 LYS A N 1
ATOM 5272 C CA . LYS A 1 675 ? -2.034 26.131 9.102 1.00 60.69 675 LYS A CA 1
ATOM 5273 C C . LYS A 1 675 ? -2.836 25.447 10.213 1.00 60.69 675 LYS A C 1
ATOM 5275 O O . LYS A 1 675 ? -2.301 24.663 10.998 1.00 60.69 675 LYS A O 1
ATOM 5280 N N . TYR A 1 676 ? -4.137 25.740 10.254 1.00 62.44 676 TYR A N 1
ATOM 5281 C CA . TYR A 1 676 ? -5.074 25.219 11.253 1.00 62.44 676 TYR A CA 1
ATOM 5282 C C . TYR A 1 676 ? -5.340 23.717 11.088 1.00 62.44 676 TYR A C 1
ATOM 5284 O O . TYR A 1 676 ? -5.564 23.241 9.974 1.00 62.44 676 TYR A O 1
ATOM 5292 N N . THR A 1 677 ? -5.376 23.004 12.215 1.00 73.69 677 THR A N 1
ATOM 5293 C CA . THR A 1 677 ? -5.879 21.630 12.332 1.00 73.69 677 THR A CA 1
ATOM 5294 C C . THR A 1 677 ? -7.244 21.615 13.032 1.00 73.69 677 THR A C 1
ATOM 5296 O O . THR A 1 677 ? -7.494 22.385 13.968 1.00 73.69 677 THR A O 1
ATOM 5299 N N . SER A 1 678 ? -8.145 20.749 12.570 1.00 83.88 678 SER A N 1
ATOM 5300 C CA . SER A 1 678 ? -9.475 20.533 13.150 1.00 83.88 678 SER A CA 1
ATOM 5301 C C . SER A 1 678 ? -9.396 19.968 14.570 1.00 83.88 678 SER A C 1
ATOM 5303 O O . SER A 1 678 ? -8.454 19.245 14.923 1.00 83.88 678 SER A O 1
ATOM 5305 N N . ARG A 1 679 ? -10.415 20.272 15.381 1.00 85.00 679 ARG A N 1
ATOM 5306 C CA . ARG A 1 679 ? -10.634 19.638 16.683 1.00 85.00 679 ARG A CA 1
ATOM 5307 C C . ARG A 1 679 ? -11.546 18.442 16.484 1.00 85.00 679 ARG A C 1
ATOM 5309 O O . ARG A 1 679 ? -12.756 18.591 16.383 1.00 85.00 679 ARG A O 1
ATOM 5316 N N . ASP A 1 680 ? -10.938 17.273 16.387 1.00 89.19 680 ASP A N 1
ATOM 5317 C CA . ASP A 1 680 ? -11.633 16.033 16.057 1.00 89.19 680 ASP A CA 1
ATOM 5318 C C . ASP A 1 680 ? -11.860 15.132 17.286 1.00 89.19 680 ASP A C 1
ATOM 5320 O O . ASP A 1 680 ? -12.479 14.079 17.173 1.00 89.19 680 ASP A O 1
ATOM 5324 N N . GLY A 1 681 ? -11.347 15.535 18.458 1.00 88.31 681 GLY A N 1
ATOM 5325 C CA . GLY A 1 681 ? -11.380 14.737 19.688 1.00 88.31 681 GLY A CA 1
ATOM 5326 C C . GLY A 1 681 ? -10.465 13.506 19.655 1.00 88.31 681 GLY A C 1
ATOM 5327 O O . GLY A 1 681 ? -10.565 12.634 20.519 1.00 88.31 681 GLY A O 1
ATOM 5328 N N . GLY A 1 682 ? -9.609 13.406 18.637 1.00 90.38 682 GLY A N 1
ATOM 5329 C CA . GLY A 1 682 ? -8.861 12.211 18.288 1.00 90.38 682 GLY A CA 1
ATOM 5330 C C . GLY A 1 682 ? -7.453 12.117 18.870 1.00 90.38 682 GLY A C 1
ATOM 5331 O O . GLY A 1 682 ? -7.082 12.773 19.847 1.00 90.38 682 GLY A O 1
ATOM 5332 N N . GLN A 1 683 ? -6.679 11.249 18.229 1.00 90.06 683 GLN A N 1
ATOM 5333 C CA . GLN A 1 683 ? -5.259 10.984 18.449 1.00 90.06 683 GLN A CA 1
ATOM 5334 C C . GLN A 1 683 ? -4.400 12.052 17.757 1.00 90.06 683 GLN A C 1
ATOM 5336 O O . GLN A 1 683 ? -4.905 12.811 16.930 1.00 90.06 683 GLN A O 1
ATOM 5341 N N . TRP A 1 684 ? -3.102 12.124 18.085 1.00 79.88 684 TRP A N 1
ATOM 5342 C CA . TRP A 1 684 ? -2.207 13.170 17.562 1.00 79.88 684 TRP A CA 1
ATOM 5343 C C . TRP A 1 684 ? -0.761 12.689 17.363 1.00 79.88 684 TRP A C 1
ATOM 5345 O O . TRP A 1 684 ? -0.234 11.943 18.195 1.00 79.88 684 TRP A O 1
ATOM 5355 N N . TYR A 1 685 ? -0.107 13.166 16.292 1.00 66.94 685 TYR A N 1
ATOM 5356 C CA . TYR A 1 685 ? 1.310 12.891 16.012 1.00 66.94 685 TYR A CA 1
ATOM 5357 C C . TYR A 1 685 ? 2.221 13.618 16.989 1.00 66.94 685 TYR A C 1
ATOM 5359 O O . TYR A 1 685 ? 2.998 12.966 17.668 1.00 66.94 685 TYR A O 1
ATOM 5367 N N . ALA A 1 686 ? 2.088 14.942 17.099 1.00 64.12 686 ALA A N 1
ATOM 5368 C CA . ALA A 1 686 ? 2.904 15.798 17.951 1.00 64.12 686 ALA A CA 1
ATOM 5369 C C . ALA A 1 686 ? 2.138 17.077 18.329 1.00 64.12 686 ALA A C 1
ATOM 5371 O O . ALA A 1 686 ? 1.272 17.542 17.591 1.00 64.12 686 ALA A O 1
ATOM 5372 N N . ASN A 1 687 ? 2.479 17.672 19.469 1.00 57.22 687 ASN A N 1
ATOM 5373 C CA . ASN A 1 687 ? 2.198 19.076 19.782 1.00 57.22 687 ASN A CA 1
ATOM 5374 C C . ASN A 1 687 ? 3.422 19.631 20.541 1.00 57.22 687 ASN A C 1
ATOM 5376 O O . ASN A 1 687 ? 4.291 18.852 20.933 1.00 57.22 687 ASN A O 1
ATOM 5380 N N . LYS A 1 688 ? 3.520 20.946 20.793 1.00 51.62 688 LYS A N 1
ATOM 5381 C CA . LYS A 1 688 ? 4.667 21.539 21.533 1.00 51.62 688 LYS A CA 1
ATOM 5382 C C . LYS A 1 688 ? 4.926 20.921 22.922 1.00 51.62 688 LYS A C 1
ATOM 5384 O O . LYS A 1 688 ? 5.960 21.187 23.529 1.00 51.62 688 LYS A O 1
ATOM 5389 N N . LEU A 1 689 ? 3.986 20.128 23.433 1.00 51.47 689 LEU A N 1
ATOM 5390 C CA . LEU A 1 689 ? 3.965 19.535 24.766 1.00 51.47 689 LEU A CA 1
ATOM 5391 C C . LEU A 1 689 ? 4.274 18.021 24.729 1.00 51.47 689 LEU A C 1
ATOM 5393 O O . LEU A 1 689 ? 4.606 17.449 25.763 1.00 51.47 689 LEU A O 1
ATOM 5397 N N . VAL A 1 690 ? 4.215 17.379 23.553 1.00 56.72 690 VAL A N 1
ATOM 5398 C CA . VAL A 1 690 ? 4.399 15.936 23.326 1.00 56.72 690 VAL A CA 1
ATOM 5399 C C . VAL A 1 690 ? 5.664 15.703 22.509 1.00 56.72 690 VAL A C 1
ATOM 5401 O O . VAL A 1 690 ? 5.787 16.160 21.376 1.00 56.72 690 VAL A O 1
ATOM 5404 N N . LYS A 1 691 ? 6.601 14.926 23.058 1.00 66.19 691 LYS A N 1
ATOM 5405 C CA . LYS A 1 691 ? 7.907 14.630 22.444 1.00 66.19 691 LYS A CA 1
ATOM 5406 C C . LYS A 1 691 ? 7.844 13.537 21.365 1.00 66.19 691 LYS A C 1
ATOM 5408 O O . LYS A 1 691 ? 8.650 12.613 21.387 1.00 66.19 691 LYS A O 1
ATOM 5413 N N . ARG A 1 692 ? 6.883 13.599 20.446 1.00 79.38 692 ARG A N 1
ATOM 5414 C CA . ARG A 1 692 ? 6.823 12.693 19.289 1.00 79.38 692 ARG A CA 1
ATOM 5415 C C . ARG A 1 692 ? 7.302 13.409 18.048 1.00 79.38 692 ARG A C 1
ATOM 5417 O O . ARG A 1 692 ? 6.885 14.531 17.786 1.00 79.38 692 ARG A O 1
ATOM 5424 N N . ALA A 1 693 ? 8.175 12.764 17.295 1.00 82.75 693 ALA A N 1
ATOM 5425 C CA . ALA A 1 693 ? 8.650 13.312 16.039 1.00 82.75 693 ALA A CA 1
ATOM 5426 C C . ALA A 1 693 ? 7.683 12.954 14.902 1.00 82.75 693 ALA A C 1
ATOM 5428 O O . ALA A 1 693 ? 7.254 11.807 14.800 1.00 82.75 693 ALA A O 1
ATOM 5429 N N . THR A 1 694 ? 7.390 13.924 14.033 1.00 81.56 694 THR A N 1
ATOM 5430 C CA . THR A 1 694 ? 6.665 13.752 12.758 1.00 81.56 694 THR A CA 1
ATOM 5431 C C . THR A 1 694 ? 7.389 12.781 11.824 1.00 81.56 694 THR A C 1
ATOM 5433 O O . THR A 1 694 ? 6.781 11.900 11.240 1.00 81.56 694 THR A O 1
ATOM 5436 N N . TYR A 1 695 ? 8.716 12.867 11.770 1.00 87.44 695 TYR A N 1
ATOM 5437 C CA . TYR A 1 695 ? 9.591 11.930 11.067 1.00 87.44 695 TYR A CA 1
ATOM 5438 C C . TYR A 1 695 ? 10.534 11.308 12.105 1.00 87.44 695 TYR A C 1
ATOM 5440 O O . TYR A 1 695 ? 11.596 11.875 12.387 1.00 87.44 695 TYR A O 1
ATOM 5448 N N . PRO A 1 696 ? 10.109 10.247 12.816 1.00 92.06 696 PRO A N 1
ATOM 5449 C CA . PRO A 1 696 ? 10.924 9.637 13.858 1.00 92.06 696 PRO A CA 1
ATOM 5450 C C . PRO A 1 696 ? 12.051 8.792 13.264 1.00 92.06 696 PRO A C 1
ATOM 5452 O O . PRO A 1 696 ? 11.914 8.216 12.184 1.00 92.06 696 PRO A O 1
ATOM 5455 N N . THR A 1 697 ? 13.154 8.675 13.998 1.00 94.25 697 THR A N 1
ATOM 5456 C CA . THR A 1 697 ? 14.209 7.712 13.661 1.00 94.25 697 THR A CA 1
ATOM 5457 C C . THR A 1 697 ? 13.764 6.281 13.984 1.00 94.25 697 THR A C 1
ATOM 5459 O O . THR A 1 697 ? 12.741 6.047 14.639 1.00 94.25 697 THR A O 1
ATOM 5462 N N . ILE A 1 698 ? 14.563 5.293 13.567 1.00 95.75 698 ILE A N 1
ATOM 5463 C CA . ILE A 1 698 ? 14.372 3.887 13.959 1.00 95.75 698 ILE A CA 1
ATOM 5464 C C . ILE A 1 698 ? 14.356 3.755 15.486 1.00 95.75 698 ILE A C 1
ATOM 5466 O O . ILE A 1 698 ? 13.516 3.051 16.042 1.00 95.75 698 ILE A O 1
ATOM 5470 N N . GLU A 1 699 ? 15.263 4.444 16.168 1.00 94.62 699 GLU A N 1
ATOM 5471 C CA . GLU A 1 699 ? 15.415 4.399 17.619 1.00 94.62 699 GLU A CA 1
ATOM 5472 C C . GLU A 1 699 ? 14.188 4.977 18.342 1.00 94.62 699 GLU A C 1
ATOM 5474 O O . GLU A 1 699 ? 13.746 4.435 19.353 1.00 94.62 699 GLU A O 1
ATOM 5479 N N . GLU A 1 700 ? 13.587 6.036 17.800 1.00 93.12 700 GLU A N 1
ATOM 5480 C CA . GLU A 1 700 ? 12.415 6.688 18.392 1.00 93.12 700 GLU A CA 1
ATOM 5481 C C . GLU A 1 700 ? 11.107 5.928 18.145 1.00 93.12 700 GLU A C 1
ATOM 5483 O O . GLU A 1 700 ? 10.206 5.981 18.985 1.00 93.12 700 GLU A O 1
ATOM 5488 N N . ALA A 1 701 ? 10.980 5.236 17.009 1.00 93.94 701 ALA A N 1
ATOM 5489 C CA . ALA A 1 701 ? 9.737 4.579 16.605 1.00 93.94 701 ALA A CA 1
ATOM 5490 C C . ALA A 1 701 ? 9.725 3.060 16.785 1.00 93.94 701 ALA A C 1
ATOM 5492 O O . ALA A 1 701 ? 8.655 2.497 16.967 1.00 93.94 701 ALA A O 1
ATOM 5493 N N . LEU A 1 702 ? 10.865 2.374 16.704 1.00 95.06 702 LEU A N 1
ATOM 5494 C CA . LEU A 1 702 ? 10.900 0.912 16.560 1.00 95.06 702 LEU A CA 1
ATOM 5495 C C . LEU A 1 702 ? 11.715 0.208 17.649 1.00 95.06 702 LEU A C 1
ATOM 5497 O O . LEU A 1 702 ? 11.623 -1.014 17.769 1.00 95.06 702 LEU A O 1
ATOM 5501 N N . LEU A 1 703 ? 12.491 0.943 18.454 1.00 94.38 703 LEU A N 1
ATOM 5502 C CA . LEU A 1 703 ? 13.295 0.370 19.536 1.00 94.38 703 LEU A CA 1
ATOM 5503 C C . LEU A 1 703 ? 12.701 0.661 20.923 1.00 94.38 703 LEU A C 1
ATOM 5505 O O . LEU A 1 703 ? 12.078 1.707 21.121 1.00 94.38 703 LEU A O 1
ATOM 5509 N N . PRO A 1 704 ? 12.897 -0.237 21.912 1.00 93.06 704 PRO A N 1
ATOM 5510 C CA . PRO A 1 704 ? 12.363 -0.064 23.261 1.00 93.06 704 PRO A CA 1
ATOM 5511 C C . PRO A 1 704 ? 12.734 1.283 23.892 1.00 93.06 704 PRO A C 1
ATOM 5513 O O . PRO A 1 704 ? 13.901 1.660 23.934 1.00 93.06 704 PRO A O 1
ATOM 5516 N N . GLY A 1 705 ? 11.735 1.980 24.439 1.00 88.06 705 GLY A N 1
ATOM 5517 C CA . GLY A 1 705 ? 11.909 3.298 25.062 1.00 88.06 705 GLY A CA 1
ATOM 5518 C C . GLY A 1 705 ? 11.799 4.485 24.099 1.00 88.06 705 GLY A C 1
ATOM 5519 O O . GLY A 1 705 ? 11.809 5.622 24.566 1.00 88.06 705 GLY A O 1
ATOM 5520 N N . GLY A 1 706 ? 11.640 4.238 22.795 1.00 90.56 706 GLY A N 1
ATOM 5521 C CA . GLY A 1 706 ? 11.393 5.273 21.796 1.00 90.56 706 GLY A CA 1
ATOM 5522 C C . GLY A 1 706 ? 10.127 6.095 22.077 1.00 90.56 706 GLY A C 1
ATOM 5523 O O . GLY A 1 706 ? 9.116 5.580 22.563 1.00 90.56 706 GLY A O 1
ATOM 5524 N N . SER A 1 707 ? 10.175 7.395 21.783 1.00 88.06 707 SER A N 1
ATOM 5525 C CA . SER A 1 707 ? 9.098 8.342 22.101 1.00 88.06 707 SER A CA 1
ATOM 5526 C C . SER A 1 707 ? 7.854 8.206 21.213 1.00 88.06 707 SER A C 1
ATOM 5528 O O . SER A 1 707 ? 6.755 8.610 21.610 1.00 88.06 707 SER A O 1
ATOM 5530 N N . ASN A 1 708 ? 8.005 7.597 20.037 1.00 91.38 708 ASN A N 1
ATOM 5531 C CA . ASN A 1 708 ? 6.935 7.333 19.081 1.00 91.38 708 ASN A CA 1
ATOM 5532 C C . ASN A 1 708 ? 6.309 5.938 19.251 1.00 91.38 708 ASN A C 1
ATOM 5534 O O . ASN A 1 708 ? 5.358 5.615 18.536 1.00 91.38 708 ASN A O 1
ATOM 5538 N N . LEU A 1 709 ? 6.788 5.129 20.206 1.00 93.31 709 LEU A N 1
ATOM 5539 C CA . LEU A 1 709 ? 6.182 3.838 20.526 1.00 93.31 709 LEU A CA 1
ATOM 5540 C C . LEU A 1 709 ? 4.768 3.991 21.102 1.00 93.31 709 LEU A C 1
ATOM 5542 O O . LEU A 1 709 ? 4.495 4.798 21.997 1.00 93.31 709 LEU A O 1
ATOM 5546 N N . LEU A 1 710 ? 3.886 3.117 20.639 1.00 93.69 710 LEU A N 1
ATOM 5547 C CA . LEU A 1 710 ? 2.523 2.913 21.116 1.00 93.69 710 LEU A CA 1
ATOM 5548 C C . LEU A 1 710 ? 2.410 1.523 21.768 1.00 93.69 710 LEU A C 1
ATOM 5550 O O . LEU A 1 710 ? 3.399 0.798 21.872 1.00 93.69 710 LEU A O 1
ATOM 5554 N N . HIS A 1 711 ? 1.227 1.136 22.258 1.00 94.19 711 HIS A N 1
ATOM 5555 C CA . HIS A 1 711 ? 1.033 -0.256 22.704 1.00 94.19 711 HIS A CA 1
ATOM 5556 C C . HIS A 1 711 ? 0.672 -1.189 21.550 1.00 94.19 711 HIS A C 1
ATOM 5558 O O . HIS A 1 711 ? 1.122 -2.331 21.543 1.00 94.19 711 HIS A O 1
ATOM 5564 N N . GLY A 1 712 ? -0.131 -0.707 20.600 1.00 96.50 712 GLY A N 1
ATOM 5565 C CA . GLY A 1 712 ? -0.617 -1.483 19.467 1.00 96.50 712 GLY A CA 1
ATOM 5566 C C . GLY A 1 712 ? -1.546 -2.636 19.856 1.00 96.50 712 GLY A C 1
ATOM 5567 O O . GLY A 1 712 ? -2.261 -2.575 20.864 1.00 96.50 712 GLY A O 1
ATOM 5568 N N . VAL A 1 713 ? -1.528 -3.699 19.049 1.00 97.94 713 VAL A N 1
ATOM 5569 C CA . VAL A 1 713 ? -2.238 -4.957 19.313 1.00 97.94 713 VAL A CA 1
ATOM 5570 C C . VAL A 1 713 ? -1.631 -5.648 20.536 1.00 97.94 713 VAL A C 1
ATOM 5572 O O . VAL A 1 713 ? -0.471 -6.059 20.549 1.00 97.94 713 VAL A O 1
ATOM 5575 N N . THR A 1 714 ? -2.435 -5.811 21.581 1.00 95.88 714 THR A N 1
ATOM 5576 C CA . THR A 1 714 ? -2.032 -6.412 22.855 1.00 95.88 714 THR A CA 1
ATOM 5577 C C . THR A 1 714 ? -2.411 -7.886 22.971 1.00 95.88 714 THR A C 1
ATOM 5579 O O . THR A 1 714 ? -1.835 -8.581 23.813 1.00 95.88 714 THR A O 1
ATOM 5582 N N . GLY A 1 715 ? -3.306 -8.400 22.124 1.00 95.81 715 GLY A N 1
ATOM 5583 C CA . GLY A 1 715 ? -3.660 -9.820 22.050 1.00 95.81 715 GLY A CA 1
ATOM 5584 C C . GLY A 1 715 ? -4.224 -10.201 20.682 1.00 95.81 715 GLY A C 1
ATOM 5585 O O . GLY A 1 715 ? -4.976 -9.431 20.092 1.00 95.81 715 GLY A O 1
ATOM 5586 N N . PHE A 1 716 ? -3.856 -11.381 20.181 1.00 97.81 716 PHE A N 1
ATOM 5587 C CA . PHE A 1 716 ? -4.387 -11.941 18.937 1.00 97.81 716 PHE A CA 1
ATOM 5588 C C . PHE A 1 716 ? -4.452 -13.465 19.035 1.00 97.81 716 PHE A C 1
ATOM 5590 O O . PHE A 1 716 ? -3.421 -14.118 19.194 1.00 97.81 716 PHE A O 1
ATOM 5597 N N . GLU A 1 717 ? -5.649 -14.029 18.920 1.00 97.00 717 GLU A N 1
ATOM 5598 C CA . GLU A 1 717 ? -5.882 -15.469 18.967 1.00 97.00 717 GLU A CA 1
ATOM 5599 C C . GLU A 1 717 ? -6.882 -15.899 17.899 1.00 97.00 717 GLU A C 1
ATOM 5601 O O . GLU A 1 717 ? -7.973 -15.341 17.821 1.00 97.00 717 GLU A O 1
ATOM 5606 N N . ASP A 1 718 ? -6.525 -16.919 17.120 1.00 95.19 718 ASP A N 1
ATOM 5607 C CA . ASP A 1 718 ? -7.448 -17.639 16.247 1.00 95.19 718 ASP A CA 1
ATOM 5608 C C . ASP A 1 718 ? -7.789 -18.985 16.906 1.00 95.19 718 ASP A C 1
ATOM 5610 O O . ASP A 1 718 ? -6.949 -19.883 16.976 1.00 95.19 718 ASP A O 1
ATOM 5614 N N . GLY A 1 719 ? -9.005 -19.087 17.447 1.00 92.00 719 GLY A N 1
ATOM 5615 C CA . GLY A 1 719 ? -9.525 -20.273 18.131 1.00 92.00 719 GLY A CA 1
ATOM 5616 C C . GLY A 1 719 ? -10.261 -21.250 17.209 1.00 92.00 719 GLY A C 1
ATOM 5617 O O . GLY A 1 719 ? -10.844 -22.218 17.691 1.00 92.00 719 GLY A O 1
ATOM 5618 N N . GLY A 1 720 ? -10.271 -21.010 15.894 1.00 88.31 720 GLY A N 1
ATOM 5619 C CA . GLY A 1 720 ? -11.032 -21.800 14.924 1.00 88.31 720 GLY A CA 1
ATOM 5620 C C . GLY A 1 720 ? -12.483 -21.333 14.785 1.00 88.31 720 GLY A C 1
ATOM 5621 O O . GLY A 1 720 ? -12.853 -20.828 13.729 1.00 88.31 720 GLY A O 1
ATOM 5622 N N . ASP A 1 721 ? -13.304 -21.431 15.832 1.00 88.12 721 ASP A N 1
ATOM 5623 C CA . ASP A 1 721 ? -14.693 -20.931 15.842 1.00 88.12 721 ASP A CA 1
ATOM 5624 C C . ASP A 1 721 ? -14.805 -19.438 16.208 1.00 88.12 721 ASP A C 1
ATOM 5626 O O . ASP A 1 721 ? -15.825 -18.801 15.944 1.00 88.12 721 ASP A O 1
ATOM 5630 N N . TYR A 1 722 ? -13.734 -18.832 16.722 1.00 93.44 722 TYR A N 1
ATOM 5631 C CA . TYR A 1 722 ? -13.624 -17.387 16.906 1.00 93.44 722 TYR A CA 1
ATOM 5632 C C . TYR A 1 722 ? -12.237 -16.855 16.557 1.00 93.44 722 TYR A C 1
ATOM 5634 O O . TYR A 1 722 ? -11.252 -17.589 16.500 1.00 93.44 722 TYR A O 1
ATOM 5642 N N . VAL A 1 723 ? -12.165 -15.535 16.408 1.00 97.62 723 VAL A N 1
ATOM 5643 C CA . VAL A 1 723 ? -10.926 -14.765 16.490 1.00 97.62 723 VAL A CA 1
ATOM 5644 C C . VAL A 1 723 ? -11.088 -13.695 17.554 1.00 97.62 723 VAL A C 1
ATOM 5646 O O . VAL A 1 723 ? -12.063 -12.943 17.542 1.00 97.62 723 VAL A O 1
ATOM 5649 N N . TYR A 1 724 ? -10.136 -13.633 18.477 1.00 98.38 724 TYR A N 1
ATOM 5650 C CA . TYR A 1 724 ? -10.043 -12.586 19.483 1.00 98.38 724 TYR A CA 1
ATOM 5651 C C . TYR A 1 724 ? -8.894 -11.645 19.141 1.00 98.38 724 TYR A C 1
ATOM 5653 O O . TYR A 1 724 ? -7.759 -12.075 18.928 1.00 98.38 724 TYR A O 1
ATOM 5661 N N . VAL A 1 725 ? -9.191 -10.350 19.118 1.00 98.31 725 VAL A N 1
ATOM 5662 C CA . VAL A 1 725 ? -8.213 -9.288 18.898 1.00 98.31 725 VAL A CA 1
ATOM 5663 C C . VAL A 1 725 ? -8.367 -8.250 19.995 1.00 98.31 725 VAL A C 1
ATOM 5665 O O . VAL A 1 725 ? -9.476 -7.793 20.259 1.00 98.31 725 VAL A O 1
ATOM 5668 N N . ALA A 1 726 ? -7.265 -7.846 20.616 1.00 97.81 726 ALA A N 1
ATOM 5669 C CA . ALA A 1 726 ? -7.240 -6.747 21.567 1.00 97.81 726 ALA A CA 1
ATOM 5670 C C . ALA A 1 726 ? -6.179 -5.721 21.190 1.00 97.81 726 ALA A C 1
ATOM 5672 O O . ALA A 1 726 ? -5.069 -6.086 20.805 1.00 97.81 726 ALA A O 1
ATOM 5673 N N . GLY A 1 727 ? -6.506 -4.440 21.334 1.00 97.62 727 GLY A N 1
ATOM 5674 C CA . GLY A 1 727 ? -5.581 -3.335 21.105 1.00 97.62 727 GLY A CA 1
ATOM 5675 C C . GLY A 1 727 ? -5.677 -2.266 22.183 1.00 97.62 727 GLY A C 1
ATOM 5676 O O . GLY A 1 727 ? -6.725 -2.064 22.805 1.00 97.62 727 GLY A O 1
ATOM 5677 N N . ASN A 1 728 ? -4.569 -1.565 22.408 1.00 97.12 728 ASN A N 1
ATOM 5678 C CA . ASN A 1 728 ? -4.474 -0.488 23.385 1.00 97.12 728 ASN A CA 1
ATOM 5679 C C . ASN A 1 728 ? -3.974 0.801 22.715 1.00 97.12 728 ASN A C 1
ATOM 5681 O O . ASN A 1 728 ? -2.781 1.008 22.509 1.00 97.12 728 ASN A O 1
ATOM 5685 N N . ALA A 1 729 ? -4.892 1.718 22.430 1.00 96.44 729 ALA A N 1
ATOM 5686 C CA . ALA A 1 729 ? -4.569 2.996 21.806 1.00 96.44 729 ALA A CA 1
ATOM 5687 C C . ALA A 1 729 ? -4.251 4.100 22.829 1.00 96.44 729 ALA A C 1
ATOM 5689 O O . ALA A 1 729 ? -4.149 5.256 22.446 1.00 96.44 729 ALA A O 1
ATOM 5690 N N . SER A 1 730 ? -4.080 3.796 24.124 1.00 94.31 730 SER A N 1
ATOM 5691 C CA . SER A 1 730 ? -3.991 4.830 25.176 1.00 94.31 730 SER A CA 1
ATOM 5692 C C . SER A 1 730 ? -2.869 5.840 24.926 1.00 94.31 730 SER A C 1
ATOM 5694 O O . SER A 1 730 ? -3.080 7.043 25.053 1.00 94.31 730 SER A O 1
ATOM 5696 N N . LYS A 1 731 ? -1.707 5.354 24.468 1.00 91.25 731 LYS A N 1
ATOM 5697 C CA . LYS A 1 731 ? -0.579 6.205 24.074 1.00 91.25 731 LYS A CA 1
ATOM 5698 C C . LYS A 1 731 ? -0.883 7.058 22.846 1.00 91.25 731 LYS A C 1
ATOM 5700 O O . LYS A 1 731 ? -0.302 8.123 22.717 1.00 91.25 731 LYS A O 1
ATOM 5705 N N . ALA A 1 732 ? -1.778 6.665 21.947 1.00 91.50 732 ALA A N 1
ATOM 5706 C CA . ALA A 1 732 ? -2.098 7.474 20.769 1.00 91.50 732 ALA A CA 1
ATOM 5707 C C . ALA A 1 732 ? -2.761 8.822 21.138 1.00 91.50 732 ALA A C 1
ATOM 5709 O O . ALA A 1 732 ? -2.682 9.772 20.359 1.00 91.50 732 ALA A O 1
ATOM 5710 N N . TYR A 1 733 ? -3.331 8.939 22.345 1.00 87.75 733 TYR A N 1
ATOM 5711 C CA . TYR A 1 733 ? -3.915 10.176 22.863 1.00 87.75 733 TYR A CA 1
ATOM 5712 C C . TYR A 1 733 ? -2.880 10.944 23.706 1.00 87.75 733 TYR A C 1
ATOM 5714 O O . TYR A 1 733 ? -2.337 10.389 24.665 1.00 87.75 733 TYR A O 1
ATOM 5722 N N . PRO A 1 734 ? -2.581 12.206 23.355 1.00 70.56 734 PRO A N 1
ATOM 5723 C CA . PRO A 1 734 ? -1.459 12.954 23.916 1.00 70.56 734 PRO A CA 1
ATOM 5724 C C . PRO A 1 734 ? -1.656 13.419 25.368 1.00 70.56 734 PRO A C 1
ATOM 5726 O O . PRO A 1 734 ? -2.765 13.444 25.908 1.00 70.56 734 PRO A O 1
ATOM 5729 N N . SER A 1 735 ? -0.544 13.852 25.977 1.00 71.12 735 SER A N 1
ATOM 5730 C CA . SER A 1 735 ? -0.540 14.645 27.213 1.00 71.12 735 SER A CA 1
ATOM 5731 C C . SER A 1 735 ? -1.141 16.036 26.981 1.00 71.12 735 SER A C 1
ATOM 5733 O O . SER A 1 735 ? -1.036 16.608 25.894 1.00 71.12 735 SER A O 1
ATOM 5735 N N . LEU A 1 736 ? -1.740 16.588 28.033 1.00 64.50 736 LEU A N 1
ATOM 5736 C CA . LEU A 1 736 ? -2.329 17.924 28.085 1.00 64.50 736 LEU A CA 1
ATOM 5737 C C . LEU A 1 736 ? -1.283 19.027 28.294 1.00 64.50 736 LEU A C 1
ATOM 5739 O O . LEU A 1 736 ? -1.537 20.182 27.961 1.00 64.50 736 LEU A O 1
ATOM 5743 N N . ASP A 1 737 ? -0.133 18.690 28.883 1.00 62.56 737 ASP A N 1
ATOM 5744 C CA . ASP A 1 737 ? 0.973 19.613 29.143 1.00 62.56 737 ASP A CA 1
ATOM 5745 C C . ASP A 1 737 ? 2.327 18.892 29.285 1.00 62.56 737 ASP A C 1
ATOM 5747 O O . ASP A 1 737 ? 2.422 17.664 29.213 1.00 62.56 737 ASP A O 1
ATOM 5751 N N . SER A 1 738 ? 3.391 19.675 29.487 1.00 61.12 738 SER A N 1
ATOM 5752 C CA . SER A 1 738 ? 4.760 19.192 29.713 1.00 61.12 738 SER A CA 1
ATOM 5753 C C . SER A 1 738 ? 4.968 18.493 31.065 1.00 61.12 738 SER A C 1
ATOM 5755 O O . SER A 1 738 ? 6.076 18.041 31.343 1.00 61.12 738 SER A O 1
ATOM 5757 N N . SER A 1 739 ? 3.933 18.416 31.912 1.00 65.00 739 SER A N 1
ATOM 5758 C CA . SER A 1 739 ? 3.947 17.731 33.212 1.00 65.00 739 SER A CA 1
ATOM 5759 C C . SER A 1 739 ? 3.297 16.342 33.147 1.00 65.00 739 SER A C 1
ATOM 5761 O O . SER A 1 739 ? 2.890 15.819 34.184 1.00 65.00 739 SER A O 1
ATOM 5763 N N . ASP A 1 740 ? 3.159 15.762 31.947 1.00 69.94 740 ASP A N 1
ATOM 5764 C CA . ASP A 1 740 ? 2.584 14.429 31.712 1.00 69.94 740 ASP A CA 1
ATOM 5765 C C . ASP A 1 740 ? 1.165 14.255 32.290 1.00 69.94 740 ASP A C 1
ATOM 5767 O O . ASP A 1 740 ? 0.774 13.194 32.787 1.00 69.94 740 ASP A O 1
ATOM 5771 N N . LYS A 1 741 ? 0.346 15.312 32.238 1.00 77.44 741 LYS A N 1
ATOM 5772 C CA . LYS A 1 741 ? -1.071 15.213 32.602 1.00 77.44 741 LYS A CA 1
ATOM 5773 C C . LYS A 1 741 ? -1.867 14.648 31.441 1.00 77.44 741 LYS A C 1
ATOM 5775 O O . LYS A 1 741 ? -2.176 15.358 30.498 1.00 77.44 741 LYS A O 1
ATOM 5780 N N . TYR A 1 742 ? -2.296 13.398 31.542 1.00 83.50 742 TYR A N 1
ATOM 5781 C CA . TYR A 1 742 ? -3.075 12.765 30.479 1.00 83.50 742 TYR A CA 1
ATOM 5782 C C . TYR A 1 742 ? -4.590 12.927 30.665 1.00 83.50 742 TYR A C 1
ATOM 5784 O O . TYR A 1 742 ? -5.110 12.921 31.790 1.00 83.50 742 TYR A O 1
ATOM 5792 N N . ILE A 1 743 ? -5.301 13.067 29.541 1.00 84.81 743 ILE A N 1
ATOM 5793 C CA . ILE A 1 743 ? -6.773 13.024 29.470 1.00 84.81 743 ILE A CA 1
ATOM 5794 C C . ILE A 1 743 ? -7.315 11.589 29.491 1.00 84.81 743 ILE A C 1
ATOM 5796 O O . ILE A 1 743 ? -8.465 11.364 29.866 1.00 84.81 743 ILE A O 1
ATOM 5800 N N . VAL A 1 744 ? -6.456 10.628 29.157 1.00 90.69 744 VAL A N 1
ATOM 5801 C CA . VAL A 1 744 ? -6.709 9.187 29.085 1.00 90.69 744 VAL A CA 1
ATOM 5802 C C . VAL A 1 744 ? -5.681 8.470 29.954 1.00 90.69 744 VAL A C 1
ATOM 5804 O O . VAL A 1 744 ? -4.501 8.825 29.913 1.00 90.69 744 VAL A O 1
ATOM 5807 N N . ASP A 1 745 ? -6.102 7.460 30.717 1.00 91.88 745 ASP A N 1
ATOM 5808 C CA . ASP A 1 745 ? -5.166 6.589 31.439 1.00 91.88 745 ASP A CA 1
ATOM 5809 C C . ASP A 1 745 ? -4.192 5.954 30.436 1.00 91.88 745 ASP A C 1
ATOM 5811 O O . ASP A 1 745 ? -4.601 5.223 29.538 1.00 91.88 745 ASP A O 1
ATOM 5815 N N . GLN A 1 746 ? -2.895 6.226 30.572 1.00 90.44 746 GLN A N 1
ATOM 5816 C CA . GLN A 1 746 ? -1.923 5.790 29.575 1.00 90.44 746 GLN A CA 1
ATOM 5817 C C . GLN A 1 746 ? -1.747 4.277 29.506 1.00 90.44 746 GLN A C 1
ATOM 5819 O O . GLN A 1 746 ? -1.286 3.807 28.483 1.00 90.44 746 GLN A O 1
ATOM 5824 N N . ASN A 1 747 ? -2.129 3.494 30.512 1.00 91.19 747 ASN A N 1
ATOM 5825 C CA . ASN A 1 747 ? -1.973 2.039 30.476 1.00 91.19 747 ASN A CA 1
ATOM 5826 C C . ASN A 1 747 ? -3.259 1.312 30.074 1.00 91.19 747 ASN A C 1
ATOM 5828 O O . ASN A 1 747 ? -3.188 0.240 29.473 1.00 91.19 747 ASN A O 1
ATOM 5832 N N . ALA A 1 748 ? -4.427 1.870 30.392 1.00 91.50 748 ALA A N 1
ATOM 5833 C CA . ALA A 1 748 ? -5.711 1.184 30.224 1.00 91.50 748 ALA A CA 1
ATOM 5834 C C . ALA A 1 748 ? -6.862 2.111 29.805 1.00 91.50 748 ALA A C 1
ATOM 5836 O O . ALA A 1 748 ? -8.024 1.818 30.069 1.00 91.50 748 ALA A O 1
ATOM 5837 N N . GLY A 1 749 ? -6.557 3.256 29.203 1.00 93.56 749 GLY A N 1
ATOM 5838 C CA . GLY A 1 749 ? -7.550 4.279 28.912 1.00 93.56 749 GLY A CA 1
ATOM 5839 C C . GLY A 1 749 ? -8.274 4.132 27.583 1.00 93.56 749 GLY A C 1
ATOM 5840 O O . GLY A 1 749 ? -9.370 4.661 27.462 1.00 93.56 749 GLY A O 1
ATOM 5841 N N . MET A 1 750 ? -7.708 3.417 26.610 1.00 96.12 750 MET A N 1
ATOM 5842 C CA . MET A 1 750 ? -8.336 3.139 25.312 1.00 96.12 750 MET A CA 1
ATOM 5843 C C . MET A 1 750 ? -8.116 1.679 24.927 1.00 96.12 750 MET A C 1
ATOM 5845 O O . MET A 1 750 ? -7.252 1.362 24.104 1.00 96.12 750 MET A O 1
ATOM 5849 N N . GLN A 1 751 ? -8.861 0.777 25.562 1.00 97.12 751 GLN A N 1
ATOM 5850 C CA . GLN A 1 751 ? -8.797 -0.654 25.281 1.00 97.12 751 GLN A CA 1
ATOM 5851 C C . GLN A 1 751 ? -9.954 -1.068 24.380 1.00 97.12 751 GLN A C 1
ATOM 5853 O O . GLN A 1 751 ? -11.106 -0.778 24.690 1.00 97.12 751 GLN A O 1
ATOM 5858 N N . ARG A 1 752 ? -9.643 -1.789 23.302 1.00 98.25 752 ARG A N 1
ATOM 5859 C CA . ARG A 1 752 ? -10.633 -2.398 22.410 1.00 98.25 752 ARG A CA 1
ATOM 5860 C C . ARG A 1 752 ? -10.428 -3.901 22.374 1.00 98.25 752 ARG A C 1
ATOM 5862 O O . ARG A 1 752 ? -9.300 -4.353 22.210 1.00 98.25 752 ARG A O 1
ATOM 5869 N N . SER A 1 753 ? -11.515 -4.648 22.503 1.00 98.25 753 SER A N 1
ATOM 5870 C CA . SER A 1 753 ? -11.592 -6.099 22.357 1.00 98.25 753 SER A CA 1
ATOM 5871 C C . SER A 1 753 ? -12.604 -6.438 21.271 1.00 98.25 753 SER A C 1
ATOM 5873 O O . SER A 1 753 ? -13.774 -6.076 21.377 1.00 98.25 753 SER A O 1
ATOM 5875 N N . ILE A 1 754 ? -12.166 -7.145 20.236 1.00 98.75 754 ILE A N 1
ATOM 5876 C CA . ILE A 1 754 ? -13.023 -7.654 19.171 1.00 98.75 754 ILE A CA 1
ATOM 5877 C C . ILE A 1 754 ? -13.071 -9.174 19.270 1.00 98.75 754 ILE A C 1
ATOM 5879 O O . ILE A 1 754 ? -12.032 -9.831 19.299 1.00 98.75 754 ILE A O 1
ATOM 5883 N N . VAL A 1 755 ? -14.281 -9.727 19.302 1.00 98.50 755 VAL A N 1
ATOM 5884 C CA . VAL A 1 755 ? -14.527 -11.167 19.182 1.00 98.50 755 VAL A CA 1
ATOM 5885 C C . VAL A 1 755 ? -15.309 -11.394 17.895 1.00 98.50 755 VAL A C 1
ATOM 5887 O O . VAL A 1 755 ? -16.495 -11.076 17.806 1.00 98.50 755 VAL A O 1
ATOM 5890 N N . TYR A 1 756 ? -14.627 -11.918 16.883 1.00 97.81 756 TYR A N 1
ATOM 5891 C CA . TYR A 1 756 ? -15.213 -12.332 15.615 1.00 97.81 756 TYR A CA 1
ATOM 5892 C C . TYR A 1 756 ? -15.637 -13.792 15.742 1.00 97.81 756 TYR A C 1
ATOM 5894 O O . TYR A 1 756 ? -14.788 -14.671 15.848 1.00 97.81 756 TYR A O 1
ATOM 5902 N N . LEU A 1 757 ? -16.937 -14.061 15.752 1.00 94.44 757 LEU A N 1
ATOM 5903 C CA . LEU A 1 757 ? -17.487 -15.404 15.898 1.00 94.44 757 LEU A CA 1
ATOM 5904 C C . LEU A 1 757 ? -17.766 -15.979 14.515 1.00 94.44 757 LEU A C 1
ATOM 5906 O O . LEU A 1 757 ? -18.711 -15.559 13.835 1.00 94.44 757 LEU A O 1
ATOM 5910 N N . ARG A 1 758 ? -16.950 -16.954 14.105 1.00 89.12 758 ARG A N 1
ATOM 5911 C CA . ARG A 1 758 ? -17.266 -17.781 12.942 1.00 89.12 758 ARG A CA 1
ATOM 5912 C C . ARG A 1 758 ? -18.497 -18.605 13.322 1.00 89.12 758 ARG A C 1
ATOM 5914 O O . ARG A 1 758 ? -18.616 -19.065 14.453 1.00 89.12 758 ARG A O 1
ATOM 5921 N N . ARG A 1 759 ? -19.452 -18.760 12.408 1.00 71.75 759 ARG A N 1
ATOM 5922 C CA . ARG A 1 759 ? -20.621 -19.621 12.624 1.00 71.75 759 ARG A CA 1
ATOM 5923 C C . ARG A 1 759 ? -20.401 -20.925 11.859 1.00 71.75 759 ARG A C 1
ATOM 5925 O O . ARG A 1 759 ? -20.820 -21.006 10.707 1.00 71.75 759 ARG A O 1
ATOM 5932 N N . PRO A 1 760 ? -19.692 -21.915 12.433 1.00 53.31 760 PRO A N 1
ATOM 5933 C CA . PRO A 1 760 ? -19.554 -23.210 11.793 1.00 53.31 760 PRO A CA 1
ATOM 5934 C C . PRO A 1 760 ? -20.905 -23.930 11.876 1.00 53.31 760 PRO A C 1
ATOM 5936 O O . PRO A 1 760 ? -21.210 -24.553 12.887 1.00 53.31 760 PRO A O 1
ATOM 5939 N N . ASP A 1 761 ? -21.730 -23.853 10.831 1.00 45.25 761 ASP A N 1
ATOM 5940 C CA . ASP A 1 761 ? -22.638 -24.964 10.547 1.00 45.25 761 ASP A CA 1
ATOM 5941 C C . ASP A 1 761 ? -21.974 -25.827 9.471 1.00 45.25 761 ASP A C 1
ATOM 5943 O O . ASP A 1 761 ? -21.564 -25.357 8.413 1.00 45.25 761 ASP A O 1
ATOM 5947 N N . SER A 1 762 ? -21.845 -27.113 9.781 1.00 39.59 762 SER A N 1
ATOM 5948 C CA . SER A 1 762 ? -21.430 -28.183 8.872 1.00 39.59 762 SER A CA 1
ATOM 5949 C C . SER A 1 762 ? -22.408 -28.424 7.709 1.00 39.59 762 SER A C 1
ATOM 5951 O O . SER A 1 762 ? -22.177 -29.301 6.878 1.00 39.59 762 SER A O 1
ATOM 5953 N N . ARG A 1 763 ? -23.504 -27.665 7.635 1.00 41.81 763 ARG A N 1
ATOM 5954 C CA . ARG A 1 763 ? -24.438 -27.657 6.514 1.00 41.81 763 ARG A CA 1
ATOM 5955 C C . ARG A 1 763 ? -24.089 -26.504 5.584 1.00 41.81 763 ARG A C 1
ATOM 5957 O O . ARG A 1 763 ? -24.117 -25.344 5.972 1.00 41.81 763 ARG A O 1
ATOM 5964 N N . LEU A 1 764 ? -23.709 -26.886 4.371 1.00 42.91 764 LEU A N 1
ATOM 5965 C CA . LEU A 1 764 ? -23.474 -26.047 3.201 1.00 42.91 764 LEU A CA 1
ATOM 5966 C C . LEU A 1 764 ? -24.568 -24.974 3.078 1.00 42.91 764 LEU A C 1
ATOM 5968 O O . LEU A 1 764 ? -25.645 -25.302 2.608 1.00 42.91 764 LEU A O 1
ATOM 5972 N N . ASP A 1 765 ? -24.277 -23.779 3.605 1.00 45.56 765 ASP A N 1
ATOM 5973 C CA . ASP A 1 765 ? -24.806 -22.433 3.322 1.00 45.56 765 ASP A CA 1
ATOM 5974 C C . ASP A 1 765 ? -24.167 -21.499 4.380 1.00 45.56 765 ASP A C 1
ATOM 5976 O O . ASP A 1 765 ? -24.627 -21.410 5.519 1.00 45.56 765 ASP A O 1
ATOM 5980 N N . VAL A 1 766 ? -23.015 -20.886 4.065 1.00 55.03 766 VAL A N 1
ATOM 5981 C CA . VAL A 1 766 ? -22.149 -20.169 5.032 1.00 55.03 766 VAL A CA 1
ATOM 5982 C C . VAL A 1 766 ? -22.931 -19.063 5.749 1.00 55.03 766 VAL A C 1
ATOM 5984 O O . VAL A 1 766 ? -23.124 -17.978 5.206 1.00 55.03 766 VAL A O 1
ATOM 5987 N N . THR A 1 767 ? -23.364 -19.307 6.989 1.00 70.12 767 THR A N 1
ATOM 5988 C CA . THR A 1 767 ? -24.001 -18.263 7.800 1.00 70.12 767 THR A CA 1
ATOM 5989 C C . THR A 1 767 ? -22.954 -17.185 8.098 1.00 70.12 767 THR A C 1
ATOM 5991 O O . THR A 1 767 ? -21.909 -17.516 8.672 1.00 70.12 767 THR A O 1
ATOM 5994 N N . PRO A 1 768 ? -23.186 -15.907 7.742 1.00 85.62 768 PRO A N 1
ATOM 5995 C CA . PRO A 1 768 ? -22.195 -14.869 7.982 1.00 85.62 768 PRO A CA 1
ATOM 5996 C C . PRO A 1 768 ? -21.885 -14.709 9.485 1.00 85.62 768 PRO A C 1
ATOM 5998 O O . PRO A 1 768 ? -22.720 -15.024 10.342 1.00 85.62 768 PRO A O 1
ATOM 6001 N N . PRO A 1 769 ? -20.670 -14.263 9.832 1.00 91.19 769 PRO A N 1
ATOM 6002 C CA . PRO A 1 769 ? -20.203 -14.164 11.211 1.00 91.19 769 PRO A CA 1
ATOM 6003 C C . PRO A 1 769 ? -20.964 -13.100 12.015 1.00 91.19 769 PRO A C 1
ATOM 6005 O O . PRO A 1 769 ? -21.567 -12.171 11.475 1.00 91.19 769 PRO A O 1
ATOM 6008 N N . LEU A 1 770 ? -20.865 -13.205 13.342 1.00 94.25 770 LEU A N 1
ATOM 6009 C CA . LEU A 1 770 ? -21.221 -12.131 14.272 1.00 94.25 770 LEU A CA 1
ATOM 6010 C C . LEU A 1 770 ? -19.937 -11.530 14.838 1.00 94.25 770 LEU A C 1
ATOM 6012 O O . LEU A 1 770 ? -19.081 -12.270 15.317 1.00 94.25 770 LEU A O 1
ATOM 6016 N N . VAL A 1 771 ? -19.816 -10.205 14.844 1.00 98.12 771 VAL A N 1
ATOM 6017 C CA . VAL A 1 771 ? -18.649 -9.531 15.433 1.00 98.12 771 VAL A CA 1
ATOM 6018 C C . VAL A 1 771 ? -19.078 -8.731 16.657 1.00 98.12 771 VAL A C 1
ATOM 6020 O O . VAL A 1 771 ? -19.963 -7.886 16.570 1.00 98.12 771 VAL A O 1
ATOM 6023 N N . LEU A 1 772 ? -18.459 -8.991 17.806 1.00 98.69 772 LEU A N 1
ATOM 6024 C CA . LEU A 1 772 ? -18.622 -8.186 19.015 1.00 98.69 772 LEU A CA 1
ATOM 6025 C C . LEU A 1 772 ? -17.450 -7.215 19.124 1.00 98.69 772 LEU A C 1
ATOM 6027 O O . LEU A 1 772 ? -16.302 -7.651 19.119 1.00 98.69 772 LEU A O 1
ATOM 6031 N N . VAL A 1 773 ? -17.736 -5.921 19.253 1.00 98.75 773 VAL A N 1
ATOM 6032 C CA . VAL A 1 773 ? -16.730 -4.872 19.465 1.00 98.75 773 VAL A CA 1
ATOM 6033 C C . VAL A 1 773 ? -16.985 -4.232 20.819 1.00 98.75 773 VAL A C 1
ATOM 6035 O O . VAL A 1 773 ? -18.005 -3.566 20.996 1.00 98.75 773 VAL A O 1
ATOM 6038 N N . PHE A 1 774 ? -16.075 -4.461 21.762 1.00 98.69 774 PHE A N 1
ATOM 6039 C CA . PHE A 1 774 ? -16.127 -3.948 23.125 1.00 98.69 774 PHE A CA 1
ATOM 6040 C C . PHE A 1 774 ? -15.004 -2.941 23.370 1.00 98.69 774 PHE A C 1
ATOM 6042 O O . PHE A 1 774 ? -13.834 -3.261 23.167 1.00 98.69 774 PHE A O 1
ATOM 6049 N N . ASP A 1 775 ? -15.352 -1.756 23.858 1.00 98.38 775 ASP A N 1
ATOM 6050 C CA . ASP A 1 775 ? -14.408 -0.731 24.290 1.00 98.38 775 ASP A CA 1
ATOM 6051 C C . ASP A 1 775 ? -14.519 -0.493 25.796 1.00 98.38 775 ASP A C 1
ATOM 6053 O O . ASP A 1 775 ? -15.619 -0.279 26.312 1.00 98.38 775 ASP A O 1
ATOM 6057 N N . SER A 1 776 ? -13.372 -0.461 26.477 1.00 96.06 776 SER A N 1
ATOM 6058 C CA . SER A 1 776 ? -13.218 0.080 27.831 1.00 96.06 776 SER A CA 1
ATOM 6059 C C . SER A 1 776 ? -12.408 1.369 27.746 1.00 96.06 776 SER A C 1
ATOM 6061 O O . SER A 1 776 ? -11.226 1.360 27.382 1.00 96.06 776 SER A O 1
ATOM 6063 N N . VAL A 1 777 ? -13.070 2.492 28.031 1.00 95.88 777 VAL A N 1
ATOM 6064 C CA . VAL A 1 777 ? -12.498 3.833 27.885 1.00 95.88 777 VAL A CA 1
ATOM 6065 C C . VAL A 1 777 ? -12.385 4.494 29.250 1.00 95.88 777 VAL A C 1
ATOM 6067 O O . VAL A 1 777 ? -13.401 4.792 29.873 1.00 95.88 777 VAL A O 1
ATOM 6070 N N . ARG A 1 778 ? -11.158 4.765 29.708 1.00 94.25 778 ARG A N 1
ATOM 6071 C CA . ARG A 1 778 ? -10.883 5.472 30.971 1.00 94.25 778 ARG A CA 1
ATOM 6072 C C . ARG A 1 778 ? -10.311 6.852 30.681 1.00 94.25 778 ARG A C 1
ATOM 6074 O O . ARG A 1 778 ? -9.124 7.005 30.385 1.00 94.25 778 ARG A O 1
ATOM 6081 N N . SER A 1 779 ? -11.171 7.860 30.769 1.00 91.56 779 SER A N 1
ATOM 6082 C CA . SER A 1 779 ? -10.869 9.241 30.384 1.00 91.56 779 SER A CA 1
ATOM 6083 C C . SER A 1 779 ? -11.442 10.252 31.375 1.00 91.56 779 SER A C 1
ATOM 6085 O O . SER A 1 779 ? -12.390 9.976 32.106 1.00 91.56 779 SER A O 1
ATOM 6087 N N . LYS A 1 780 ? -10.869 11.457 31.412 1.00 89.00 780 LYS A N 1
ATOM 6088 C CA . LYS A 1 780 ? -11.370 12.570 32.245 1.00 89.00 780 LYS A CA 1
ATOM 6089 C C . LYS A 1 780 ? -12.581 13.273 31.629 1.00 89.00 780 LYS A C 1
ATOM 6091 O O . LYS A 1 780 ? -13.325 13.961 32.326 1.00 89.00 780 LYS A O 1
ATOM 6096 N N . VAL A 1 781 ? -12.784 13.080 30.328 1.00 88.38 781 VAL A N 1
ATOM 6097 C CA . VAL A 1 781 ? -13.894 13.639 29.551 1.00 88.38 781 VAL A CA 1
ATOM 6098 C C . VAL A 1 781 ? -14.758 12.541 28.948 1.00 88.38 781 VAL A C 1
ATOM 6100 O O . VAL A 1 781 ? -14.366 11.373 28.916 1.00 88.38 781 VAL A O 1
ATOM 6103 N N . LYS A 1 782 ? -15.938 12.925 28.461 1.00 91.12 782 LYS A N 1
ATOM 6104 C CA . LYS A 1 782 ? -16.855 12.025 27.765 1.00 91.12 782 LYS A CA 1
ATOM 6105 C C . LYS A 1 782 ? -16.208 11.466 26.493 1.00 91.12 782 LYS A C 1
ATOM 6107 O O . LYS A 1 782 ? -15.442 12.162 25.831 1.00 91.12 782 LYS A O 1
ATOM 6112 N N . ALA A 1 783 ? -16.521 10.212 26.183 1.00 94.38 783 ALA A N 1
ATOM 6113 C CA . ALA A 1 783 ? -16.074 9.529 24.979 1.00 94.38 783 ALA A CA 1
ATOM 6114 C C . ALA A 1 783 ? -17.261 9.246 24.049 1.00 94.38 783 ALA A C 1
ATOM 6116 O O . ALA A 1 783 ? -18.403 9.099 24.497 1.00 94.38 783 ALA A O 1
ATOM 6117 N N . THR A 1 784 ? -16.965 9.144 22.760 1.00 96.38 784 THR A N 1
ATOM 6118 C CA . THR A 1 784 ? -17.917 8.826 21.699 1.00 96.38 784 THR A CA 1
ATOM 6119 C C . THR A 1 784 ? -17.316 7.742 20.812 1.00 96.38 784 THR A C 1
ATOM 6121 O O . THR A 1 784 ? -16.182 7.870 20.351 1.00 96.38 784 THR A O 1
ATOM 6124 N N . SER A 1 785 ? -18.079 6.678 20.574 1.00 98.06 785 SER A N 1
ATOM 6125 C CA . SER A 1 785 ? -17.737 5.605 19.640 1.00 98.06 785 SER A CA 1
ATOM 6126 C C . SER A 1 785 ? -18.285 5.924 18.252 1.00 98.06 785 SER A C 1
ATOM 6128 O O . SER A 1 785 ? -19.457 6.290 18.117 1.00 98.06 785 SER A O 1
ATOM 6130 N N . LEU A 1 786 ? -17.430 5.814 17.236 1.00 98.69 786 LEU A N 1
ATOM 6131 C CA . LEU A 1 786 ? -17.747 6.145 15.851 1.00 98.69 786 LEU A CA 1
ATOM 6132 C C . LEU A 1 786 ? -17.976 4.884 15.018 1.00 98.69 786 LEU A C 1
ATOM 6134 O O . LEU A 1 786 ? -17.185 3.943 15.091 1.00 98.69 786 LEU A O 1
ATOM 6138 N N . LEU A 1 787 ? -19.022 4.903 14.187 1.00 98.56 787 LEU A N 1
ATOM 6139 C CA . LEU A 1 787 ? -19.257 3.907 13.136 1.00 98.56 787 LEU A CA 1
ATOM 6140 C C . LEU A 1 787 ? -19.626 4.602 11.822 1.00 98.56 787 LEU A C 1
ATOM 6142 O O . LEU A 1 787 ? -20.758 5.047 11.638 1.00 98.56 787 LEU A O 1
ATOM 6146 N N . HIS A 1 788 ? -18.663 4.694 10.917 1.00 98.44 788 HIS A N 1
ATOM 6147 C CA . HIS A 1 788 ? -18.787 5.151 9.542 1.00 98.44 788 HIS A CA 1
ATOM 6148 C C . HIS A 1 788 ? -19.405 4.081 8.662 1.00 98.44 788 HIS A C 1
ATOM 6150 O O . HIS A 1 788 ? -19.066 2.901 8.721 1.00 98.44 788 HIS A O 1
ATOM 6156 N N . THR A 1 789 ? -20.311 4.526 7.811 1.00 97.31 789 THR A N 1
ATOM 6157 C CA . THR A 1 789 ? -21.167 3.698 6.975 1.00 97.31 789 THR A CA 1
ATOM 6158 C C . THR A 1 789 ? -21.150 4.242 5.554 1.00 97.31 789 THR A C 1
ATOM 6160 O O . THR A 1 789 ? -21.109 5.456 5.318 1.00 97.31 789 THR A O 1
ATOM 6163 N N . VAL A 1 790 ? -21.173 3.327 4.588 1.00 94.25 790 VAL A N 1
ATOM 6164 C CA . VAL A 1 790 ? -21.151 3.664 3.156 1.00 94.25 790 VAL A CA 1
ATOM 6165 C C . VAL A 1 790 ? -22.379 4.471 2.710 1.00 94.25 790 VAL A C 1
ATOM 6167 O O . VAL A 1 790 ? -22.293 5.286 1.798 1.00 94.25 790 VAL A O 1
ATOM 6170 N N . GLY A 1 791 ? -23.515 4.289 3.385 1.00 92.75 791 GLY A N 1
ATOM 6171 C CA . GLY A 1 791 ? -24.780 4.974 3.130 1.00 92.75 791 GLY A CA 1
ATOM 6172 C C . GLY A 1 791 ? -25.540 5.217 4.430 1.00 92.75 791 GLY A C 1
ATOM 6173 O O . GLY A 1 791 ? -25.139 4.722 5.480 1.00 92.75 791 GLY A O 1
ATOM 6174 N N . GLN A 1 792 ? -26.634 5.981 4.375 1.00 94.62 792 GLN A N 1
ATOM 6175 C CA . GLN A 1 792 ? -27.411 6.298 5.576 1.00 94.62 792 GLN A CA 1
ATOM 6176 C C . GLN A 1 792 ? -27.989 5.010 6.185 1.00 94.62 792 GLN A C 1
ATOM 6178 O O . GLN A 1 792 ? -28.712 4.297 5.484 1.00 94.62 792 GLN A O 1
ATOM 6183 N N . PRO A 1 793 ? -27.718 4.695 7.463 1.00 96.06 793 PRO A N 1
ATOM 6184 C CA . PRO A 1 793 ? -28.303 3.522 8.090 1.00 96.06 793 PRO A CA 1
ATOM 6185 C C . PRO A 1 793 ? -29.802 3.729 8.329 1.00 96.06 793 PRO A C 1
ATOM 6187 O O . PRO A 1 793 ? -30.234 4.806 8.744 1.00 96.06 793 PRO A O 1
ATOM 6190 N N . ALA A 1 794 ? -30.593 2.676 8.136 1.00 96.88 794 ALA A N 1
ATOM 6191 C CA . ALA A 1 794 ? -31.953 2.627 8.662 1.00 96.88 794 ALA A CA 1
ATOM 6192 C C . ALA A 1 794 ? -31.904 2.406 10.180 1.00 96.88 794 ALA A C 1
ATOM 6194 O O . ALA A 1 794 ? -31.097 1.603 10.640 1.00 96.88 794 ALA A O 1
ATOM 6195 N N . ALA A 1 795 ? -32.761 3.081 10.946 1.00 96.44 795 ALA A N 1
ATOM 6196 C CA . ALA A 1 795 ? -32.764 3.030 12.409 1.00 96.44 795 ALA A CA 1
ATOM 6197 C C . ALA A 1 795 ? -34.130 2.621 12.976 1.00 96.44 795 ALA A C 1
ATOM 6199 O O . ALA A 1 795 ? -35.163 2.817 12.333 1.00 96.44 795 ALA A O 1
ATOM 6200 N N . ASP A 1 796 ? -34.129 2.057 14.185 1.00 94.69 796 ASP A N 1
ATOM 6201 C CA . ASP A 1 796 ? -35.324 1.608 14.917 1.00 94.69 796 ASP A CA 1
ATOM 6202 C C . ASP A 1 796 ? -36.076 2.751 15.613 1.00 94.69 796 ASP A C 1
ATOM 6204 O O . ASP A 1 796 ? -37.172 2.559 16.139 1.00 94.69 796 ASP A O 1
ATOM 6208 N N . ALA A 1 797 ? -35.509 3.954 15.577 1.00 93.25 797 ALA A N 1
ATOM 6209 C CA . ALA A 1 797 ? -36.106 5.174 16.082 1.00 93.25 797 ALA A CA 1
ATOM 6210 C C . ALA A 1 797 ? -35.977 6.309 15.060 1.00 93.25 797 ALA A C 1
ATOM 6212 O O . ALA A 1 797 ? -35.032 6.371 14.273 1.00 93.25 797 ALA A O 1
ATOM 6213 N N . GLY A 1 798 ? -36.917 7.255 15.110 1.00 91.38 798 GLY A N 1
ATOM 6214 C CA . GLY A 1 798 ? -36.825 8.492 14.341 1.00 91.38 798 GLY A CA 1
ATOM 6215 C C . GLY A 1 798 ? -35.665 9.377 14.807 1.00 91.38 798 GLY A C 1
ATOM 6216 O O . GLY A 1 798 ? -35.269 9.347 15.978 1.00 91.38 798 GLY A O 1
ATOM 6217 N N . ALA A 1 799 ? -35.143 10.190 13.888 1.00 94.00 799 ALA A N 1
ATOM 6218 C CA . ALA A 1 799 ? -34.103 11.170 14.174 1.00 94.00 799 ALA A CA 1
ATOM 6219 C C . ALA A 1 799 ? -34.644 12.601 14.109 1.00 94.00 799 ALA A C 1
ATOM 6221 O O . ALA A 1 799 ? -35.306 12.989 13.147 1.00 94.00 799 ALA A O 1
ATOM 6222 N N . THR A 1 800 ? -34.294 13.409 15.103 1.00 95.44 800 THR A N 1
ATOM 6223 C CA . THR A 1 800 ? -34.497 14.856 15.092 1.00 95.44 800 THR A CA 1
ATOM 6224 C C . THR A 1 800 ? -33.335 15.519 14.372 1.00 95.44 800 THR A C 1
ATOM 6226 O O . THR A 1 800 ? -32.169 15.311 14.710 1.00 95.44 800 THR A O 1
ATOM 6229 N N . ARG A 1 801 ? -33.645 16.355 13.385 1.00 94.25 801 ARG A N 1
ATOM 6230 C CA . ARG A 1 801 ? -32.649 17.124 12.641 1.00 94.25 801 ARG A CA 1
ATOM 6231 C C . ARG A 1 801 ? -32.092 18.269 13.496 1.00 94.25 801 ARG A C 1
ATOM 6233 O O . ARG A 1 801 ? -32.853 19.093 13.992 1.00 94.25 801 ARG A O 1
ATOM 6240 N N . LEU A 1 802 ? -30.765 18.350 13.610 1.00 93.75 802 LEU A N 1
ATOM 6241 C CA . LEU A 1 802 ? -30.039 19.424 14.308 1.00 93.75 802 LEU A CA 1
ATOM 6242 C C . LEU A 1 802 ? -29.455 20.481 13.351 1.00 93.75 802 LEU A C 1
ATOM 6244 O O . LEU A 1 802 ? -28.973 21.523 13.796 1.00 93.75 802 LEU A O 1
ATOM 6248 N N . GLY A 1 803 ? -29.484 20.214 12.042 1.00 89.75 803 GLY A N 1
ATOM 6249 C CA . GLY A 1 803 ? -28.956 21.091 10.996 1.00 89.75 803 GLY A CA 1
ATOM 6250 C C . GLY A 1 803 ? -27.498 20.808 10.622 1.00 89.75 803 GLY A C 1
ATOM 6251 O O . GLY A 1 803 ? -26.758 20.186 11.388 1.00 89.75 803 GLY A O 1
ATOM 6252 N N . ALA A 1 804 ? -27.090 21.276 9.435 1.00 88.31 804 ALA A N 1
ATOM 6253 C CA . ALA A 1 804 ? -25.755 21.061 8.862 1.00 88.31 804 ALA A CA 1
ATOM 6254 C C . ALA A 1 804 ? -25.363 19.570 8.770 1.00 88.31 804 ALA A C 1
ATOM 6256 O O . ALA A 1 804 ? -24.265 19.192 9.168 1.00 88.31 804 ALA A O 1
ATOM 6257 N N . GLY A 1 805 ? -26.291 18.712 8.320 1.00 92.38 805 GLY A N 1
ATOM 6258 C CA . GLY A 1 805 ? -26.046 17.271 8.169 1.00 92.38 805 GLY A CA 1
ATOM 6259 C C . GLY A 1 805 ? -25.979 16.495 9.489 1.00 92.38 805 GLY A C 1
ATOM 6260 O O . GLY A 1 805 ? -25.508 15.361 9.509 1.00 92.38 805 GLY A O 1
ATOM 6261 N N . ARG A 1 806 ? -26.424 17.093 10.604 1.00 95.88 806 ARG A N 1
ATOM 6262 C CA . ARG A 1 806 ? -26.433 16.466 11.934 1.00 95.88 806 ARG A CA 1
ATOM 6263 C C . ARG A 1 806 ? -27.843 16.130 12.393 1.00 95.88 806 ARG A C 1
ATOM 6265 O O . ARG A 1 806 ? -28.776 16.922 12.233 1.00 95.88 806 ARG A O 1
ATOM 6272 N N . TYR A 1 807 ? -27.959 14.979 13.034 1.00 96.31 807 TYR A N 1
ATOM 6273 C CA . TYR A 1 807 ? -29.203 14.374 13.482 1.00 96.31 807 TYR A CA 1
ATOM 6274 C C . TYR A 1 807 ? -29.008 13.706 14.844 1.00 96.31 807 TYR A C 1
ATOM 6276 O O . TYR A 1 807 ? -27.912 13.259 15.172 1.00 96.31 807 TYR A O 1
ATOM 6284 N N . GLN A 1 808 ? -30.080 13.618 15.624 1.00 96.81 808 GLN A N 1
ATOM 6285 C CA . GLN A 1 808 ? -30.106 12.968 16.931 1.00 96.81 808 GLN A CA 1
ATOM 6286 C C . GLN A 1 808 ? -31.246 11.958 16.969 1.00 96.81 808 GLN A C 1
ATOM 6288 O O . GLN A 1 808 ? -32.404 12.340 16.814 1.00 96.81 808 GLN A O 1
ATOM 6293 N N . TYR A 1 809 ? -30.943 10.687 17.209 1.00 95.88 809 TYR A N 1
ATOM 6294 C CA . TYR A 1 809 ? -31.984 9.681 17.398 1.00 95.88 809 TYR A CA 1
ATOM 6295 C C . TYR A 1 809 ? -32.665 9.823 18.762 1.00 95.88 809 TYR A C 1
ATOM 6297 O O . TYR A 1 809 ? -32.054 10.288 19.733 1.00 95.88 809 TYR A O 1
ATOM 6305 N N . GLY A 1 810 ? -33.936 9.412 18.821 1.00 83.19 810 GLY A N 1
ATOM 6306 C CA . GLY A 1 810 ? -34.692 9.299 20.068 1.00 83.19 810 GLY A CA 1
ATOM 6307 C C . GLY A 1 810 ? -34.010 8.388 21.097 1.00 83.19 810 GLY A C 1
ATOM 6308 O O . GLY A 1 810 ? -33.177 7.544 20.755 1.00 83.19 810 GLY A O 1
ATOM 6309 N N . SER A 1 811 ? -34.355 8.564 22.375 1.00 78.38 811 SER A N 1
ATOM 6310 C CA . SER A 1 811 ? -33.796 7.750 23.457 1.00 78.38 811 SER A CA 1
ATOM 6311 C C . SER A 1 811 ? -34.050 6.259 23.216 1.00 78.38 811 SER A C 1
ATOM 6313 O O . SER A 1 811 ? -35.138 5.850 22.818 1.00 78.38 811 SER A O 1
ATOM 6315 N N . GLY A 1 812 ? -33.028 5.441 23.463 1.00 75.19 812 GLY A N 1
ATOM 6316 C CA . GLY A 1 812 ? -33.114 3.988 23.323 1.00 75.19 812 GLY A CA 1
ATOM 6317 C C . GLY A 1 812 ? -32.884 3.425 21.919 1.00 75.19 812 GLY A C 1
ATOM 6318 O O . GLY A 1 812 ? -32.801 2.204 21.815 1.00 75.19 812 GLY A O 1
ATOM 6319 N N . ALA A 1 813 ? -32.690 4.262 20.886 1.00 90.69 813 ALA A N 1
ATOM 6320 C CA . ALA A 1 813 ? -32.267 3.806 19.557 1.00 90.69 813 ALA A CA 1
ATOM 6321 C C . ALA A 1 813 ? -31.079 2.836 19.669 1.00 90.69 813 ALA A C 1
ATOM 6323 O O . ALA A 1 813 ? -30.096 3.114 20.369 1.00 90.69 813 ALA A O 1
ATOM 6324 N N . GLY A 1 814 ? -31.186 1.662 19.057 1.00 94.94 814 GLY A N 1
ATOM 6325 C CA . GLY A 1 814 ? -30.259 0.565 19.331 1.00 94.94 814 GLY A CA 1
ATOM 6326 C C . GLY A 1 814 ? -29.961 -0.338 18.153 1.00 94.94 814 GLY A C 1
ATOM 6327 O O . GLY A 1 814 ? -29.001 -1.102 18.244 1.00 94.94 814 GLY A O 1
ATOM 6328 N N . LEU A 1 815 ? -30.739 -0.249 17.077 1.00 97.56 815 LEU A N 1
ATOM 6329 C CA . LEU A 1 815 ? -30.558 -1.048 15.875 1.00 97.56 815 LEU A CA 1
ATOM 6330 C C . LEU A 1 815 ? -30.374 -0.148 14.658 1.00 97.56 815 LEU A C 1
ATOM 6332 O O . LEU A 1 815 ? -31.219 0.696 14.363 1.00 97.56 815 LEU A O 1
ATOM 6336 N N . PHE A 1 816 ? -29.283 -0.376 13.928 1.00 98.19 816 PHE A N 1
ATOM 6337 C CA . PHE A 1 816 ? -28.948 0.364 12.716 1.00 98.19 816 PHE A CA 1
ATOM 6338 C C . PHE A 1 816 ? -28.595 -0.600 11.586 1.00 98.19 816 PHE A C 1
ATOM 6340 O O . PHE A 1 816 ? -27.608 -1.327 11.686 1.00 98.19 816 PHE A O 1
ATOM 6347 N N . THR A 1 817 ? -29.373 -0.613 10.506 1.00 98.38 817 THR A N 1
ATOM 6348 C CA . THR A 1 817 ? -29.135 -1.485 9.349 1.00 98.38 817 THR A CA 1
ATOM 6349 C C . THR A 1 817 ? -28.511 -0.712 8.192 1.00 98.38 817 THR A C 1
ATOM 6351 O O . THR A 1 817 ? -29.084 0.255 7.692 1.00 98.38 817 THR A O 1
ATOM 6354 N N . VAL A 1 818 ? -27.355 -1.185 7.731 1.00 97.12 818 VAL A N 1
ATOM 6355 C CA . VAL A 1 818 ? -26.630 -0.713 6.549 1.00 97.12 818 VAL A CA 1
ATOM 6356 C C . VAL A 1 818 ? -26.777 -1.759 5.450 1.00 97.12 818 VAL A C 1
ATOM 6358 O O . VAL A 1 818 ? -26.493 -2.934 5.679 1.00 97.12 818 VAL A O 1
ATOM 6361 N N . ARG A 1 819 ? -27.200 -1.341 4.256 1.00 95.94 819 ARG A N 1
ATOM 6362 C CA . ARG A 1 819 ? -27.314 -2.197 3.065 1.00 95.94 819 ARG A CA 1
ATOM 6363 C C . ARG A 1 819 ? -26.429 -1.635 1.964 1.00 95.94 819 ARG A C 1
ATOM 6365 O O . ARG A 1 819 ? -26.491 -0.437 1.696 1.00 95.94 819 ARG A O 1
ATOM 6372 N N . ASN A 1 820 ? -25.622 -2.482 1.334 1.00 94.62 820 ASN A N 1
ATOM 6373 C CA . ASN A 1 820 ? -24.805 -2.091 0.190 1.00 94.62 820 ASN A CA 1
ATOM 6374 C C . ASN A 1 820 ? -24.525 -3.292 -0.718 1.00 94.62 820 ASN A C 1
ATOM 6376 O O . ASN A 1 820 ? -23.999 -4.311 -0.268 1.00 94.62 820 ASN A O 1
ATOM 6380 N N . GLY A 1 821 ? -24.868 -3.176 -2.002 1.00 93.44 821 GLY A N 1
ATOM 6381 C CA . GLY A 1 821 ? -24.773 -4.289 -2.947 1.00 93.44 821 GLY A CA 1
ATOM 6382 C C . GLY A 1 821 ? -25.479 -5.547 -2.424 1.00 93.44 821 GLY A C 1
ATOM 6383 O O . GLY A 1 821 ? -26.625 -5.490 -1.981 1.00 93.44 821 GLY A O 1
ATOM 6384 N N . GLY A 1 822 ? -24.782 -6.686 -2.456 1.00 93.75 822 GLY A N 1
ATOM 6385 C CA . GLY A 1 822 ? -25.290 -7.952 -1.913 1.00 93.75 822 GLY A CA 1
ATOM 6386 C C . GLY A 1 822 ? -25.165 -8.105 -0.391 1.00 93.75 822 GLY A C 1
ATOM 6387 O O . GLY A 1 822 ? -25.610 -9.121 0.140 1.00 93.75 822 GLY A O 1
ATOM 6388 N N . GLY A 1 823 ? -24.544 -7.148 0.303 1.00 95.19 823 GLY A N 1
ATOM 6389 C CA . GLY A 1 823 ? -24.230 -7.228 1.728 1.00 95.19 823 GLY A CA 1
ATOM 6390 C C . GLY A 1 823 ? -25.139 -6.382 2.612 1.00 95.19 823 GLY A C 1
ATOM 6391 O O . GLY A 1 823 ? -25.628 -5.319 2.217 1.00 95.19 823 GLY A O 1
ATOM 6392 N N . MET A 1 824 ? -25.317 -6.836 3.849 1.00 96.56 824 MET A N 1
ATOM 6393 C CA . MET A 1 824 ? -26.030 -6.121 4.897 1.00 96.56 824 MET A CA 1
ATOM 6394 C C . MET A 1 824 ? -25.333 -6.288 6.248 1.00 96.56 824 MET A C 1
ATOM 6396 O O . MET A 1 824 ? -24.793 -7.343 6.582 1.00 96.56 824 MET A O 1
ATOM 6400 N N . LEU A 1 825 ? -25.377 -5.228 7.048 1.00 97.62 825 LEU A N 1
ATOM 6401 C CA . LEU A 1 825 ? -24.954 -5.222 8.440 1.00 97.62 825 LEU A CA 1
ATOM 6402 C C . LEU A 1 825 ? -26.070 -4.626 9.289 1.00 97.62 825 LEU A C 1
ATOM 6404 O O . LEU A 1 825 ? -26.533 -3.528 9.000 1.00 97.62 825 LEU A O 1
ATOM 6408 N N . THR A 1 826 ? -26.442 -5.293 10.377 1.00 98.12 826 THR A N 1
ATOM 6409 C CA . THR A 1 826 ? -27.234 -4.674 11.445 1.00 98.12 826 THR A CA 1
ATOM 6410 C C . THR A 1 826 ? -26.380 -4.500 12.693 1.00 98.12 826 THR A C 1
ATOM 6412 O O . THR A 1 826 ? -25.945 -5.470 13.312 1.00 98.12 826 THR A O 1
ATOM 6415 N N . VAL A 1 827 ? -26.131 -3.245 13.058 1.00 98.38 827 VAL A N 1
ATOM 6416 C CA . VAL A 1 827 ? -25.455 -2.856 14.294 1.00 98.38 827 VAL A CA 1
ATOM 6417 C C . VAL A 1 827 ? -26.476 -2.868 15.420 1.00 98.38 827 VAL A C 1
ATOM 6419 O O . VAL A 1 827 ? -27.426 -2.092 15.401 1.00 98.38 827 VAL A O 1
ATOM 6422 N N . GLN A 1 828 ? -26.258 -3.724 16.412 1.00 98.00 828 GLN A N 1
ATOM 6423 C CA . GLN A 1 828 ? -26.995 -3.731 17.666 1.00 98.00 828 GLN A CA 1
ATOM 6424 C C . GLN A 1 828 ? -26.123 -3.135 18.773 1.00 98.00 828 GLN A C 1
ATOM 6426 O O . GLN A 1 828 ? -25.194 -3.779 19.268 1.00 98.00 828 GLN A O 1
ATOM 6431 N N . THR A 1 829 ? -26.428 -1.911 19.192 1.00 97.44 829 THR A N 1
ATOM 6432 C CA . THR A 1 829 ? -25.739 -1.263 20.309 1.00 97.44 829 THR A CA 1
ATOM 6433 C C . THR A 1 829 ? -26.271 -1.820 21.627 1.00 97.44 829 THR A C 1
ATOM 6435 O O . THR A 1 829 ? -27.453 -1.697 21.952 1.00 97.44 829 THR A O 1
ATOM 6438 N N . LEU A 1 830 ? -25.390 -2.436 22.412 1.00 97.25 830 LEU A N 1
ATOM 6439 C CA . LEU A 1 830 ? -25.692 -3.016 23.721 1.00 97.25 830 LEU A CA 1
ATOM 6440 C C . LEU A 1 830 ? -25.261 -2.078 24.851 1.00 97.25 830 LEU A C 1
ATOM 6442 O O . LEU A 1 830 ? -26.056 -1.811 25.753 1.00 97.25 830 LEU A O 1
ATOM 6446 N N . LEU A 1 831 ? -24.043 -1.531 24.764 1.00 95.81 831 LEU A N 1
ATOM 6447 C CA . LEU A 1 831 ? -23.530 -0.511 25.681 1.00 95.81 831 LEU A CA 1
ATOM 6448 C C . LEU A 1 831 ? -23.175 0.777 24.917 1.00 95.81 831 LEU A C 1
ATOM 6450 O O . LEU A 1 831 ? -22.598 0.671 23.831 1.00 95.81 831 LEU A O 1
ATOM 6454 N N . PRO A 1 832 ? -23.496 1.969 25.455 1.00 94.81 832 PRO A N 1
ATOM 6455 C CA . PRO A 1 832 ? -24.191 2.221 26.726 1.00 94.81 832 PRO A CA 1
ATOM 6456 C C . PRO A 1 832 ? -25.608 1.639 26.769 1.00 94.81 832 PRO A C 1
ATOM 6458 O O . PRO A 1 832 ? -26.210 1.363 25.724 1.00 94.81 832 PRO A O 1
ATOM 6461 N N . LYS A 1 833 ? -26.129 1.387 27.976 1.00 92.62 833 LYS A N 1
ATOM 6462 C CA . LYS A 1 833 ? -27.463 0.790 28.152 1.00 92.62 833 LYS A CA 1
ATOM 6463 C C . LYS A 1 833 ? -28.529 1.717 27.568 1.00 92.62 833 LYS A C 1
ATOM 6465 O O . LYS A 1 833 ? -28.389 2.934 27.617 1.00 92.62 833 LYS A O 1
ATOM 6470 N N . SER A 1 834 ? -29.632 1.145 27.084 1.00 92.12 834 SER A N 1
ATOM 6471 C CA . SER A 1 834 ? -30.717 1.884 26.412 1.00 92.12 834 SER A CA 1
ATOM 6472 C C . SER A 1 834 ? -31.191 3.143 27.156 1.00 92.12 834 SER A C 1
ATOM 6474 O O . SER A 1 834 ? -31.551 4.119 26.510 1.00 92.12 834 SER A O 1
ATOM 6476 N N . ALA A 1 835 ? -31.190 3.135 28.494 1.00 90.62 835 ALA A N 1
ATOM 6477 C CA . ALA A 1 835 ? -31.651 4.259 29.311 1.00 90.62 835 ALA A CA 1
ATOM 6478 C C . ALA A 1 835 ? -30.732 5.495 29.267 1.00 90.62 835 ALA A C 1
ATOM 6480 O O . ALA A 1 835 ? -31.201 6.601 29.514 1.00 90.62 835 ALA A O 1
ATOM 6481 N N . THR A 1 836 ? -29.440 5.320 28.979 1.00 90.81 836 THR A N 1
ATOM 6482 C CA . THR A 1 836 ? -28.436 6.401 28.986 1.00 90.81 836 THR A CA 1
ATOM 6483 C C . THR A 1 836 ? -27.729 6.554 27.642 1.00 90.81 836 THR A C 1
ATOM 6485 O O . THR A 1 836 ? -26.843 7.385 27.472 1.00 90.81 836 THR A O 1
ATOM 6488 N N . ARG A 1 837 ? -28.116 5.756 26.649 1.00 94.00 837 ARG A N 1
ATOM 6489 C CA . ARG A 1 837 ? -27.553 5.821 25.309 1.00 94.00 837 ARG A CA 1
ATOM 6490 C C . ARG A 1 837 ? -28.047 7.060 24.571 1.00 94.00 837 ARG A C 1
ATOM 6492 O O . ARG A 1 837 ? -29.250 7.283 24.452 1.00 94.00 837 ARG A O 1
ATOM 6499 N N . SER A 1 838 ? -27.104 7.798 23.998 1.00 93.62 838 SER A N 1
ATOM 6500 C CA . SER A 1 838 ? -27.359 8.850 23.018 1.00 93.62 838 SER A CA 1
ATOM 6501 C C . SER A 1 838 ? -26.655 8.507 21.711 1.00 93.62 838 SER A C 1
ATOM 6503 O O . SER A 1 838 ? -25.467 8.180 21.725 1.00 93.62 838 SER A O 1
ATOM 6505 N N . VAL A 1 839 ? -27.383 8.579 20.593 1.00 96.94 839 VAL A N 1
ATOM 6506 C CA . VAL A 1 839 ? -26.837 8.309 19.258 1.00 96.94 839 VAL A CA 1
ATOM 6507 C C . VAL A 1 839 ? -27.083 9.498 18.337 1.00 96.94 839 VAL A C 1
ATOM 6509 O O . VAL A 1 839 ? -28.228 9.823 18.014 1.00 96.94 839 VAL A O 1
ATOM 6512 N N . GLY A 1 840 ? -25.994 10.129 17.909 1.00 96.88 840 GLY A N 1
ATOM 6513 C CA . GLY A 1 840 ? -25.986 11.099 16.823 1.00 96.88 840 GLY A CA 1
ATOM 6514 C C . GLY A 1 840 ? -25.773 10.422 15.469 1.00 96.88 840 GLY A C 1
ATOM 6515 O O . GLY A 1 840 ? -25.195 9.338 15.385 1.00 96.88 840 GLY A O 1
ATOM 6516 N N . LEU A 1 841 ? -26.217 11.078 14.404 1.00 97.69 841 LEU A N 1
ATOM 6517 C CA . LEU A 1 841 ? -25.890 10.733 13.024 1.00 97.69 841 LEU A CA 1
ATOM 6518 C C . LEU A 1 841 ? -25.371 11.991 12.325 1.00 97.69 841 LEU A C 1
ATOM 6520 O O . LEU A 1 841 ? -26.015 13.042 12.371 1.00 97.69 841 LEU A O 1
ATOM 6524 N N . VAL A 1 842 ? -24.210 11.883 11.684 1.00 97.44 842 VAL A N 1
ATOM 6525 C CA . VAL A 1 842 ? -23.561 12.995 10.983 1.00 97.44 842 VAL A CA 1
ATOM 6526 C C . VAL A 1 842 ? -23.170 12.565 9.580 1.00 97.44 842 VAL A C 1
ATOM 6528 O O . VAL A 1 842 ? -22.598 11.490 9.405 1.00 97.44 842 VAL A O 1
ATOM 6531 N N . GLY A 1 843 ? -23.465 13.391 8.583 1.00 95.44 843 GLY A N 1
ATOM 6532 C CA . GLY A 1 843 ? -23.062 13.134 7.206 1.00 95.44 843 GLY A CA 1
ATOM 6533 C C . GLY A 1 843 ? -24.070 13.635 6.184 1.00 95.44 843 GLY A C 1
ATOM 6534 O O . GLY A 1 843 ? -24.787 14.613 6.406 1.00 95.44 843 GLY A O 1
ATOM 6535 N N . GLY A 1 844 ? -24.122 12.921 5.064 1.00 92.50 844 GLY A N 1
ATOM 6536 C CA . GLY A 1 844 ? -25.074 13.148 3.988 1.00 92.50 844 GLY A CA 1
ATOM 6537 C C . GLY A 1 844 ? -24.547 14.038 2.873 1.00 92.50 844 GLY A C 1
ATOM 6538 O O . GLY A 1 844 ? -23.725 14.930 3.074 1.00 92.50 844 GLY A O 1
ATOM 6539 N N . GLN A 1 845 ? -25.058 13.775 1.674 1.00 90.25 845 GLN A N 1
ATOM 6540 C CA . GLN A 1 845 ? -24.788 14.538 0.466 1.00 90.25 845 GLN A CA 1
ATOM 6541 C C . GLN A 1 845 ? -26.094 14.702 -0.321 1.00 90.25 845 GLN A C 1
ATOM 6543 O O . GLN A 1 845 ? -26.900 13.778 -0.400 1.00 90.25 845 GLN A O 1
ATOM 6548 N N . GLY A 1 846 ? -26.305 15.875 -0.909 1.00 84.12 846 GLY A N 1
ATOM 6549 C CA . GLY A 1 846 ? -27.406 16.174 -1.821 1.00 84.12 846 GLY A CA 1
ATOM 6550 C C . GLY A 1 846 ? -28.706 16.651 -1.172 1.00 84.12 846 GLY A C 1
ATOM 6551 O O . GLY A 1 846 ? -29.623 17.001 -1.907 1.00 84.12 846 GLY A O 1
ATOM 6552 N N . ASN A 1 847 ? -28.813 16.717 0.162 1.00 86.12 847 ASN A N 1
ATOM 6553 C CA . ASN A 1 847 ? -30.005 17.271 0.813 1.00 86.12 847 ASN A CA 1
ATOM 6554 C C . ASN A 1 847 ? -29.910 18.808 0.895 1.00 86.12 847 ASN A C 1
ATOM 6556 O O . ASN A 1 847 ? -29.146 19.312 1.718 1.00 86.12 847 ASN A O 1
ATOM 6560 N N . PRO A 1 848 ? -30.702 19.577 0.121 1.00 85.38 848 PRO A N 1
ATOM 6561 C CA . PRO A 1 848 ? -30.621 21.040 0.111 1.00 85.38 848 PRO A CA 1
ATOM 6562 C C . PRO A 1 848 ? -31.016 21.677 1.448 1.00 85.38 848 PRO A C 1
ATOM 6564 O O . PRO A 1 848 ? -30.674 22.827 1.701 1.00 85.38 848 PRO A O 1
ATOM 6567 N N . ASN A 1 849 ? -31.714 20.944 2.321 1.00 85.44 849 ASN A N 1
ATOM 6568 C CA . ASN A 1 849 ? -32.009 21.427 3.664 1.00 85.44 849 ASN A CA 1
ATOM 6569 C C . ASN A 1 849 ? -30.781 21.340 4.577 1.00 85.44 849 ASN A C 1
ATOM 6571 O O . ASN A 1 849 ? -30.677 22.130 5.511 1.00 85.44 849 ASN A O 1
ATOM 6575 N N . ASP A 1 850 ? -29.852 20.415 4.319 1.00 89.19 850 ASP A N 1
ATOM 6576 C CA . ASP A 1 850 ? -28.616 20.205 5.077 1.00 89.19 850 ASP A CA 1
ATOM 6577 C C . ASP A 1 850 ? -27.418 20.837 4.387 1.00 89.19 850 ASP A C 1
ATOM 6579 O O . ASP A 1 850 ? -26.540 20.159 3.863 1.00 89.19 850 ASP A O 1
ATOM 6583 N N . VAL A 1 851 ? -27.375 22.163 4.434 1.00 93.19 851 VAL A N 1
ATOM 6584 C CA . VAL A 1 851 ? -26.206 22.918 3.996 1.00 93.19 851 VAL A CA 1
ATOM 6585 C C . VAL A 1 851 ? -25.255 23.102 5.180 1.00 93.19 851 VAL A C 1
ATOM 6587 O O . VAL A 1 851 ? -25.682 23.452 6.284 1.00 93.19 851 VAL A O 1
ATOM 6590 N N . CYS A 1 852 ? -23.969 22.848 4.968 1.00 93.69 852 CYS A N 1
ATOM 6591 C CA . CYS A 1 852 ? -22.918 23.064 5.958 1.00 93.69 852 CYS A CA 1
ATOM 6592 C C . CYS A 1 852 ? -21.781 23.901 5.376 1.00 93.69 852 CYS A C 1
ATOM 6594 O O . CYS A 1 852 ? -21.541 23.909 4.163 1.00 93.69 852 CYS A O 1
ATOM 6596 N N . LYS A 1 853 ? -21.063 24.578 6.278 1.00 95.62 853 LYS A N 1
ATOM 6597 C CA . LYS A 1 853 ? -19.881 25.373 5.948 1.00 95.62 853 LYS A CA 1
ATOM 6598 C C . LYS A 1 853 ? -18.811 24.513 5.308 1.00 95.62 853 LYS A C 1
ATOM 6600 O O . LYS A 1 853 ? -18.551 23.412 5.785 1.00 95.62 853 LYS A O 1
ATOM 6605 N N . GLN A 1 854 ? -18.168 25.036 4.276 1.00 94.25 854 GLN A N 1
ATOM 6606 C CA . GLN A 1 854 ? -17.160 24.316 3.506 1.00 94.25 854 GLN A CA 1
ATOM 6607 C C . GLN A 1 854 ? -15.798 24.989 3.667 1.00 94.25 854 GLN A C 1
ATOM 6609 O O . GLN A 1 854 ? -15.687 26.207 3.517 1.00 94.25 854 GLN A O 1
ATOM 6614 N N . TYR A 1 855 ? -14.758 24.200 3.932 1.00 91.81 855 TYR A N 1
ATOM 6615 C CA . TYR A 1 855 ? -13.377 24.675 3.967 1.00 91.81 855 TYR A CA 1
ATOM 6616 C C . TYR A 1 855 ? -12.494 23.777 3.108 1.00 91.81 855 TYR A C 1
ATOM 6618 O O . TYR A 1 855 ? -12.257 22.612 3.439 1.00 91.81 855 TYR A O 1
ATOM 6626 N N . LYS A 1 856 ? -12.019 24.318 1.986 1.00 87.44 856 LYS A N 1
ATOM 6627 C CA . LYS A 1 856 ? -11.251 23.556 1.000 1.00 87.44 856 LYS A CA 1
ATOM 6628 C C . LYS A 1 856 ? -10.064 24.348 0.466 1.00 87.44 856 LYS A C 1
ATOM 6630 O O . LYS A 1 856 ? -10.055 25.578 0.502 1.00 87.44 856 LYS A O 1
ATOM 6635 N N . ARG A 1 857 ? -9.070 23.630 -0.053 1.00 82.50 857 ARG A N 1
ATOM 6636 C CA . ARG A 1 857 ? -8.005 24.226 -0.862 1.00 82.50 857 ARG A CA 1
ATOM 6637 C C . ARG A 1 857 ? -8.582 24.655 -2.208 1.00 82.50 857 ARG A C 1
ATOM 6639 O O . ARG A 1 857 ? -9.181 23.844 -2.909 1.00 82.50 857 ARG A O 1
ATOM 6646 N N . THR A 1 858 ? -8.395 25.918 -2.564 1.00 76.88 858 THR A N 1
ATOM 6647 C CA . THR A 1 858 ? -8.857 26.509 -3.827 1.00 76.88 858 THR A CA 1
ATOM 6648 C C . THR A 1 858 ? -7.710 27.196 -4.543 1.00 76.88 858 THR A C 1
ATOM 6650 O O . THR A 1 858 ? -6.757 27.642 -3.905 1.00 76.88 858 THR A O 1
ATOM 6653 N N . LYS A 1 859 ? -7.790 27.276 -5.869 1.00 75.31 859 LYS A N 1
ATOM 6654 C CA . LYS A 1 859 ? -6.819 28.010 -6.674 1.00 75.31 859 LYS A CA 1
ATOM 6655 C C . LYS A 1 859 ? -7.281 29.451 -6.867 1.00 75.31 859 LYS A C 1
ATOM 6657 O O . LYS A 1 859 ? -8.394 29.687 -7.334 1.00 75.31 859 LYS A O 1
ATOM 6662 N N . VAL A 1 860 ? -6.427 30.408 -6.515 1.00 75.69 860 VAL A N 1
ATOM 6663 C CA . VAL A 1 860 ? -6.631 31.844 -6.743 1.00 75.69 860 VAL A CA 1
ATOM 6664 C C . VAL A 1 860 ? -5.450 32.348 -7.568 1.00 75.69 860 VAL A C 1
ATOM 6666 O O . VAL A 1 860 ? -4.320 32.419 -7.092 1.00 75.69 860 VAL A O 1
ATOM 6669 N N . GLY A 1 861 ? -5.698 32.646 -8.846 1.00 81.06 861 GLY A N 1
ATOM 6670 C CA . GLY A 1 861 ? -4.620 32.886 -9.807 1.00 81.06 861 GLY A CA 1
ATOM 6671 C C . GLY A 1 861 ? -3.768 31.626 -10.005 1.00 81.06 861 GLY A C 1
ATOM 6672 O O . GLY A 1 861 ? -4.292 30.587 -10.403 1.00 81.06 861 GLY A O 1
ATOM 6673 N N . ASN A 1 862 ? -2.470 31.717 -9.706 1.00 70.19 862 ASN A N 1
ATOM 6674 C CA . ASN A 1 862 ? -1.524 30.595 -9.783 1.00 70.19 862 ASN A CA 1
ATOM 6675 C C . ASN A 1 862 ? -1.198 29.976 -8.413 1.00 70.19 862 ASN A C 1
ATOM 6677 O O . ASN A 1 862 ? -0.371 29.070 -8.341 1.00 70.19 862 ASN A O 1
ATOM 6681 N N . GLU A 1 863 ? -1.829 30.448 -7.337 1.00 73.12 863 GLU A N 1
ATOM 6682 C CA . GLU A 1 863 ? -1.546 29.998 -5.975 1.00 73.12 863 GLU A CA 1
ATOM 6683 C C . GLU A 1 863 ? -2.703 29.186 -5.395 1.00 73.12 863 GLU A C 1
ATOM 6685 O O . GLU A 1 863 ? -3.880 29.441 -5.665 1.00 73.12 863 GLU A O 1
ATOM 6690 N N . TYR A 1 864 ? -2.358 28.209 -4.558 1.00 76.75 864 TYR A N 1
ATOM 6691 C CA . TYR A 1 864 ? -3.326 27.455 -3.776 1.00 76.75 864 TYR A CA 1
ATOM 6692 C C . TYR A 1 864 ? -3.500 28.076 -2.396 1.00 76.75 864 TYR A C 1
ATOM 6694 O O . TYR A 1 864 ? -2.557 28.140 -1.607 1.00 76.75 864 TYR A O 1
ATOM 6702 N N . VAL A 1 865 ? -4.735 28.454 -2.077 1.00 82.94 865 VAL A N 1
ATOM 6703 C CA . VAL A 1 865 ? -5.118 29.021 -0.784 1.00 82.94 865 VAL A CA 1
ATOM 6704 C C . VAL A 1 865 ? -6.185 28.161 -0.117 1.00 82.94 865 VAL A C 1
ATOM 6706 O O . VAL A 1 865 ? -7.132 27.688 -0.748 1.00 82.94 865 VAL A O 1
ATOM 6709 N N . ASP A 1 866 ? -6.019 27.942 1.183 1.00 85.56 866 ASP A N 1
ATOM 6710 C CA . ASP A 1 866 ? -6.988 27.231 2.011 1.00 85.56 866 ASP A CA 1
ATOM 6711 C C . ASP A 1 866 ? -7.991 28.267 2.544 1.00 85.56 866 ASP A C 1
ATOM 6713 O O . ASP A 1 866 ? -7.586 29.214 3.219 1.00 85.56 866 ASP A O 1
ATOM 6717 N N . ALA A 1 867 ? -9.277 28.134 2.208 1.00 87.62 867 ALA A N 1
ATOM 6718 C CA . ALA A 1 867 ? -10.278 29.150 2.535 1.00 87.62 867 ALA A CA 1
ATOM 6719 C C . ALA A 1 867 ? -11.679 28.564 2.752 1.00 87.62 867 ALA A C 1
ATOM 6721 O O . ALA A 1 867 ? -12.017 27.476 2.272 1.00 87.62 867 ALA A O 1
ATOM 6722 N N . PHE A 1 868 ? -12.516 29.336 3.451 1.00 91.31 868 PHE A N 1
ATOM 6723 C CA . PHE A 1 868 ? -13.956 29.106 3.459 1.00 91.31 868 PHE A CA 1
ATOM 6724 C C . PHE A 1 868 ? -14.533 29.401 2.076 1.00 91.31 868 PHE A C 1
ATOM 6726 O O . PHE A 1 868 ? -14.228 30.428 1.470 1.00 91.31 868 PHE A O 1
ATOM 6733 N N . VAL A 1 869 ? -15.388 28.503 1.600 1.00 90.69 869 VAL A N 1
ATOM 6734 C CA . VAL A 1 869 ? -16.123 28.654 0.339 1.00 90.69 869 VAL A CA 1
ATOM 6735 C C . VAL A 1 869 ? -17.624 28.625 0.610 1.00 90.69 869 VAL A C 1
ATOM 6737 O O . VAL A 1 869 ? -18.044 28.452 1.753 1.00 90.69 869 VAL A O 1
ATOM 6740 N N . ALA A 1 870 ? -18.434 28.813 -0.435 1.00 92.38 870 ALA A N 1
ATOM 6741 C CA . ALA A 1 870 ? -19.885 28.753 -0.313 1.00 92.38 870 ALA A CA 1
ATOM 6742 C C . ALA A 1 870 ? -20.336 27.451 0.367 1.00 92.38 870 ALA A C 1
ATOM 6744 O O . ALA A 1 870 ? -19.860 26.363 0.030 1.00 92.38 870 ALA A O 1
ATOM 6745 N N . ASP A 1 871 ? -21.265 27.590 1.310 1.00 94.75 871 ASP A N 1
ATOM 6746 C CA . ASP A 1 871 ? -21.892 26.465 1.987 1.00 94.75 871 ASP A CA 1
ATOM 6747 C C . ASP A 1 871 ? -22.521 25.520 0.946 1.00 94.75 871 ASP A C 1
ATOM 6749 O O . ASP A 1 871 ? -23.095 25.957 -0.056 1.00 94.75 871 ASP A O 1
ATOM 6753 N N . ALA A 1 872 ? -22.410 24.211 1.172 1.00 92.56 872 ALA A N 1
ATOM 6754 C CA . ALA A 1 872 ? -22.882 23.196 0.234 1.00 92.56 872 ALA A CA 1
ATOM 6755 C C . ALA A 1 872 ? -23.642 22.076 0.947 1.00 92.56 872 ALA A C 1
ATOM 6757 O O . ALA A 1 872 ? -23.439 21.821 2.135 1.00 92.56 872 ALA A O 1
ATOM 6758 N N . ALA A 1 873 ? -24.491 21.384 0.186 1.00 92.94 873 ALA A N 1
ATOM 6759 C CA . ALA A 1 873 ? -25.243 20.210 0.624 1.00 92.94 873 ALA A CA 1
ATOM 6760 C C . ALA A 1 873 ? -24.385 18.928 0.629 1.00 92.94 873 ALA A C 1
ATOM 6762 O O . ALA A 1 873 ? -24.852 17.866 0.233 1.00 92.94 873 ALA A O 1
ATOM 6763 N N . ASP A 1 874 ? -23.113 19.017 1.009 1.00 92.31 874 ASP A N 1
ATOM 6764 C CA . ASP A 1 874 ? -22.240 17.866 1.257 1.00 92.31 874 ASP A CA 1
ATOM 6765 C C . ASP A 1 874 ? -21.626 18.044 2.641 1.00 92.31 874 ASP A C 1
ATOM 6767 O O . ASP A 1 874 ? -20.828 18.957 2.850 1.00 92.31 874 ASP A O 1
ATOM 6771 N N . CYS A 1 875 ? -22.040 17.198 3.581 1.00 95.12 875 CYS A N 1
ATOM 6772 C CA . CYS A 1 875 ? -21.651 17.249 4.987 1.00 95.12 875 CYS A CA 1
ATOM 6773 C C . CYS A 1 875 ? -21.027 15.931 5.459 1.00 95.12 875 CYS A C 1
ATOM 6775 O O . CYS A 1 875 ? -20.954 15.679 6.663 1.00 95.12 875 CYS A O 1
ATOM 6777 N N . ARG A 1 876 ? -20.572 15.081 4.527 1.00 94.50 876 ARG A N 1
ATOM 6778 C CA . ARG A 1 876 ? -19.966 13.769 4.821 1.00 94.50 876 ARG A CA 1
ATOM 6779 C C . ARG A 1 876 ? -18.737 13.874 5.733 1.00 94.50 876 ARG A C 1
ATOM 6781 O O . ARG A 1 876 ? -18.530 13.030 6.602 1.00 94.50 876 ARG A O 1
ATOM 6788 N N . PHE A 1 877 ? -17.966 14.951 5.595 1.00 95.44 877 PHE A N 1
ATOM 6789 C CA . PHE A 1 877 ? -16.653 15.143 6.216 1.00 95.44 877 PHE A CA 1
ATOM 6790 C C . PHE A 1 877 ? -16.665 16.239 7.294 1.00 95.44 877 PHE A C 1
ATOM 6792 O O . PHE A 1 877 ? -15.742 17.050 7.414 1.00 95.44 877 PHE A O 1
ATOM 6799 N N . LEU A 1 878 ? -17.764 16.305 8.052 1.00 95.19 878 LEU A N 1
ATOM 6800 C CA . LEU A 1 878 ? -18.034 17.360 9.026 1.00 95.19 878 LEU A CA 1
ATOM 6801 C C . LEU A 1 878 ? -17.275 17.152 10.348 1.00 95.19 878 LEU A C 1
ATOM 6803 O O . LEU A 1 878 ? -17.476 16.137 11.023 1.00 95.19 878 LEU A O 1
ATOM 6807 N N . VAL A 1 879 ? -16.480 18.148 10.752 1.00 92.94 879 VAL A N 1
ATOM 6808 C CA . VAL A 1 879 ? -15.672 18.184 11.992 1.00 92.94 879 VAL A CA 1
ATOM 6809 C C . VAL A 1 879 ? -15.732 19.587 12.595 1.00 92.94 879 VAL A C 1
ATOM 6811 O O . VAL A 1 879 ? -16.081 20.552 11.909 1.00 92.94 879 VAL A O 1
ATOM 6814 N N . ARG A 1 880 ? -15.391 19.748 13.876 1.00 88.50 880 ARG A N 1
ATOM 6815 C CA . ARG A 1 880 ? -15.240 21.086 14.450 1.00 88.50 880 ARG A CA 1
ATOM 6816 C C . ARG A 1 880 ? -13.945 21.751 14.002 1.00 88.50 880 ARG A C 1
ATOM 6818 O O . ARG A 1 880 ? -12.846 21.213 14.144 1.00 88.50 880 ARG A O 1
ATOM 6825 N N . HIS A 1 881 ? -14.076 22.977 13.521 1.00 85.81 881 HIS A N 1
ATOM 6826 C CA . HIS A 1 881 ? -12.962 23.873 13.252 1.00 85.81 881 HIS A CA 1
ATOM 6827 C C . HIS A 1 881 ? -12.369 24.413 14.572 1.00 85.81 881 HIS A C 1
ATOM 6829 O O . HIS A 1 881 ? -12.974 24.332 15.647 1.00 85.81 881 HIS A O 1
ATOM 6835 N N . SER A 1 882 ? -11.176 25.007 14.498 1.00 76.12 882 SER A N 1
ATOM 6836 C CA . SER A 1 882 ? -10.494 25.705 15.601 1.00 76.12 882 SER A CA 1
ATOM 6837 C C . SER A 1 882 ? -11.360 26.725 16.358 1.00 76.12 882 SER A C 1
ATOM 6839 O O . SER A 1 882 ? -11.183 26.915 17.561 1.00 76.12 882 SER A O 1
ATOM 6841 N N . ASP A 1 883 ? -12.348 27.340 15.716 1.00 78.38 883 ASP A N 1
ATOM 6842 C CA . ASP A 1 883 ? -13.251 28.328 16.314 1.00 78.38 883 ASP A CA 1
ATOM 6843 C C . ASP A 1 883 ? -14.528 27.702 16.915 1.00 78.38 883 ASP A C 1
ATOM 6845 O O . ASP A 1 883 ? -15.386 28.415 17.429 1.00 78.38 883 ASP A O 1
ATOM 6849 N N . ASN A 1 884 ? -14.615 26.365 16.939 1.00 80.31 884 ASN A N 1
ATOM 6850 C CA . ASN A 1 884 ? -15.759 25.561 17.392 1.00 80.31 884 ASN A CA 1
ATOM 6851 C C . ASN A 1 884 ? -16.948 25.474 16.437 1.00 80.31 884 ASN A C 1
ATOM 6853 O O . ASN A 1 884 ? -17.969 24.896 16.813 1.00 80.31 884 ASN A O 1
ATOM 6857 N N . GLN A 1 885 ? -16.838 26.003 15.223 1.00 87.81 885 GLN A N 1
ATOM 6858 C CA . GLN A 1 885 ? -17.884 25.840 14.222 1.00 87.81 885 GLN A CA 1
ATOM 6859 C C . GLN A 1 885 ? -17.805 24.463 13.566 1.00 87.81 885 GLN A C 1
ATOM 6861 O O . GLN A 1 885 ? -16.724 23.907 13.389 1.00 87.81 885 GLN A O 1
ATOM 6866 N N . TRP A 1 886 ? -18.957 23.913 13.187 1.00 91.94 886 TRP A N 1
ATOM 6867 C CA . TRP A 1 886 ? -19.015 22.702 12.373 1.00 91.94 886 TRP A CA 1
ATOM 6868 C C . TRP A 1 886 ? -18.716 23.051 10.920 1.00 91.94 886 TRP A C 1
ATOM 6870 O O . TRP A 1 886 ? -19.400 23.889 10.330 1.00 91.94 886 TRP A O 1
ATOM 6880 N N . VAL A 1 887 ? -17.689 22.413 10.368 1.00 94.12 887 VAL A N 1
ATOM 6881 C CA . VAL A 1 887 ? -17.160 22.677 9.032 1.00 94.12 887 VAL A CA 1
ATOM 6882 C C . VAL A 1 887 ? -16.918 21.351 8.326 1.00 94.12 887 VAL A C 1
ATOM 6884 O O . V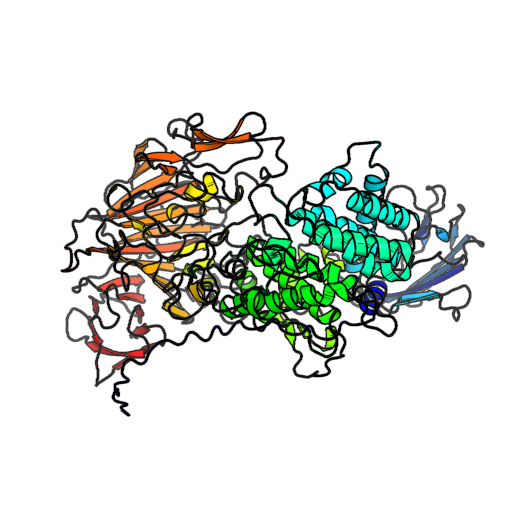AL A 1 887 ? -16.390 20.405 8.909 1.00 94.12 887 VAL A O 1
ATOM 6887 N N . ASN A 1 888 ? -17.334 21.278 7.070 1.00 95.56 888 ASN A N 1
ATOM 6888 C CA . ASN A 1 888 ? -17.051 20.173 6.176 1.00 95.56 888 ASN A CA 1
ATOM 6889 C C . ASN A 1 888 ? -15.720 20.430 5.466 1.00 95.56 888 ASN A C 1
ATOM 6891 O O . ASN A 1 888 ? -15.503 21.514 4.914 1.00 95.56 888 ASN A O 1
ATOM 6895 N N . TYR A 1 889 ? -14.849 19.425 5.469 1.00 94.00 889 TYR A N 1
ATOM 6896 C CA . TYR A 1 889 ? -13.583 19.440 4.741 1.00 94.00 889 TYR A CA 1
ATOM 6897 C C . TYR A 1 889 ? -13.689 18.486 3.547 1.00 94.00 889 TYR A C 1
ATOM 6899 O O . TYR A 1 889 ? -13.284 17.335 3.681 1.00 94.00 889 TYR A O 1
ATOM 6907 N N . PRO A 1 890 ? -14.276 18.888 2.407 1.00 90.94 890 PRO A N 1
ATOM 6908 C CA . PRO A 1 890 ? -14.437 17.991 1.267 1.00 90.94 890 PRO A CA 1
ATOM 6909 C C . PRO A 1 890 ? -13.090 17.690 0.583 1.00 90.94 890 PRO A C 1
ATOM 6911 O O . PRO A 1 890 ? -12.244 18.590 0.522 1.00 90.94 890 PRO A O 1
ATOM 6914 N N . PRO A 1 891 ? -12.896 16.471 0.038 1.00 87.75 891 PRO A N 1
ATOM 6915 C CA . PRO A 1 891 ? -11.776 16.163 -0.845 1.00 87.75 891 PRO A CA 1
ATOM 6916 C C . PRO A 1 891 ? -11.742 17.118 -2.039 1.00 87.75 891 PRO A C 1
ATOM 6918 O O . PRO A 1 891 ? -12.790 17.469 -2.593 1.00 87.75 891 PRO A O 1
ATOM 6921 N N . ARG A 1 892 ? -10.541 17.501 -2.472 1.00 80.19 892 ARG A N 1
ATOM 6922 C CA . ARG A 1 892 ? -10.348 18.233 -3.727 1.00 80.19 892 ARG A CA 1
ATOM 6923 C C . ARG A 1 892 ? -10.727 17.362 -4.929 1.00 80.19 892 ARG A C 1
ATOM 6925 O O . ARG A 1 892 ? -10.390 16.183 -4.991 1.00 80.19 892 ARG A O 1
ATOM 6932 N N . THR A 1 893 ? -11.378 17.963 -5.919 1.00 72.69 893 THR A N 1
ATOM 6933 C CA . THR A 1 893 ? -11.782 17.310 -7.170 1.00 72.69 893 THR A CA 1
ATOM 6934 C C . THR A 1 893 ? -11.201 18.020 -8.394 1.00 72.69 893 THR A C 1
ATOM 6936 O O . THR A 1 893 ? -10.839 19.193 -8.335 1.00 72.69 893 THR A O 1
ATOM 6939 N N . ASN A 1 894 ? -11.185 17.346 -9.546 1.00 64.75 894 ASN A N 1
ATOM 6940 C CA . ASN A 1 894 ? -10.844 17.952 -10.845 1.00 64.75 894 ASN A CA 1
ATOM 6941 C C . ASN A 1 894 ? -11.759 19.115 -11.277 1.00 64.75 894 ASN A C 1
ATOM 6943 O O . ASN A 1 894 ? -11.409 19.867 -12.180 1.00 64.75 894 ASN A O 1
ATOM 6947 N N . LYS A 1 895 ? -12.917 19.301 -10.629 1.00 59.50 895 LYS A N 1
ATOM 6948 C CA . LYS A 1 895 ? -13.770 20.483 -10.826 1.00 59.50 895 LYS A CA 1
ATOM 6949 C C . LYS A 1 895 ? -13.226 21.723 -10.119 1.00 59.50 895 LYS A C 1
ATOM 6951 O O . LYS A 1 895 ? -13.587 22.831 -10.503 1.00 59.50 895 LYS A O 1
ATOM 6956 N N . ASP A 1 896 ? -12.401 21.539 -9.090 1.00 63.00 896 ASP A N 1
ATOM 6957 C CA . ASP A 1 896 ? -11.813 22.633 -8.316 1.00 63.00 896 ASP A CA 1
ATOM 6958 C C . ASP A 1 896 ? -10.588 23.241 -9.017 1.00 63.00 896 ASP A C 1
ATOM 6960 O O . ASP A 1 896 ? -10.301 24.420 -8.821 1.00 63.00 896 ASP A O 1
ATOM 6964 N N . ASP A 1 897 ? -9.911 22.461 -9.867 1.00 61.84 897 ASP A N 1
ATOM 6965 C CA . ASP A 1 897 ? -8.940 22.949 -10.848 1.00 61.84 897 ASP A CA 1
ATOM 6966 C C . ASP A 1 897 ? -8.868 22.005 -12.071 1.00 61.84 897 ASP A C 1
ATOM 6968 O O . ASP A 1 897 ? -8.185 20.981 -12.018 1.00 61.84 897 ASP A O 1
ATOM 6972 N N . PRO A 1 898 ? -9.524 22.345 -13.198 1.00 57.88 898 PRO A N 1
ATOM 6973 C CA . PRO A 1 898 ? -9.446 21.562 -14.435 1.00 57.88 898 PRO A CA 1
ATOM 6974 C C . PRO A 1 898 ? -8.054 21.561 -15.082 1.00 57.88 898 PRO A C 1
ATOM 6976 O O . PRO A 1 898 ? -7.798 20.761 -15.978 1.00 57.88 898 PRO A O 1
ATOM 6979 N N . THR A 1 899 ? -7.184 22.496 -14.681 1.00 54.97 899 THR A N 1
ATOM 6980 C CA . THR A 1 899 ? -5.823 22.667 -15.211 1.00 54.97 899 THR A CA 1
ATOM 6981 C C . THR A 1 899 ? -4.762 21.987 -14.356 1.00 54.97 899 THR A C 1
ATOM 6983 O O . THR A 1 899 ? -3.596 21.980 -14.745 1.00 54.97 899 THR A O 1
ATOM 6986 N N . ASP A 1 900 ? -5.139 21.423 -13.206 1.00 55.62 900 ASP A N 1
ATOM 6987 C CA . ASP A 1 900 ? -4.210 20.705 -12.349 1.00 55.62 900 ASP A CA 1
ATOM 6988 C C . ASP A 1 900 ? -4.072 19.243 -12.801 1.00 55.62 900 ASP A C 1
ATOM 6990 O O . ASP A 1 900 ? -5.006 18.457 -12.621 1.00 55.62 900 ASP A O 1
ATOM 6994 N N . PRO A 1 901 ? -2.906 18.829 -13.330 1.00 46.47 901 PRO A N 1
ATOM 6995 C CA . PRO A 1 901 ? -2.656 17.430 -13.667 1.00 46.47 901 PRO A CA 1
ATOM 6996 C C . PRO A 1 901 ? -2.639 16.502 -12.436 1.00 46.47 901 PRO A C 1
ATOM 6998 O O . PRO A 1 901 ? -2.680 15.285 -12.603 1.00 46.47 901 PRO A O 1
ATOM 7001 N N . GLY A 1 902 ? -2.559 17.052 -11.217 1.00 44.53 902 GLY A N 1
ATOM 7002 C CA . GLY A 1 902 ? -2.685 16.347 -9.939 1.00 44.53 902 GLY A CA 1
ATOM 7003 C C . GLY A 1 902 ? -4.094 16.367 -9.339 1.00 44.53 902 GLY A C 1
ATOM 7004 O O . GLY A 1 902 ? -4.325 15.703 -8.326 1.00 44.53 902 GLY A O 1
ATOM 7005 N N . ALA A 1 903 ? -5.058 17.082 -9.939 1.00 48.22 903 ALA A N 1
ATOM 7006 C CA . ALA A 1 903 ? -6.431 17.010 -9.473 1.00 48.22 903 ALA A CA 1
ATOM 7007 C C . ALA A 1 903 ? -6.997 15.634 -9.812 1.00 48.22 903 ALA A C 1
ATOM 7009 O O . ALA A 1 903 ? -7.100 15.212 -10.964 1.00 48.22 903 ALA A O 1
ATOM 7010 N N . VAL A 1 904 ? -7.331 14.915 -8.753 1.00 49.78 904 VAL A N 1
ATOM 7011 C CA . VAL A 1 904 ? -7.632 13.499 -8.805 1.00 49.78 904 VAL A CA 1
ATOM 7012 C C . VAL A 1 904 ? -8.833 13.249 -9.727 1.00 49.78 904 VAL A C 1
ATOM 7014 O O . VAL A 1 904 ? -9.965 13.623 -9.420 1.00 49.78 904 VAL A O 1
ATOM 7017 N N . SER A 1 905 ? -8.605 12.569 -10.855 1.00 44.28 905 SER A N 1
ATOM 7018 C CA . SER A 1 905 ? -9.657 11.955 -11.672 1.00 44.28 905 SER A CA 1
ATOM 7019 C C . SER A 1 905 ? -10.097 10.624 -11.050 1.00 44.28 905 SER A C 1
ATOM 7021 O O . SER A 1 905 ? -10.129 9.593 -11.719 1.00 44.28 905 SER A O 1
ATOM 7023 N N . MET A 1 906 ? -10.362 10.600 -9.746 1.00 52.72 906 MET A N 1
ATOM 7024 C CA . MET A 1 906 ? -10.928 9.422 -9.091 1.00 52.72 906 MET A CA 1
ATOM 7025 C C . MET A 1 906 ? -12.428 9.649 -8.980 1.00 52.72 906 MET A C 1
ATOM 7027 O O . MET A 1 906 ? -12.862 10.775 -8.714 1.00 52.72 906 MET A O 1
ATOM 7031 N N . PRO A 1 907 ? -13.245 8.619 -9.243 1.00 50.47 907 PRO A N 1
ATOM 7032 C CA . PRO A 1 907 ? -14.684 8.767 -9.164 1.00 50.47 907 PRO A CA 1
ATOM 7033 C C . PRO A 1 907 ? -15.040 9.306 -7.776 1.00 50.47 907 PRO A C 1
ATOM 7035 O O . PRO A 1 907 ? -14.620 8.745 -6.769 1.00 50.47 907 PRO A O 1
ATOM 7038 N N . ALA A 1 908 ? -15.863 10.358 -7.717 1.00 47.06 908 ALA A N 1
ATOM 7039 C CA . ALA A 1 908 ? -16.405 10.922 -6.471 1.00 47.06 908 ALA A CA 1
ATOM 7040 C C . ALA A 1 908 ? -17.159 9.889 -5.588 1.00 47.06 908 ALA A C 1
ATOM 7042 O O . ALA A 1 908 ? -17.577 10.210 -4.476 1.00 47.06 908 ALA A O 1
ATOM 7043 N N . ASN A 1 909 ? -17.299 8.658 -6.097 1.00 50.44 909 ASN A N 1
ATOM 7044 C CA . ASN A 1 909 ? -17.994 7.502 -5.554 1.00 50.44 909 ASN A CA 1
ATOM 7045 C C . ASN A 1 909 ? -17.032 6.314 -5.332 1.00 50.44 909 ASN A C 1
ATOM 7047 O O . ASN A 1 909 ? -17.384 5.178 -5.655 1.00 50.44 909 ASN A O 1
ATOM 7051 N N . ALA A 1 910 ? -15.807 6.547 -4.846 1.00 69.19 910 ALA A N 1
ATOM 7052 C CA . ALA A 1 910 ? -14.966 5.445 -4.374 1.00 69.19 910 ALA A CA 1
ATOM 7053 C C . ALA A 1 910 ? -15.757 4.632 -3.324 1.00 69.19 910 ALA A C 1
ATOM 7055 O O . ALA A 1 910 ? -16.356 5.234 -2.430 1.00 69.19 910 ALA A O 1
ATOM 7056 N N . PRO A 1 911 ? -15.813 3.293 -3.421 1.00 70.31 911 PRO A N 1
ATOM 7057 C CA . PRO A 1 911 ? -16.768 2.489 -2.654 1.00 70.31 911 PRO A CA 1
ATOM 7058 C C . PRO A 1 911 ? -16.553 2.553 -1.130 1.00 70.31 911 PRO A C 1
ATOM 7060 O O . PRO A 1 911 ? -17.480 2.254 -0.380 1.00 70.31 911 PRO A O 1
ATOM 7063 N N . ASP A 1 912 ? -15.372 2.982 -0.672 1.00 85.88 912 ASP A N 1
ATOM 7064 C CA . ASP A 1 912 ? -15.027 3.146 0.745 1.00 85.88 912 ASP A CA 1
ATOM 7065 C C . ASP A 1 912 ? -15.111 4.601 1.261 1.00 85.88 912 ASP A C 1
ATOM 7067 O O . ASP A 1 912 ? -14.949 4.811 2.454 1.00 85.88 912 ASP A O 1
ATOM 7071 N N . ILE A 1 913 ? -15.418 5.613 0.430 1.00 89.56 913 ILE A N 1
ATOM 7072 C CA . ILE A 1 913 ? -15.361 7.034 0.856 1.00 89.56 913 ILE A CA 1
ATOM 7073 C C . ILE A 1 913 ? -16.288 7.366 2.039 1.00 89.56 913 ILE A C 1
ATOM 7075 O O . ILE A 1 913 ? -16.036 8.302 2.801 1.00 89.56 913 ILE A O 1
ATOM 7079 N N . GLY A 1 914 ? -17.370 6.597 2.192 1.00 91.50 914 GLY A N 1
ATOM 7080 C CA . GLY A 1 914 ? -18.371 6.794 3.232 1.00 91.50 914 GLY A CA 1
ATOM 7081 C C . GLY A 1 914 ? -19.309 7.970 2.970 1.00 91.50 914 GLY A C 1
ATOM 7082 O O . GLY A 1 914 ? -19.017 8.899 2.214 1.00 91.50 914 GLY A O 1
ATOM 7083 N N . ALA A 1 915 ? -20.476 7.923 3.609 1.00 93.38 915 ALA A N 1
ATOM 7084 C CA . ALA A 1 915 ? -21.464 8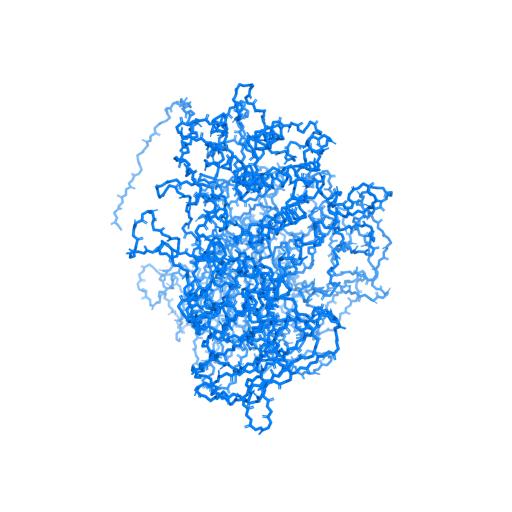.996 3.516 1.00 93.38 915 ALA A CA 1
ATOM 7085 C C . ALA A 1 915 ? -21.984 9.460 4.879 1.00 93.38 915 ALA A C 1
ATOM 7087 O O . ALA A 1 915 ? -22.410 10.608 5.010 1.00 93.38 915 ALA A O 1
ATOM 7088 N N . TRP A 1 916 ? -21.967 8.587 5.884 1.00 96.75 916 TRP A N 1
ATOM 7089 C CA . TRP A 1 916 ? -22.562 8.854 7.188 1.00 96.75 916 TRP A CA 1
ATOM 7090 C C . TRP A 1 916 ? -21.779 8.181 8.301 1.00 96.75 916 TRP A C 1
ATOM 7092 O O . TRP A 1 916 ? -21.250 7.090 8.107 1.00 96.75 916 TRP A O 1
ATOM 7102 N N . ARG A 1 917 ? -21.791 8.775 9.494 1.00 98.06 917 ARG A N 1
ATOM 7103 C CA . ARG A 1 917 ? -21.283 8.149 10.716 1.00 98.06 917 ARG A CA 1
ATOM 7104 C C . ARG A 1 917 ? -22.286 8.224 11.857 1.00 98.06 917 ARG A C 1
ATOM 7106 O O . ARG A 1 917 ? -22.961 9.240 12.035 1.00 98.06 917 ARG A O 1
ATOM 7113 N N . LEU A 1 918 ? -22.345 7.158 12.644 1.00 98.44 918 LEU A N 1
ATOM 7114 C CA . LEU A 1 918 ? -23.008 7.124 13.942 1.00 98.44 918 LEU A CA 1
ATOM 7115 C C . LEU A 1 918 ? -22.038 7.605 15.024 1.00 98.44 918 LEU A C 1
ATOM 7117 O O . LEU A 1 918 ? -20.871 7.216 15.031 1.00 98.44 918 LEU A O 1
ATOM 7121 N N . GLU A 1 919 ? -22.543 8.412 15.953 1.00 97.75 919 GLU A N 1
ATOM 7122 C CA . GLU A 1 919 ? -21.825 8.913 17.126 1.00 97.75 919 GLU A CA 1
ATOM 7123 C C . GLU A 1 919 ? -22.523 8.393 18.391 1.00 97.75 919 GLU A C 1
ATOM 7125 O O . GLU A 1 919 ? -23.513 8.964 18.853 1.00 97.75 919 GLU A O 1
ATOM 7130 N N . ILE A 1 920 ? -22.041 7.272 18.934 1.00 97.56 920 ILE A N 1
ATOM 7131 C CA . ILE A 1 920 ? -22.638 6.588 20.089 1.00 97.56 920 ILE A CA 1
ATOM 7132 C C . ILE A 1 920 ? -21.959 7.076 21.364 1.00 97.56 920 ILE A C 1
ATOM 7134 O O . ILE A 1 920 ? -20.742 6.982 21.504 1.00 97.56 920 ILE A O 1
ATOM 7138 N N . SER A 1 921 ? -22.738 7.564 22.326 1.00 94.31 921 SER A N 1
ATOM 7139 C CA . SER A 1 921 ? -22.208 8.136 23.560 1.00 94.31 921 SER A CA 1
ATOM 7140 C C . SER A 1 921 ? -23.079 7.820 24.779 1.00 94.31 921 SER A C 1
ATOM 7142 O O . SER A 1 921 ? -24.275 7.549 24.648 1.00 94.31 921 SER A O 1
ATOM 7144 N N . ASP A 1 922 ? -22.485 7.857 25.974 1.00 91.00 922 ASP A N 1
ATOM 7145 C CA . ASP A 1 922 ? -23.215 7.695 27.237 1.00 91.00 922 ASP A CA 1
ATOM 7146 C C . ASP A 1 922 ? -23.620 9.068 27.790 1.00 91.00 922 ASP A C 1
ATOM 7148 O O . ASP A 1 922 ? -22.809 9.996 27.856 1.00 91.00 922 ASP A O 1
ATOM 7152 N N . SER A 1 923 ? -24.888 9.250 28.144 1.00 85.00 923 SER A N 1
ATOM 7153 C CA . SER A 1 923 ? -25.378 10.445 28.834 1.00 85.00 923 SER A CA 1
ATOM 7154 C C . SER A 1 923 ? -25.291 10.321 30.356 1.00 85.00 923 SER A C 1
ATOM 7156 O O . SER A 1 923 ? -25.593 11.289 31.052 1.00 85.00 923 SER A O 1
ATOM 7158 N N . ALA A 1 924 ? -24.906 9.156 30.887 1.00 83.06 924 ALA A N 1
ATOM 7159 C CA . ALA A 1 924 ? -24.768 8.941 32.320 1.00 83.06 924 ALA A CA 1
ATOM 7160 C C . ALA A 1 924 ? -23.625 9.769 32.929 1.00 83.06 924 ALA A C 1
ATOM 7162 O O . ALA A 1 924 ? -22.532 9.888 32.370 1.00 83.06 924 ALA A O 1
ATOM 7163 N N . ALA A 1 925 ? -23.850 10.281 34.140 1.00 73.25 925 ALA A N 1
ATOM 7164 C CA . ALA A 1 925 ? -22.774 10.785 34.980 1.00 73.25 925 ALA A CA 1
ATOM 7165 C C . ALA A 1 925 ? -22.048 9.594 35.622 1.00 73.25 925 ALA A C 1
ATOM 7167 O O . ALA A 1 925 ? -22.586 8.938 36.511 1.00 73.25 925 ALA A O 1
ATOM 7168 N N . LEU A 1 926 ? -20.831 9.307 35.160 1.00 78.75 926 LEU A N 1
ATOM 7169 C CA . LEU A 1 926 ? -20.015 8.219 35.697 1.00 78.75 926 LEU A CA 1
ATOM 7170 C C . LEU A 1 926 ? -19.098 8.726 36.822 1.00 78.75 926 LEU A C 1
ATOM 7172 O O . LEU A 1 926 ? -18.532 9.822 36.692 1.00 78.75 926 LEU A O 1
ATOM 7176 N N . PRO A 1 927 ? -18.943 7.960 37.919 1.00 83.75 927 PRO A N 1
ATOM 7177 C CA . PRO A 1 927 ? -18.041 8.319 39.004 1.00 83.75 927 PRO A CA 1
ATOM 7178 C C . PRO A 1 927 ? -16.593 8.316 38.504 1.00 83.75 927 PRO A C 1
ATOM 7180 O O . PRO A 1 927 ? -16.200 7.468 37.702 1.00 83.75 927 PRO A O 1
ATOM 7183 N N . ALA A 1 928 ? -15.812 9.287 38.970 1.00 86.25 928 ALA A N 1
ATOM 7184 C CA . ALA A 1 928 ? -14.383 9.340 38.701 1.00 86.25 928 ALA A CA 1
ATOM 7185 C C . ALA A 1 928 ? -13.611 8.547 39.764 1.00 86.25 928 ALA A C 1
ATOM 7187 O O . ALA A 1 928 ? -13.991 8.549 40.937 1.00 86.25 928 ALA A O 1
ATOM 7188 N N . ASP A 1 929 ? -12.522 7.896 39.363 1.00 87.19 929 ASP A N 1
ATOM 7189 C CA . ASP A 1 929 ? -11.559 7.306 40.289 1.00 87.19 929 ASP A CA 1
ATOM 7190 C C . ASP A 1 929 ? -10.713 8.381 41.001 1.00 87.19 929 ASP A C 1
ATOM 7192 O O . ASP A 1 929 ? -10.843 9.583 40.753 1.00 87.19 929 ASP A O 1
ATOM 7196 N N . ALA A 1 930 ? -9.816 7.954 41.895 1.00 86.69 930 ALA A N 1
ATOM 7197 C CA . ALA A 1 930 ? -8.942 8.861 42.644 1.00 86.69 930 ALA A CA 1
ATOM 7198 C C . ALA A 1 930 ? -8.008 9.706 41.751 1.00 86.69 930 ALA A C 1
ATOM 7200 O O . ALA A 1 930 ? -7.538 10.757 42.183 1.00 86.69 930 ALA A O 1
ATOM 7201 N N . ALA A 1 931 ? -7.744 9.272 40.513 1.00 85.19 931 ALA A N 1
ATOM 7202 C CA . ALA A 1 931 ? -6.955 10.005 39.523 1.00 85.19 931 ALA A CA 1
ATOM 7203 C C . ALA A 1 931 ? -7.824 10.890 38.600 1.00 85.19 931 ALA A C 1
ATOM 7205 O O . ALA A 1 931 ? -7.301 11.582 37.718 1.00 85.19 931 ALA A O 1
ATOM 7206 N N . GLY A 1 932 ? -9.143 10.903 38.815 1.00 88.44 932 GLY A N 1
ATOM 7207 C CA . GLY A 1 932 ? -10.111 11.695 38.067 1.00 88.44 932 GLY A CA 1
ATOM 7208 C C . GLY A 1 932 ? -10.602 11.043 36.771 1.00 88.44 932 GLY A C 1
ATOM 7209 O O . GLY A 1 932 ? -11.315 11.705 36.015 1.00 88.44 932 GLY A O 1
ATOM 7210 N N . TYR A 1 933 ? -10.238 9.789 36.481 1.00 91.00 933 TYR A N 1
ATOM 7211 C CA . TYR A 1 933 ? -10.700 9.089 35.279 1.00 91.00 933 TYR A CA 1
ATOM 7212 C C . TYR A 1 933 ? -12.072 8.457 35.494 1.00 91.00 933 TYR A C 1
ATOM 7214 O O . TYR A 1 933 ? -12.356 7.889 36.545 1.00 91.00 933 TYR A O 1
ATOM 7222 N N . LYS A 1 934 ? -12.916 8.519 34.466 1.00 91.75 934 LYS A N 1
ATOM 7223 C CA . LYS A 1 934 ? -14.232 7.882 34.406 1.00 91.75 934 LYS A CA 1
ATOM 7224 C C . LYS A 1 934 ? -14.179 6.747 33.394 1.00 91.75 934 LYS A C 1
ATOM 7226 O O . LYS A 1 934 ? -13.680 6.949 32.286 1.00 91.75 934 LYS A O 1
ATOM 7231 N N . THR A 1 935 ? -14.709 5.584 33.759 1.00 92.50 935 THR A N 1
ATOM 7232 C CA . THR A 1 935 ? -14.751 4.414 32.872 1.00 92.50 935 THR A CA 1
ATOM 7233 C C . THR A 1 935 ? -16.078 4.352 32.124 1.00 92.50 935 THR A C 1
ATOM 7235 O O . THR A 1 935 ? -17.126 4.229 32.750 1.00 92.50 935 THR A O 1
ATOM 7238 N N . GLN A 1 936 ? -16.028 4.424 30.796 1.00 94.12 936 GLN A N 1
ATOM 7239 C CA . GLN A 1 936 ? -17.155 4.263 29.876 1.00 94.12 936 GLN A CA 1
ATOM 7240 C C . GLN A 1 936 ? -17.003 2.956 29.098 1.00 94.12 936 GLN A C 1
ATOM 7242 O O . GLN A 1 936 ? -15.893 2.600 28.698 1.00 94.12 936 GLN A O 1
ATOM 7247 N N . TYR A 1 937 ? -18.124 2.280 28.840 1.00 95.62 937 TYR A N 1
ATOM 7248 C CA . TYR A 1 937 ? -18.153 1.046 28.062 1.00 95.62 937 TYR A CA 1
ATOM 7249 C C . TYR A 1 937 ? -18.998 1.203 26.807 1.00 95.62 937 TYR A C 1
ATOM 7251 O O . TYR A 1 937 ? -20.142 1.659 26.870 1.00 95.62 937 TYR A O 1
ATOM 7259 N N . PHE A 1 938 ? -18.454 0.747 25.682 1.00 97.81 938 PHE A N 1
ATOM 7260 C CA . PHE A 1 938 ? -19.183 0.631 24.424 1.00 97.81 938 PHE A CA 1
ATOM 7261 C C . PHE A 1 938 ? -19.177 -0.824 23.994 1.00 97.81 938 PHE A C 1
ATOM 7263 O O . PHE A 1 938 ? -18.157 -1.499 24.086 1.00 97.81 938 PHE A O 1
ATOM 7270 N N . LEU A 1 939 ? -20.324 -1.324 23.552 1.00 98.44 939 LEU A N 1
ATOM 7271 C CA . LEU A 1 939 ? -20.442 -2.686 23.059 1.00 98.44 939 LEU A CA 1
ATOM 7272 C C . LEU A 1 939 ? -21.423 -2.706 21.902 1.00 98.44 939 LEU A C 1
ATOM 7274 O O . LEU A 1 939 ? -22.610 -2.440 22.097 1.00 98.44 939 LEU A O 1
ATOM 7278 N N . ASN A 1 940 ? -20.926 -3.069 20.727 1.00 98.44 940 ASN A N 1
ATOM 7279 C CA . ASN A 1 940 ? -21.730 -3.250 19.527 1.00 98.44 940 ASN A CA 1
ATOM 7280 C C . ASN A 1 940 ? -21.657 -4.710 19.071 1.00 98.44 940 ASN A C 1
ATOM 7282 O O . ASN A 1 940 ? -20.569 -5.278 18.972 1.00 98.44 940 ASN A O 1
ATOM 7286 N N . ALA A 1 941 ? -22.815 -5.301 18.783 1.00 98.19 941 ALA A N 1
ATOM 7287 C CA . ALA A 1 941 ? -22.935 -6.582 18.101 1.00 98.19 941 ALA A CA 1
ATOM 7288 C C . ALA A 1 941 ? -23.258 -6.330 16.620 1.00 98.19 941 ALA A C 1
ATOM 7290 O O . ALA A 1 941 ? -24.275 -5.724 16.289 1.00 98.19 941 ALA A O 1
ATOM 7291 N N . LEU A 1 942 ? -22.362 -6.755 15.734 1.00 98.19 942 LEU A N 1
ATOM 7292 C CA . LEU A 1 942 ? -22.402 -6.511 14.295 1.00 98.19 942 LEU A CA 1
ATOM 7293 C C . LEU A 1 942 ? -22.920 -7.764 13.582 1.00 98.19 942 LEU A C 1
ATOM 7295 O O . LEU A 1 942 ? -22.167 -8.712 13.348 1.00 98.19 942 LEU A O 1
ATOM 7299 N N . HIS A 1 943 ? -24.216 -7.783 13.276 1.00 96.56 943 HIS A N 1
ATOM 7300 C CA . HIS A 1 943 ? -24.885 -8.904 12.616 1.00 96.56 943 HIS A CA 1
ATOM 7301 C C . HIS A 1 943 ? -24.722 -8.787 11.102 1.00 96.56 943 HIS A C 1
ATOM 7303 O O . HIS A 1 943 ? -25.388 -7.963 10.473 1.00 96.56 943 HIS A O 1
ATOM 7309 N N . VAL A 1 944 ? -23.826 -9.587 10.526 1.00 95.62 944 VAL A N 1
ATOM 7310 C CA . VAL A 1 944 ? -23.609 -9.634 9.076 1.00 95.62 944 VAL A CA 1
ATOM 7311 C C . VAL A 1 944 ? -24.641 -10.559 8.439 1.00 95.62 944 VAL A C 1
ATOM 7313 O O . VAL A 1 944 ? -24.977 -11.604 8.995 1.00 95.62 944 VAL A O 1
ATOM 7316 N N . ALA A 1 945 ? -25.165 -10.163 7.286 1.00 94.31 945 ALA A N 1
ATOM 7317 C CA . ALA A 1 945 ? -26.144 -10.931 6.532 1.00 94.31 945 ALA A CA 1
ATOM 7318 C C . ALA A 1 945 ? -26.080 -10.575 5.043 1.00 94.31 945 ALA A C 1
ATOM 7320 O O . ALA A 1 945 ? -25.520 -9.549 4.649 1.00 94.31 945 ALA A O 1
ATOM 7321 N N . ASP A 1 946 ? -26.690 -11.414 4.213 1.00 94.25 946 ASP A N 1
ATOM 7322 C CA . ASP A 1 946 ? -27.072 -11.005 2.864 1.00 94.25 946 ASP A CA 1
ATOM 7323 C C . ASP A 1 946 ? -28.133 -9.907 2.930 1.00 94.25 946 ASP A C 1
ATOM 7325 O O . ASP A 1 946 ? -28.886 -9.813 3.901 1.00 94.25 946 ASP A O 1
ATOM 7329 N N . THR A 1 947 ? -28.190 -9.065 1.899 1.00 93.50 947 THR A N 1
ATOM 7330 C CA . THR A 1 947 ? -29.259 -8.068 1.790 1.00 93.50 947 THR A CA 1
ATOM 7331 C C . THR A 1 947 ? -30.637 -8.734 1.789 1.00 93.50 947 THR A C 1
ATOM 7333 O O . THR A 1 947 ? -30.861 -9.730 1.103 1.00 93.50 947 THR A O 1
ATOM 7336 N N . ASP A 1 948 ? -31.574 -8.170 2.549 1.00 93.94 948 ASP A N 1
ATOM 7337 C CA . ASP A 1 948 ? -32.968 -8.627 2.623 1.00 93.94 948 ASP A CA 1
ATOM 7338 C C . ASP A 1 948 ? -33.849 -8.054 1.494 1.00 93.94 948 ASP A C 1
ATOM 7340 O O . ASP A 1 948 ? -35.047 -8.327 1.436 1.00 93.94 948 ASP A O 1
ATOM 7344 N N . GLY A 1 949 ? -33.269 -7.241 0.600 1.00 92.00 949 GLY A N 1
ATOM 7345 C CA . GLY A 1 949 ? -33.972 -6.588 -0.506 1.00 92.00 949 GLY A CA 1
ATOM 7346 C C . GLY A 1 949 ? -34.858 -5.405 -0.097 1.00 92.00 949 GLY A C 1
ATOM 7347 O O . GLY A 1 949 ? -35.514 -4.821 -0.959 1.00 92.00 949 GLY A O 1
ATOM 7348 N N . ALA A 1 950 ? -34.885 -5.019 1.183 1.00 92.19 950 ALA A N 1
ATOM 7349 C CA . ALA A 1 950 ? -35.688 -3.895 1.649 1.00 92.19 950 ALA A CA 1
ATOM 7350 C C . ALA A 1 950 ? -35.052 -2.544 1.278 1.00 92.19 950 ALA A C 1
ATOM 7352 O O . ALA A 1 950 ? -33.843 -2.340 1.391 1.00 92.19 950 ALA A O 1
ATOM 7353 N N . SER A 1 951 ? -35.888 -1.575 0.895 1.00 84.00 951 SER A N 1
ATOM 7354 C CA . SER A 1 951 ? -35.461 -0.208 0.560 1.00 84.00 951 SER A CA 1
ATOM 7355 C C . SER A 1 951 ? -35.324 0.719 1.778 1.00 84.00 951 SER A C 1
ATOM 7357 O O . SER A 1 951 ? -34.937 1.875 1.630 1.00 84.00 951 SER A O 1
ATOM 7359 N N . GLY A 1 952 ? -35.673 0.247 2.978 1.00 88.50 952 GLY A N 1
ATOM 7360 C CA . GLY A 1 952 ? -35.654 1.018 4.221 1.00 88.50 952 GLY A CA 1
ATOM 7361 C C . GLY A 1 952 ? -36.085 0.177 5.424 1.00 88.50 952 GLY A C 1
ATOM 7362 O O . GLY A 1 952 ? -36.426 -0.994 5.279 1.00 88.50 952 GLY A O 1
ATOM 7363 N N . GLY A 1 953 ? -36.065 0.778 6.615 1.00 93.81 953 GLY A N 1
ATOM 7364 C CA . GLY A 1 953 ? -36.376 0.083 7.868 1.00 93.81 953 GLY A CA 1
ATOM 7365 C C . GLY A 1 953 ? -35.251 -0.835 8.366 1.00 93.81 953 GLY A C 1
ATOM 7366 O O . GLY A 1 953 ? -34.343 -1.230 7.625 1.00 93.81 953 GLY A O 1
ATOM 7367 N N . VAL A 1 954 ? -35.294 -1.137 9.662 1.00 95.50 954 VAL A N 1
ATOM 7368 C CA . VAL A 1 954 ? -34.326 -2.021 10.323 1.00 95.50 954 VAL A CA 1
ATOM 7369 C C . VAL A 1 954 ? -34.620 -3.473 9.974 1.00 95.50 954 VAL A C 1
ATOM 7371 O O . VAL A 1 954 ? -35.775 -3.897 9.979 1.00 95.50 954 VAL A O 1
ATOM 7374 N N . ALA A 1 955 ? -33.572 -4.237 9.673 1.00 94.81 955 ALA A N 1
ATOM 7375 C CA . ALA A 1 955 ? -33.692 -5.664 9.415 1.00 94.81 955 ALA A CA 1
ATOM 7376 C C . ALA A 1 955 ? -34.050 -6.436 10.694 1.00 94.81 955 ALA A C 1
ATOM 7378 O O . ALA A 1 955 ? -33.596 -6.122 11.795 1.00 94.81 955 ALA A O 1
ATOM 7379 N N . THR A 1 956 ? -34.846 -7.492 10.543 1.00 91.25 956 THR A N 1
ATOM 7380 C CA . THR A 1 956 ? -35.212 -8.355 11.672 1.00 91.25 956 THR A CA 1
ATOM 7381 C C . THR A 1 956 ? -34.023 -9.220 12.086 1.00 91.25 956 THR A C 1
ATOM 7383 O O . THR A 1 956 ? -33.435 -9.918 11.262 1.00 91.25 956 THR A O 1
ATOM 7386 N N . LEU A 1 957 ? -33.693 -9.220 13.379 1.00 89.81 957 LEU A N 1
ATOM 7387 C CA . LEU A 1 957 ? -32.667 -10.094 13.944 1.00 89.81 957 LEU A CA 1
ATOM 7388 C C . LEU A 1 957 ? -33.304 -11.385 14.466 1.00 89.81 957 LEU A C 1
ATOM 7390 O O . LEU A 1 957 ? -34.039 -11.356 15.449 1.00 89.81 957 LEU A O 1
ATOM 7394 N N . ALA A 1 958 ? -32.987 -12.524 13.846 1.00 81.69 958 ALA A N 1
ATOM 7395 C CA . ALA A 1 958 ? -33.487 -13.829 14.292 1.00 81.69 958 ALA A CA 1
ATOM 7396 C C . ALA A 1 958 ? -32.962 -14.224 15.687 1.00 81.69 958 ALA A C 1
ATOM 7398 O O . ALA A 1 958 ? -33.672 -14.853 16.468 1.00 81.69 958 ALA A O 1
ATOM 7399 N N . GLN A 1 959 ? -31.718 -13.852 16.003 1.00 84.62 959 GLN A N 1
ATOM 7400 C CA . GLN A 1 959 ? -31.082 -14.091 17.301 1.00 84.62 959 GLN A CA 1
ATOM 7401 C C . GLN A 1 959 ? -30.334 -12.826 17.753 1.00 84.62 959 GLN A C 1
ATOM 7403 O O . GLN A 1 959 ? -29.134 -12.698 17.500 1.00 84.62 959 GLN A O 1
ATOM 7408 N N . PRO A 1 960 ? -31.029 -11.849 18.365 1.00 91.81 960 PRO A N 1
ATOM 7409 C CA . PRO A 1 960 ? -30.376 -10.664 18.903 1.00 91.81 960 PRO A CA 1
ATOM 7410 C C . PRO A 1 960 ? -29.502 -11.038 20.106 1.00 91.81 960 PRO A C 1
ATOM 7412 O O . PRO A 1 960 ? -29.885 -11.861 20.939 1.00 91.81 960 PRO A O 1
ATOM 7415 N N . ALA A 1 961 ? -28.344 -10.391 20.224 1.00 94.19 961 ALA A N 1
ATOM 7416 C CA . ALA A 1 961 ? -27.491 -10.542 21.395 1.00 94.19 961 ALA A CA 1
ATOM 7417 C C . ALA A 1 961 ? -28.138 -9.849 22.607 1.00 94.19 961 ALA A C 1
ATOM 7419 O O . ALA A 1 961 ? -28.833 -8.841 22.461 1.00 94.19 961 ALA A O 1
ATOM 7420 N N . ALA A 1 962 ? -27.902 -10.359 23.813 1.00 94.31 962 ALA A N 1
ATOM 7421 C CA . ALA A 1 962 ? -28.483 -9.812 25.035 1.00 94.31 962 ALA A CA 1
ATOM 7422 C C . ALA A 1 962 ? -27.423 -9.631 26.122 1.00 94.31 962 ALA A C 1
ATOM 7424 O O . ALA A 1 962 ? -26.633 -10.536 26.389 1.00 94.31 962 ALA A O 1
ATOM 7425 N N . LEU A 1 963 ? -27.425 -8.471 26.782 1.00 95.19 963 LEU A N 1
ATOM 7426 C CA . LEU A 1 963 ? -26.614 -8.267 27.981 1.00 95.19 963 LEU A CA 1
ATOM 7427 C C . LEU A 1 963 ? -27.109 -9.175 29.106 1.00 95.19 963 LEU A C 1
ATOM 7429 O O . LEU A 1 963 ? -28.308 -9.245 29.377 1.00 95.19 963 LEU A O 1
ATOM 7433 N N . LEU A 1 964 ? -26.171 -9.821 29.788 1.00 94.06 964 LEU A N 1
ATOM 7434 C CA . LEU A 1 964 ? -26.439 -10.567 31.007 1.00 94.06 964 LEU A CA 1
ATOM 7435 C C . LEU A 1 964 ? -26.235 -9.669 32.238 1.00 94.06 964 LEU A C 1
ATOM 7437 O O . LEU A 1 964 ? -25.404 -8.755 32.204 1.00 94.06 964 LEU A O 1
ATOM 7441 N N . PRO A 1 965 ? -26.968 -9.908 33.339 1.00 93.19 965 PRO A N 1
ATOM 7442 C CA . PRO A 1 965 ? -26.718 -9.226 34.602 1.00 93.19 965 PRO A CA 1
ATOM 7443 C C . PRO A 1 965 ? -25.280 -9.443 35.095 1.00 93.19 965 PRO A C 1
ATOM 7445 O O . PRO A 1 965 ? -24.754 -10.557 35.068 1.00 93.19 965 PRO A O 1
ATOM 7448 N N . VAL A 1 966 ? -24.659 -8.370 35.579 1.00 92.06 966 VAL A N 1
ATOM 7449 C CA . VAL A 1 966 ? -23.303 -8.339 36.148 1.00 92.06 966 VAL A CA 1
ATOM 7450 C C . VAL A 1 966 ? -23.337 -7.588 37.479 1.00 92.06 966 VAL A C 1
ATOM 7452 O O . VAL A 1 966 ? -24.167 -6.694 37.656 1.00 92.06 966 VAL A O 1
ATOM 7455 N N . GLN A 1 967 ? -22.459 -7.951 38.418 1.00 84.50 967 GLN A N 1
ATOM 7456 C CA . GLN A 1 967 ? -22.308 -7.242 39.704 1.00 84.50 967 GLN A CA 1
ATOM 7457 C C . GLN A 1 967 ? -21.050 -6.375 39.757 1.00 84.50 967 GLN A C 1
ATOM 7459 O O . GLN A 1 967 ? -21.062 -5.316 40.379 1.00 84.50 967 GLN A O 1
ATOM 7464 N N . SER A 1 968 ? -19.973 -6.810 39.103 1.00 80.19 968 SER A N 1
ATOM 7465 C CA . SER A 1 968 ? -18.736 -6.040 39.015 1.00 80.19 968 SER A CA 1
ATOM 7466 C C . SER A 1 968 ? -18.843 -4.998 37.903 1.00 80.19 968 SER A C 1
ATOM 7468 O O . SER A 1 968 ? -19.262 -5.326 36.792 1.00 80.19 968 SER A O 1
ATOM 7470 N N . ALA A 1 969 ? -18.433 -3.760 38.191 1.00 80.50 969 ALA A N 1
ATOM 7471 C CA . ALA A 1 969 ? -18.385 -2.679 37.204 1.00 80.50 969 ALA A CA 1
ATOM 7472 C C . ALA A 1 969 ? -17.449 -3.007 36.027 1.00 80.50 969 ALA A C 1
ATOM 7474 O O . ALA A 1 969 ? -17.691 -2.561 34.913 1.00 80.50 969 ALA A O 1
ATOM 7475 N N . ASP A 1 970 ? -16.443 -3.849 36.269 1.00 88.12 970 ASP A N 1
ATOM 7476 C CA . ASP A 1 970 ? -15.414 -4.232 35.305 1.00 88.12 970 ASP A CA 1
ATOM 7477 C C . ASP A 1 970 ? -15.775 -5.486 34.488 1.00 88.12 970 ASP A C 1
ATOM 7479 O O . ASP A 1 970 ? -14.947 -6.004 33.744 1.00 88.12 970 ASP A O 1
ATOM 7483 N N . THR A 1 971 ? -16.984 -6.037 34.638 1.00 94.38 971 THR A N 1
ATOM 7484 C CA . THR A 1 971 ? -17.438 -7.213 33.877 1.00 94.38 971 THR A CA 1
ATOM 7485 C C . THR A 1 971 ? -18.525 -6.817 32.893 1.00 94.38 971 THR A C 1
ATOM 7487 O O . THR A 1 971 ? -19.519 -6.206 33.272 1.00 94.38 971 THR A O 1
ATOM 7490 N N . THR A 1 972 ? -18.387 -7.230 31.635 1.00 96.00 972 THR A N 1
ATOM 7491 C CA . THR A 1 972 ? -19.482 -7.182 30.656 1.00 96.00 972 THR A CA 1
ATOM 7492 C C . THR A 1 972 ? -19.731 -8.584 30.126 1.00 96.00 972 THR A C 1
ATOM 7494 O O . THR A 1 972 ? -18.810 -9.222 29.633 1.00 96.00 972 THR A O 1
ATOM 7497 N N . ALA A 1 973 ? -20.965 -9.075 30.217 1.00 95.75 973 ALA A N 1
ATOM 7498 C CA . ALA A 1 973 ? -21.335 -10.407 29.749 1.00 95.75 973 ALA A CA 1
ATOM 7499 C C . ALA A 1 973 ? -22.482 -10.327 28.737 1.00 95.75 973 ALA A C 1
ATOM 7501 O O . ALA A 1 973 ? -23.445 -9.581 28.929 1.00 95.75 973 ALA A O 1
ATOM 7502 N N . VAL A 1 974 ? -22.369 -11.095 27.657 1.00 95.50 974 VAL A N 1
ATOM 7503 C CA . VAL A 1 974 ? -23.284 -11.068 26.514 1.00 95.50 974 VAL A CA 1
ATOM 7504 C C . VAL A 1 974 ? -23.684 -12.488 26.167 1.00 95.50 974 VAL A C 1
ATOM 7506 O O . VAL A 1 974 ? -22.835 -13.307 25.824 1.00 95.50 974 VAL A O 1
ATOM 7509 N N . LYS A 1 975 ? -24.981 -12.776 26.198 1.00 93.50 975 LYS A N 1
ATOM 7510 C CA . LYS A 1 975 ? -25.535 -13.973 25.576 1.00 93.50 975 LYS A CA 1
ATOM 7511 C C . LYS A 1 975 ? -25.679 -13.710 24.082 1.00 93.50 975 LYS A C 1
ATOM 7513 O O . LYS A 1 975 ? -26.445 -12.837 23.678 1.00 93.50 975 LYS A O 1
ATOM 7518 N N . VAL A 1 976 ? -24.918 -14.442 23.278 1.00 90.12 976 VAL A N 1
ATOM 7519 C CA . VAL A 1 976 ? -24.908 -14.307 21.817 1.00 90.12 976 VAL A CA 1
ATOM 7520 C C . VAL A 1 976 ? -26.051 -15.101 21.193 1.00 90.12 976 VAL A C 1
ATOM 7522 O O . VAL A 1 976 ? -26.755 -14.594 20.326 1.00 90.12 976 VAL A O 1
ATOM 7525 N N . ASN A 1 977 ? -26.235 -16.339 21.645 1.00 85.75 977 ASN A N 1
ATOM 7526 C CA . ASN A 1 977 ? -27.304 -17.242 21.225 1.00 85.75 977 ASN A CA 1
ATOM 7527 C C . ASN A 1 977 ? -27.618 -18.245 22.356 1.00 85.75 977 ASN A C 1
ATOM 7529 O O . ASN A 1 977 ? -27.256 -18.016 23.512 1.00 85.75 977 ASN A O 1
ATOM 7533 N N . SER A 1 978 ? -28.331 -19.334 22.058 1.00 82.19 978 SER A N 1
ATOM 7534 C CA . SER A 1 978 ? -28.658 -20.397 23.024 1.00 82.19 978 SER A CA 1
ATOM 7535 C C . SER A 1 978 ? -27.439 -21.107 23.619 1.00 82.19 978 SER A C 1
ATOM 7537 O O . SER A 1 978 ? -27.543 -21.640 24.723 1.00 82.19 978 SER A O 1
ATOM 7539 N N . ASP A 1 979 ? -26.300 -21.078 22.928 1.00 85.06 979 ASP A N 1
ATOM 7540 C CA . ASP A 1 979 ? -25.159 -21.962 23.176 1.00 85.06 979 ASP A CA 1
ATOM 7541 C C . ASP A 1 979 ? -23.840 -21.208 23.396 1.00 85.06 979 ASP A C 1
ATOM 7543 O O . ASP A 1 979 ? -22.795 -21.826 23.589 1.00 85.06 979 ASP A O 1
ATOM 7547 N N . LEU A 1 980 ? -23.857 -19.874 23.389 1.00 89.94 980 LEU A N 1
ATOM 7548 C CA . LEU A 1 980 ? -22.653 -19.074 23.565 1.00 89.94 980 LEU A CA 1
ATOM 7549 C C . LEU A 1 980 ? -22.905 -17.829 24.409 1.00 89.94 980 LEU A C 1
ATOM 7551 O O . LEU A 1 980 ? -23.749 -16.980 24.097 1.00 89.94 980 LEU A O 1
ATOM 7555 N N . VAL A 1 981 ? -22.077 -17.694 25.440 1.00 93.69 981 VAL A N 1
ATOM 7556 C CA . VAL A 1 981 ? -21.898 -16.468 26.213 1.00 93.69 981 VAL A CA 1
ATOM 7557 C C . VAL A 1 981 ? -20.479 -15.954 25.994 1.00 93.69 981 VAL A C 1
ATOM 7559 O O . VAL A 1 981 ? -19.527 -16.729 25.997 1.00 93.69 981 VAL A O 1
ATOM 7562 N N . VAL A 1 982 ? -20.325 -14.643 25.826 1.00 96.50 982 VAL A N 1
ATOM 7563 C CA . VAL A 1 982 ? -19.020 -13.975 25.792 1.00 96.50 982 VAL A CA 1
ATOM 7564 C C . VAL A 1 982 ? -18.916 -13.029 26.982 1.00 96.50 982 VAL A C 1
ATOM 7566 O O . VAL A 1 982 ? -19.803 -12.202 27.200 1.00 96.50 982 VAL A O 1
ATOM 7569 N N . VAL A 1 983 ? -17.844 -13.152 27.761 1.00 97.12 983 VAL A N 1
ATOM 7570 C CA . VAL A 1 983 ? -17.559 -12.317 28.932 1.00 97.12 983 VAL A CA 1
ATOM 7571 C C . VAL A 1 983 ? -16.279 -11.532 28.684 1.00 97.12 983 VAL A C 1
ATOM 7573 O O . VAL A 1 983 ? -15.218 -12.101 28.445 1.00 97.12 983 VAL A O 1
ATOM 7576 N N . PHE A 1 984 ? -16.379 -10.213 28.767 1.00 97.44 984 PHE A N 1
ATOM 7577 C CA . PHE A 1 984 ? -15.277 -9.279 28.618 1.00 97.44 984 PHE A CA 1
ATOM 7578 C C . PHE A 1 984 ? -14.813 -8.795 29.989 1.00 97.44 984 PHE A C 1
ATOM 7580 O O . PHE A 1 984 ? -15.625 -8.374 30.823 1.00 97.44 984 PHE A O 1
ATOM 7587 N N . ASN A 1 985 ? -13.498 -8.793 30.191 1.00 94.88 985 ASN A N 1
ATOM 7588 C CA . ASN A 1 985 ? -12.870 -7.986 31.226 1.00 94.88 985 ASN A CA 1
ATOM 7589 C C . ASN A 1 985 ? -12.782 -6.525 30.755 1.00 94.88 985 ASN A C 1
ATOM 7591 O O . ASN A 1 985 ? -12.042 -6.208 29.827 1.00 94.88 985 ASN A O 1
ATOM 7595 N N . GLY A 1 986 ? -13.541 -5.644 31.397 1.00 89.00 986 GLY A N 1
ATOM 7596 C CA . GLY A 1 986 ? -13.499 -4.195 31.200 1.00 89.00 986 GLY A CA 1
ATOM 7597 C C . GLY A 1 986 ? -12.629 -3.456 32.217 1.00 89.00 986 GLY A C 1
ATOM 7598 O O . GLY A 1 986 ? -12.562 -2.227 32.164 1.00 89.00 986 GLY A O 1
ATOM 7599 N N . GLY A 1 987 ? -12.001 -4.173 33.150 1.00 84.31 987 GLY A N 1
ATOM 7600 C CA . GLY A 1 987 ? -11.212 -3.583 34.221 1.00 84.31 987 GLY A CA 1
ATOM 7601 C C . GLY A 1 987 ? -9.870 -3.026 33.760 1.00 84.31 987 GLY A C 1
ATOM 7602 O O . GLY A 1 987 ? -9.288 -3.449 32.765 1.00 84.31 987 GLY A O 1
ATOM 7603 N N . ALA A 1 988 ? -9.332 -2.104 34.558 1.00 79.38 988 ALA A N 1
ATOM 7604 C CA . ALA A 1 988 ? -8.021 -1.488 34.339 1.00 79.38 988 ALA A CA 1
ATOM 7605 C C . ALA A 1 988 ? -6.850 -2.487 34.327 1.00 79.38 988 ALA A C 1
ATOM 7607 O O . ALA A 1 988 ? -5.772 -2.186 33.814 1.00 79.38 988 ALA A O 1
ATOM 7608 N N . THR A 1 989 ? -7.046 -3.658 34.934 1.00 80.38 989 THR A N 1
ATOM 7609 C CA . THR A 1 989 ? -6.042 -4.716 35.030 1.00 80.38 989 THR A CA 1
ATOM 7610 C C . THR A 1 989 ? -6.608 -6.036 34.526 1.00 80.38 989 THR A C 1
ATOM 7612 O O . THR A 1 989 ? -7.816 -6.260 34.488 1.00 80.38 989 THR A O 1
ATOM 7615 N N . THR A 1 990 ? -5.718 -6.947 34.155 1.00 78.94 990 THR A N 1
ATOM 7616 C CA . THR A 1 990 ? -6.085 -8.281 33.670 1.00 78.94 990 THR A CA 1
ATOM 7617 C C . THR A 1 990 ? -6.338 -9.299 34.797 1.00 78.94 990 THR A C 1
ATOM 7619 O O . THR A 1 990 ? -6.832 -10.397 34.544 1.00 78.94 990 THR A O 1
ATOM 7622 N N . GLY A 1 991 ? -6.047 -8.928 36.051 1.00 77.19 991 GLY A N 1
ATOM 7623 C CA . GLY A 1 991 ? -6.272 -9.717 37.270 1.00 77.19 991 GLY A CA 1
ATOM 7624 C C . GLY A 1 991 ? -7.613 -9.432 37.957 1.00 77.19 991 GLY A C 1
ATOM 7625 O O . GLY A 1 991 ? -7.708 -9.498 39.180 1.00 77.19 991 GLY A O 1
ATOM 7626 N N . THR A 1 992 ? -8.640 -9.064 37.197 1.00 83.31 992 THR A N 1
ATOM 7627 C CA . THR A 1 992 ? -9.958 -8.717 37.738 1.00 83.31 992 THR A CA 1
ATOM 7628 C C . THR A 1 992 ? -10.774 -9.975 38.030 1.00 83.31 992 THR A C 1
ATOM 7630 O O . THR A 1 992 ? -10.786 -10.917 37.238 1.00 83.31 992 THR A O 1
ATOM 7633 N N . THR A 1 993 ? -11.488 -9.999 39.160 1.00 90.69 993 THR A N 1
ATOM 7634 C CA . THR A 1 993 ? -12.520 -11.020 39.397 1.00 90.69 993 THR A CA 1
ATOM 7635 C C . THR A 1 993 ? -13.752 -10.680 38.568 1.00 90.69 993 THR A C 1
ATOM 7637 O O . THR A 1 993 ? -14.357 -9.624 38.766 1.00 90.69 993 THR A O 1
ATOM 7640 N N . LEU A 1 994 ? -14.132 -11.577 37.660 1.00 93.62 994 LEU A N 1
ATOM 7641 C CA . LEU A 1 994 ? -15.283 -11.381 36.782 1.00 93.62 994 LEU A CA 1
ATOM 7642 C C . LEU A 1 994 ? -16.521 -12.048 37.369 1.00 93.62 994 LEU A C 1
ATOM 7644 O O . LEU A 1 994 ? -16.438 -13.175 37.856 1.00 93.62 994 LEU A O 1
ATOM 7648 N N . GLN A 1 995 ? -17.660 -11.355 37.325 1.00 93.81 995 GLN A N 1
ATOM 7649 C CA . GLN A 1 995 ? -18.911 -11.832 37.920 1.00 93.81 995 GLN A CA 1
ATOM 7650 C C . GLN A 1 995 ? -20.106 -11.570 37.006 1.00 93.81 995 GLN A C 1
ATOM 7652 O O . GLN A 1 995 ? -20.430 -10.415 36.719 1.00 93.81 995 GLN A O 1
ATOM 7657 N N . TRP A 1 996 ? -20.800 -12.632 36.598 1.00 93.50 996 TRP A N 1
ATOM 7658 C CA . TRP A 1 996 ? -21.979 -12.540 35.735 1.00 93.50 996 TRP A CA 1
ATOM 7659 C C . TRP A 1 996 ? -23.030 -13.585 36.105 1.00 93.50 996 TRP A C 1
ATOM 7661 O O . TRP A 1 996 ? -22.721 -14.644 36.650 1.00 93.50 996 TRP A O 1
ATOM 7671 N N . GLN A 1 997 ? -24.287 -13.288 35.792 1.00 91.81 997 GLN A N 1
ATOM 7672 C CA . GLN A 1 997 ? -25.355 -14.272 35.853 1.00 91.81 997 GLN A CA 1
ATOM 7673 C C . GLN A 1 997 ? -25.376 -15.037 34.521 1.00 91.81 997 GLN A C 1
ATOM 7675 O O . GLN A 1 997 ? -25.651 -14.424 33.489 1.00 91.81 997 GLN A O 1
ATOM 7680 N N . PRO A 1 998 ? -25.106 -16.353 34.497 1.00 78.75 998 PRO A N 1
ATOM 7681 C CA . PRO A 1 998 ? -24.997 -17.120 33.249 1.00 78.75 998 PRO A CA 1
ATOM 7682 C C . PRO A 1 998 ? -26.305 -17.183 32.439 1.00 78.75 998 PRO A C 1
ATOM 7684 O O . PRO A 1 998 ? -26.273 -17.316 31.219 1.00 78.75 998 PRO A O 1
ATOM 7687 N N . GLY A 1 999 ? -27.461 -17.089 33.111 1.00 74.00 999 GLY A N 1
ATOM 7688 C CA . GLY A 1 999 ? -28.770 -17.360 32.509 1.00 74.00 999 GLY A CA 1
ATOM 7689 C C . GLY A 1 999 ? -28.948 -18.832 32.104 1.00 74.00 999 GLY A C 1
ATOM 7690 O O . GLY A 1 999 ? -28.110 -19.679 32.402 1.00 74.00 999 GLY A O 1
ATOM 7691 N N . SER A 1 1000 ? -30.056 -19.152 31.428 1.00 73.06 1000 SER A N 1
ATOM 7692 C CA . SER A 1 1000 ? -30.266 -20.471 30.810 1.00 73.06 1000 SER A CA 1
ATOM 7693 C C . SER A 1 1000 ? -29.582 -20.515 29.439 1.00 73.06 1000 SER A C 1
ATOM 7695 O O . SER A 1 1000 ? -30.005 -19.803 28.520 1.00 73.06 1000 SER A O 1
ATOM 7697 N N . TYR A 1 1001 ? -28.529 -21.321 29.301 1.00 76.12 1001 TYR A N 1
ATOM 7698 C CA . TYR A 1 1001 ? -27.819 -21.593 28.045 1.00 76.12 1001 TYR A CA 1
ATOM 7699 C C . TYR A 1 1001 ? -27.195 -23.001 28.105 1.00 76.12 1001 TYR A C 1
ATOM 7701 O O . TYR A 1 1001 ? -26.947 -23.508 29.199 1.00 76.12 1001 TYR A O 1
ATOM 7709 N N . SER A 1 1002 ? -27.007 -23.649 26.955 1.00 71.38 1002 SER A N 1
ATOM 7710 C CA . SER A 1 1002 ? -26.603 -25.067 26.847 1.00 71.38 1002 SER A CA 1
ATOM 7711 C C . SER A 1 1002 ? -25.184 -25.288 26.319 1.00 71.38 1002 SER A C 1
ATOM 7713 O O . SER A 1 1002 ? -24.783 -26.434 26.125 1.00 71.38 1002 SER A O 1
ATOM 7715 N N . GLY A 1 1003 ? -24.428 -24.216 26.081 1.00 82.19 1003 GLY A N 1
ATOM 7716 C CA . GLY A 1 1003 ? -23.114 -24.305 25.446 1.00 82.19 1003 GLY A CA 1
ATOM 7717 C C . GLY A 1 1003 ? -21.992 -23.648 26.242 1.00 82.19 1003 GLY A C 1
ATOM 7718 O O . GLY A 1 1003 ? -21.919 -23.800 27.455 1.00 82.19 1003 GLY A O 1
ATOM 7719 N N . LYS A 1 1004 ? -21.070 -22.966 25.558 1.00 89.38 1004 LYS A N 1
ATOM 7720 C CA . LYS A 1 1004 ? -19.789 -22.523 26.129 1.00 89.38 1004 LYS A CA 1
ATOM 7721 C C . LYS A 1 1004 ? -19.831 -21.067 26.588 1.00 89.38 1004 LYS A C 1
ATOM 7723 O O . LYS A 1 1004 ? -20.545 -20.241 26.020 1.00 89.38 1004 LYS A O 1
ATOM 7728 N N . THR A 1 1005 ? -18.998 -20.730 27.570 1.00 93.69 1005 THR A N 1
ATOM 7729 C CA . THR A 1 1005 ? -18.660 -19.334 27.876 1.00 93.69 1005 THR A CA 1
ATOM 7730 C C . THR A 1 1005 ? -17.240 -19.023 27.411 1.00 93.69 1005 THR A C 1
ATOM 7732 O O . THR A 1 1005 ? -16.285 -19.641 27.876 1.00 93.69 1005 THR A O 1
ATOM 7735 N N . LEU A 1 1006 ? -17.091 -18.037 26.530 1.00 95.56 1006 LEU A N 1
ATOM 7736 C CA . LEU A 1 1006 ? -15.803 -17.492 26.112 1.00 95.56 1006 LEU A CA 1
ATOM 7737 C C . LEU A 1 1006 ? -15.476 -16.256 26.955 1.00 95.56 1006 LEU A C 1
ATOM 7739 O O . LEU A 1 1006 ? -16.179 -15.252 26.885 1.00 95.56 1006 LEU A O 1
ATOM 7743 N N . VAL A 1 1007 ? -14.411 -16.313 27.748 1.00 96.75 1007 VAL A N 1
ATOM 7744 C CA . VAL A 1 1007 ? -13.954 -15.194 28.582 1.00 96.75 1007 VAL A CA 1
ATOM 7745 C C . VAL A 1 1007 ? -12.692 -14.594 27.975 1.00 96.75 1007 VAL A C 1
ATOM 7747 O O . VAL A 1 1007 ? -11.723 -15.316 27.745 1.00 96.75 1007 VAL A O 1
ATOM 7750 N N . VAL A 1 1008 ? -12.689 -13.284 27.728 1.00 97.31 1008 VAL A N 1
ATOM 7751 C CA . VAL A 1 1008 ? -11.599 -12.569 27.044 1.00 97.31 1008 VAL A CA 1
ATOM 7752 C C . VAL A 1 1008 ? -11.091 -11.373 27.854 1.00 97.31 1008 VAL A C 1
ATOM 7754 O O . VAL A 1 1008 ? -11.780 -10.856 28.737 1.00 97.31 1008 VAL A O 1
ATOM 7757 N N . GLY A 1 1009 ? -9.874 -10.914 27.548 1.00 95.00 1009 GLY A N 1
ATOM 7758 C CA . GLY A 1 1009 ? -9.230 -9.795 28.252 1.00 95.00 1009 GLY A CA 1
ATOM 7759 C C . GLY A 1 1009 ? -8.594 -10.190 29.590 1.00 95.00 1009 GLY A C 1
ATOM 7760 O O . GLY A 1 1009 ? -8.374 -9.341 30.457 1.00 95.00 1009 GLY A O 1
ATOM 7761 N N . LEU A 1 1010 ? -8.317 -11.480 29.785 1.00 95.06 1010 LEU A N 1
ATOM 7762 C CA . LEU A 1 1010 ? -7.690 -12.011 30.993 1.00 95.06 1010 LEU A CA 1
ATOM 7763 C C . LEU A 1 1010 ? -6.166 -11.842 30.970 1.00 95.06 1010 LEU A C 1
ATOM 7765 O O . LEU A 1 1010 ? -5.551 -11.459 29.972 1.00 95.06 1010 LEU A O 1
ATOM 7769 N N . GLN A 1 1011 ? -5.528 -12.144 32.096 1.00 93.69 1011 GLN A N 1
ATOM 7770 C CA . GLN A 1 1011 ? -4.078 -12.166 32.199 1.00 93.69 1011 GLN A CA 1
ATOM 7771 C C . GLN A 1 1011 ? -3.544 -13.305 31.332 1.00 93.69 1011 GLN A C 1
ATOM 7773 O O . GLN A 1 1011 ? -3.961 -14.454 31.471 1.00 93.69 1011 GLN A O 1
ATOM 7778 N N . LYS A 1 1012 ? -2.601 -12.984 30.443 1.00 94.12 1012 LYS A N 1
ATOM 7779 C CA . LYS A 1 1012 ? -1.936 -13.964 29.578 1.00 94.12 1012 LYS A CA 1
ATOM 7780 C C . LYS A 1 1012 ? -1.309 -15.072 30.422 1.00 94.12 1012 LYS A C 1
ATOM 7782 O O . LYS A 1 1012 ? -0.551 -14.769 31.344 1.00 94.12 1012 LYS A O 1
ATOM 7787 N N . ASN A 1 1013 ? -1.610 -16.330 30.099 1.00 94.38 1013 ASN A N 1
ATOM 7788 C CA . ASN A 1 1013 ? -1.179 -17.511 30.859 1.00 94.38 1013 ASN A CA 1
ATOM 7789 C C . ASN A 1 1013 ? -1.591 -17.488 32.348 1.00 94.38 1013 ASN A C 1
ATOM 7791 O O . ASN A 1 1013 ? -0.964 -18.150 33.175 1.00 94.38 1013 ASN A O 1
ATOM 7795 N N . GLY A 1 1014 ? -2.598 -16.688 32.714 1.00 93.00 1014 GLY A N 1
ATOM 7796 C CA . GLY A 1 1014 ? -3.075 -16.554 34.088 1.00 93.00 1014 GLY A CA 1
ATOM 7797 C C . GLY A 1 1014 ? -3.866 -17.776 34.555 1.00 93.00 1014 GLY A C 1
ATOM 7798 O O . GLY A 1 1014 ? -4.551 -18.424 33.763 1.00 93.00 1014 GLY A O 1
ATOM 7799 N N . CYS A 1 1015 ? -3.792 -18.065 35.854 1.00 94.75 1015 CYS A N 1
ATOM 7800 C CA . CYS A 1 1015 ? -4.520 -19.153 36.503 1.00 94.75 1015 CYS A CA 1
ATOM 7801 C C . CYS A 1 1015 ? -5.816 -18.639 37.132 1.00 94.75 1015 CYS A C 1
ATOM 7803 O O . CYS A 1 1015 ? -5.796 -17.666 37.890 1.00 94.75 1015 CYS A O 1
ATOM 7805 N N . TYR A 1 1016 ? -6.923 -19.327 36.866 1.00 95.06 1016 TYR A N 1
ATOM 7806 C CA . TYR A 1 1016 ? -8.250 -18.939 37.326 1.00 95.06 1016 TYR A CA 1
ATOM 7807 C C . TYR A 1 1016 ? -9.005 -20.112 37.958 1.00 95.06 1016 TYR A C 1
ATOM 7809 O O . TYR A 1 1016 ? -8.833 -21.271 37.572 1.00 95.06 1016 TYR A O 1
ATOM 7817 N N . ALA A 1 1017 ? -9.859 -19.790 38.928 1.00 93.88 1017 ALA A N 1
ATOM 7818 C CA . ALA A 1 1017 ? -10.833 -20.698 39.521 1.00 93.88 1017 ALA A CA 1
ATOM 7819 C C . ALA A 1 1017 ? -12.252 -20.204 39.216 1.00 93.88 1017 ALA A C 1
ATOM 7821 O O . ALA A 1 1017 ? -12.557 -19.025 39.424 1.00 93.88 1017 ALA A O 1
ATOM 7822 N N . LEU A 1 1018 ? -13.107 -21.102 38.718 1.00 92.31 1018 LEU A N 1
ATOM 7823 C CA . LEU A 1 1018 ? -14.516 -20.818 38.445 1.00 92.31 1018 LEU A CA 1
ATOM 7824 C C . LEU A 1 1018 ? -15.387 -21.307 39.605 1.00 92.31 1018 LEU A C 1
ATOM 7826 O O . LEU A 1 1018 ? -15.447 -22.500 39.890 1.00 92.31 1018 LEU A O 1
ATOM 7830 N N . ASP A 1 1019 ? -16.097 -20.382 40.237 1.00 90.44 1019 ASP A N 1
ATOM 7831 C CA . ASP A 1 1019 ? -17.069 -20.655 41.290 1.00 90.44 1019 ASP A CA 1
ATOM 7832 C C . ASP A 1 1019 ? -18.495 -20.555 40.728 1.00 90.44 1019 ASP A C 1
ATOM 7834 O O . ASP A 1 1019 ? -18.935 -19.482 40.303 1.00 90.44 1019 ASP A O 1
ATOM 7838 N N . LYS A 1 1020 ? -19.202 -21.694 40.719 1.00 88.75 1020 LYS A N 1
ATOM 7839 C CA . LYS A 1 1020 ? -20.599 -21.834 40.266 1.00 88.75 1020 LYS A CA 1
ATOM 7840 C C . LYS A 1 1020 ? -21.600 -21.935 41.436 1.00 88.75 1020 LYS A C 1
ATOM 7842 O O . LYS A 1 1020 ? -22.767 -22.223 41.197 1.00 88.75 1020 LYS A O 1
ATOM 7847 N N . SER A 1 1021 ? -21.164 -21.752 42.690 1.00 78.56 1021 SER A N 1
ATOM 7848 C CA . SER A 1 1021 ? -21.989 -22.007 43.888 1.00 78.56 1021 SER A CA 1
ATOM 7849 C C . SER A 1 1021 ? -23.033 -20.921 44.190 1.00 78.56 1021 SER A C 1
ATOM 7851 O O . SER A 1 1021 ? -24.002 -21.174 44.904 1.00 78.56 1021 SER A O 1
ATOM 7853 N N . ALA A 1 1022 ? -22.861 -19.722 43.633 1.00 72.56 1022 ALA A N 1
ATOM 7854 C CA . ALA A 1 1022 ? -23.754 -18.579 43.804 1.00 72.56 1022 ALA A CA 1
ATOM 7855 C C . ALA A 1 1022 ? -24.645 -18.365 42.561 1.00 72.56 1022 ALA A C 1
ATOM 7857 O O . ALA A 1 1022 ? -24.297 -18.817 41.468 1.00 72.56 1022 ALA A O 1
ATOM 7858 N N . PRO A 1 1023 ? -25.763 -17.611 42.669 1.00 80.69 1023 PRO A N 1
ATOM 7859 C CA . PRO A 1 1023 ? -26.560 -17.220 41.496 1.00 80.69 1023 PRO A CA 1
ATOM 7860 C C . PRO A 1 1023 ? -25.755 -16.417 40.455 1.00 80.69 1023 PRO A C 1
ATOM 7862 O O . PRO A 1 1023 ? -26.143 -16.353 39.290 1.00 80.69 1023 PRO A O 1
ATOM 7865 N N . MET A 1 1024 ? -24.630 -15.827 40.872 1.00 89.38 1024 MET A N 1
ATOM 7866 C CA . MET A 1 1024 ? -23.624 -15.202 40.016 1.00 89.38 1024 MET A CA 1
ATOM 7867 C C . MET A 1 1024 ? -22.415 -16.129 39.906 1.00 89.38 1024 MET A C 1
ATOM 7869 O O . MET A 1 1024 ? -21.797 -16.448 40.922 1.00 89.38 1024 MET A O 1
ATOM 7873 N N . TRP A 1 1025 ? -22.036 -16.512 38.689 1.00 91.38 1025 TRP A N 1
ATOM 7874 C CA . TRP A 1 1025 ? -20.767 -17.198 38.460 1.00 91.38 1025 TRP A CA 1
ATOM 7875 C C . TRP A 1 1025 ? -19.615 -16.223 38.675 1.00 91.38 1025 TRP A C 1
ATOM 7877 O O . TRP A 1 1025 ? -19.714 -15.050 38.307 1.00 91.38 1025 TRP A O 1
ATOM 7887 N N . GLN A 1 1026 ? -18.529 -16.703 39.283 1.00 92.12 1026 GLN A N 1
ATOM 7888 C CA . GLN A 1 1026 ? -17.350 -15.886 39.561 1.00 92.12 1026 GLN A CA 1
ATOM 7889 C C . GLN A 1 1026 ? -16.096 -16.559 39.016 1.00 92.12 1026 GLN A C 1
ATOM 7891 O O . GLN A 1 1026 ? -15.762 -17.670 39.422 1.00 92.12 1026 GLN A O 1
ATOM 7896 N N . LEU A 1 1027 ? -15.372 -15.868 38.137 1.00 93.25 1027 LEU A N 1
ATOM 7897 C CA . LEU A 1 1027 ? -14.052 -16.292 37.681 1.00 93.25 1027 LEU A CA 1
ATOM 7898 C C . LEU A 1 1027 ? -12.991 -15.462 38.407 1.00 93.25 1027 LEU A C 1
ATOM 7900 O O . LEU A 1 1027 ? -12.895 -14.250 38.201 1.00 93.25 1027 LEU A O 1
ATOM 7904 N N . LYS A 1 1028 ? -12.218 -16.109 39.283 1.00 92.25 1028 LYS A N 1
ATOM 7905 C CA . LYS A 1 1028 ? -11.239 -15.459 40.168 1.00 92.25 1028 LYS A CA 1
ATOM 7906 C C . LYS A 1 1028 ? -9.815 -15.814 39.749 1.00 92.25 1028 LYS A C 1
ATOM 7908 O O . LYS A 1 1028 ? -9.549 -17.002 39.567 1.00 92.25 1028 LYS A O 1
ATOM 7913 N N . PRO A 1 1029 ? -8.889 -14.847 39.636 1.00 92.25 1029 PRO A N 1
ATOM 7914 C CA . PRO A 1 1029 ? -7.473 -15.167 39.503 1.00 92.25 1029 PRO A CA 1
ATOM 7915 C C . PRO A 1 1029 ? -6.966 -15.815 40.796 1.00 92.25 1029 PRO A C 1
ATOM 7917 O O . PRO A 1 1029 ? -7.285 -15.358 41.895 1.00 92.25 1029 PRO A O 1
ATOM 7920 N N . VAL A 1 1030 ? -6.176 -16.882 40.677 1.00 92.56 1030 VAL A N 1
ATOM 7921 C CA . VAL A 1 1030 ? -5.657 -17.642 41.824 1.00 92.56 1030 VAL A CA 1
ATOM 7922 C C . VAL A 1 1030 ? -4.174 -17.969 41.660 1.00 92.56 1030 VAL A C 1
ATOM 7924 O O . VAL A 1 1030 ? -3.699 -18.241 40.562 1.00 92.56 1030 VAL A O 1
ATOM 7927 N N . ALA A 1 1031 ? -3.432 -17.963 42.772 1.00 83.00 1031 ALA A N 1
ATOM 7928 C CA . ALA A 1 1031 ? -2.014 -18.346 42.793 1.00 83.00 1031 ALA A CA 1
ATOM 7929 C C . ALA A 1 1031 ? -1.799 -19.867 42.944 1.00 83.00 1031 ALA A C 1
ATOM 7931 O O . ALA A 1 1031 ? -0.780 -20.393 42.506 1.00 83.00 1031 ALA A O 1
ATOM 7932 N N . ALA A 1 1032 ? -2.759 -20.570 43.554 1.00 75.00 1032 ALA A N 1
ATOM 7933 C CA . ALA A 1 1032 ? -2.793 -22.022 43.735 1.00 75.00 1032 ALA A CA 1
ATOM 7934 C C . ALA A 1 1032 ? -4.221 -22.536 43.455 1.00 75.00 1032 ALA A C 1
ATOM 7936 O O . ALA A 1 1032 ? -5.163 -21.749 43.503 1.00 75.00 1032 ALA A O 1
ATOM 7937 N N . SER A 1 1033 ? -4.385 -23.832 43.162 1.00 81.94 1033 SER A N 1
ATOM 7938 C CA . SER A 1 1033 ? -5.687 -24.451 42.827 1.00 81.94 1033 SER A CA 1
ATOM 7939 C C . SER A 1 1033 ? -6.288 -23.983 41.489 1.00 81.94 1033 SER A C 1
ATOM 7941 O O . SER A 1 1033 ? -7.482 -23.712 41.390 1.00 81.94 1033 SER A O 1
ATOM 7943 N N . CYS A 1 1034 ? -5.448 -23.873 40.452 1.00 86.75 1034 CYS A N 1
ATOM 7944 C CA . CYS A 1 1034 ? -5.876 -23.516 39.097 1.00 86.75 1034 CYS A CA 1
ATOM 7945 C C . CYS A 1 1034 ? -6.852 -24.561 38.531 1.00 86.75 1034 CYS A C 1
ATOM 7947 O O . CYS A 1 1034 ? -6.496 -25.737 38.444 1.00 86.75 1034 CYS A O 1
ATOM 7949 N N . THR A 1 1035 ? -8.052 -24.136 38.120 1.00 89.88 1035 THR A N 1
ATOM 7950 C CA . THR A 1 1035 ? -9.002 -24.999 37.393 1.00 89.88 1035 THR A CA 1
ATOM 7951 C C . THR A 1 1035 ? -9.073 -24.654 35.908 1.00 89.88 1035 THR A C 1
ATOM 7953 O O . THR A 1 1035 ? -9.378 -25.525 35.098 1.00 89.88 1035 THR A O 1
ATOM 7956 N N . HIS A 1 1036 ? -8.756 -23.409 35.537 1.00 93.94 1036 HIS A N 1
ATOM 7957 C CA . HIS A 1 1036 ? -8.705 -22.943 34.153 1.00 93.94 1036 HIS A CA 1
ATOM 7958 C C . HIS A 1 1036 ? -7.499 -22.028 33.936 1.00 93.94 1036 HIS A C 1
ATOM 7960 O O . HIS A 1 1036 ? -7.308 -21.052 34.662 1.00 93.94 1036 HIS A O 1
ATOM 7966 N N . THR A 1 1037 ? -6.716 -22.310 32.899 1.00 94.38 1037 THR A N 1
ATOM 7967 C CA . THR A 1 1037 ? -5.580 -21.476 32.493 1.00 94.38 1037 THR A CA 1
ATOM 7968 C C . THR A 1 1037 ? -5.973 -20.659 31.271 1.00 94.38 1037 THR A C 1
ATOM 7970 O O . THR A 1 1037 ? -6.446 -21.220 30.283 1.00 94.38 1037 THR A O 1
ATOM 7973 N N . ALA A 1 1038 ? -5.777 -19.344 31.331 1.00 94.94 1038 ALA A N 1
ATOM 7974 C CA . ALA A 1 1038 ? -5.947 -18.484 30.169 1.00 94.94 1038 ALA A CA 1
ATOM 7975 C C . ALA A 1 1038 ? -4.851 -18.745 29.136 1.00 94.94 1038 ALA A C 1
ATOM 7977 O O . ALA A 1 1038 ? -3.710 -19.038 29.486 1.00 94.94 1038 ALA A O 1
ATOM 7978 N N . SER A 1 1039 ? -5.180 -18.599 27.859 1.00 96.56 1039 SER A N 1
ATOM 7979 C CA . SER A 1 1039 ? -4.224 -18.718 26.763 1.00 96.56 1039 SER A CA 1
ATOM 7980 C C . SER A 1 1039 ? -3.103 -17.667 26.841 1.00 96.56 1039 SER A C 1
ATOM 7982 O O . SER A 1 1039 ? -3.151 -16.704 27.621 1.00 96.56 1039 SER A O 1
ATOM 7984 N N . ALA A 1 1040 ? -2.122 -17.776 25.939 1.00 95.50 1040 ALA A N 1
ATOM 7985 C CA . ALA A 1 1040 ? -1.082 -16.761 25.749 1.00 95.50 1040 ALA A CA 1
ATOM 7986 C C . ALA A 1 1040 ? -1.636 -15.374 25.360 1.00 95.50 1040 ALA A C 1
ATOM 7988 O O . ALA A 1 1040 ? -0.915 -14.379 25.453 1.00 95.50 1040 ALA A O 1
ATOM 7989 N N . ASN A 1 1041 ? -2.913 -15.289 24.973 1.00 95.44 1041 ASN A N 1
ATOM 7990 C CA . ASN A 1 1041 ? -3.601 -14.049 24.626 1.00 95.44 1041 ASN A CA 1
ATOM 7991 C C . ASN A 1 1041 ? -4.682 -13.643 25.633 1.00 95.44 1041 ASN A C 1
ATOM 7993 O O . ASN A 1 1041 ? -5.350 -12.637 25.416 1.00 95.44 1041 ASN A O 1
ATOM 7997 N N . GLY A 1 1042 ? -4.821 -14.359 26.753 1.00 95.44 1042 GLY A N 1
ATOM 7998 C CA . GLY A 1 1042 ? -5.773 -13.990 27.800 1.00 95.44 1042 GLY A CA 1
ATOM 7999 C C . GLY A 1 1042 ? -7.211 -14.405 27.487 1.00 95.44 1042 GLY A C 1
ATOM 8000 O O . GLY A 1 1042 ? -8.139 -13.649 27.779 1.00 95.44 1042 GLY A O 1
ATOM 8001 N N . VAL A 1 1043 ? -7.389 -15.584 26.887 1.00 96.88 1043 VAL A N 1
ATOM 8002 C CA . VAL A 1 1043 ? -8.699 -16.174 26.581 1.00 96.88 1043 VAL A CA 1
ATOM 8003 C C . VAL A 1 1043 ? -8.894 -17.467 27.369 1.00 96.88 1043 VAL A C 1
ATOM 8005 O O . VAL A 1 1043 ? -7.968 -18.268 27.488 1.00 96.88 1043 VAL A O 1
ATOM 8008 N N . VAL A 1 1044 ? -10.093 -17.685 27.908 1.00 95.56 1044 VAL A N 1
ATOM 8009 C CA . VAL A 1 1044 ? -10.510 -18.946 28.540 1.00 95.56 1044 VAL A CA 1
ATOM 8010 C C . VAL A 1 1044 ? -11.835 -19.394 27.933 1.00 95.56 1044 VAL A C 1
ATOM 8012 O O . VAL A 1 1044 ? -12.780 -18.612 27.860 1.00 95.56 1044 VAL A O 1
ATOM 8015 N N . GLN A 1 1045 ? -11.928 -20.669 27.557 1.00 93.44 1045 GLN A N 1
ATOM 8016 C CA . GLN A 1 1045 ? -13.199 -21.322 27.241 1.00 93.44 1045 GLN A CA 1
ATOM 8017 C C . GLN A 1 1045 ? -13.670 -22.127 28.454 1.00 93.44 1045 GLN A C 1
ATOM 8019 O O . GLN A 1 1045 ? -12.957 -23.010 28.935 1.00 93.44 1045 GLN A O 1
ATOM 8024 N N . LEU A 1 1046 ? -14.862 -21.812 28.954 1.00 91.69 1046 LEU A N 1
ATOM 8025 C CA . LEU A 1 1046 ? -15.495 -22.482 30.085 1.00 91.69 1046 LEU A CA 1
ATOM 8026 C C . LEU A 1 1046 ? -16.667 -23.357 29.606 1.00 91.69 1046 LEU A C 1
ATOM 8028 O O . LEU A 1 1046 ? -17.400 -22.929 28.705 1.00 91.69 1046 LEU A O 1
ATOM 8032 N N . PRO A 1 1047 ? -16.853 -24.545 30.211 1.00 79.25 1047 PRO A N 1
ATOM 8033 C CA . PRO A 1 1047 ? -17.981 -25.429 29.940 1.00 79.25 1047 PRO A CA 1
ATOM 8034 C C . PRO A 1 1047 ? -19.257 -25.044 30.696 1.00 79.25 1047 PRO A C 1
ATOM 8036 O O . PRO A 1 1047 ? -19.186 -24.410 31.789 1.00 79.25 1047 PRO A O 1
#

Radius of gyration: 32.66 Å; chains: 1; bounding box: 79×68×101 Å